Protein AF-0000000071593080 (afdb_homodimer)

Organism: Chlamydia trachomatis serovar D (strain ATCC VR-885 / DSM 19411 / UW-3/Cx) (NCBI:txid272561)

InterPro domains:
  IPR053154 Cyclic di-AMP regulator [PTHR37804] (8-182)

Structure (mmCIF, N/CA/C/O backbone):
data_AF-0000000071593080-model_v1
#
loop_
_entity.id
_entity.type
_entity.pdbx_description
1 polymer 'Uncharacterized protein'
#
loop_
_atom_site.group_PDB
_atom_site.id
_atom_site.type_symbol
_atom_site.label_atom_id
_atom_site.label_alt_id
_atom_site.label_comp_id
_atom_site.label_asym_id
_atom_site.label_entity_id
_atom_site.label_seq_id
_atom_site.pdbx_PDB_ins_code
_atom_site.Cartn_x
_atom_site.Cartn_y
_atom_site.Cartn_z
_atom_site.occupancy
_atom_site.B_iso_or_equiv
_atom_site.auth_seq_id
_atom_site.auth_comp_id
_atom_site.auth_asym_id
_atom_site.auth_atom_id
_atom_site.pdbx_PDB_model_num
ATOM 1 N N . MET A 1 1 ? -18.609 82.875 72.75 1 34.69 1 MET A N 1
ATOM 2 C CA . MET A 1 1 ? -19.312 82.188 71.625 1 34.69 1 MET A CA 1
ATOM 3 C C . MET A 1 1 ? -20.234 83.188 70.875 1 34.69 1 MET A C 1
ATOM 5 O O . MET A 1 1 ? -20.875 82.812 69.938 1 34.69 1 MET A O 1
ATOM 9 N N . ILE A 1 2 ? -20.672 84.25 71.562 1 49.31 2 ILE A N 1
ATOM 10 C CA . ILE A 1 2 ? -21.703 85.188 71.125 1 49.31 2 ILE A CA 1
ATOM 11 C C . ILE A 1 2 ? -21.188 86 69.938 1 49.31 2 ILE A C 1
ATOM 13 O O . ILE A 1 2 ? -21.969 86.438 69.062 1 49.31 2 ILE A O 1
ATOM 17 N N . ASN A 1 3 ? -19.922 86.312 70 1 52.84 3 ASN A N 1
ATOM 18 C CA . ASN A 1 3 ? -19.422 87.25 69 1 52.84 3 ASN A CA 1
ATOM 19 C C . ASN A 1 3 ? -19.391 86.625 67.562 1 52.84 3 ASN A C 1
ATOM 21 O O . ASN A 1 3 ? -19.078 87.312 66.625 1 52.84 3 ASN A O 1
ATOM 25 N N . PHE A 1 4 ? -19.375 85.375 67.625 1 57 4 PHE A N 1
ATOM 26 C CA . PHE A 1 4 ? -19.359 84.688 66.312 1 57 4 PHE A CA 1
ATOM 27 C C . PHE A 1 4 ? -20.672 84.938 65.562 1 57 4 PHE A C 1
ATOM 29 O O . PHE A 1 4 ? -20.672 85.125 64.375 1 57 4 PHE A O 1
ATOM 36 N N . VAL A 1 5 ? -21.781 85.062 66.188 1 58.69 5 VAL A N 1
ATOM 37 C CA . VAL A 1 5 ? -23.094 85.25 65.562 1 58.69 5 VAL A CA 1
ATOM 38 C C . VAL A 1 5 ? -23.219 86.688 65 1 58.69 5 VAL A C 1
ATOM 40 O O . VAL A 1 5 ? -23.859 86.875 63.969 1 58.69 5 VAL A O 1
ATOM 43 N N . SER A 1 6 ? -22.734 87.75 65.625 1 60.84 6 SER A N 1
ATOM 44 C CA . SER A 1 6 ? -22.844 89.125 65.062 1 60.84 6 SER A CA 1
ATOM 45 C C . SER A 1 6 ? -21.969 89.312 63.844 1 60.84 6 SER A C 1
ATOM 47 O O . SER A 1 6 ? -22.312 90.062 62.938 1 60.84 6 SER A O 1
ATOM 49 N N . TRP A 1 7 ? -20.922 88.625 63.844 1 58.84 7 TRP A N 1
ATOM 50 C CA . TRP A 1 7 ? -20.047 88.75 62.688 1 58.84 7 TRP A CA 1
ATOM 51 C C . TRP A 1 7 ? -20.672 88 61.5 1 58.84 7 TRP A C 1
ATOM 53 O O . TRP A 1 7 ? -20.531 88.5 60.344 1 58.84 7 TRP A O 1
ATOM 63 N N . ILE A 1 8 ? -21.531 87.062 61.625 1 63.03 8 ILE A N 1
ATOM 64 C CA . ILE A 1 8 ? -22.219 86.312 60.594 1 63.03 8 ILE A CA 1
ATOM 65 C C . ILE A 1 8 ? -23.406 87.125 60.062 1 63.03 8 ILE A C 1
ATOM 67 O O . ILE A 1 8 ? -23.781 87 58.906 1 63.03 8 ILE A O 1
ATOM 71 N N . SER A 1 9 ? -23.969 87.938 60.844 1 63.81 9 SER A N 1
ATOM 72 C CA . SER A 1 9 ? -25.156 88.688 60.469 1 63.81 9 SER A CA 1
ATOM 73 C C . SER A 1 9 ? -24.812 89.875 59.625 1 63.81 9 SER A C 1
ATOM 75 O O . SER A 1 9 ? -25.703 90.5 59.031 1 63.81 9 SER A O 1
ATOM 77 N N . ARG A 1 10 ? -23.609 90.438 59.656 1 65.62 10 ARG A N 1
ATOM 78 C CA . ARG A 1 10 ? -23.281 91.562 58.75 1 65.62 10 ARG A CA 1
ATOM 79 C C . ARG A 1 10 ? -22.891 91.062 57.375 1 65.62 10 ARG A C 1
ATOM 81 O O . ARG A 1 10 ? -22.047 90.125 57.25 1 65.62 10 ARG A O 1
ATOM 88 N N . ASN A 1 11 ? -23.359 91.562 56.188 1 69.94 11 ASN A N 1
ATOM 89 C CA . ASN A 1 11 ? -23.219 91.25 54.781 1 69.94 11 ASN A CA 1
ATOM 90 C C . ASN A 1 11 ? -23.609 89.812 54.469 1 69.94 11 ASN A C 1
ATOM 92 O O . ASN A 1 11 ? -22.906 89.125 53.719 1 69.94 11 ASN A O 1
ATOM 96 N N . TRP A 1 12 ? -24.703 89.375 55.219 1 70.69 12 TRP A N 1
ATOM 97 C CA . TRP A 1 12 ? -25.203 88 55.125 1 70.69 12 TRP A CA 1
ATOM 98 C C . TRP A 1 12 ? -25.562 87.625 53.688 1 70.69 12 TRP A C 1
ATOM 100 O O . TRP A 1 12 ? -25.359 86.5 53.25 1 70.69 12 TRP A O 1
ATOM 110 N N . LEU A 1 13 ? -25.922 88.625 53 1 68.62 13 LEU A N 1
ATOM 111 C CA . LEU A 1 13 ? -26.266 88.375 51.594 1 68.62 13 LEU A CA 1
ATOM 112 C C . LEU A 1 13 ? -25.031 88 50.781 1 68.62 13 LEU A C 1
ATOM 114 O O . LEU A 1 13 ? -25.062 87.062 49.969 1 68.62 13 LEU A O 1
ATOM 118 N N . GLN A 1 14 ? -23.938 88.625 51.031 1 75.56 14 GLN A N 1
ATOM 119 C CA . GLN A 1 14 ? -22.688 88.375 50.344 1 75.56 14 GLN A CA 1
ATOM 120 C C . GLN A 1 14 ? -22.094 87 50.75 1 75.56 14 GLN A C 1
ATOM 122 O O . GLN A 1 14 ? -21.562 86.312 49.938 1 75.56 14 GLN A O 1
ATOM 127 N N . LYS A 1 15 ? -22.328 86.688 51.969 1 75.38 15 LYS A N 1
ATOM 128 C CA . LYS A 1 15 ? -21.844 85.438 52.469 1 75.38 15 LYS A CA 1
ATOM 129 C C . LYS A 1 15 ? -22.719 84.312 52 1 75.38 15 LYS A C 1
ATOM 131 O O . LYS A 1 15 ? -22.219 83.188 51.625 1 75.38 15 LYS A O 1
ATOM 136 N N . LEU A 1 16 ? -24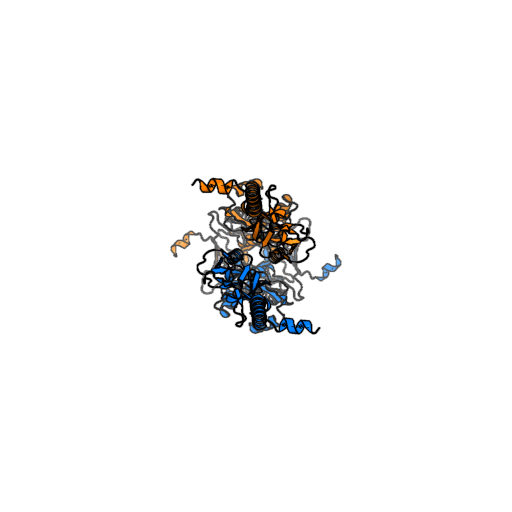.016 84.5 51.906 1 76.81 16 LEU A N 1
ATOM 137 C CA . LEU A 1 16 ? -24.922 83.5 51.312 1 76.81 16 LEU A CA 1
ATOM 138 C C . LEU A 1 16 ? -24.625 83.312 49.844 1 76.81 16 LEU A C 1
ATOM 140 O O . LEU A 1 16 ? -24.625 82.188 49.344 1 76.81 16 LEU A O 1
ATOM 144 N N . VAL A 1 17 ? -24.312 84.375 49.188 1 77.75 17 VAL A N 1
ATOM 145 C CA . VAL A 1 17 ? -23.984 84.312 47.781 1 77.75 17 VAL A CA 1
ATOM 146 C C . VAL A 1 17 ? -22.641 83.625 47.594 1 77.75 17 VAL A C 1
ATOM 148 O O . VAL A 1 17 ? -22.484 82.812 46.688 1 77.75 17 VAL A O 1
ATOM 151 N N . SER A 1 18 ? -21.719 83.938 48.469 1 77.62 18 SER A N 1
ATOM 152 C CA . SER A 1 18 ? -20.422 83.312 48.406 1 77.62 18 SER A CA 1
ATOM 153 C C . SER A 1 18 ? -20.547 81.812 48.719 1 77.62 18 SER A C 1
ATOM 155 O O . SER A 1 18 ? -19.891 80.938 48.094 1 77.62 18 SER A O 1
ATOM 157 N N . LEU A 1 19 ? -21.359 81.5 49.688 1 78.69 19 LEU A N 1
ATOM 158 C CA . LEU A 1 19 ? -21.625 80.125 50.031 1 78.69 19 LEU A CA 1
ATOM 159 C C . LEU A 1 19 ? -22.344 79.375 48.875 1 78.69 19 LEU A C 1
ATOM 161 O O . LEU A 1 19 ? -22.031 78.25 48.562 1 78.69 19 LEU A O 1
ATOM 165 N N . GLY A 1 20 ? -23.266 80 48.25 1 77.44 20 GLY A N 1
ATOM 166 C CA . GLY A 1 20 ? -23.922 79.5 47.062 1 77.44 20 GLY A CA 1
ATOM 167 C C . GLY A 1 20 ? -22.953 79.25 45.906 1 77.44 20 GLY A C 1
ATOM 168 O O . GLY A 1 20 ? -23 78.188 45.281 1 77.44 20 GLY A O 1
ATOM 169 N N . PHE A 1 21 ? -22.062 80.188 45.625 1 78.94 21 PHE A N 1
ATOM 170 C CA . PHE A 1 21 ? -21.047 80 44.562 1 78.94 21 PHE A CA 1
ATOM 171 C C . PHE A 1 21 ? -20.109 78.875 44.906 1 78.94 21 PHE A C 1
ATOM 173 O O . PHE A 1 21 ? -19.688 78.062 44.031 1 78.94 21 PHE A O 1
ATOM 180 N N . ALA A 1 22 ? -19.766 78.688 46.156 1 77.38 22 ALA A N 1
ATOM 181 C CA . ALA A 1 22 ? -18.906 77.562 46.625 1 77.38 22 ALA A CA 1
ATOM 182 C C . ALA A 1 22 ? -19.578 76.25 46.375 1 77.38 22 ALA A C 1
ATOM 184 O O . ALA A 1 22 ? -18.938 75.25 45.938 1 77.38 22 ALA A O 1
ATOM 185 N N . ILE A 1 23 ? -20.797 76.125 46.656 1 75.69 23 ILE A N 1
ATOM 186 C CA . ILE A 1 23 ? -21.562 74.875 46.438 1 75.69 23 ILE A CA 1
ATOM 187 C C . ILE A 1 23 ? -21.656 74.625 44.938 1 75.69 23 ILE A C 1
ATOM 189 O O . ILE A 1 23 ? -21.516 73.5 44.5 1 75.69 23 ILE A O 1
ATOM 193 N N . ILE A 1 24 ? -21.859 75.562 44.125 1 74 24 ILE A N 1
ATOM 194 C CA . ILE A 1 24 ? -21.953 75.438 42.688 1 74 24 ILE A CA 1
ATOM 195 C C . ILE A 1 24 ? -20.609 75 42.125 1 74 24 ILE A C 1
ATOM 197 O O . ILE A 1 24 ? -20.547 74.062 41.312 1 74 24 ILE A O 1
ATOM 201 N N . ILE A 1 25 ? -19.5 75.562 42.531 1 72 25 ILE A N 1
ATOM 202 C CA . ILE A 1 25 ? -18.172 75.188 42.062 1 72 25 ILE A CA 1
ATOM 203 C C . ILE A 1 25 ? -17.859 73.75 42.5 1 72 25 ILE A C 1
ATOM 205 O O . ILE A 1 25 ? -17.297 72.938 41.719 1 72 25 ILE A O 1
ATOM 209 N N . TRP A 1 26 ? -18.203 73.375 43.656 1 67.06 26 TRP A N 1
ATOM 210 C CA . TRP A 1 26 ? -18.031 72.062 44.188 1 67.06 26 TRP A CA 1
ATOM 211 C C . TRP A 1 26 ? -18.875 71.062 43.406 1 67.06 26 TRP A C 1
ATOM 213 O O . TRP A 1 26 ? -18.391 70 43.031 1 67.06 26 TRP A O 1
ATOM 223 N N . ALA A 1 27 ? -20.062 71.375 43.156 1 69 27 ALA A N 1
ATOM 224 C CA . ALA A 1 27 ? -20.922 70.5 42.375 1 69 27 ALA A CA 1
ATOM 225 C C . ALA A 1 27 ? -20.406 70.375 40.938 1 69 27 ALA A C 1
ATOM 227 O O . ALA A 1 27 ? -20.438 69.25 40.375 1 69 27 ALA A O 1
ATOM 228 N N . LEU A 1 28 ? -19.875 71.312 40.344 1 68.56 28 LEU A N 1
ATOM 229 C CA . LEU A 1 28 ? -19.312 71.25 39 1 68.56 28 LEU A CA 1
ATOM 230 C C . LEU A 1 28 ? -18 70.5 38.969 1 68.56 28 LEU A C 1
ATOM 232 O O . LEU A 1 28 ? -17.703 69.812 38 1 68.56 28 LEU A O 1
ATOM 236 N N . ALA A 1 29 ? -17.188 70.625 39.938 1 64.19 29 ALA A N 1
ATOM 237 C CA . ALA A 1 29 ? -15.914 69.938 40.031 1 64.19 29 ALA A CA 1
ATOM 238 C C . ALA A 1 29 ? -16.125 68.438 40.219 1 64.19 29 ALA A C 1
ATOM 240 O O . ALA A 1 29 ? -15.359 67.625 39.688 1 64.19 29 ALA A O 1
ATOM 241 N N . ASN A 1 30 ? -17.094 68.062 41.031 1 58.91 30 ASN A N 1
ATOM 242 C CA . ASN A 1 30 ? -17.344 66.688 41.281 1 58.91 30 ASN A CA 1
ATOM 243 C C . ASN A 1 30 ? -17.938 66 40.062 1 58.91 30 ASN A C 1
ATOM 245 O O . ASN A 1 30 ? -17.812 64.75 39.906 1 58.91 30 ASN A O 1
ATOM 249 N N . GLN A 1 31 ? -18.656 66.688 39.281 1 59.94 31 GLN A N 1
ATOM 250 C CA . GLN A 1 31 ? -19.234 66.062 38.094 1 59.94 31 GLN A CA 1
ATOM 251 C C . GLN A 1 31 ? -18.156 65.812 37.031 1 59.94 31 GLN A C 1
ATOM 253 O O . GLN A 1 31 ? -18.344 64.938 36.156 1 59.94 31 GLN A O 1
ATOM 258 N N . SER A 1 32 ? -17.062 66.312 37.219 1 65.81 32 SER A N 1
ATOM 259 C CA . SER A 1 32 ? -16.062 66.25 36.156 1 65.81 32 SER A CA 1
ATOM 260 C C . SER A 1 32 ? -14.914 65.312 36.531 1 65.81 32 SER A C 1
ATOM 262 O O . SER A 1 32 ? -13.852 65.375 35.906 1 65.81 32 SER A O 1
ATOM 264 N N . ILE A 1 33 ? -15.109 64.5 37.5 1 72.12 33 ILE A N 1
ATOM 265 C CA . ILE A 1 33 ? -13.984 63.656 37.875 1 72.12 33 ILE A CA 1
ATOM 266 C C . ILE A 1 33 ? -13.812 62.562 36.844 1 72.12 33 ILE A C 1
ATOM 268 O O . ILE A 1 33 ? -14.766 61.844 36.531 1 72.12 33 ILE A O 1
ATOM 272 N N . THR A 1 34 ? -12.688 62.562 36.125 1 77.12 34 THR A N 1
ATOM 273 C CA . THR A 1 34 ? -12.312 61.531 35.156 1 77.12 34 THR A CA 1
ATOM 274 C C . THR A 1 34 ? -11.469 60.438 35.781 1 77.12 34 THR A C 1
ATOM 276 O O . THR A 1 34 ? -10.641 60.719 36.656 1 77.12 34 THR A O 1
ATOM 279 N N . VAL A 1 35 ? -11.945 59.188 35.625 1 79.25 35 VAL A N 1
ATOM 280 C CA . VAL A 1 35 ? -11.188 58.031 36.125 1 79.25 35 VAL A CA 1
ATOM 281 C C . VAL A 1 35 ? -10.664 57.188 34.969 1 79.25 35 VAL A C 1
ATOM 283 O O . VAL A 1 35 ? -11.305 57.125 33.906 1 79.25 35 VAL A O 1
ATOM 286 N N . THR A 1 36 ? -9.477 56.656 35.062 1 81.44 36 THR A N 1
ATOM 287 C CA . THR A 1 36 ? -8.867 55.781 34.094 1 81.44 36 THR A CA 1
ATOM 288 C C . THR A 1 36 ? -8.844 54.344 34.625 1 81.44 36 THR A C 1
ATOM 290 O O . THR A 1 36 ? -8.359 54.094 35.75 1 81.44 36 THR A O 1
ATOM 293 N N . ARG A 1 37 ? -9.531 53.5 33.969 1 83 37 ARG A N 1
ATOM 294 C CA . ARG A 1 37 ? -9.531 52.094 34.312 1 83 37 ARG A CA 1
ATOM 295 C C . ARG A 1 37 ? -9.062 51.219 33.156 1 83 37 ARG A C 1
ATOM 297 O O . ARG A 1 37 ? -9.336 51.531 31.984 1 83 37 ARG A O 1
ATOM 304 N N . THR A 1 38 ? -8.367 50.156 33.5 1 82.25 38 THR A N 1
ATOM 305 C CA . THR A 1 38 ? -7.879 49.219 32.5 1 82.25 38 THR A CA 1
ATOM 306 C C . THR A 1 38 ? -8.789 48 32.406 1 82.25 38 THR A C 1
ATOM 308 O O . THR A 1 38 ? -9.133 47.406 33.438 1 82.25 38 THR A O 1
ATOM 311 N N . PHE A 1 39 ? -9.297 47.719 31.281 1 82.12 39 PHE A N 1
ATOM 312 C CA . PHE A 1 39 ? -10.109 46.531 31.016 1 82.12 39 PHE A CA 1
ATOM 313 C C . PHE A 1 39 ? -9.336 45.531 30.188 1 82.12 39 PHE A C 1
ATOM 315 O O . PHE A 1 39 ? -8.641 45.875 29.234 1 82.12 39 PHE A O 1
ATOM 322 N N . HIS A 1 40 ? -9.508 44.312 30.641 1 80.56 40 HIS A N 1
ATOM 323 C CA . HIS A 1 40 ? -8.836 43.25 29.938 1 80.56 40 HIS A CA 1
ATOM 324 C C . HIS A 1 40 ? -9.836 42.344 29.219 1 80.56 40 HIS A C 1
ATOM 326 O O . HIS A 1 40 ? -11.023 42.344 29.562 1 80.56 40 HIS A O 1
ATOM 332 N N . ASN A 1 41 ? -9.375 41.625 28.141 1 81.25 41 ASN A N 1
ATOM 333 C CA . ASN A 1 41 ? -10.133 40.594 27.453 1 81.25 41 ASN A CA 1
ATOM 334 C C . ASN A 1 41 ? -11.375 41.156 26.781 1 81.25 41 ASN A C 1
ATOM 336 O O . ASN A 1 41 ? -12.469 40.625 26.906 1 81.25 41 ASN A O 1
ATOM 340 N N . ILE A 1 42 ? -11.109 42.281 26.234 1 81.56 42 ILE A N 1
ATOM 341 C CA . ILE A 1 42 ? -12.219 42.844 25.484 1 81.56 42 ILE A CA 1
ATOM 342 C C . ILE A 1 42 ? -12.281 42.219 24.094 1 81.56 42 ILE A C 1
ATOM 344 O O . ILE A 1 42 ? -11.289 42.25 23.359 1 81.56 42 ILE A O 1
ATOM 348 N N . PRO A 1 43 ? -13.375 41.656 23.75 1 83.75 43 PRO A N 1
ATOM 349 C CA . PRO A 1 43 ? -13.516 41.031 22.438 1 83.75 43 PRO A CA 1
ATOM 350 C C . PRO A 1 43 ? -13.5 42.062 21.297 1 83.75 43 PRO A C 1
ATOM 352 O O . PRO A 1 43 ? -13.945 43.188 21.484 1 83.75 43 PRO A O 1
ATOM 355 N N . VAL A 1 44 ? -12.93 41.656 20.219 1 83.38 44 VAL A N 1
ATOM 356 C CA . VAL A 1 44 ? -12.852 42.5 19.031 1 83.38 44 VAL A CA 1
ATOM 357 C C . VAL A 1 44 ? -13.742 41.938 17.938 1 83.38 44 VAL A C 1
ATOM 359 O O . VAL A 1 44 ? -13.602 40.781 17.547 1 83.38 44 VAL A O 1
ATOM 362 N N . ARG A 1 45 ? -14.633 42.75 17.531 1 80.12 45 ARG A N 1
ATOM 363 C CA . ARG A 1 45 ? -15.523 42.375 16.438 1 80.12 45 ARG A CA 1
ATOM 364 C C . ARG A 1 45 ? -15.125 43.062 15.141 1 80.12 45 ARG A C 1
ATOM 366 O O . ARG A 1 45 ? -14.859 44.25 15.133 1 80.12 45 ARG A O 1
ATOM 373 N N . VAL A 1 46 ? -14.953 42.312 14.18 1 82.25 46 VAL A N 1
ATOM 374 C CA . VAL A 1 46 ? -14.656 42.875 12.867 1 82.25 46 VAL A CA 1
ATOM 375 C C . VAL A 1 46 ? -15.922 42.875 12.008 1 82.25 46 VAL A C 1
ATOM 377 O O . VAL A 1 46 ? -16.547 41.844 11.812 1 82.25 46 VAL A O 1
ATOM 380 N N . ILE A 1 47 ? -16.266 44.125 11.602 1 77.06 47 ILE A N 1
ATOM 381 C CA . ILE A 1 47 ? -17.469 44.219 10.797 1 77.06 47 ILE A CA 1
ATOM 382 C C . ILE A 1 47 ? -17.125 44.688 9.383 1 77.06 47 ILE A C 1
ATOM 384 O O . ILE A 1 47 ? -15.992 45.125 9.125 1 77.06 47 ILE A O 1
ATOM 388 N N . ASP A 1 48 ? -17.984 44.5 8.391 1 74.81 48 ASP A N 1
ATOM 389 C CA . ASP A 1 48 ? -17.922 44.969 7.012 1 74.81 48 ASP A CA 1
ATOM 390 C C . ASP A 1 48 ? -16.859 44.219 6.23 1 74.81 48 ASP A C 1
ATOM 392 O O . ASP A 1 48 ? -16.078 44.812 5.48 1 74.81 48 ASP A O 1
ATOM 396 N N . LEU A 1 49 ? -16.734 42.969 6.559 1 78.94 49 LEU A N 1
ATOM 397 C CA . LEU A 1 49 ? -15.852 42.125 5.762 1 78.94 49 LEU A CA 1
ATOM 398 C C . LEU A 1 49 ? -16.531 41.719 4.453 1 78.94 49 LEU A C 1
ATOM 400 O O . LEU A 1 49 ? -17.719 41.375 4.438 1 78.94 49 LEU A O 1
ATOM 404 N N . ALA A 1 50 ? -15.766 41.906 3.375 1 73.38 50 ALA A N 1
ATOM 405 C CA . ALA A 1 50 ? -16.281 41.375 2.113 1 73.38 50 ALA A CA 1
ATOM 406 C C . ALA A 1 50 ? -16.438 39.875 2.16 1 73.38 50 ALA A C 1
ATOM 408 O O . ALA A 1 50 ? -15.75 39.188 2.932 1 73.38 50 ALA A O 1
ATOM 409 N N . PRO A 1 51 ? -17.453 39.375 1.427 1 72.19 51 PRO A N 1
ATOM 410 C CA . PRO A 1 51 ? -17.734 37.938 1.447 1 72.19 51 PRO A CA 1
ATOM 411 C C . PRO A 1 51 ? -16.5 37.094 1.12 1 72.19 51 PRO A C 1
ATOM 413 O O . PRO A 1 51 ? -16.375 35.969 1.611 1 72.19 51 PRO A O 1
ATOM 416 N N . GLU A 1 52 ? -15.562 37.625 0.416 1 78.81 52 GLU A N 1
ATOM 417 C CA . GLU A 1 52 ? -14.406 36.844 -0.005 1 78.81 52 GLU A CA 1
ATOM 418 C C . GLU A 1 52 ? -13.211 37.125 0.911 1 78.81 52 GLU A C 1
ATOM 420 O O . GLU A 1 52 ? -12.109 36.625 0.659 1 78.81 52 GLU A O 1
ATOM 425 N N . GLN A 1 53 ? -13.477 37.875 1.942 1 77.81 53 GLN A N 1
ATOM 426 C CA . GLN A 1 53 ? -12.383 38.219 2.84 1 77.81 53 GLN A CA 1
ATOM 427 C C . GLN A 1 53 ? -12.617 37.656 4.238 1 77.81 53 GLN A C 1
ATOM 429 O O . GLN A 1 53 ? -13.758 37.438 4.645 1 77.81 53 GLN A O 1
ATOM 434 N N . THR A 1 54 ? -11.594 37.281 4.805 1 77.81 54 THR A N 1
ATOM 435 C CA . THR A 1 54 ? -11.648 36.906 6.207 1 77.81 54 THR A CA 1
ATOM 436 C C . THR A 1 54 ? -10.375 37.312 6.938 1 77.81 54 THR A C 1
ATOM 438 O O . THR A 1 54 ? -9.461 37.875 6.328 1 77.81 54 THR A O 1
ATOM 441 N N . VAL A 1 55 ? -10.547 37.344 8.258 1 77.06 55 VAL A N 1
ATOM 442 C CA . VAL A 1 55 ? -9.406 37.656 9.102 1 77.06 55 VAL A CA 1
ATOM 443 C C . VAL A 1 55 ? -8.914 36.406 9.82 1 77.06 55 VAL A C 1
ATOM 445 O O . VAL A 1 55 ? -9.719 35.594 10.258 1 77.06 55 VAL A O 1
ATOM 448 N N . ILE A 1 56 ? -7.68 36.281 9.742 1 74.81 56 ILE A N 1
ATOM 449 C CA . ILE A 1 56 ? -7.102 35.125 10.43 1 74.81 56 ILE A CA 1
ATOM 450 C C . ILE A 1 56 ? -7.469 35.188 11.906 1 74.81 56 ILE A C 1
ATOM 452 O O . ILE A 1 56 ? -7.25 36.219 12.57 1 74.81 56 ILE A O 1
ATOM 456 N N . GLY A 1 57 ? -8.055 34.156 12.406 1 72.12 57 GLY A N 1
ATOM 457 C CA . GLY A 1 57 ? -8.438 34.094 13.805 1 72.12 57 GLY A CA 1
ATOM 458 C C . GLY A 1 57 ? -9.883 34.469 14.055 1 72.12 57 GLY A C 1
ATOM 459 O O . GLY A 1 57 ? -10.32 34.562 15.203 1 72.12 57 GLY A O 1
ATOM 460 N N . LEU A 1 58 ? -10.547 34.844 13.031 1 75.88 58 LEU A N 1
ATOM 461 C CA . LEU A 1 58 ? -11.953 35.219 13.156 1 75.88 58 LEU A CA 1
ATOM 462 C C . LEU A 1 58 ? -12.805 34 13.453 1 75.88 58 LEU A C 1
ATOM 464 O O . LEU A 1 58 ? -12.695 32.969 12.773 1 75.88 58 LEU A O 1
ATOM 468 N N . GLN A 1 59 ? -13.5 34.125 14.477 1 70.56 59 GLN A N 1
ATOM 469 C CA . GLN A 1 59 ? -14.406 33.062 14.844 1 70.56 59 GLN A CA 1
ATOM 470 C C . GLN A 1 59 ? -15.742 33.188 14.109 1 70.56 59 GLN A C 1
ATOM 472 O O . GLN A 1 59 ? -15.992 34.188 13.445 1 70.56 59 GLN A O 1
ATOM 477 N N . ALA A 1 60 ? -16.516 32.156 14.227 1 67.19 60 ALA A N 1
ATOM 478 C CA . ALA A 1 60 ? -17.797 32.094 13.523 1 67.19 60 ALA A CA 1
ATOM 479 C C . ALA A 1 60 ? -18.734 33.219 14.008 1 67.19 60 ALA A C 1
ATOM 481 O O . ALA A 1 60 ? -19.594 33.656 13.258 1 67.19 60 ALA A O 1
ATOM 482 N N . ASN A 1 61 ? -18.516 33.688 15.227 1 66.94 61 ASN A N 1
ATOM 483 C CA . ASN A 1 61 ? -19.422 34.656 15.781 1 66.94 61 ASN A CA 1
ATOM 484 C C . ASN A 1 61 ? -19 36.094 15.406 1 66.94 61 ASN A C 1
ATOM 486 O O . ASN A 1 61 ? -19.625 37.062 15.836 1 66.94 61 ASN A O 1
ATOM 490 N N . GLY A 1 62 ? -17.953 36.188 14.641 1 71.25 62 GLY A N 1
ATOM 491 C CA . GLY A 1 62 ? -17.484 37.5 14.211 1 71.25 62 GLY A CA 1
ATOM 492 C C . GLY A 1 62 ? -16.438 38.094 15.133 1 71.25 62 GLY A C 1
ATOM 493 O O . GLY A 1 62 ? -15.977 39.219 14.914 1 71.25 62 GLY A O 1
ATOM 494 N N . LEU A 1 63 ? -16.172 37.344 16.156 1 78.94 63 LEU A N 1
ATOM 495 C CA . LEU A 1 63 ? -15.188 37.844 17.109 1 78.94 63 LEU A CA 1
ATOM 496 C C . LEU A 1 63 ? -13.812 37.219 16.828 1 78.94 63 LEU A C 1
ATOM 498 O O . LEU A 1 63 ? -13.719 36.094 16.375 1 78.94 63 LEU A O 1
ATOM 502 N N . LEU A 1 64 ? -12.938 38.094 16.984 1 80.81 64 LEU A N 1
ATOM 503 C CA . LEU A 1 64 ? -11.578 37.594 16.875 1 80.81 64 LEU A CA 1
ATOM 504 C C . LEU A 1 64 ? -11.219 36.719 18.078 1 80.81 64 LEU A C 1
ATOM 506 O O . LEU A 1 64 ? -11.688 36.969 19.188 1 80.81 64 LEU A O 1
ATOM 510 N N . LYS A 1 65 ? -10.562 35.781 17.766 1 76.06 65 LYS A N 1
ATOM 511 C CA . LYS A 1 65 ? -10.102 34.938 18.859 1 76.06 65 LYS A CA 1
ATOM 512 C C . LYS A 1 65 ? -9.211 35.719 19.828 1 76.06 65 LYS A C 1
ATOM 514 O O . LYS A 1 65 ? -9.273 35.5 21.031 1 76.06 65 LYS A O 1
ATOM 519 N N . LYS A 1 66 ? -8.602 36.656 19.25 1 72.38 66 LYS A N 1
ATOM 520 C CA . LYS A 1 66 ? -7.703 37.469 20.062 1 72.38 66 LYS A CA 1
ATOM 521 C C . LYS A 1 66 ? -8.461 38.594 20.75 1 72.38 66 LYS A C 1
ATOM 523 O O . LYS A 1 66 ? -9.172 39.375 20.094 1 72.38 66 LYS A O 1
ATOM 528 N N . LYS A 1 67 ? -8.391 38.719 22.062 1 78.44 67 LYS A N 1
ATOM 529 C CA . LYS A 1 67 ? -8.984 39.812 22.844 1 78.44 67 LYS A CA 1
ATOM 530 C C . LYS A 1 67 ? -7.953 40.906 23.141 1 78.44 67 LYS A C 1
ATOM 532 O O . LYS A 1 67 ? -6.75 40.656 23.016 1 78.44 67 LYS A O 1
ATOM 537 N N . VAL A 1 68 ? -8.414 42 23.375 1 77.62 68 VAL A N 1
ATOM 538 C CA . VAL A 1 68 ? -7.504 43.125 23.531 1 77.62 68 VAL A CA 1
ATOM 539 C C . VAL A 1 68 ? -7.719 43.781 24.891 1 77.62 68 VAL A C 1
ATOM 541 O O . VAL A 1 68 ? -8.82 43.75 25.438 1 77.62 68 VAL A O 1
ATOM 544 N N . ALA A 1 69 ? -6.617 44.281 25.469 1 79.88 69 ALA A N 1
ATOM 545 C CA . ALA A 1 69 ? -6.684 45.094 26.672 1 79.88 69 ALA A CA 1
ATOM 546 C C . ALA A 1 69 ? -6.699 46.594 26.328 1 79.88 69 ALA A C 1
ATOM 548 O O . ALA A 1 69 ? -6.039 47.031 25.391 1 79.88 69 ALA A O 1
ATOM 549 N N . MET A 1 70 ? -7.512 47.312 27.031 1 81.06 70 MET A N 1
ATOM 550 C CA . MET A 1 70 ? -7.613 48.75 26.766 1 81.06 70 MET A CA 1
ATOM 551 C C . MET A 1 70 ? -7.789 49.531 28.062 1 81.06 70 MET A C 1
ATOM 553 O O . MET A 1 70 ? -8.312 49 29.047 1 81.06 70 MET A O 1
ATOM 557 N N . MET A 1 71 ? -7.242 50.781 28 1 82.12 71 MET A N 1
ATOM 558 C CA . MET A 1 71 ? -7.449 51.75 29.078 1 82.12 71 MET A CA 1
ATOM 559 C C . MET A 1 71 ? -8.484 52.781 28.688 1 82.12 71 MET A C 1
ATOM 561 O O . MET A 1 71 ? -8.359 53.406 27.625 1 82.12 71 MET A O 1
ATOM 565 N N . ILE A 1 72 ? -9.453 52.875 29.484 1 83.94 72 ILE A N 1
ATOM 566 C CA . ILE A 1 72 ? -10.523 53.812 29.203 1 83.94 72 ILE A CA 1
ATOM 567 C C . ILE A 1 72 ? -10.523 54.938 30.25 1 83.94 72 ILE A C 1
ATOM 569 O O . ILE A 1 72 ? -10.484 54.656 31.453 1 83.94 72 ILE A O 1
ATOM 573 N N . THR A 1 73 ? -10.438 56.156 29.828 1 83.12 73 THR A N 1
ATOM 574 C CA . THR A 1 73 ? -10.555 57.344 30.688 1 83.12 73 THR A CA 1
ATOM 575 C C . THR A 1 73 ? -11.883 58.062 30.453 1 83.12 73 THR A C 1
ATOM 577 O O . THR A 1 73 ? -12.234 58.375 29.312 1 83.12 73 THR A O 1
ATOM 580 N N . GLY A 1 74 ? -12.656 58.125 31.391 1 81.38 74 GLY A N 1
ATOM 581 C CA . GLY A 1 74 ? -13.953 58.781 31.297 1 81.38 74 GLY A CA 1
ATOM 582 C C . GLY A 1 74 ? -14.547 59.125 32.656 1 81.38 74 GLY A C 1
ATOM 583 O O . GLY A 1 74 ? -13.844 59.156 33.656 1 81.38 74 GLY A O 1
ATOM 584 N N . ASN A 1 75 ? -15.844 59.469 32.625 1 81.19 75 ASN A N 1
ATOM 585 C CA . ASN A 1 75 ? -16.594 59.812 33.812 1 81.19 75 ASN A CA 1
ATOM 586 C C . ASN A 1 75 ? -16.672 58.656 34.781 1 81.19 75 ASN A C 1
ATOM 588 O O . ASN A 1 75 ? -16.953 57.531 34.375 1 81.19 75 ASN A O 1
ATOM 592 N N . LYS A 1 76 ? -16.438 58.906 35.969 1 81.12 76 LYS A N 1
ATOM 593 C CA . LYS A 1 76 ? -16.375 57.875 37 1 81.12 76 LYS A CA 1
ATOM 594 C C . LYS A 1 76 ? -17.656 57.031 37.031 1 81.12 76 LYS A C 1
ATOM 596 O O . LYS A 1 76 ? -17.594 55.812 37.125 1 81.12 76 LYS A O 1
ATOM 601 N N . SER A 1 77 ? -18.766 57.594 36.906 1 78.38 77 SER A N 1
ATOM 602 C CA . SER A 1 77 ? -20.047 56.906 37 1 78.38 77 SER A CA 1
ATOM 603 C C . SER A 1 77 ? -20.234 55.938 35.844 1 78.38 77 SER A C 1
ATOM 605 O O . SER A 1 77 ? -20.844 54.875 36 1 78.38 77 SER A O 1
ATOM 607 N N . VAL A 1 78 ? -19.594 56.281 34.75 1 78.69 78 VAL A N 1
ATOM 608 C CA . VAL A 1 78 ? -19.766 55.469 33.562 1 78.69 78 VAL A CA 1
ATOM 609 C C . VAL A 1 78 ? -18.672 54.406 33.5 1 78.69 78 VAL A C 1
ATOM 611 O O . VAL A 1 78 ? -18.953 53.219 33.25 1 78.69 78 VAL A O 1
ATOM 614 N N . VAL A 1 79 ? -17.453 54.688 33.844 1 82.69 79 VAL A N 1
ATOM 615 C CA . VAL A 1 79 ? -16.312 53.75 33.781 1 82.69 79 VAL A CA 1
ATOM 616 C C . VAL A 1 79 ? -16.484 52.656 34.812 1 82.69 79 VAL A C 1
ATOM 618 O O . VAL A 1 79 ? -16.078 51.5 34.594 1 82.69 79 VAL A O 1
ATOM 621 N N . GLU A 1 80 ? -17.156 52.969 35.875 1 80.62 80 GLU A N 1
ATOM 622 C CA . GLU A 1 80 ? -17.344 51.969 36.938 1 80.62 80 GLU A CA 1
ATOM 623 C C . GLU A 1 80 ? -18.391 50.938 36.531 1 80.62 80 GLU A C 1
ATOM 625 O O . GLU A 1 80 ? -18.391 49.812 37.031 1 80.62 80 GLU A O 1
ATOM 630 N N . LYS A 1 81 ? -19.172 51.312 35.625 1 78.75 81 LYS A N 1
ATOM 631 C CA . LYS A 1 81 ? -20.234 50.375 35.188 1 78.75 81 LYS A CA 1
ATOM 632 C C . LYS A 1 81 ? -19.75 49.5 34.031 1 78.75 81 LYS A C 1
ATOM 634 O O . LYS A 1 81 ? -20.375 48.5 33.719 1 78.75 81 LYS A O 1
ATOM 639 N N . LEU A 1 82 ? -18.594 49.812 33.531 1 81.44 82 LEU A N 1
ATOM 640 C CA . LEU A 1 82 ? -18.078 49.062 32.375 1 81.44 82 LEU A CA 1
ATOM 641 C C . LEU A 1 82 ? -17.438 47.75 32.844 1 81.44 82 LEU A C 1
ATOM 643 O O . LEU A 1 82 ? -16.781 47.719 33.906 1 81.44 82 LEU A O 1
ATOM 647 N N . ARG A 1 83 ? -17.797 46.688 32.219 1 80.31 83 ARG A N 1
ATOM 648 C CA . ARG A 1 83 ? -17.219 45.344 32.406 1 80.31 83 ARG A CA 1
ATOM 649 C C . ARG A 1 83 ? -16.719 44.781 31.078 1 80.31 83 ARG A C 1
ATOM 651 O O . ARG A 1 83 ? -17.25 45.125 30.016 1 80.31 83 ARG A O 1
ATOM 658 N N . PRO A 1 84 ? -15.68 44.031 31.203 1 79.56 84 PRO A N 1
ATOM 659 C CA . PRO A 1 84 ? -15.195 43.375 29.984 1 79.56 84 PRO A CA 1
ATOM 660 C C . PRO A 1 84 ? -16.266 42.594 29.266 1 79.56 84 PRO A C 1
ATOM 662 O O . PRO A 1 84 ? -16.234 42.438 28.031 1 79.56 84 PRO A O 1
ATOM 665 N N . SER A 1 85 ? -17.203 42.125 29.984 1 78.19 85 SER A N 1
ATOM 666 C CA . SER A 1 85 ? -18.25 41.281 29.391 1 78.19 85 SER A CA 1
ATOM 667 C C . SER A 1 85 ? -19.25 42.125 28.609 1 78.19 85 SER A C 1
ATOM 669 O O . SER A 1 85 ? -19.938 41.625 27.719 1 78.19 85 SER A O 1
ATOM 671 N N . ASN A 1 86 ? -19.266 43.375 28.906 1 78.06 86 ASN A N 1
ATOM 672 C CA . ASN A 1 86 ? -20.234 44.25 28.234 1 78.06 86 ASN A CA 1
ATOM 673 C C . ASN A 1 86 ? -19.531 45.25 27.297 1 78.06 86 ASN A C 1
ATOM 675 O O . ASN A 1 86 ? -20.141 46.219 26.859 1 78.06 86 ASN A O 1
ATOM 679 N N . LEU A 1 87 ? -18.281 45.094 27.078 1 82.12 87 LEU A N 1
ATOM 680 C CA . LEU A 1 87 ? -17.531 45.969 26.188 1 82.12 87 LEU A CA 1
ATOM 681 C C . LEU A 1 87 ? -17.047 45.188 24.953 1 82.12 87 LEU A C 1
ATOM 683 O O . LEU A 1 87 ? -16.641 44.031 25.062 1 82.12 87 LEU A O 1
ATOM 687 N N . GLU A 1 88 ? -17.266 45.812 23.812 1 84.19 88 GLU A N 1
ATOM 688 C CA . GLU A 1 88 ? -16.766 45.25 22.562 1 84.19 88 GLU A CA 1
ATOM 689 C C . GLU A 1 88 ? -16.109 46.312 21.688 1 84.19 88 GLU A C 1
ATOM 691 O O . GLU A 1 88 ? -16.531 47.469 21.688 1 84.19 88 GLU A O 1
ATOM 696 N N . ILE A 1 89 ? -15 45.906 21.109 1 84.25 89 ILE A N 1
ATOM 697 C CA . ILE A 1 89 ? -14.359 46.781 20.125 1 84.25 89 ILE A CA 1
ATOM 698 C C . ILE A 1 89 ? -14.812 46.406 18.719 1 84.25 89 ILE A C 1
ATOM 700 O O . ILE A 1 89 ? -14.711 45.25 18.328 1 84.25 89 ILE A O 1
ATOM 704 N N . VAL A 1 90 ? -15.367 47.312 18.047 1 80.56 90 VAL A N 1
ATOM 705 C CA . VAL A 1 90 ? -15.867 47.031 16.688 1 80.56 90 VAL A CA 1
ATOM 706 C C . VAL A 1 90 ? -14.953 47.719 15.664 1 80.56 90 VAL A C 1
ATOM 708 O O . VAL A 1 90 ? -14.758 48.938 15.695 1 80.56 90 VAL A O 1
ATOM 711 N N . ILE A 1 91 ? -14.25 46.906 14.844 1 83.44 91 ILE A N 1
ATOM 712 C CA . ILE A 1 91 ? -13.367 47.375 13.789 1 83.44 91 ILE A CA 1
ATOM 713 C C . ILE A 1 91 ? -14.008 47.125 12.422 1 83.44 91 ILE A C 1
ATOM 715 O O . ILE A 1 91 ? -14.508 46.031 12.164 1 83.44 91 ILE A O 1
ATOM 719 N N . SER A 1 92 ? -14.039 48.188 11.578 1 77.5 92 SER A N 1
ATOM 720 C CA . SER A 1 92 ? -14.602 48.031 10.234 1 77.5 92 SER A CA 1
ATOM 721 C C . SER A 1 92 ? -13.516 47.75 9.211 1 77.5 92 SER A C 1
ATOM 723 O O . SER A 1 92 ? -12.477 48.406 9.188 1 77.5 92 SER A O 1
ATOM 725 N N . ALA A 1 93 ? -13.734 46.719 8.516 1 80.06 93 ALA A N 1
ATOM 726 C CA . ALA A 1 93 ? -12.805 46.375 7.441 1 80.06 93 ALA A CA 1
ATOM 727 C C . ALA A 1 93 ? -13.312 46.875 6.094 1 80.06 93 ALA A C 1
ATOM 729 O O . ALA A 1 93 ? -12.883 46.406 5.043 1 80.06 93 ALA A O 1
ATOM 730 N N . LYS A 1 94 ? -14.203 47.844 6.16 1 75.06 94 LYS A N 1
ATOM 731 C CA . LYS A 1 94 ? -14.781 48.344 4.914 1 75.06 94 LYS A CA 1
ATOM 732 C C . LYS A 1 94 ? -13.711 48.938 4.012 1 75.06 94 LYS A C 1
ATOM 734 O O . LYS A 1 94 ? -12.914 49.781 4.453 1 75.06 94 LYS A O 1
ATOM 739 N N . GLY A 1 95 ? -13.602 48.469 2.814 1 72.5 95 GLY A N 1
ATOM 740 C CA . GLY A 1 95 ? -12.727 49.031 1.792 1 72.5 95 GLY A CA 1
ATOM 741 C C . GLY A 1 95 ? -11.289 48.531 1.915 1 72.5 95 GLY A C 1
ATOM 742 O O . GLY A 1 95 ? -10.422 48.969 1.158 1 72.5 95 GLY A O 1
ATOM 743 N N . ARG A 1 96 ? -11.07 47.719 2.951 1 76.88 96 ARG A N 1
ATOM 744 C CA . ARG A 1 96 ? -9.703 47.219 3.137 1 76.88 96 ARG A CA 1
ATOM 745 C C . ARG A 1 96 ? -9.453 45.969 2.305 1 76.88 96 ARG A C 1
ATOM 747 O O . ARG A 1 96 ? -10.305 45.062 2.25 1 76.88 96 ARG A O 1
ATOM 754 N N . THR A 1 97 ? -8.391 45.969 1.553 1 75.19 97 THR A N 1
ATOM 755 C CA . THR A 1 97 ? -8.07 44.812 0.724 1 75.19 97 THR A CA 1
ATOM 756 C C . THR A 1 97 ? -6.844 44.062 1.266 1 75.19 97 THR A C 1
ATOM 758 O O . THR A 1 97 ? -6.559 42.938 0.861 1 75.19 97 THR A O 1
ATOM 761 N N . GLU A 1 98 ? -6.199 44.812 2.139 1 77.69 98 GLU A N 1
ATOM 762 C CA . GLU A 1 98 ? -5 44.188 2.689 1 77.69 98 GLU A CA 1
ATOM 763 C C . GLU A 1 98 ? -4.98 44.281 4.215 1 77.69 98 GLU A C 1
ATOM 765 O O . GLU A 1 98 ? -5.828 44.938 4.809 1 77.69 98 GLU A O 1
ATOM 770 N N . SER A 1 99 ? -4.121 43.531 4.719 1 78.69 99 SER A N 1
ATOM 771 C CA . SER A 1 99 ? -3.936 43.562 6.164 1 78.69 99 SER A CA 1
ATOM 772 C C . SER A 1 99 ? -3.525 44.938 6.637 1 78.69 99 SER A C 1
ATOM 774 O O . SER A 1 99 ? -2.879 45.688 5.902 1 78.69 99 SER A O 1
ATOM 776 N N . TRP A 1 100 ? -4.148 45.375 7.793 1 73.69 100 TRP A N 1
ATOM 777 C CA . TRP A 1 100 ? -3.824 46.719 8.297 1 73.69 100 TRP A CA 1
ATOM 778 C C . TRP A 1 100 ? -3.715 46.719 9.812 1 73.69 100 TRP A C 1
ATOM 780 O O . TRP A 1 100 ? -4.094 45.719 10.469 1 73.69 100 TRP A O 1
ATOM 790 N N . ILE A 1 101 ? -3.01 47.656 10.266 1 73.62 101 ILE A N 1
ATOM 791 C CA . ILE A 1 101 ? -2.93 47.875 11.703 1 73.62 101 ILE A CA 1
ATOM 792 C C . ILE A 1 101 ? -3.992 48.906 12.125 1 73.62 101 ILE A C 1
ATOM 794 O O . ILE A 1 101 ? -4.047 50 11.586 1 73.62 101 ILE A O 1
ATOM 798 N N . GLU A 1 102 ? -4.941 48.469 12.922 1 74.31 102 GLU A N 1
ATOM 799 C CA . GLU A 1 102 ? -6.023 49.344 13.375 1 74.31 102 GLU A CA 1
ATOM 800 C C . GLU A 1 102 ? -5.707 49.938 14.742 1 74.31 102 GLU A C 1
ATOM 802 O O . GLU A 1 102 ? -5.312 49.25 15.664 1 74.31 102 GLU A O 1
ATOM 807 N N . THR A 1 103 ? -5.758 51.281 14.773 1 75.56 103 THR A N 1
ATOM 808 C CA . THR A 1 103 ? -5.676 51.969 16.047 1 75.56 103 THR A CA 1
ATOM 809 C C . THR A 1 103 ? -7.059 52.156 16.672 1 75.56 103 THR A C 1
ATOM 811 O O . THR A 1 103 ? -7.988 52.625 16 1 75.56 103 THR A O 1
ATOM 814 N N . ILE A 1 104 ? -7.23 51.688 17.844 1 78.69 104 ILE A N 1
ATOM 815 C CA . ILE A 1 104 ? -8.531 51.719 18.5 1 78.69 104 ILE A CA 1
ATOM 816 C C . ILE A 1 104 ? -8.82 53.125 19.016 1 78.69 104 ILE A C 1
ATOM 818 O O . ILE A 1 104 ? -8.016 53.688 19.75 1 78.69 104 ILE A O 1
ATOM 822 N N . ASP A 1 105 ? -9.914 53.688 18.484 1 77.12 105 ASP A N 1
ATOM 823 C CA . ASP A 1 105 ? -10.438 54.969 18.938 1 77.12 105 ASP A CA 1
ATOM 824 C C . ASP A 1 105 ? -11.688 54.781 19.797 1 77.12 105 ASP A C 1
ATOM 826 O O . ASP A 1 105 ? -12.305 53.719 19.781 1 77.12 105 ASP A O 1
ATOM 830 N N . PRO A 1 106 ? -11.938 55.812 20.562 1 76.69 106 PRO A N 1
ATOM 831 C CA . PRO A 1 106 ? -13.141 55.719 21.391 1 76.69 106 PRO A CA 1
ATOM 832 C C . PRO A 1 106 ? -14.398 55.406 20.594 1 76.69 106 PRO A C 1
ATOM 834 O O . PRO A 1 106 ? -15.352 54.844 21.125 1 76.69 106 PRO A O 1
ATOM 837 N N . TYR A 1 107 ? -14.336 55.688 19.297 1 73.12 107 TYR A N 1
ATOM 838 C CA . TYR A 1 107 ? -15.516 55.438 18.469 1 73.12 107 TYR A CA 1
ATOM 839 C C . TYR A 1 107 ? -15.656 53.969 18.141 1 73.12 107 TYR A C 1
ATOM 841 O O . TYR A 1 107 ? -16.734 53.5 17.734 1 73.12 107 TYR A O 1
ATOM 849 N N . ASN A 1 108 ? -14.68 53.219 18.406 1 78.75 108 ASN A N 1
ATOM 850 C CA . ASN A 1 108 ? -14.703 51.781 18.125 1 78.75 108 ASN A CA 1
ATOM 851 C C . ASN A 1 108 ? -15.297 51 19.281 1 78.75 108 ASN A C 1
ATOM 853 O O . ASN A 1 108 ? -15.609 49.812 19.141 1 78.75 108 ASN A O 1
ATOM 857 N N . LEU A 1 109 ? -15.516 51.625 20.344 1 80.06 109 LEU A N 1
ATOM 858 C CA . LEU A 1 109 ? -15.984 50.938 21.547 1 80.06 109 LEU A CA 1
ATOM 859 C C . LEU A 1 109 ? -17.516 50.938 21.625 1 80.06 109 LEU A C 1
ATOM 861 O O . LEU A 1 109 ? -18.141 51.969 21.391 1 80.06 109 LEU A O 1
ATOM 865 N N . VAL A 1 110 ? -17.984 49.812 21.75 1 75.19 110 VAL A N 1
ATOM 866 C CA . VAL A 1 110 ? -19.422 49.688 21.891 1 75.19 110 VAL A CA 1
ATOM 867 C C . VAL A 1 110 ? -19.75 48.969 23.188 1 75.19 110 VAL A C 1
ATOM 869 O O . VAL A 1 110 ? -19.094 47.969 23.531 1 75.19 110 VAL A O 1
ATOM 872 N N . CYS A 1 111 ? -20.578 49.562 23.922 1 74.75 111 CYS A N 1
ATOM 873 C CA . CYS A 1 111 ? -21.094 48.906 25.125 1 74.75 111 CYS A CA 1
ATOM 874 C C . CYS A 1 111 ? -22.391 48.156 24.844 1 74.75 111 CYS A C 1
ATOM 876 O O . CYS A 1 111 ? -23.281 48.688 24.188 1 74.75 111 CYS A O 1
ATOM 878 N N . LEU A 1 112 ? -22.469 46.906 25.234 1 71.81 112 LEU A N 1
ATOM 879 C CA . LEU A 1 112 ? -23.625 46.062 24.984 1 71.81 112 LEU A CA 1
ATOM 880 C C . LEU A 1 112 ? -24.797 46.469 25.875 1 71.81 112 LEU A C 1
ATOM 882 O O . LEU A 1 112 ? -25.953 46.125 25.578 1 71.81 112 LEU A O 1
ATOM 886 N N . ASP A 1 113 ? -24.453 47.156 26.938 1 63.44 113 ASP A N 1
ATOM 887 C CA . ASP A 1 113 ? -25.531 47.625 27.797 1 63.44 113 ASP A CA 1
ATOM 888 C C . ASP A 1 113 ? -26.109 48.938 27.281 1 63.44 113 ASP A C 1
ATOM 890 O O . ASP A 1 113 ? -25.391 49.906 27.062 1 63.44 113 ASP A O 1
ATOM 894 N N . THR A 1 114 ? -27.344 49.031 26.734 1 61.25 114 THR A N 1
ATOM 895 C CA . THR A 1 114 ? -28.047 50.125 26.094 1 61.25 114 THR A CA 1
ATOM 896 C C . THR A 1 114 ? -28.125 51.344 27.016 1 61.25 114 THR A C 1
ATOM 898 O O . THR A 1 114 ? -28.312 52.469 26.562 1 61.25 114 THR A O 1
ATOM 901 N N . ASP A 1 115 ? -27.906 51.188 28.266 1 62.66 115 ASP A N 1
ATOM 902 C CA . ASP A 1 115 ? -28.156 52.281 29.203 1 62.66 115 ASP A CA 1
ATOM 903 C C . ASP A 1 115 ? -26.922 53.188 29.328 1 62.66 115 ASP A C 1
ATOM 905 O O . ASP A 1 115 ? -27.016 54.25 29.922 1 62.66 115 ASP A O 1
ATOM 909 N N . ILE A 1 116 ? -25.859 52.688 28.734 1 63.66 116 ILE A N 1
ATOM 910 C CA . ILE A 1 116 ? -24.641 53.5 28.938 1 63.66 116 ILE A CA 1
ATOM 911 C C . ILE A 1 116 ? -24.219 54.125 27.609 1 63.66 116 ILE A C 1
ATOM 913 O O . ILE A 1 116 ? -23.984 53.406 26.625 1 63.66 116 ILE A O 1
ATOM 917 N N . HIS A 1 117 ? -24.328 55.406 27.469 1 64.12 117 HIS A N 1
ATOM 918 C CA . HIS A 1 117 ? -23.844 56.125 26.297 1 64.12 117 HIS A CA 1
ATOM 919 C C . HIS A 1 117 ? -22.359 56.406 26.406 1 64.12 117 HIS A C 1
ATOM 921 O O . HIS A 1 117 ? -21.938 57.375 27.078 1 64.12 117 HIS A O 1
ATOM 927 N N . LEU A 1 118 ? -21.531 55.625 25.891 1 72.44 118 LEU A N 1
ATOM 928 C CA . LEU A 1 118 ? -20.078 55.656 25.984 1 72.44 118 LEU A CA 1
ATOM 929 C C . LEU A 1 118 ? -19.516 56.875 25.266 1 72.44 118 LEU A C 1
ATOM 931 O O . LEU A 1 118 ? -18.578 57.5 25.734 1 72.44 118 LEU A O 1
ATOM 935 N N . ARG A 1 119 ? -20.141 57.312 24.172 1 69.19 119 ARG A N 1
ATOM 936 C CA . ARG A 1 119 ? -19.562 58.344 23.312 1 69.1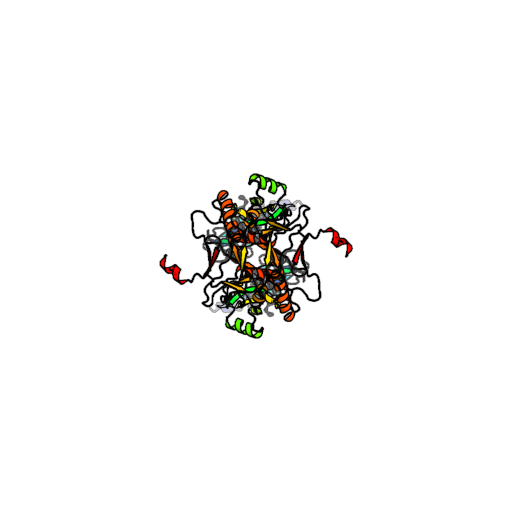9 119 ARG A CA 1
ATOM 937 C C . ARG A 1 119 ? -19.453 59.656 24.047 1 69.19 119 ARG A C 1
ATOM 939 O O . ARG A 1 119 ? -18.5 60.406 23.828 1 69.19 119 ARG A O 1
ATOM 946 N N . LYS A 1 120 ? -20.328 59.906 24.984 1 70.12 120 LYS A N 1
ATOM 947 C CA . LYS A 1 120 ? -20.344 61.219 25.656 1 70.12 120 LYS A CA 1
ATOM 948 C C . LYS A 1 120 ? -19.531 61.188 26.953 1 70.12 120 LYS A C 1
ATOM 950 O O . LYS A 1 120 ? -19.078 62.219 27.422 1 70.12 120 LYS A O 1
ATOM 955 N N . ASN A 1 121 ? -19.281 60.031 27.344 1 73.88 121 ASN A N 1
ATOM 956 C CA . ASN A 1 121 ? -18.719 59.969 28.703 1 73.88 121 ASN A CA 1
ATOM 957 C C . ASN A 1 121 ? -17.297 59.438 28.688 1 73.88 121 ASN A C 1
ATOM 959 O O . ASN A 1 121 ? -16.641 59.344 29.734 1 73.88 121 ASN A O 1
ATOM 963 N N . ILE A 1 122 ? -16.812 59.094 27.469 1 79.69 122 ILE A N 1
ATOM 964 C CA . ILE A 1 122 ? -15.453 58.594 27.375 1 79.69 122 ILE A CA 1
ATOM 965 C C . ILE A 1 122 ? -14.555 59.656 26.766 1 79.69 122 ILE A C 1
ATOM 967 O O . ILE A 1 122 ? -14.898 60.25 25.734 1 79.69 122 ILE A O 1
ATOM 971 N N . LYS A 1 123 ? -13.469 60 27.469 1 77.19 123 LYS A N 1
ATOM 972 C CA . LYS A 1 123 ? -12.562 61.062 27 1 77.19 123 LYS A CA 1
ATOM 973 C C . LYS A 1 123 ? -11.469 60.469 26.109 1 77.19 123 LYS A C 1
ATOM 975 O O . LYS A 1 123 ? -11.18 61.031 25.031 1 77.19 123 LYS A O 1
ATOM 980 N N . SER A 1 124 ? -10.883 59.406 26.562 1 80.69 124 SER A N 1
ATOM 981 C CA . SER A 1 124 ? -9.805 58.812 25.766 1 80.69 124 SER A CA 1
ATOM 982 C C . SER A 1 124 ? -9.695 57.312 26 1 80.69 124 SER A C 1
ATOM 984 O O . SER A 1 124 ? -10.109 56.812 27.047 1 80.69 124 SER A O 1
ATOM 986 N N . VAL A 1 125 ? -9.383 56.625 24.891 1 80.94 125 VAL A N 1
ATOM 987 C CA . VAL A 1 125 ? -9.125 55.188 24.938 1 80.94 125 VAL A CA 1
ATOM 988 C C . VAL A 1 125 ? -7.707 54.906 24.469 1 80.94 125 VAL A C 1
ATOM 990 O O . VAL A 1 125 ? -7.242 55.5 23.484 1 80.94 125 VAL A O 1
ATOM 993 N N . THR A 1 126 ? -7.023 54.25 25.203 1 75.06 126 THR A N 1
ATOM 994 C CA . THR A 1 126 ? -5.684 53.844 24.797 1 75.06 126 THR A CA 1
ATOM 995 C C . THR A 1 126 ? -5.566 52.312 24.75 1 75.06 126 THR A C 1
ATOM 997 O O . THR A 1 126 ? -5.895 51.625 25.719 1 75.06 126 THR A O 1
ATOM 1000 N N . SER A 1 127 ? -5.508 51.875 23.562 1 76.38 127 SER A N 1
ATOM 1001 C CA . SER A 1 127 ? -5.316 50.438 23.375 1 76.38 127 SER A CA 1
ATOM 1002 C C . SER A 1 127 ? -4.141 50.156 22.438 1 76.38 127 SER A C 1
ATOM 1004 O O . SER A 1 127 ? -3.68 51.062 21.734 1 76.38 127 SER A O 1
ATOM 1006 N N . GLU A 1 128 ? -3.592 48.906 22.547 1 68.06 128 GLU A N 1
ATOM 1007 C CA . GLU A 1 128 ? -2.602 48.469 21.562 1 68.06 128 GLU A CA 1
ATOM 1008 C C . GLU A 1 128 ? -3.232 48.312 20.188 1 68.06 128 GLU A C 1
ATOM 1010 O O . GLU A 1 128 ? -4.418 48 20.078 1 68.06 128 GLU A O 1
ATOM 1015 N N . ASP A 1 129 ? -2.463 48.812 19.219 1 71.88 129 ASP A N 1
ATOM 1016 C CA . ASP A 1 129 ? -2.938 48.594 17.859 1 71.88 129 ASP A CA 1
ATOM 1017 C C . ASP A 1 129 ? -3.121 47.094 17.578 1 71.88 129 ASP A C 1
ATOM 1019 O O . ASP A 1 129 ? -2.396 46.281 18.125 1 71.88 129 ASP A O 1
ATOM 1023 N N . ILE A 1 130 ? -4.125 46.844 16.953 1 72.81 130 ILE A N 1
ATOM 1024 C CA . ILE A 1 130 ? -4.434 45.469 16.594 1 72.81 130 ILE A CA 1
ATOM 1025 C C . ILE A 1 130 ? -4.109 45.219 15.117 1 72.81 130 ILE A C 1
ATOM 1027 O O . ILE A 1 130 ? -4.465 46.031 14.266 1 72.81 130 ILE A O 1
ATOM 1031 N N . PHE A 1 131 ? -3.219 44.219 14.867 1 69.56 131 PHE A N 1
ATOM 1032 C CA . PHE A 1 131 ? -2.967 43.812 13.492 1 69.56 131 PHE A CA 1
ATOM 1033 C C . PHE A 1 131 ? -4.074 42.875 12.992 1 69.56 131 PHE A C 1
ATOM 1035 O O . PHE A 1 131 ? -4.281 41.812 13.547 1 69.56 131 PHE A O 1
ATOM 1042 N N . ILE A 1 132 ? -4.738 43.438 12.102 1 75.62 132 ILE A N 1
ATOM 1043 C CA . ILE A 1 132 ? -5.793 42.656 11.477 1 75.62 132 ILE A CA 1
ATOM 1044 C C . ILE A 1 132 ? -5.266 42 10.203 1 75.62 132 ILE A C 1
ATOM 1046 O O . ILE A 1 132 ? -4.965 42.688 9.227 1 75.62 132 ILE A O 1
ATOM 1050 N N . ARG A 1 133 ? -5.027 40.75 10.258 1 77.12 133 ARG A N 1
ATOM 1051 C CA . ARG A 1 133 ? -4.547 40 9.102 1 77.12 133 ARG A CA 1
ATOM 1052 C C . ARG A 1 133 ? -5.699 39.625 8.172 1 77.12 133 ARG A C 1
ATOM 1054 O O . ARG A 1 133 ? -6.332 38.594 8.352 1 77.12 133 ARG A O 1
ATOM 1061 N N . LEU A 1 134 ? -5.715 40.469 7.234 1 79.5 134 LEU A N 1
ATOM 1062 C CA . LEU A 1 134 ? -6.766 40.25 6.246 1 79.5 134 LEU A CA 1
ATOM 1063 C C . LEU A 1 134 ? -6.316 39.219 5.199 1 79.5 134 LEU A C 1
ATOM 1065 O O . LEU A 1 134 ? -5.168 39.25 4.75 1 79.5 134 LEU A O 1
ATOM 1069 N N . THR A 1 135 ? -7.02 38.188 5.094 1 80.31 135 THR A N 1
ATOM 1070 C CA . THR A 1 135 ? -6.734 37.188 4.062 1 80.31 135 THR A CA 1
ATOM 1071 C C . THR A 1 135 ? -8.008 36.812 3.305 1 80.31 135 THR A C 1
ATOM 1073 O O . THR A 1 135 ? -9.094 37.312 3.619 1 80.31 135 THR A O 1
ATOM 1076 N N . GLN A 1 136 ? -7.758 36.125 2.197 1 81.12 136 GLN A N 1
ATOM 1077 C CA . GLN A 1 136 ? -8.906 35.719 1.4 1 81.12 136 GLN A CA 1
ATOM 1078 C C . GLN A 1 136 ? -9.578 34.469 2.006 1 81.12 136 GLN A C 1
ATOM 1080 O O . GLN A 1 136 ? -8.914 33.625 2.59 1 81.12 136 GLN A O 1
ATOM 1085 N N . PHE A 1 137 ? -10.875 34.594 2.074 1 81.81 137 PHE A N 1
ATOM 1086 C CA . PHE A 1 137 ? -11.688 33.438 2.455 1 81.81 137 PHE A CA 1
ATOM 1087 C C . PHE A 1 137 ? -11.961 32.562 1.252 1 81.81 137 PHE A C 1
ATOM 1089 O O . PHE A 1 137 ? -12.633 32.969 0.304 1 81.81 137 PHE A O 1
ATOM 1096 N N . VAL A 1 138 ? -11.305 31.422 1.257 1 85.44 138 VAL A N 1
ATOM 1097 C CA . VAL A 1 138 ? -11.398 30.578 0.069 1 85.44 138 VAL A CA 1
ATOM 1098 C C . VAL A 1 138 ? -12 29.219 0.439 1 85.44 138 VAL A C 1
ATOM 1100 O O . VAL A 1 138 ? -12.016 28.844 1.612 1 85.44 138 VAL A O 1
ATOM 1103 N N . THR A 1 139 ? -12.656 28.703 -0.532 1 87.25 139 THR A N 1
ATOM 1104 C CA . THR A 1 139 ? -13.164 27.344 -0.445 1 87.25 139 THR A CA 1
ATOM 1105 C C . THR A 1 139 ? -12.438 26.438 -1.434 1 87.25 139 THR A C 1
ATOM 1107 O O . THR A 1 139 ? -12.359 26.734 -2.625 1 87.25 139 THR A O 1
ATOM 1110 N N . GLU A 1 140 ? -11.727 25.438 -0.882 1 90.56 140 GLU A N 1
ATOM 1111 C CA . GLU A 1 140 ? -11 24.531 -1.749 1 90.56 140 GLU A CA 1
ATOM 1112 C C . GLU A 1 140 ? -11.375 23.078 -1.466 1 90.56 140 GLU A C 1
ATOM 1114 O O . GLU A 1 140 ? -11.914 22.766 -0.4 1 90.56 140 GLU A O 1
ATOM 1119 N N . ASP A 1 141 ? -11.141 22.234 -2.51 1 92.19 141 ASP A N 1
ATOM 1120 C CA . ASP A 1 141 ? -11.328 20.797 -2.363 1 92.19 141 ASP A CA 1
ATOM 1121 C C . ASP A 1 141 ? -10.07 20.141 -1.797 1 92.19 141 ASP A C 1
ATOM 1123 O O . ASP A 1 141 ? -9.016 20.156 -2.43 1 92.19 141 ASP A O 1
ATOM 1127 N N . VAL A 1 142 ? -10.203 19.625 -0.622 1 91.94 142 VAL A N 1
ATOM 1128 C CA . VAL A 1 142 ? -9.078 18.953 0.04 1 91.94 142 VAL A CA 1
ATOM 1129 C C . VAL A 1 142 ? -9.266 17.438 -0.018 1 91.94 142 VAL A C 1
ATOM 1131 O O . VAL A 1 142 ? -10.352 16.938 0.266 1 91.94 142 VAL A O 1
ATOM 1134 N N . SER A 1 143 ? -8.219 16.703 -0.35 1 91.12 143 SER A N 1
ATOM 1135 C CA . SER A 1 143 ? -8.281 15.258 -0.434 1 91.12 143 SER A CA 1
ATOM 1136 C C . SER A 1 143 ? -8.289 14.617 0.953 1 91.12 143 SER A C 1
ATOM 1138 O O . SER A 1 143 ? -7.582 15.078 1.854 1 91.12 143 SER A O 1
ATOM 1140 N N . VAL A 1 144 ? -9.148 13.695 1.121 1 92.25 144 VAL A N 1
ATOM 1141 C CA . VAL A 1 144 ? -9.227 12.922 2.357 1 92.25 144 VAL A CA 1
ATOM 1142 C C . VAL A 1 144 ? -8.797 11.484 2.098 1 92.25 144 VAL A C 1
ATOM 1144 O O . VAL A 1 144 ? -9.398 10.789 1.279 1 92.25 144 VAL A O 1
ATOM 1147 N N . THR A 1 145 ? -7.793 11.023 2.766 1 88.38 145 THR A N 1
ATOM 1148 C CA . THR A 1 145 ? -7.312 9.656 2.619 1 88.38 145 THR A CA 1
ATOM 1149 C C . THR A 1 145 ? -7.785 8.789 3.787 1 88.38 145 THR A C 1
ATOM 1151 O O . THR A 1 145 ? -7.59 9.148 4.949 1 88.38 145 THR A O 1
ATOM 1154 N N . ILE A 1 146 ? -8.43 7.723 3.469 1 91.19 146 ILE A N 1
ATOM 1155 C CA . ILE A 1 146 ? -8.82 6.766 4.496 1 91.19 146 ILE A CA 1
ATOM 1156 C C . ILE A 1 146 ? -7.645 5.836 4.805 1 91.19 146 ILE A C 1
ATOM 1158 O O . ILE A 1 146 ? -7.258 5.016 3.973 1 91.19 146 ILE A O 1
ATOM 1162 N N . THR A 1 147 ? -7.105 5.934 5.996 1 87 147 THR A N 1
ATOM 1163 C CA . THR A 1 147 ? -5.93 5.16 6.379 1 87 147 THR A CA 1
ATOM 1164 C C . THR A 1 147 ? -6.336 3.799 6.934 1 87 147 THR A C 1
ATOM 1166 O O . THR A 1 147 ? -7.516 3.549 7.18 1 87 147 THR A O 1
ATOM 1169 N N . LYS A 1 148 ? -5.297 2.975 7.066 1 85.81 148 LYS A N 1
ATOM 1170 C CA . LYS A 1 148 ? -5.555 1.67 7.668 1 85.81 148 LYS A CA 1
ATOM 1171 C C . LYS A 1 148 ? -6.148 1.816 9.062 1 85.81 148 LYS A C 1
ATOM 1173 O O . LYS A 1 148 ? -5.684 2.635 9.859 1 85.81 148 LYS A O 1
ATOM 1178 N N . PRO A 1 149 ? -7.168 1.072 9.258 1 91.75 149 PRO A N 1
ATOM 1179 C CA . PRO A 1 149 ? -7.82 1.189 10.562 1 91.75 149 PRO A CA 1
ATOM 1180 C C . PRO A 1 149 ? -6.922 0.737 11.711 1 91.75 149 PRO A C 1
ATOM 1182 O O . PRO A 1 149 ? -5.945 0.019 11.492 1 91.75 149 PRO A O 1
ATOM 1185 N N . ILE A 1 150 ? -7.215 1.276 12.812 1 90.12 150 ILE A N 1
ATOM 1186 C CA . ILE A 1 150 ? -6.52 0.864 14.023 1 90.12 150 ILE A CA 1
ATOM 1187 C C . ILE A 1 150 ? -7.383 -0.124 14.805 1 90.12 150 ILE A C 1
ATOM 1189 O O . ILE A 1 150 ? -8.57 -0.274 14.523 1 90.12 150 ILE A O 1
ATOM 1193 N N . GLY A 1 151 ? -6.738 -0.807 15.648 1 90.94 151 GLY A N 1
ATOM 1194 C CA . GLY A 1 151 ? -7.484 -1.794 16.406 1 90.94 151 GLY A CA 1
ATOM 1195 C C . GLY A 1 151 ? -7.574 -3.141 15.719 1 90.94 151 GLY A C 1
ATOM 1196 O O . GLY A 1 151 ? -6.832 -3.408 14.773 1 90.94 151 GLY A O 1
ATOM 1197 N N . ARG A 1 152 ? -8.453 -4.059 16.406 1 92.5 152 ARG A N 1
ATOM 1198 C CA . ARG A 1 152 ? -8.578 -5.41 15.867 1 92.5 152 ARG A CA 1
ATOM 1199 C C . ARG A 1 152 ? -10.039 -5.75 15.586 1 92.5 152 ARG A C 1
ATOM 1201 O O . ARG A 1 152 ? -10.938 -5.336 16.328 1 92.5 152 ARG A O 1
ATOM 1208 N N . ALA A 1 153 ? -10.172 -6.43 14.492 1 95.31 153 ALA A N 1
ATOM 1209 C CA . ALA A 1 153 ? -11.5 -6.949 14.188 1 95.31 153 ALA A CA 1
ATOM 1210 C C . ALA A 1 153 ? -11.961 -7.941 15.25 1 95.31 153 ALA A C 1
ATOM 1212 O O . ALA A 1 153 ? -11.133 -8.594 15.898 1 95.31 153 ALA A O 1
ATOM 1213 N N . PRO A 1 154 ? -13.203 -8.023 15.516 1 95.19 154 PRO A N 1
ATOM 1214 C CA . PRO A 1 154 ? -13.703 -9.008 16.484 1 95.19 154 PRO A CA 1
ATOM 1215 C C . PRO A 1 154 ? -13.32 -10.438 16.125 1 95.19 154 PRO A C 1
ATOM 1217 O O . PRO A 1 154 ? -13.141 -10.758 14.945 1 95.19 154 PRO A O 1
ATOM 1220 N N . LYS A 1 155 ? -13.227 -11.289 17.156 1 93.25 155 LYS A N 1
ATOM 1221 C CA . LYS A 1 155 ? -12.867 -12.688 16.953 1 93.25 155 LYS A CA 1
ATOM 1222 C C . LYS A 1 155 ? -13.859 -13.367 16 1 93.25 155 LYS A C 1
ATOM 1224 O O . LYS A 1 155 ? -15.07 -13.234 16.172 1 93.25 155 LYS A O 1
ATOM 1229 N N . GLY A 1 156 ? -13.367 -14.07 14.992 1 93.38 156 GLY A N 1
ATOM 1230 C CA . GLY A 1 156 ? -14.203 -14.742 14.008 1 93.38 156 GLY A CA 1
ATOM 1231 C C . GLY A 1 156 ? -14.297 -13.984 12.695 1 93.38 156 GLY A C 1
ATOM 1232 O O . GLY A 1 156 ? -14.812 -14.516 11.703 1 93.38 156 GLY A O 1
ATOM 1233 N N . TYR A 1 157 ? -13.867 -12.766 12.836 1 95.88 157 TYR A N 1
ATOM 1234 C CA . TYR A 1 157 ? -13.867 -11.953 11.625 1 95.88 157 TYR A CA 1
ATOM 1235 C C . TYR A 1 157 ? -12.484 -11.391 11.344 1 95.88 157 TYR A C 1
ATOM 1237 O O . TYR A 1 157 ? -11.688 -11.203 12.266 1 95.88 157 TYR A O 1
ATOM 1245 N N . GLU A 1 158 ? -12.18 -11.18 10.125 1 95.94 158 GLU A N 1
ATOM 1246 C CA . GLU A 1 158 ? -10.953 -10.523 9.695 1 95.94 158 GLU A CA 1
ATOM 1247 C C . GLU A 1 158 ? -11.258 -9.289 8.852 1 95.94 158 GLU A C 1
ATOM 1249 O O . GLU A 1 158 ? -12.133 -9.32 7.984 1 95.94 158 GLU A O 1
ATOM 1254 N N . TYR A 1 159 ? -10.57 -8.242 9.117 1 95.75 159 TYR A N 1
ATOM 1255 C CA . TYR A 1 159 ? -10.711 -7.039 8.305 1 95.75 159 TYR A CA 1
ATOM 1256 C C . TYR A 1 159 ? -10.125 -7.25 6.914 1 95.75 159 TYR A C 1
ATOM 1258 O O . TYR A 1 159 ? -9.016 -7.766 6.773 1 95.75 159 TYR A O 1
ATOM 1266 N N . LEU A 1 160 ? -10.891 -6.836 5.867 1 92.75 160 LEU A N 1
ATOM 1267 C CA . LEU A 1 160 ? -10.422 -7.016 4.5 1 92.75 160 LEU A CA 1
ATOM 1268 C C . LEU A 1 160 ? -9.977 -5.688 3.896 1 92.75 160 LEU A C 1
ATOM 1270 O O . LEU A 1 160 ? -8.844 -5.551 3.447 1 92.75 160 LEU A O 1
ATOM 1274 N N . ASP A 1 161 ? -10.977 -4.816 3.893 1 89.88 161 ASP A N 1
ATOM 1275 C CA . ASP A 1 161 ? -10.703 -3.578 3.174 1 89.88 161 ASP A CA 1
ATOM 1276 C C . ASP A 1 161 ? -11.742 -2.51 3.494 1 89.88 161 ASP A C 1
ATOM 1278 O O . ASP A 1 161 ? -12.68 -2.76 4.254 1 89.88 161 ASP A O 1
ATOM 1282 N N . THR A 1 162 ? -11.414 -1.32 2.984 1 92 162 THR A N 1
ATOM 1283 C CA . THR A 1 162 ? -12.336 -0.196 3.111 1 92 162 THR A CA 1
ATOM 1284 C C . THR A 1 162 ? -12.555 0.476 1.759 1 92 162 THR A C 1
ATOM 1286 O O . THR A 1 162 ? -11.672 0.452 0.896 1 92 162 THR A O 1
ATOM 1289 N N . TRP A 1 163 ? -13.812 1.013 1.653 1 87.69 163 TRP A N 1
ATOM 1290 C CA . TRP A 1 163 ? -14.148 1.726 0.426 1 87.69 163 TRP A CA 1
ATOM 1291 C C . TRP A 1 163 ? -15.125 2.861 0.706 1 87.69 163 TRP A C 1
ATOM 1293 O O . TRP A 1 163 ? -16.062 2.701 1.487 1 87.69 163 TRP A O 1
ATOM 1303 N N . PRO A 1 164 ? -14.867 3.957 -0.024 1 89.62 164 PRO A N 1
ATOM 1304 C CA . PRO A 1 164 ? -13.75 4.355 -0.882 1 89.62 164 PRO A CA 1
ATOM 1305 C C . PRO A 1 164 ? -12.477 4.66 -0.092 1 89.62 164 PRO A C 1
ATOM 1307 O O . PRO A 1 164 ? -12.531 4.828 1.129 1 89.62 164 PRO A O 1
ATOM 1310 N N . LYS A 1 165 ? -11.359 4.707 -0.852 1 88 165 LYS A N 1
ATOM 1311 C CA . LYS A 1 165 ? -10.07 4.941 -0.207 1 88 165 LYS A CA 1
ATOM 1312 C C . LYS A 1 165 ? -9.758 6.434 -0.126 1 88 165 LYS A C 1
ATOM 1314 O O . LYS A 1 165 ? -9 6.871 0.742 1 88 165 LYS A O 1
ATOM 1319 N N . TYR A 1 166 ? -10.312 7.125 -1.037 1 89 166 TYR A N 1
ATOM 1320 C CA . TYR A 1 166 ? -10.094 8.562 -1.104 1 89 166 TYR A CA 1
ATOM 1321 C C . TYR A 1 166 ? -11.414 9.312 -1.229 1 89 166 TYR A C 1
ATOM 1323 O O . TYR A 1 166 ? -12.344 8.844 -1.889 1 89 166 TYR A O 1
ATOM 1331 N N . LEU A 1 167 ? -11.469 10.414 -0.549 1 93.06 167 LEU A N 1
ATOM 1332 C CA . LEU A 1 167 ? -12.609 11.32 -0.635 1 93.06 167 LEU A CA 1
ATOM 1333 C C . LEU A 1 167 ? -12.141 12.758 -0.841 1 93.06 167 LEU A C 1
ATOM 1335 O O . LEU A 1 167 ? -10.938 13.031 -0.841 1 93.06 167 LEU A O 1
ATOM 1339 N N . VAL A 1 168 ? -13.047 13.594 -1.168 1 93.12 168 VAL A N 1
ATOM 1340 C CA . VAL A 1 168 ? -12.766 15.016 -1.333 1 93.12 168 VAL A CA 1
ATOM 1341 C C . VAL A 1 168 ? -13.641 15.828 -0.376 1 93.12 168 VAL A C 1
ATOM 1343 O O . VAL A 1 168 ? -14.852 15.617 -0.301 1 93.12 168 VAL A O 1
ATOM 1346 N N . GLN A 1 169 ? -12.969 16.672 0.398 1 93.25 169 GLN A N 1
ATOM 1347 C CA . GLN A 1 169 ? -13.664 17.516 1.366 1 93.25 169 GLN A CA 1
ATOM 1348 C C . GLN A 1 169 ? -13.555 18.984 0.995 1 93.25 169 GLN A C 1
ATOM 1350 O O . GLN A 1 169 ? -12.453 19.484 0.774 1 93.25 169 GLN A O 1
ATOM 1355 N N . LYS A 1 170 ? -14.68 19.594 0.92 1 92.19 170 LYS A N 1
ATOM 1356 C CA . LYS A 1 170 ? -14.68 21.047 0.731 1 92.19 170 LYS A CA 1
ATOM 1357 C C . LYS A 1 170 ? -14.461 21.766 2.055 1 92.19 170 LYS A C 1
ATOM 1359 O O . LYS A 1 170 ? -15.242 21.609 2.994 1 92.19 170 LYS A O 1
ATOM 1364 N N . VAL A 1 171 ? -13.414 22.469 2.102 1 89.88 171 VAL A N 1
ATOM 1365 C CA . VAL A 1 171 ? -13.07 23.188 3.32 1 89.88 171 VAL A CA 1
ATOM 1366 C C . VAL A 1 171 ? -12.961 24.688 3.023 1 89.88 171 VAL A C 1
ATOM 1368 O O . VAL A 1 171 ? -12.359 25.078 2.023 1 89.88 171 VAL A O 1
ATOM 1371 N N . SER A 1 172 ? -13.68 25.438 3.861 1 85.56 172 SER A N 1
ATOM 1372 C CA . SER A 1 172 ? -13.625 26.891 3.748 1 85.56 172 SER A CA 1
ATOM 1373 C C . SER A 1 172 ? -12.867 27.516 4.914 1 85.56 172 SER A C 1
ATOM 1375 O O . SER A 1 172 ? -13 27.062 6.055 1 85.56 172 SER A O 1
ATOM 1377 N N . GLY A 1 173 ? -11.977 28.438 4.586 1 81.06 173 GLY A N 1
ATOM 1378 C CA . GLY A 1 173 ? -11.188 29.125 5.598 1 81.06 173 GLY A CA 1
ATOM 1379 C C . GLY A 1 173 ? -10.156 30.062 5.012 1 81.06 173 GLY A C 1
ATOM 1380 O O . GLY A 1 173 ? -10.227 30.422 3.834 1 81.06 173 GLY A O 1
ATOM 1381 N N . PRO A 1 174 ? -9.367 30.531 5.898 1 77.81 174 PRO A N 1
ATOM 1382 C CA . PRO A 1 174 ? -8.297 31.406 5.41 1 77.81 174 PRO A CA 1
ATOM 1383 C C . PRO A 1 174 ? -7.41 30.734 4.371 1 77.81 174 PRO A C 1
ATOM 1385 O O . PRO A 1 174 ? -7.09 29.547 4.504 1 77.81 174 PRO A O 1
ATOM 1388 N N . LYS A 1 175 ? -7.02 31.453 3.426 1 80.25 175 LYS A N 1
ATOM 1389 C CA . LYS A 1 175 ? -6.293 30.953 2.266 1 80.25 175 LYS A CA 1
ATOM 1390 C C . LYS A 1 175 ? -5.02 30.219 2.689 1 80.25 175 LYS A C 1
ATOM 1392 O O . LYS A 1 175 ? -4.707 29.156 2.166 1 80.25 175 LYS A O 1
ATOM 1397 N N . GLU A 1 176 ? -4.352 30.797 3.648 1 73.06 176 GLU A N 1
ATOM 1398 C CA . GLU A 1 176 ? -3.086 30.203 4.074 1 73.06 176 GLU A CA 1
ATOM 1399 C C . GLU A 1 176 ? -3.299 28.828 4.684 1 73.06 176 GLU A C 1
ATOM 1401 O O . GLU A 1 176 ? -2.537 27.891 4.406 1 73.06 176 GLU A O 1
ATOM 1406 N N . TYR A 1 177 ? -4.336 28.75 5.43 1 75.31 177 TYR A N 1
ATOM 1407 C CA . TYR A 1 177 ? -4.605 27.484 6.105 1 75.31 177 TYR A CA 1
ATOM 1408 C C . TYR A 1 177 ? -5.199 26.469 5.137 1 75.31 177 TYR A C 1
ATOM 1410 O O . TYR A 1 177 ? -4.809 25.297 5.141 1 75.31 177 TYR A O 1
ATOM 1418 N N . VAL A 1 178 ? -6.035 26.906 4.27 1 81.5 178 VAL A N 1
ATOM 1419 C CA . VAL A 1 178 ? -6.711 26.016 3.334 1 81.5 178 VAL A CA 1
ATOM 1420 C C . VAL A 1 178 ? -5.723 25.516 2.283 1 81.5 178 VAL A C 1
ATOM 1422 O O . VAL A 1 178 ? -5.77 24.359 1.88 1 81.5 178 VAL A O 1
ATOM 1425 N N . SER A 1 179 ? -4.855 26.391 1.906 1 79.94 179 SER A N 1
ATOM 1426 C CA . SER A 1 179 ? -3.834 25.984 0.944 1 79.94 179 SER A CA 1
ATOM 1427 C C . SER A 1 179 ? -2.898 24.938 1.536 1 79.94 179 SER A C 1
ATOM 1429 O O . SER A 1 179 ? -2.51 24 0.853 1 79.94 179 SER A O 1
ATOM 1431 N N . SER A 1 180 ? -2.602 25.188 2.734 1 73.25 180 SER A N 1
ATOM 1432 C CA . SER A 1 180 ? -1.773 24.203 3.422 1 73.25 180 SER A CA 1
ATOM 1433 C C . SER A 1 180 ? -2.48 22.859 3.514 1 73.25 180 SER A C 1
ATOM 1435 O O . SER A 1 180 ? -1.863 21.812 3.305 1 73.25 180 SER A O 1
ATOM 1437 N N . LEU A 1 181 ? -3.682 22.891 3.787 1 79.69 181 LEU A N 1
ATOM 1438 C CA . LEU A 1 181 ? -4.477 21.672 3.885 1 79.69 181 LEU A CA 1
ATOM 1439 C C . LEU A 1 181 ? -4.578 20.984 2.529 1 79.69 181 LEU A C 1
ATOM 1441 O O . LEU A 1 181 ? -4.574 19.75 2.453 1 79.69 181 LEU A O 1
ATOM 1445 N N . LYS A 1 182 ? -4.715 21.75 1.552 1 82.69 182 LYS A N 1
ATOM 1446 C CA . LYS A 1 182 ? -4.812 21.203 0.2 1 82.69 182 LYS A CA 1
ATOM 1447 C C . LYS A 1 182 ? -3.533 20.469 -0.191 1 82.69 182 LYS A C 1
ATOM 1449 O O . LYS A 1 182 ? -3.588 19.406 -0.81 1 82.69 182 LYS A O 1
ATOM 1454 N N . ASP A 1 183 ? -2.469 20.969 0.218 1 71.88 183 ASP A N 1
ATOM 1455 C CA . ASP A 1 183 ? -1.175 20.391 -0.121 1 71.88 183 ASP A CA 1
ATOM 1456 C C . ASP A 1 183 ? -0.927 19.109 0.667 1 71.88 183 ASP A C 1
ATOM 1458 O O . ASP A 1 183 ? -0.35 18.156 0.143 1 71.88 183 ASP A O 1
ATOM 1462 N N . HIS A 1 184 ? -1.42 19.016 1.819 1 69.56 184 HIS A N 1
ATOM 1463 C CA . HIS A 1 184 ? -1.112 17.891 2.695 1 69.56 184 HIS A CA 1
ATOM 1464 C C . HIS A 1 184 ? -2.256 16.875 2.719 1 69.56 184 HIS A C 1
ATOM 1466 O O . HIS A 1 184 ? -2.039 15.695 2.969 1 69.56 184 HIS A O 1
ATOM 1472 N N . GLY A 1 185 ? -3.383 17.328 2.527 1 81.25 185 GLY A N 1
ATOM 1473 C CA . GLY A 1 185 ? -4.555 16.484 2.588 1 81.25 185 GLY A CA 1
ATOM 1474 C C . GLY A 1 185 ? -5.012 16.188 4.004 1 81.25 185 GLY A C 1
ATOM 1475 O O . GLY A 1 185 ? -4.414 16.672 4.965 1 81.25 185 GLY A O 1
ATOM 1476 N N . LEU A 1 186 ? -6.109 15.562 4.152 1 86 186 LEU A N 1
ATOM 1477 C CA . LEU A 1 186 ? -6.688 15.133 5.422 1 86 186 LEU A CA 1
ATOM 1478 C C . LEU A 1 186 ? -6.707 13.609 5.523 1 86 186 LEU A C 1
ATOM 1480 O O . LEU A 1 186 ? -6.652 12.914 4.508 1 86 186 LEU A O 1
ATOM 1484 N N . GLU A 1 187 ? -6.672 13.094 6.773 1 85.12 187 GLU A N 1
ATOM 1485 C CA . GLU A 1 187 ? -6.707 11.656 7 1 85.12 187 GLU A CA 1
ATOM 1486 C C . GLU A 1 187 ? -7.879 11.266 7.895 1 85.12 187 GLU A C 1
ATOM 1488 O O . GLU A 1 187 ? -8.234 11.992 8.82 1 85.12 187 GLU A O 1
ATOM 1493 N N . LEU A 1 188 ? -8.461 10.234 7.547 1 90.69 188 LEU A N 1
ATOM 1494 C CA . LEU A 1 188 ? -9.539 9.641 8.328 1 90.69 188 LEU A CA 1
ATOM 1495 C C . LEU A 1 188 ? -9.211 8.195 8.695 1 90.69 188 LEU A C 1
ATOM 1497 O O . LEU A 1 188 ? -8.93 7.375 7.812 1 90.69 188 LEU A O 1
ATOM 1501 N N . THR A 1 189 ? -9.133 7.82 10.008 1 89.69 189 THR A N 1
ATOM 1502 C CA . THR A 1 189 ? -8.805 6.48 10.484 1 89.69 189 THR A CA 1
ATOM 1503 C C . THR A 1 189 ? -9.945 5.91 11.32 1 89.69 189 THR A C 1
ATOM 1505 O O . THR A 1 189 ? -10.477 6.586 12.211 1 89.69 189 THR A O 1
ATOM 1508 N N . PHE A 1 190 ? -10.281 4.742 11.016 1 94.06 190 PHE A N 1
ATOM 1509 C CA . PHE A 1 190 ? -11.352 4.09 11.758 1 94.06 190 PHE A CA 1
ATOM 1510 C C . PHE A 1 190 ? -10.789 3.166 12.828 1 94.06 190 PHE A C 1
ATOM 1512 O O . PHE A 1 190 ? -9.656 2.689 12.711 1 94.06 190 PHE A O 1
ATOM 1519 N N . ASN A 1 191 ? -11.531 2.98 13.875 1 93.38 191 ASN A N 1
ATOM 1520 C CA . ASN A 1 191 ? -11.172 2.066 14.953 1 93.38 191 ASN A CA 1
ATOM 1521 C C . ASN A 1 191 ? -12.031 0.804 14.93 1 93.38 191 ASN A C 1
ATOM 1523 O O . ASN A 1 191 ? -13.219 0.848 15.25 1 93.38 191 ASN A O 1
ATOM 1527 N N . LEU A 1 192 ? -11.398 -0.278 14.648 1 95.38 192 LEU A N 1
ATOM 1528 C CA . LEU A 1 192 ? -12.117 -1.538 14.477 1 95.38 192 LEU A CA 1
ATOM 1529 C C . LEU A 1 192 ? -12.68 -2.029 15.805 1 95.38 192 LEU A C 1
ATOM 1531 O O . LEU A 1 192 ? -13.578 -2.871 15.828 1 95.38 192 LEU A O 1
ATOM 1535 N N . ASN A 1 193 ? -12.133 -1.505 16.922 1 93.94 193 ASN A N 1
ATOM 1536 C CA . ASN A 1 193 ? -12.609 -1.929 18.234 1 93.94 193 ASN A CA 1
ATOM 1537 C C . ASN A 1 193 ? -14.062 -1.512 18.469 1 93.94 193 ASN A C 1
ATOM 1539 O O . ASN A 1 193 ? -14.734 -2.043 19.344 1 93.94 193 ASN A O 1
ATOM 1543 N N . LYS A 1 194 ? -14.484 -0.585 17.734 1 93.75 194 LYS A N 1
ATOM 1544 C CA . LYS A 1 194 ? -15.836 -0.072 17.891 1 93.75 194 LYS A CA 1
ATOM 1545 C C . LYS A 1 194 ? -16.844 -0.938 17.141 1 93.75 194 LYS A C 1
ATOM 1547 O O . LYS A 1 194 ? -18.047 -0.739 17.25 1 93.75 194 LYS A O 1
ATOM 1552 N N . VAL A 1 195 ? -16.375 -1.87 16.375 1 95.69 195 VAL A N 1
ATOM 1553 C CA . VAL A 1 195 ? -17.234 -2.789 15.641 1 95.69 195 VAL A CA 1
ATOM 1554 C C . VAL A 1 195 ? -17.422 -4.078 16.438 1 95.69 195 VAL A C 1
ATOM 1556 O O . VAL A 1 195 ? -16.438 -4.715 16.828 1 95.69 195 VAL A O 1
ATOM 1559 N N . SER A 1 196 ? -18.625 -4.504 16.672 1 94.62 196 SER A N 1
ATOM 1560 C CA . SER A 1 196 ? -18.891 -5.691 17.469 1 94.62 196 SER A CA 1
ATOM 1561 C C . SER A 1 196 ? -19.188 -6.902 16.594 1 94.62 196 SER A C 1
ATOM 1563 O O . SER A 1 196 ? -19.594 -6.754 15.438 1 94.62 196 SER A O 1
ATOM 1565 N N . PHE A 1 197 ? -19 -8.117 17.234 1 95.5 197 PHE A N 1
ATOM 1566 C CA . PHE A 1 197 ? -19.297 -9.375 16.562 1 95.5 197 PHE A CA 1
ATOM 1567 C C . PHE A 1 197 ? -20.766 -9.477 16.219 1 95.5 197 PHE A C 1
ATOM 1569 O O . PHE A 1 197 ? -21.125 -9.891 15.109 1 95.5 197 PHE A O 1
ATOM 1576 N N . GLU A 1 198 ? -21.625 -8.992 17.078 1 94.56 198 GLU A N 1
ATOM 1577 C CA . GLU A 1 198 ? -23.078 -9.086 16.906 1 94.56 198 GLU A CA 1
ATOM 1578 C C . GLU A 1 198 ? -23.547 -8.227 15.734 1 94.56 198 GLU A C 1
ATOM 1580 O O . GLU A 1 198 ? -24.406 -8.641 14.969 1 94.56 198 GLU A O 1
ATOM 1585 N N . GLU A 1 199 ? -22.984 -7.109 15.633 1 95.06 199 GLU A N 1
ATOM 1586 C CA . GLU A 1 199 ? -23.359 -6.223 14.539 1 95.06 199 GLU A CA 1
ATOM 1587 C C . GLU A 1 199 ? -22.984 -6.832 13.188 1 95.06 199 GLU A C 1
ATOM 1589 O O . GLU A 1 199 ? -23.781 -6.777 12.242 1 95.06 199 GLU A O 1
ATOM 1594 N N . LEU A 1 200 ? -21.797 -7.391 13.141 1 95.5 200 LEU A N 1
ATOM 1595 C CA . LEU A 1 200 ? -21.344 -7.996 11.898 1 95.5 200 LEU A CA 1
ATOM 1596 C C . LEU A 1 200 ? -22.203 -9.203 11.539 1 95.5 200 LEU A C 1
ATOM 1598 O O . LEU A 1 200 ? -22.547 -9.406 10.367 1 95.5 200 LEU A O 1
ATOM 1602 N N . ASP A 1 201 ? -22.562 -10 12.492 1 94.5 201 ASP A N 1
ATOM 1603 C CA . ASP A 1 201 ? -23.391 -11.18 12.234 1 94.5 201 ASP A CA 1
ATOM 1604 C C . ASP A 1 201 ? -24.781 -10.773 11.766 1 94.5 201 ASP A C 1
ATOM 1606 O O . ASP A 1 201 ? -25.375 -11.438 10.898 1 94.5 201 ASP A O 1
ATOM 1610 N N . ARG A 1 202 ? -25.297 -9.727 12.375 1 94.69 202 ARG A N 1
ATOM 1611 C CA . ARG A 1 202 ? -26.578 -9.203 11.93 1 94.69 202 ARG A CA 1
ATOM 1612 C C . ARG A 1 202 ? -26.516 -8.758 10.477 1 94.69 202 ARG A C 1
ATOM 1614 O O . ARG A 1 202 ? -27.422 -9.039 9.688 1 94.69 202 ARG A O 1
ATOM 1621 N N . ASN A 1 203 ? -25.5 -8.047 10.148 1 93.62 203 ASN A N 1
ATOM 1622 C CA . ASN A 1 203 ? -25.328 -7.594 8.773 1 93.62 203 ASN A CA 1
ATOM 1623 C C . ASN A 1 203 ? -25.188 -8.766 7.809 1 93.62 203 ASN A C 1
ATOM 1625 O O . ASN A 1 203 ? -25.734 -8.727 6.699 1 93.62 203 ASN A O 1
ATOM 1629 N N . ARG A 1 204 ? -24.375 -9.742 8.242 1 93.06 204 ARG A N 1
ATOM 1630 C CA . ARG A 1 204 ? -24.188 -10.93 7.422 1 93.06 204 ARG A CA 1
ATOM 1631 C C . ARG A 1 204 ? -25.516 -11.586 7.078 1 93.06 204 ARG A C 1
ATOM 1633 O O . ARG A 1 204 ? -25.766 -11.922 5.918 1 93.06 204 ARG A O 1
ATOM 1640 N N . LEU A 1 205 ? -26.359 -11.727 8.047 1 91.94 205 LEU A N 1
ATOM 1641 C CA . LEU A 1 205 ? -27.672 -12.328 7.844 1 91.94 205 LEU A CA 1
ATOM 1642 C C . LEU A 1 205 ? -28.516 -11.492 6.898 1 91.94 205 LEU A C 1
ATOM 1644 O O . LEU A 1 205 ? -29.188 -12.031 6.02 1 91.94 205 LEU A O 1
ATOM 1648 N N . ALA A 1 206 ? -28.406 -10.25 7.051 1 90.38 206 ALA A N 1
ATOM 1649 C CA . ALA A 1 206 ? -29.203 -9.336 6.23 1 90.38 206 ALA A CA 1
ATOM 1650 C C . ALA A 1 206 ? -28.719 -9.336 4.781 1 90.38 206 ALA A C 1
ATOM 1652 O O . ALA A 1 206 ? -29.5 -9.094 3.859 1 90.38 206 ALA A O 1
ATOM 1653 N N . GLN A 1 207 ? -27.5 -9.656 4.625 1 87.06 207 GLN A N 1
ATOM 1654 C CA . GLN A 1 207 ? -26.906 -9.594 3.295 1 87.06 207 GLN A CA 1
ATOM 1655 C C . GLN A 1 207 ? -26.906 -10.969 2.629 1 87.06 207 GLN A C 1
ATOM 1657 O O . GLN A 1 207 ? -26.234 -11.18 1.621 1 87.06 207 GLN A O 1
ATOM 1662 N N . GLY A 1 208 ? -27.547 -11.969 3.131 1 84.56 208 GLY A N 1
ATOM 1663 C CA . GLY A 1 208 ? -27.688 -13.273 2.492 1 84.56 208 GLY A CA 1
ATOM 1664 C C . GLY A 1 208 ? -26.641 -14.273 2.93 1 84.56 208 GLY A C 1
ATOM 1665 O O . GLY A 1 208 ? -26.266 -15.164 2.16 1 84.56 208 GLY A O 1
ATOM 1666 N N . ASN A 1 209 ? -26.047 -14.047 4.059 1 81.94 209 ASN A N 1
ATOM 1667 C CA . ASN A 1 209 ? -25.094 -14.961 4.672 1 81.94 209 ASN A CA 1
ATOM 1668 C C . ASN A 1 209 ? -23.859 -15.133 3.809 1 81.94 209 ASN A C 1
ATOM 1670 O O . ASN A 1 209 ? -23.344 -16.25 3.674 1 81.94 209 ASN A O 1
ATOM 1674 N N . LEU A 1 210 ? -23.484 -14.07 3.215 1 82.81 210 LEU A N 1
ATOM 1675 C CA . LEU A 1 210 ? -22.25 -14.078 2.457 1 82.81 210 LEU A CA 1
ATOM 1676 C C . LEU A 1 210 ? -21.031 -14.008 3.391 1 82.81 210 LEU A C 1
ATOM 1678 O O . LEU A 1 210 ? -21.141 -13.5 4.512 1 82.81 210 LEU A O 1
ATOM 1682 N N . ASP A 1 211 ? -19.922 -14.594 3 1 88.81 211 ASP A N 1
ATOM 1683 C CA . ASP A 1 211 ? -18.719 -14.617 3.824 1 88.81 211 ASP A CA 1
ATOM 1684 C C . ASP A 1 211 ? -18.078 -13.227 3.926 1 88.81 211 ASP A C 1
ATOM 1686 O O . ASP A 1 211 ? -17.453 -12.898 4.93 1 88.81 211 ASP A O 1
ATOM 1690 N N . GLU A 1 212 ? -18.219 -12.477 2.879 1 90.5 212 GLU A N 1
ATOM 1691 C CA . GLU A 1 212 ? -17.766 -11.094 2.916 1 90.5 212 GLU A CA 1
ATOM 1692 C C . GLU A 1 212 ? -18.875 -10.141 3.352 1 90.5 212 GLU A C 1
ATOM 1694 O O . GLU A 1 212 ? -19.844 -9.93 2.613 1 90.5 212 GLU A O 1
ATOM 1699 N N . VAL A 1 213 ? -18.688 -9.57 4.52 1 93.44 213 VAL A N 1
ATOM 1700 C CA . VAL A 1 213 ? -19.734 -8.773 5.152 1 93.44 213 VAL A CA 1
ATOM 1701 C C . VAL A 1 213 ? -19.422 -7.289 5.008 1 93.44 213 VAL A C 1
ATOM 1703 O O . VAL A 1 213 ? -18.297 -6.855 5.309 1 93.44 213 VAL A O 1
ATOM 1706 N N . VAL A 1 214 ? -20.391 -6.598 4.582 1 91.88 214 VAL A N 1
ATOM 1707 C CA . VAL A 1 214 ? -20.25 -5.156 4.414 1 91.88 214 VAL A CA 1
ATOM 1708 C C . VAL A 1 214 ? -20.734 -4.434 5.672 1 91.88 214 VAL A C 1
ATOM 1710 O O . VAL A 1 214 ? -21.828 -4.691 6.16 1 91.88 214 VAL A O 1
ATOM 1713 N N . TYR A 1 215 ? -19.875 -3.611 6.254 1 94.88 215 TYR A N 1
ATOM 1714 C CA . TYR A 1 215 ? -20.203 -2.736 7.375 1 94.88 215 TYR A CA 1
ATOM 1715 C C . TYR A 1 215 ? -20.266 -1.28 6.93 1 94.88 215 TYR A C 1
ATOM 1717 O O . TYR A 1 215 ? -19.219 -0.652 6.711 1 94.88 215 TYR A O 1
ATOM 1725 N N . LEU A 1 216 ? -21.453 -0.801 6.891 1 93.19 216 LEU A N 1
ATOM 1726 C CA . LEU A 1 216 ? -21.594 0.605 6.531 1 93.19 216 LEU A CA 1
ATOM 1727 C C . LEU A 1 216 ? -21.156 1.51 7.672 1 93.19 216 LEU A C 1
ATOM 1729 O O . LEU A 1 216 ? -21.609 1.363 8.805 1 93.19 216 LEU A O 1
ATOM 1733 N N . VAL A 1 217 ? -20.25 2.371 7.355 1 95.12 217 VAL A N 1
ATOM 1734 C CA . VAL A 1 217 ? -19.719 3.268 8.375 1 95.12 217 VAL A CA 1
ATOM 1735 C C . VAL A 1 217 ? -20.828 4.172 8.906 1 95.12 217 VAL A C 1
ATOM 1737 O O . VAL A 1 217 ? -21.547 4.805 8.125 1 95.12 217 VAL A O 1
ATOM 1740 N N . PRO A 1 218 ? -20.953 4.215 10.172 1 94.81 218 PRO A N 1
ATOM 1741 C CA . PRO A 1 218 ? -22 5.051 10.758 1 94.81 218 PRO A CA 1
ATOM 1742 C C . PRO A 1 218 ? -21.781 6.543 10.516 1 94.81 218 PRO A C 1
ATOM 1744 O O . PRO A 1 218 ? -20.641 6.973 10.32 1 94.81 218 PRO A O 1
ATOM 1747 N N . GLU A 1 219 ? -22.812 7.281 10.617 1 93.31 219 GLU A N 1
ATOM 1748 C CA . GLU A 1 219 ? -22.766 8.719 10.344 1 93.31 219 GLU A CA 1
ATOM 1749 C C . GLU A 1 219 ? -21.875 9.438 11.359 1 93.31 219 GLU A C 1
ATOM 1751 O O . GLU A 1 219 ? -21.188 10.398 11.016 1 93.31 219 GLU A O 1
ATOM 1756 N N . ASP A 1 220 ? -21.859 8.953 12.508 1 92.38 220 ASP A N 1
ATOM 1757 C CA . ASP A 1 220 ? -21.109 9.594 13.578 1 92.38 220 ASP A CA 1
ATOM 1758 C C . ASP A 1 220 ? -19.609 9.492 13.328 1 92.38 220 ASP A C 1
ATOM 1760 O O . ASP A 1 220 ? -18.828 10.273 13.867 1 92.38 220 ASP A O 1
ATOM 1764 N N . TRP A 1 221 ? -19.203 8.453 12.516 1 94.31 221 TRP A N 1
ATOM 1765 C CA . TRP A 1 221 ? -17.797 8.242 12.219 1 94.31 221 TRP A CA 1
ATOM 1766 C C . TRP A 1 221 ? -17.359 9.086 11.023 1 94.31 221 TRP A C 1
ATOM 1768 O O . TRP A 1 221 ? -16.156 9.273 10.789 1 94.31 221 TRP A O 1
ATOM 1778 N N . LYS A 1 222 ? -18.281 9.633 10.312 1 93.94 222 LYS A N 1
ATOM 1779 C CA . LYS A 1 222 ? -17.984 10.32 9.062 1 93.94 222 LYS A CA 1
ATOM 1780 C C . LYS A 1 222 ? -17.703 11.805 9.305 1 93.94 222 LYS A C 1
ATOM 1782 O O . LYS A 1 222 ? -18.328 12.672 8.695 1 93.94 222 LYS A O 1
ATOM 1787 N N . LYS A 1 223 ? -16.75 12.055 10.125 1 93.31 223 LYS A N 1
ATOM 1788 C CA . LYS A 1 223 ? -16.281 13.398 10.445 1 93.31 223 LYS A CA 1
ATOM 1789 C C . LYS A 1 223 ? -14.773 13.5 10.328 1 93.31 223 LYS A C 1
ATOM 1791 O O . LYS A 1 223 ? -14.055 12.539 10.625 1 93.31 223 LYS A O 1
ATOM 1796 N N . VAL A 1 224 ? -14.336 14.57 9.852 1 90.5 224 VAL A N 1
ATOM 1797 C CA . VAL A 1 224 ? -12.898 14.781 9.703 1 90.5 224 VAL A CA 1
ATOM 1798 C C . VAL A 1 224 ? -12.461 15.977 10.539 1 90.5 224 VAL A C 1
ATOM 1800 O O . VAL A 1 224 ? -13.18 16.969 10.633 1 90.5 224 VAL A O 1
ATOM 1803 N N . TYR A 1 225 ? -11.336 15.883 11.141 1 84.56 225 TYR A N 1
ATOM 1804 C CA . TYR A 1 225 ? -10.789 16.938 11.984 1 84.56 225 TYR A CA 1
ATOM 1805 C C . TYR A 1 225 ? -10.078 18 11.141 1 84.56 225 TYR A C 1
ATOM 1807 O O . TYR A 1 225 ? -9.195 17.672 10.344 1 84.56 225 TYR A O 1
ATOM 1815 N N . ILE A 1 226 ? -10.5 19.203 11.336 1 81.12 226 ILE A N 1
ATOM 1816 C CA . ILE A 1 226 ? -9.859 20.328 10.672 1 81.12 226 ILE A CA 1
ATOM 1817 C C . ILE A 1 226 ? -8.93 21.047 11.648 1 81.12 226 ILE A C 1
ATOM 1819 O O . ILE A 1 226 ? -9.383 21.719 12.578 1 81.12 226 ILE A O 1
ATOM 1823 N N . PRO A 1 227 ? -7.707 21.031 11.383 1 73.38 227 PRO A N 1
ATOM 1824 C CA . PRO A 1 227 ? -6.73 21.484 12.367 1 73.38 227 PRO A CA 1
ATOM 1825 C C . PRO A 1 227 ? -6.859 22.984 12.672 1 73.38 227 PRO A C 1
ATOM 1827 O O . PRO A 1 227 ? -6.742 23.391 13.828 1 73.38 227 PRO A O 1
ATOM 1830 N N . PHE A 1 228 ? -7.043 23.938 11.711 1 69 228 PHE A N 1
ATOM 1831 C CA . PHE A 1 228 ? -7.023 25.375 11.969 1 69 228 PHE A CA 1
ATOM 1832 C C . PHE A 1 228 ? -8.328 25.828 12.617 1 69 228 PHE A C 1
ATOM 1834 O O . PHE A 1 228 ? -8.383 26.875 13.258 1 69 228 PHE A O 1
ATOM 1841 N N . ASP A 1 229 ? -9.344 25 12.438 1 67.88 229 ASP A N 1
ATOM 1842 C CA . ASP A 1 229 ? -10.641 25.297 13.062 1 67.88 229 ASP A CA 1
ATOM 1843 C C . ASP A 1 229 ? -10.805 24.531 14.367 1 67.88 229 ASP A C 1
ATOM 1845 O O . ASP A 1 229 ? -11.727 24.797 15.141 1 67.88 229 ASP A O 1
ATOM 1849 N N . ASN A 1 230 ? -9.922 23.625 14.633 1 70.25 230 ASN A N 1
ATOM 1850 C CA . ASN A 1 230 ? -9.969 22.766 15.812 1 70.25 230 ASN A CA 1
ATOM 1851 C C . ASN A 1 230 ? -11.359 22.172 16.016 1 70.25 230 ASN A C 1
ATOM 1853 O O . ASN A 1 230 ? -11.914 22.25 17.109 1 70.25 230 ASN A O 1
ATOM 1857 N N . SER A 1 231 ? -11.945 21.844 15 1 75.5 231 SER A N 1
ATOM 1858 C CA . SER A 1 231 ? -13.281 21.266 15.055 1 75.5 231 SER A CA 1
ATOM 1859 C C . SER A 1 231 ? -13.43 20.141 14.039 1 75.5 231 SER A C 1
ATOM 1861 O O . SER A 1 231 ? -12.609 20 13.133 1 75.5 231 SER A O 1
ATOM 1863 N N . TYR A 1 232 ? -14.484 19.328 14.344 1 85.25 232 TYR A N 1
ATOM 1864 C CA . TYR A 1 232 ? -14.812 18.25 13.414 1 85.25 232 TYR A CA 1
ATOM 1865 C C . TYR A 1 232 ? -15.875 18.703 12.414 1 85.25 232 TYR A C 1
ATOM 1867 O O . TYR A 1 232 ? -16.828 19.406 12.773 1 85.25 232 TYR A O 1
ATOM 1875 N N . MET A 1 233 ? -15.609 18.406 11.227 1 88.25 233 MET A N 1
ATOM 1876 C CA . MET A 1 233 ? -16.562 18.703 10.164 1 88.25 233 MET A CA 1
ATOM 1877 C C . MET A 1 233 ? -17.078 17.422 9.523 1 88.25 233 MET A C 1
ATOM 1879 O O . MET A 1 233 ? -16.312 16.469 9.344 1 88.25 233 MET A O 1
ATOM 1883 N N . GLU A 1 234 ? -18.359 17.438 9.188 1 92.94 234 GLU A N 1
ATOM 1884 C CA . GLU A 1 234 ? -18.953 16.297 8.508 1 92.94 234 GLU A CA 1
ATOM 1885 C C . GLU A 1 234 ? -18.422 16.172 7.074 1 92.94 234 GLU A C 1
ATOM 1887 O O . GLU A 1 234 ? -18.203 17.188 6.406 1 92.94 234 GLU A O 1
ATOM 1892 N N . LEU A 1 235 ? -18.297 14.93 6.672 1 94.88 235 LEU A N 1
ATOM 1893 C CA . LEU A 1 235 ? -17.859 14.711 5.297 1 94.88 235 LEU A CA 1
ATOM 1894 C C . LEU A 1 235 ? -18.906 15.203 4.309 1 94.88 235 LEU A C 1
ATOM 1896 O O . LEU A 1 235 ? -20.094 14.938 4.473 1 94.88 235 LEU A O 1
ATOM 1900 N N . ASN A 1 236 ? -18.469 16 3.311 1 92.19 236 ASN A N 1
ATOM 1901 C CA . ASN A 1 236 ? -19.438 16.547 2.357 1 92.19 236 ASN A CA 1
ATOM 1902 C C . ASN A 1 236 ? -19.25 15.938 0.969 1 92.19 236 ASN A C 1
ATOM 1904 O O . ASN A 1 236 ? -19.859 16.406 0.001 1 92.19 236 ASN A O 1
ATOM 1908 N N . ASP A 1 237 ? -18.422 14.961 0.81 1 91.88 237 ASP A N 1
ATOM 1909 C CA . ASP A 1 237 ? -18.281 14.227 -0.44 1 91.88 237 ASP A CA 1
ATOM 1910 C C . ASP A 1 237 ? -19.453 13.258 -0.642 1 91.88 237 ASP A C 1
ATOM 1912 O O . ASP A 1 237 ? -19.797 12.508 0.268 1 91.88 237 ASP A O 1
ATOM 1916 N N . PRO A 1 238 ? -20.094 13.297 -1.765 1 88.25 238 PRO A N 1
ATOM 1917 C CA . PRO A 1 238 ? -21.203 12.367 -2.031 1 88.25 238 PRO A CA 1
ATOM 1918 C C . PRO A 1 238 ? -20.781 10.906 -1.89 1 88.25 238 PRO A C 1
ATOM 1920 O O . PRO A 1 238 ? -21.609 10.055 -1.548 1 88.25 238 PRO A O 1
ATOM 1923 N N . GLN A 1 239 ? -19.609 10.57 -2.129 1 89 239 GLN A N 1
ATOM 1924 C CA . GLN A 1 239 ? -19.141 9.188 -2.047 1 89 239 GLN A CA 1
ATOM 1925 C C . GLN A 1 239 ? -19.016 8.734 -0.594 1 89 239 GLN A C 1
ATOM 1927 O O . GLN A 1 239 ? -18.859 7.547 -0.322 1 89 239 GLN A O 1
ATOM 1932 N N . ALA A 1 240 ? -19.094 9.68 0.309 1 92.19 240 ALA A N 1
ATOM 1933 C CA . ALA A 1 240 ? -19.016 9.344 1.728 1 92.19 240 ALA A CA 1
ATOM 1934 C C . ALA A 1 240 ? -20.188 8.461 2.154 1 92.19 240 ALA A C 1
ATOM 1936 O O . ALA A 1 240 ? -20.094 7.734 3.148 1 92.19 240 ALA A O 1
ATOM 1937 N N . ASP A 1 241 ? -21.234 8.555 1.405 1 89.31 241 ASP A N 1
ATOM 1938 C CA . ASP A 1 241 ? -22.406 7.73 1.707 1 89.31 241 ASP A CA 1
ATOM 1939 C C . ASP A 1 241 ? -22.109 6.25 1.495 1 89.31 241 ASP A C 1
ATOM 1941 O O . ASP A 1 241 ? -22.781 5.387 2.057 1 89.31 241 ASP A O 1
ATOM 1945 N N . PHE A 1 242 ? -21.156 5.98 0.774 1 88.81 242 PHE A N 1
ATOM 1946 C CA . PHE A 1 242 ? -20.844 4.598 0.443 1 88.81 242 PHE A CA 1
ATOM 1947 C C . PHE A 1 242 ? -19.656 4.105 1.26 1 88.81 242 PHE A C 1
ATOM 1949 O O . PHE A 1 242 ? -19.125 3.02 1.009 1 88.81 242 PHE A O 1
ATOM 1956 N N . LEU A 1 243 ? -19.219 4.883 2.193 1 92.62 243 LEU A N 1
ATOM 1957 C CA . LEU A 1 243 ? -18.109 4.473 3.045 1 92.62 243 LEU A CA 1
ATOM 1958 C C . LEU A 1 243 ? -18.453 3.188 3.797 1 92.62 243 LEU A C 1
ATOM 1960 O O . LEU A 1 243 ? -19.484 3.111 4.473 1 92.62 243 LEU A O 1
ATOM 1964 N N . ARG A 1 244 ? -17.609 2.227 3.613 1 92.62 244 ARG A N 1
ATOM 1965 C CA . ARG A 1 244 ? -17.891 0.933 4.227 1 92.62 244 ARG A CA 1
ATOM 1966 C C . ARG A 1 244 ? -16.609 0.19 4.555 1 92.62 244 ARG A C 1
ATOM 1968 O O . ARG A 1 244 ? -15.562 0.459 3.959 1 92.62 244 ARG A O 1
ATOM 1975 N N . LEU A 1 245 ? -16.734 -0.646 5.496 1 94.75 245 LEU A N 1
ATOM 1976 C CA . LEU A 1 245 ? -15.68 -1.594 5.859 1 94.75 245 LEU A CA 1
ATOM 1977 C C . LEU A 1 245 ? -16.078 -3.016 5.48 1 94.75 245 LEU A C 1
ATOM 1979 O O . LEU A 1 245 ? -17.25 -3.398 5.621 1 94.75 245 LEU A O 1
ATOM 1983 N N . LEU A 1 246 ? -15.148 -3.719 4.949 1 93.75 246 LEU A N 1
ATOM 1984 C CA . LEU A 1 246 ? -15.398 -5.098 4.551 1 93.75 246 LEU A CA 1
ATOM 1985 C C . LEU A 1 246 ? -14.727 -6.074 5.512 1 93.75 246 LEU A C 1
ATOM 1987 O O . LEU A 1 246 ? -13.562 -5.898 5.859 1 93.75 246 LEU A O 1
ATOM 1991 N N . PHE A 1 247 ? -15.5 -7.043 5.926 1 95.81 247 PHE A N 1
ATOM 1992 C CA . PHE A 1 247 ? -15 -8.062 6.836 1 95.81 247 PHE A CA 1
ATOM 1993 C C . PHE A 1 247 ? -15.219 -9.461 6.266 1 95.81 247 PHE A C 1
ATOM 1995 O O . PHE A 1 247 ? -16.188 -9.688 5.531 1 95.81 247 PHE A O 1
ATOM 2002 N N . LEU A 1 248 ? -14.32 -10.359 6.539 1 96.31 248 LEU A N 1
ATOM 2003 C CA . LEU A 1 248 ? -14.445 -11.758 6.145 1 96.31 248 LEU A CA 1
ATOM 2004 C C . LEU A 1 248 ? -14.758 -12.633 7.355 1 96.31 248 LEU A C 1
ATOM 2006 O O . LEU A 1 248 ? -14.055 -12.57 8.367 1 96.31 248 LEU A O 1
ATOM 2010 N N . LYS A 1 249 ? -15.828 -13.352 7.277 1 95.12 249 LYS A N 1
ATOM 2011 C CA . LYS A 1 249 ? -16.109 -14.352 8.305 1 95.12 249 LYS A CA 1
ATOM 2012 C C . LYS A 1 249 ? -15.117 -15.516 8.234 1 95.12 249 LYS A C 1
ATOM 2014 O O . LYS A 1 249 ? -14.945 -16.125 7.172 1 95.12 249 LYS A O 1
ATOM 2019 N N . GLN A 1 250 ? -14.445 -15.758 9.367 1 92.56 250 GLN A N 1
ATOM 2020 C CA . GLN A 1 250 ? -13.445 -16.828 9.398 1 92.56 250 GLN A CA 1
ATOM 2021 C C . GLN A 1 250 ? -14.094 -18.172 9.695 1 92.56 250 GLN A C 1
ATOM 2023 O O . GLN A 1 250 ? -14.594 -18.391 10.805 1 92.56 250 GLN A O 1
ATOM 2028 N N . GLU A 1 251 ? -14.164 -19.031 8.758 1 92.12 251 GLU A N 1
ATOM 2029 C CA . GLU A 1 251 ? -14.703 -20.375 8.906 1 92.12 251 GLU A CA 1
ATOM 2030 C C . GLU A 1 251 ? -14.023 -21.359 7.949 1 92.12 251 GLU A C 1
ATOM 2032 O O . GLU A 1 251 ? -13.406 -20.938 6.969 1 92.12 251 GLU A O 1
ATOM 2037 N N . PHE A 1 252 ? -14.062 -22.625 8.297 1 94.88 252 PHE A N 1
ATOM 2038 C CA . PHE A 1 252 ? -13.555 -23.672 7.41 1 94.88 252 PHE A CA 1
ATOM 2039 C C . PHE A 1 252 ? -14.547 -23.953 6.289 1 94.88 252 PHE A C 1
ATOM 2041 O O . PHE A 1 252 ? -15.734 -24.172 6.539 1 94.88 252 PHE A O 1
ATOM 2048 N N . ILE A 1 253 ? -14.125 -23.891 5.141 1 95.25 253 ILE A N 1
ATOM 2049 C CA . ILE A 1 253 ? -14.93 -24.203 3.967 1 95.25 253 ILE A CA 1
ATOM 2050 C C . ILE A 1 253 ? -14.414 -25.469 3.301 1 95.25 253 ILE A C 1
ATOM 2052 O O . ILE A 1 253 ? -13.227 -25.578 2.996 1 95.25 253 ILE A O 1
ATOM 2056 N N . PRO A 1 254 ? -15.234 -26.438 3.096 1 95.75 254 PRO A N 1
ATOM 2057 C CA . PRO A 1 254 ? -14.773 -27.641 2.414 1 95.75 254 PRO A CA 1
ATOM 2058 C C . PRO A 1 254 ? -14.438 -27.406 0.944 1 95.75 254 PRO A C 1
ATOM 2060 O O . PRO A 1 254 ? -15.133 -26.641 0.266 1 95.75 254 PRO A O 1
ATOM 2063 N N . LEU A 1 255 ? -13.383 -27.969 0.491 1 94.38 255 LEU A N 1
ATOM 2064 C CA . LEU A 1 255 ? -12.984 -27.844 -0.907 1 94.38 255 LEU A CA 1
ATOM 2065 C C . LEU A 1 255 ? -13.922 -28.641 -1.81 1 94.38 255 LEU A C 1
ATOM 2067 O O . LEU A 1 255 ? -14.273 -28.188 -2.9 1 94.38 255 LEU A O 1
ATOM 2071 N N . ASN A 1 256 ? -14.43 -29.766 -1.442 1 92.44 256 ASN A N 1
ATOM 2072 C CA . ASN A 1 256 ? -15.383 -30.656 -2.102 1 92.44 256 ASN A CA 1
ATOM 2073 C C . ASN A 1 256 ? -14.859 -31.141 -3.447 1 92.44 256 ASN A C 1
ATOM 2075 O O . ASN A 1 256 ? -15.602 -31.203 -4.426 1 92.44 256 ASN A O 1
ATOM 2079 N N . ILE A 1 257 ? -13.578 -31.25 -3.633 1 91.88 257 ILE A N 1
ATOM 2080 C CA . ILE A 1 257 ? -12.938 -31.828 -4.805 1 91.88 257 ILE A CA 1
ATOM 2081 C C . ILE A 1 257 ? -11.688 -32.594 -4.379 1 91.88 257 ILE A C 1
ATOM 2083 O O . ILE A 1 257 ? -11.047 -32.25 -3.377 1 91.88 257 ILE A O 1
ATOM 2087 N N . ASN A 1 258 ? -11.422 -33.688 -5.098 1 93.88 258 ASN A N 1
ATOM 2088 C CA . ASN A 1 258 ? -10.133 -34.344 -4.941 1 93.88 258 ASN A CA 1
ATOM 2089 C C . ASN A 1 258 ? -9.031 -33.594 -5.688 1 93.88 258 ASN A C 1
ATOM 2091 O O . ASN A 1 258 ? -9.086 -33.438 -6.91 1 93.88 258 ASN A O 1
ATOM 2095 N N . LEU A 1 259 ? -8.102 -33.156 -5.004 1 94.25 259 LEU A N 1
ATOM 2096 C CA . LEU A 1 259 ? -7.047 -32.312 -5.57 1 94.25 259 LEU A CA 1
ATOM 2097 C C . LEU A 1 259 ? -6.199 -33.125 -6.555 1 94.25 259 LEU A C 1
ATOM 2099 O O . LEU A 1 259 ? -5.652 -34.156 -6.207 1 94.25 259 LEU A O 1
ATOM 2103 N N . PRO A 1 260 ? -6.203 -32.688 -7.781 1 96.12 260 PRO A N 1
ATOM 2104 C CA . PRO A 1 260 ? -5.305 -33.375 -8.711 1 96.12 260 PRO A CA 1
ATOM 2105 C C . PRO A 1 260 ? -3.832 -33.156 -8.383 1 96.12 260 PRO A C 1
ATOM 2107 O O . PRO A 1 260 ? -3.459 -32.125 -7.863 1 96.12 260 PRO A O 1
ATOM 2110 N N . VAL A 1 261 ? -3.016 -34.125 -8.656 1 95.06 261 VAL A N 1
ATOM 2111 C CA . VAL A 1 261 ? -1.58 -34.062 -8.398 1 95.06 261 VAL A CA 1
ATOM 2112 C C . VAL A 1 261 ? -0.82 -33.969 -9.719 1 95.06 261 VAL A C 1
ATOM 2114 O O . VAL A 1 261 ? -1.068 -34.75 -10.641 1 95.06 261 VAL A O 1
ATOM 2117 N N . LEU A 1 262 ? 0.042 -33 -9.789 1 94.06 262 LEU A N 1
ATOM 2118 C CA . LEU A 1 262 ? 0.859 -32.75 -10.977 1 94.06 262 LEU A CA 1
ATOM 2119 C C . LEU A 1 262 ? 2.338 -32.969 -10.664 1 94.06 262 LEU A C 1
ATOM 2121 O O . LEU A 1 262 ? 2.818 -32.531 -9.617 1 94.06 262 LEU A O 1
ATOM 2125 N N . LEU A 1 263 ? 2.973 -33.75 -11.508 1 93.44 263 LEU A N 1
ATOM 2126 C CA . LEU A 1 263 ? 4.426 -33.844 -11.438 1 93.44 263 LEU A CA 1
ATOM 2127 C C . LEU A 1 263 ? 5.086 -32.844 -12.383 1 93.44 263 LEU A C 1
ATOM 2129 O O . LEU A 1 263 ? 4.773 -32.812 -13.57 1 93.44 263 LEU A O 1
ATOM 2133 N N . PHE A 1 264 ? 5.867 -32.062 -11.852 1 94.94 264 PHE A N 1
ATOM 2134 C CA . PHE A 1 264 ? 6.594 -31.078 -12.664 1 94.94 264 PHE A CA 1
ATOM 2135 C C . PHE A 1 264 ? 8.062 -31.469 -12.766 1 94.94 264 PHE A C 1
ATOM 2137 O O . PHE A 1 264 ? 8.734 -31.672 -11.75 1 94.94 264 PHE A O 1
ATOM 2144 N N . PHE A 1 265 ? 8.516 -31.516 -13.992 1 94 265 PHE A N 1
ATOM 2145 C CA . PHE A 1 265 ? 9.906 -31.859 -14.281 1 94 265 PHE A CA 1
ATOM 2146 C C . PHE A 1 265 ? 10.656 -30.656 -14.836 1 94 265 PHE A C 1
ATOM 2148 O O . PHE A 1 265 ? 10.477 -30.297 -16 1 94 265 PHE A O 1
ATOM 2155 N N . PRO A 1 266 ? 11.477 -30.031 -14.023 1 92.69 266 PRO A N 1
ATOM 2156 C CA . PRO A 1 266 ? 12.289 -28.938 -14.562 1 92.69 266 PRO A CA 1
ATOM 2157 C C . PRO A 1 266 ? 13.188 -29.375 -15.719 1 92.69 266 PRO A C 1
ATOM 2159 O O . PRO A 1 266 ? 13.812 -30.438 -15.648 1 92.69 266 PRO A O 1
ATOM 2162 N N . VAL A 1 267 ? 13.281 -28.547 -16.672 1 92.5 267 VAL A N 1
ATOM 2163 C CA . VAL A 1 267 ? 13.992 -28.891 -17.906 1 92.5 267 VAL A CA 1
ATOM 2164 C C . VAL A 1 267 ? 15.484 -29.062 -17.609 1 92.5 267 VAL A C 1
ATOM 2166 O O . VAL A 1 267 ? 16.156 -29.891 -18.203 1 92.5 267 VAL A O 1
ATOM 2169 N N . GLU A 1 268 ? 15.961 -28.328 -16.703 1 91 268 GLU A N 1
ATOM 2170 C CA . GLU A 1 268 ? 17.375 -28.344 -16.359 1 91 268 GLU A CA 1
ATOM 2171 C C . GLU A 1 268 ? 17.812 -29.734 -15.898 1 91 268 GLU A C 1
ATOM 2173 O O . GLU A 1 268 ? 18.969 -30.141 -16.125 1 91 268 GLU A O 1
ATOM 2178 N N . ASN A 1 269 ? 16.938 -30.469 -15.281 1 90.5 269 ASN A N 1
ATOM 2179 C CA . ASN A 1 269 ? 17.25 -31.766 -14.719 1 90.5 269 ASN A CA 1
ATOM 2180 C C . ASN A 1 269 ? 16.703 -32.906 -15.57 1 90.5 269 ASN A C 1
ATOM 2182 O O . ASN A 1 269 ? 16.656 -34.062 -15.133 1 90.5 269 ASN A O 1
ATOM 2186 N N . SER A 1 270 ? 16.297 -32.594 -16.766 1 91.12 270 SER A N 1
ATOM 2187 C CA . SER A 1 270 ? 15.539 -33.562 -17.578 1 91.12 270 SER A CA 1
ATOM 2188 C C . SER A 1 270 ? 16.391 -34.781 -17.938 1 91.12 270 SER A C 1
ATOM 2190 O O . SER A 1 270 ? 15.852 -35.844 -18.234 1 91.12 270 SER A O 1
ATOM 2192 N N . GLN A 1 271 ? 17.703 -34.656 -17.906 1 90.12 271 GLN A N 1
ATOM 2193 C CA . GLN A 1 271 ? 18.578 -35.812 -18.219 1 90.12 271 GLN A CA 1
ATOM 2194 C C . GLN A 1 271 ? 18.578 -36.812 -17.094 1 90.12 271 GLN A C 1
ATOM 2196 O O . GLN A 1 271 ? 18.688 -38.031 -17.328 1 90.12 271 GLN A O 1
ATOM 2201 N N . LEU A 1 272 ? 18.344 -36.406 -15.898 1 89 272 LEU A N 1
ATOM 2202 C CA . LEU A 1 272 ? 18.422 -37.25 -14.719 1 89 272 LEU A CA 1
ATOM 2203 C C . LEU A 1 272 ? 17.047 -37.688 -14.273 1 89 272 LEU A C 1
ATOM 2205 O O . LEU A 1 272 ? 16.859 -38.844 -13.844 1 89 272 LEU A O 1
ATOM 2209 N N . VAL A 1 273 ? 16.109 -36.75 -14.32 1 90.44 273 VAL A N 1
ATOM 2210 C CA . VAL A 1 273 ? 14.75 -37.031 -13.867 1 90.44 273 VAL A CA 1
ATOM 2211 C C . VAL A 1 273 ? 13.742 -36.5 -14.891 1 90.44 273 VAL A C 1
ATOM 2213 O O . VAL A 1 273 ? 13.695 -35.281 -15.164 1 90.44 273 VAL A O 1
ATOM 2216 N N . ASN A 1 274 ? 12.922 -37.375 -15.414 1 90.81 274 ASN A N 1
ATOM 2217 C CA . ASN A 1 274 ? 11.945 -37.031 -16.438 1 90.81 274 ASN A CA 1
ATOM 2218 C C . ASN A 1 274 ? 10.742 -37.969 -16.406 1 90.81 274 ASN A C 1
ATOM 2220 O O . ASN A 1 274 ? 10.727 -38.938 -15.633 1 90.81 274 ASN A O 1
ATOM 2224 N N . PRO A 1 275 ? 9.695 -37.688 -17.125 1 90.38 275 PRO A N 1
ATOM 2225 C CA . PRO A 1 275 ? 8.453 -38.469 -17.047 1 90.38 275 PRO A CA 1
ATOM 2226 C C . PRO A 1 275 ? 8.625 -39.875 -17.562 1 90.38 275 PRO A C 1
ATOM 2228 O O . PRO A 1 275 ? 7.809 -40.75 -17.266 1 90.38 275 PRO A O 1
ATOM 2231 N N . GLN A 1 276 ? 9.641 -40.125 -18.25 1 90.06 276 GLN A N 1
ATOM 2232 C CA . GLN A 1 276 ? 9.852 -41.469 -18.828 1 90.06 276 GLN A CA 1
ATOM 2233 C C . GLN A 1 276 ? 10.414 -42.438 -17.797 1 90.06 276 GLN A C 1
ATOM 2235 O O . GLN A 1 276 ? 10.266 -43.656 -17.922 1 90.06 276 GLN A O 1
ATOM 2240 N N . ASN A 1 277 ? 11.07 -41.844 -16.781 1 89.12 277 ASN A N 1
ATOM 2241 C CA . ASN A 1 277 ? 11.727 -42.75 -15.828 1 89.12 277 ASN A CA 1
ATOM 2242 C C . ASN A 1 277 ? 11.164 -42.562 -14.422 1 89.12 277 ASN A C 1
ATOM 2244 O O . ASN A 1 277 ? 11.664 -43.156 -13.469 1 89.12 277 ASN A O 1
ATOM 2248 N N . CYS A 1 278 ? 10.227 -41.719 -14.266 1 89 278 CYS A N 1
ATOM 2249 C CA . CYS A 1 278 ? 9.617 -41.5 -12.961 1 89 278 CYS A CA 1
ATOM 2250 C C . CYS A 1 278 ? 8.094 -41.625 -13.031 1 89 278 CYS A C 1
ATOM 2252 O O . CYS A 1 278 ? 7.48 -41.219 -14.016 1 89 278 CYS A O 1
ATOM 2254 N N . TYR A 1 279 ? 7.512 -42.281 -12.039 1 85.62 279 TYR A N 1
ATOM 2255 C CA . TYR A 1 279 ? 6.055 -42.375 -12.016 1 85.62 279 TYR A CA 1
ATOM 2256 C C . TYR A 1 279 ? 5.527 -42.312 -10.594 1 85.62 279 TYR A C 1
ATOM 2258 O O . TYR A 1 279 ? 6.27 -42.562 -9.641 1 85.62 279 TYR A O 1
ATOM 2266 N N . LEU A 1 280 ? 4.27 -41.938 -10.461 1 90.25 280 LEU A N 1
ATOM 2267 C CA . LEU A 1 280 ? 3.602 -41.844 -9.164 1 90.25 280 LEU A CA 1
ATOM 2268 C C . LEU A 1 280 ? 3.057 -43.188 -8.727 1 90.25 280 LEU A C 1
ATOM 2270 O O . LEU A 1 280 ? 2.398 -43.906 -9.508 1 90.25 280 LEU A O 1
ATOM 2274 N N . GLU A 1 281 ? 3.395 -43.5 -7.508 1 87.62 281 GLU A N 1
ATOM 2275 C CA . GLU A 1 281 ? 2.84 -44.75 -6.953 1 87.62 281 GLU A CA 1
ATOM 2276 C C . GLU A 1 281 ? 1.4 -44.531 -6.488 1 87.62 281 GLU A C 1
ATOM 2278 O O . GLU A 1 281 ? 1.099 -43.562 -5.801 1 87.62 281 GLU A O 1
ATOM 2283 N N . GLU A 1 282 ? 0.548 -45.406 -6.93 1 86.38 282 GLU A N 1
ATOM 2284 C CA . GLU A 1 282 ? -0.845 -45.312 -6.504 1 86.38 282 GLU A CA 1
ATOM 2285 C C . GLU A 1 282 ? -1.027 -45.906 -5.105 1 86.38 282 GLU A C 1
ATOM 2287 O O . GLU A 1 282 ? -1.23 -47.125 -4.953 1 86.38 282 GLU A O 1
ATOM 2292 N N . ASN A 1 283 ? -0.915 -45.156 -4.152 1 84.75 283 ASN A N 1
ATOM 2293 C CA . ASN A 1 283 ? -1.176 -45.531 -2.762 1 84.75 283 ASN A CA 1
ATOM 2294 C C . ASN A 1 283 ? -1.896 -44.406 -2.018 1 84.75 283 ASN A C 1
ATOM 2296 O O . ASN A 1 283 ? -1.795 -43.25 -2.396 1 84.75 283 ASN A O 1
ATOM 2300 N N . ALA A 1 284 ? -2.658 -44.938 -0.988 1 84.12 284 ALA A N 1
ATOM 2301 C CA . ALA A 1 284 ? -3.367 -43.906 -0.207 1 84.12 284 ALA A CA 1
ATOM 2302 C C . ALA A 1 284 ? -2.41 -42.812 0.274 1 84.12 284 ALA A C 1
ATOM 2304 O O . ALA A 1 284 ? -1.294 -43.125 0.707 1 84.12 284 ALA A O 1
ATOM 2305 N N . PRO A 1 285 ? -2.76 -41.688 -0.031 1 89.44 285 PRO A N 1
ATOM 2306 C CA . PRO A 1 285 ? -4.074 -41.125 -0.318 1 89.44 285 PRO A CA 1
ATOM 2307 C C . PRO A 1 285 ? -4.285 -40.844 -1.805 1 89.44 285 PRO A C 1
ATOM 2309 O O . PRO A 1 285 ? -5.254 -40.188 -2.182 1 89.44 285 PRO A O 1
ATOM 2312 N N . LEU A 1 286 ? -3.486 -41.344 -2.615 1 92.94 286 LEU A N 1
ATOM 2313 C CA . LEU A 1 286 ? -3.557 -41.062 -4.047 1 92.94 286 LEU A CA 1
ATOM 2314 C C . LEU A 1 286 ? -4.48 -42.062 -4.742 1 92.94 286 LEU A C 1
ATOM 2316 O O . LEU A 1 286 ? -4.387 -43.281 -4.508 1 92.94 286 LEU A O 1
ATOM 2320 N N . VAL A 1 287 ? -5.359 -41.562 -5.508 1 92.69 287 VAL A N 1
ATOM 2321 C CA . VAL A 1 287 ? -6.242 -42.406 -6.324 1 92.69 287 VAL A CA 1
ATOM 2322 C C . VAL A 1 287 ? -6.156 -41.969 -7.781 1 92.69 287 VAL A C 1
ATOM 2324 O O . VAL A 1 287 ? -5.898 -40.781 -8.07 1 92.69 287 VAL A O 1
ATOM 2327 N N . LEU A 1 288 ? -6.227 -42.844 -8.664 1 93.38 288 LEU A N 1
ATOM 2328 C CA . LEU A 1 288 ? -6.219 -42.562 -10.102 1 93.38 288 LEU A CA 1
ATOM 2329 C C . LEU A 1 288 ? -7.629 -42.625 -10.672 1 93.38 288 LEU A C 1
ATOM 2331 O O . LEU A 1 288 ? -8.266 -43.688 -10.664 1 93.38 288 LEU A O 1
ATOM 2335 N N . ASN A 1 289 ? -8.141 -41.469 -11.016 1 91.81 289 ASN A N 1
ATOM 2336 C CA . ASN A 1 289 ? -9.461 -41.375 -11.625 1 91.81 289 ASN A CA 1
ATOM 2337 C C . ASN A 1 289 ? -9.391 -40.75 -13.016 1 91.81 289 ASN A C 1
ATOM 2339 O O . ASN A 1 289 ? -8.953 -39.594 -13.164 1 91.81 289 ASN A O 1
ATOM 2343 N N . HIS A 1 290 ? -9.797 -41.438 -14.094 1 91.94 290 HIS A N 1
ATOM 2344 C CA . HIS A 1 290 ? -9.789 -41 -15.477 1 91.94 290 HIS A CA 1
ATOM 2345 C C . HIS A 1 290 ? -8.398 -40.531 -15.891 1 91.94 290 HIS A C 1
ATOM 2347 O O . HIS A 1 290 ? -8.25 -39.469 -16.516 1 91.94 290 HIS A O 1
ATOM 2353 N N . GLY A 1 291 ? -7.453 -41.188 -15.383 1 90.81 291 GLY A N 1
ATOM 2354 C CA . GLY A 1 291 ? -6.082 -40.906 -15.781 1 90.81 291 GLY A CA 1
ATOM 2355 C C . GLY A 1 291 ? -5.465 -39.75 -14.992 1 90.81 291 GLY A C 1
ATOM 2356 O O . GLY A 1 291 ? -4.32 -39.375 -15.242 1 90.81 291 GLY A O 1
ATOM 2357 N N . ILE A 1 292 ? -6.207 -39.219 -14.086 1 94 292 ILE A N 1
ATOM 2358 C CA . ILE A 1 292 ? -5.707 -38.094 -13.273 1 94 292 ILE A CA 1
ATOM 2359 C C . ILE A 1 292 ? -5.457 -38.594 -11.844 1 94 292 ILE A C 1
ATOM 2361 O O . ILE A 1 292 ? -6.355 -39.156 -11.203 1 94 292 ILE A O 1
ATOM 2365 N N . TYR A 1 293 ? -4.203 -38.469 -11.422 1 94.25 293 TYR A N 1
ATOM 2366 C CA . TYR A 1 293 ? -3.922 -38.75 -10.016 1 94.25 293 TYR A CA 1
ATOM 2367 C C . TYR A 1 293 ? -4.543 -37.688 -9.117 1 94.25 293 TYR A C 1
ATOM 2369 O O . TYR A 1 293 ? -4.344 -36.469 -9.336 1 94.25 293 TYR A O 1
ATOM 2377 N N . GLN A 1 294 ? -5.301 -38.094 -8.133 1 95.44 294 GLN A N 1
ATOM 2378 C CA . GLN A 1 294 ? -6.004 -37.188 -7.242 1 95.44 294 GLN A CA 1
ATOM 2379 C C . GLN A 1 294 ? -5.812 -37.594 -5.781 1 95.44 294 GLN A C 1
ATOM 2381 O O . GLN A 1 294 ? -5.684 -38.75 -5.461 1 95.44 294 GLN A O 1
ATOM 2386 N N . MET A 1 295 ? -5.805 -36.562 -4.98 1 93.31 295 MET A N 1
ATOM 2387 C CA . MET A 1 295 ? -5.77 -36.812 -3.543 1 93.31 295 MET A CA 1
ATOM 2388 C C . MET A 1 295 ? -7.176 -37.031 -2.994 1 93.31 295 MET A C 1
ATOM 2390 O O . MET A 1 295 ? -8 -36.125 -3.004 1 93.31 295 MET A O 1
ATOM 2394 N N . ASP A 1 296 ? -7.359 -38.156 -2.5 1 91.75 296 ASP A N 1
ATOM 2395 C CA . ASP A 1 296 ? -8.664 -38.5 -1.939 1 91.75 296 ASP A CA 1
ATOM 2396 C C . ASP A 1 296 ? -8.703 -38.219 -0.436 1 91.75 296 ASP A C 1
ATOM 2398 O O . ASP A 1 296 ? -8.781 -39.156 0.364 1 91.75 296 ASP A O 1
ATOM 2402 N N . LEU A 1 297 ? -8.641 -37.031 -0.012 1 92 297 LEU A N 1
ATOM 2403 C CA . LEU A 1 297 ? -8.688 -36.562 1.36 1 92 297 LEU A CA 1
ATOM 2404 C C . LEU A 1 297 ? -9.672 -35.406 1.492 1 92 297 LEU A C 1
ATOM 2406 O O . LEU A 1 297 ? -9.75 -34.531 0.614 1 92 297 LEU A O 1
ATOM 2410 N N . PRO A 1 298 ? -10.5 -35.469 2.512 1 93.5 298 PRO A N 1
ATOM 2411 C CA . PRO A 1 298 ? -11.328 -34.312 2.758 1 93.5 298 PRO A CA 1
ATOM 2412 C C . PRO A 1 298 ? -10.508 -33.062 3.146 1 93.5 298 PRO A C 1
ATOM 2414 O O . PRO A 1 298 ? -9.891 -33.062 4.215 1 93.5 298 PRO A O 1
ATOM 2417 N N . LEU A 1 299 ? -10.469 -32.125 2.287 1 95.31 299 LEU A N 1
ATOM 2418 C CA . LEU A 1 299 ? -9.656 -30.953 2.512 1 95.31 299 LEU A CA 1
ATOM 2419 C C . LEU A 1 299 ? -10.547 -29.734 2.748 1 95.31 299 LEU A C 1
ATOM 2421 O O . LEU A 1 299 ? -11.656 -29.656 2.227 1 95.31 299 LEU A O 1
ATOM 2425 N N . TYR A 1 300 ? -10.039 -28.844 3.549 1 96.56 300 TYR A N 1
ATOM 2426 C CA . TYR A 1 300 ? -10.719 -27.609 3.896 1 96.56 300 TYR A CA 1
ATOM 2427 C C . TYR A 1 300 ? -9.805 -26.406 3.701 1 96.56 300 TYR A C 1
ATOM 2429 O O . TYR A 1 300 ? -8.586 -26.547 3.631 1 96.56 300 TYR A O 1
ATOM 2437 N N . VAL A 1 301 ? -10.414 -25.281 3.461 1 95.38 301 VAL A N 1
ATOM 2438 C CA . VAL A 1 301 ? -9.688 -24.016 3.424 1 95.38 301 VAL A CA 1
ATOM 2439 C C . VAL A 1 301 ? -10.266 -23.047 4.457 1 95.38 301 VAL A C 1
ATOM 2441 O O . VAL A 1 301 ? -11.414 -23.203 4.883 1 95.38 301 VAL A O 1
ATOM 2444 N N . LYS A 1 302 ? -9.398 -22.141 4.867 1 93.44 302 LYS A N 1
ATOM 2445 C CA . LYS A 1 302 ? -9.82 -21.125 5.828 1 93.44 302 LYS A CA 1
ATOM 2446 C C . LYS A 1 302 ? -9.328 -19.75 5.414 1 93.44 302 LYS A C 1
ATOM 2448 O O . LYS A 1 302 ? -8.406 -19.625 4.602 1 93.44 302 LYS A O 1
ATOM 2453 N N . ASP A 1 303 ? -10.039 -18.672 5.777 1 91.69 303 ASP A N 1
ATOM 2454 C CA . ASP A 1 303 ? -9.648 -17.281 5.625 1 91.69 303 ASP A CA 1
ATOM 2455 C C . ASP A 1 303 ? -9.797 -16.828 4.172 1 91.69 303 ASP A C 1
ATOM 2457 O O . ASP A 1 303 ? -8.992 -16.031 3.684 1 91.69 303 ASP A O 1
ATOM 2461 N N . VAL A 1 304 ? -10.586 -17.5 3.43 1 94.94 304 VAL A N 1
ATOM 2462 C CA . VAL A 1 304 ? -10.969 -17.062 2.086 1 94.94 304 VAL A CA 1
ATOM 2463 C C . VAL A 1 304 ? -12.484 -17.094 1.946 1 94.94 304 VAL A C 1
ATOM 2465 O O . VAL A 1 304 ? -13.18 -17.672 2.791 1 94.94 304 VAL A O 1
ATOM 2468 N N . SER A 1 305 ? -13.055 -16.484 0.949 1 94.31 305 SER A N 1
ATOM 2469 C CA . SER A 1 305 ? -14.5 -16.438 0.755 1 94.31 305 SER A CA 1
ATOM 2470 C C . SER A 1 305 ? -14.984 -17.609 -0.094 1 94.31 305 SER A C 1
ATOM 2472 O O . SER A 1 305 ? -14.203 -18.203 -0.842 1 94.31 305 SER A O 1
ATOM 2474 N N . HIS A 1 306 ? -16.297 -17.922 -0.001 1 94.25 306 HIS A N 1
ATOM 2475 C CA . HIS A 1 306 ? -16.891 -18.969 -0.827 1 94.25 306 HIS A CA 1
ATOM 2476 C C . HIS A 1 306 ? -16.812 -18.609 -2.307 1 94.25 306 HIS A C 1
ATOM 2478 O O . HIS A 1 306 ? -16.562 -19.484 -3.146 1 94.25 306 HIS A O 1
ATOM 2484 N N . LEU A 1 307 ? -17.062 -17.359 -2.564 1 94 307 LEU A N 1
ATOM 2485 C CA . LEU A 1 307 ? -17 -16.906 -3.953 1 94 307 LEU A CA 1
ATOM 2486 C C . LEU A 1 307 ? -15.609 -17.141 -4.539 1 94 307 LEU A C 1
ATOM 2488 O O . LEU A 1 307 ? -15.477 -17.625 -5.664 1 94 307 LEU A O 1
ATOM 2492 N N . PHE A 1 308 ? -14.586 -16.766 -3.785 1 96.62 308 PHE A N 1
ATOM 2493 C CA . PHE A 1 308 ? -13.211 -16.984 -4.207 1 96.62 308 PHE A CA 1
ATOM 2494 C C . PHE A 1 308 ? -12.961 -18.469 -4.48 1 96.62 308 PHE A C 1
ATOM 2496 O O . PHE A 1 308 ? -12.398 -18.828 -5.516 1 96.62 308 PHE A O 1
ATOM 2503 N N . LEU A 1 309 ? -13.352 -19.328 -3.564 1 96.19 309 LEU A N 1
ATOM 2504 C CA . LEU A 1 309 ? -13.133 -20.766 -3.703 1 96.19 309 LEU A CA 1
ATOM 2505 C C . LEU A 1 309 ? -13.859 -21.297 -4.93 1 96.19 309 LEU A C 1
ATOM 2507 O O . LEU A 1 309 ? -13.312 -22.141 -5.66 1 96.19 309 LEU A O 1
ATOM 2511 N N . ASP A 1 310 ? -15.039 -20.844 -5.156 1 95.38 310 ASP A N 1
ATOM 2512 C CA . ASP A 1 310 ? -15.812 -21.297 -6.305 1 95.38 310 ASP A CA 1
ATOM 2513 C C . ASP A 1 310 ? -15.109 -20.953 -7.613 1 95.38 310 ASP A C 1
ATOM 2515 O O . ASP A 1 310 ? -15.227 -21.688 -8.594 1 95.38 310 ASP A O 1
ATOM 2519 N N . VAL A 1 311 ? -14.383 -19.891 -7.586 1 96.38 311 VAL A N 1
ATOM 2520 C CA . VAL A 1 311 ? -13.711 -19.422 -8.789 1 96.38 311 VAL A CA 1
ATOM 2521 C C . VAL A 1 311 ? -12.438 -20.234 -9.023 1 96.38 311 VAL A C 1
ATOM 2523 O O . VAL A 1 311 ? -12.117 -20.578 -10.164 1 96.38 311 VAL A O 1
ATOM 2526 N N . VAL A 1 312 ? -11.719 -20.641 -7.926 1 96.88 312 VAL A N 1
ATOM 2527 C CA . VAL A 1 312 ? -10.367 -21.156 -8.102 1 96.88 312 VAL A CA 1
ATOM 2528 C C . VAL A 1 312 ? -10.367 -22.672 -7.934 1 96.88 312 VAL A C 1
ATOM 2530 O O . VAL A 1 312 ? -9.406 -23.344 -8.312 1 96.88 312 VAL A O 1
ATOM 2533 N N . LYS A 1 313 ? -11.391 -23.297 -7.352 1 95.38 313 LYS A N 1
ATOM 2534 C CA . LYS A 1 313 ? -11.359 -24.688 -6.891 1 95.38 313 LYS A CA 1
ATOM 2535 C C . LYS A 1 313 ? -11.031 -25.641 -8.039 1 95.38 313 LYS A C 1
ATOM 2537 O O . LYS A 1 313 ? -10.352 -26.641 -7.84 1 95.38 313 LYS A O 1
ATOM 2542 N N . ASN A 1 314 ? -11.43 -25.328 -9.219 1 94.31 314 ASN A N 1
ATOM 2543 C CA . ASN A 1 314 ? -11.219 -26.234 -10.336 1 94.31 314 ASN A CA 1
ATOM 2544 C C . ASN A 1 314 ? -9.844 -26.047 -10.969 1 94.31 314 ASN A C 1
ATOM 2546 O O . ASN A 1 314 ? -9.445 -26.797 -11.852 1 94.31 314 ASN A O 1
ATOM 2550 N N . ASN A 1 315 ? -9.125 -25.047 -10.555 1 96.19 315 ASN A N 1
ATOM 2551 C CA . ASN A 1 315 ? -7.809 -24.734 -11.102 1 96.19 315 ASN A CA 1
ATOM 2552 C C . ASN A 1 315 ? -6.711 -24.875 -10.055 1 96.19 315 ASN A C 1
ATOM 2554 O O . ASN A 1 315 ? -5.637 -24.281 -10.188 1 96.19 315 ASN A O 1
ATOM 2558 N N . ILE A 1 316 ? -6.977 -25.578 -8.992 1 96.06 316 ILE A N 1
ATOM 2559 C CA . ILE A 1 316 ? -5.992 -25.844 -7.949 1 96.06 316 ILE A CA 1
ATOM 2560 C C . ILE A 1 316 ? -5.391 -27.234 -8.156 1 96.06 316 ILE A C 1
ATOM 2562 O O . ILE A 1 316 ? -6.09 -28.172 -8.547 1 96.06 316 ILE A O 1
ATOM 2566 N N . ALA A 1 317 ? -4.152 -27.375 -7.945 1 96.56 317 ALA A N 1
ATOM 2567 C CA . ALA A 1 317 ? -3.482 -28.672 -8.047 1 96.56 317 ALA A CA 1
ATOM 2568 C C . ALA A 1 317 ? -2.322 -28.766 -7.059 1 96.56 317 ALA A C 1
ATOM 2570 O O . ALA A 1 317 ? -1.773 -27.734 -6.637 1 96.56 317 ALA A O 1
ATOM 2571 N N . LEU A 1 318 ? -2.09 -29.922 -6.602 1 95.31 318 LEU A N 1
ATOM 2572 C CA . LEU A 1 318 ? -0.865 -30.203 -5.863 1 95.31 318 LEU A CA 1
ATOM 2573 C C . LEU A 1 318 ? 0.276 -30.547 -6.816 1 95.31 318 LEU A C 1
ATOM 2575 O O . LEU A 1 318 ? 0.165 -31.469 -7.621 1 95.31 318 LEU A O 1
ATOM 2579 N N . THR A 1 319 ? 1.301 -29.797 -6.766 1 95.94 319 THR A N 1
ATOM 2580 C CA . THR A 1 319 ? 2.414 -30 -7.688 1 95.94 319 THR A CA 1
ATOM 2581 C C . THR A 1 319 ? 3.646 -30.516 -6.945 1 95.94 319 THR A C 1
ATOM 2583 O O . THR A 1 319 ? 4.051 -29.938 -5.934 1 95.94 319 THR A O 1
ATOM 2586 N N . ILE A 1 320 ? 4.148 -31.562 -7.43 1 94.12 320 ILE A N 1
ATOM 2587 C CA . ILE A 1 320 ? 5.398 -32.125 -6.922 1 94.12 320 ILE A CA 1
ATOM 2588 C C . ILE A 1 320 ? 6.551 -31.719 -7.836 1 94.12 320 ILE A C 1
ATOM 2590 O O . ILE A 1 320 ? 6.535 -32 -9.031 1 94.12 320 ILE A O 1
ATOM 2594 N N . ILE A 1 321 ? 7.457 -31.031 -7.32 1 93.75 321 ILE A N 1
ATOM 2595 C CA . ILE A 1 321 ? 8.609 -30.594 -8.094 1 93.75 321 ILE A CA 1
ATOM 2596 C C . ILE A 1 321 ? 9.695 -31.656 -8.062 1 93.75 321 ILE A C 1
ATOM 2598 O O . ILE A 1 321 ? 10.367 -31.844 -7.047 1 93.75 321 ILE A O 1
ATOM 2602 N N . MET A 1 322 ? 9.953 -32.188 -9.172 1 92.81 322 MET A N 1
ATOM 2603 C CA . MET A 1 322 ? 10.875 -33.312 -9.242 1 92.81 322 MET A CA 1
ATOM 2604 C C . MET A 1 322 ? 12.32 -32.844 -9.211 1 92.81 322 MET A C 1
ATOM 2606 O O . MET A 1 322 ? 12.672 -31.859 -9.867 1 92.81 322 MET A O 1
ATOM 2610 N N . GLU A 1 323 ? 13.094 -33.5 -8.438 1 89 323 GLU A N 1
ATOM 2611 C CA . GLU A 1 323 ? 14.523 -33.25 -8.297 1 89 323 GLU A CA 1
ATOM 2612 C C . GLU A 1 323 ? 15.344 -34.531 -8.469 1 89 323 GLU A C 1
ATOM 2614 O O . GLU A 1 323 ? 14.867 -35.625 -8.164 1 89 323 GLU A O 1
ATOM 2619 N N . PRO A 1 324 ? 16.516 -34.281 -8.984 1 87.06 324 PRO A N 1
ATOM 2620 C CA . PRO A 1 324 ? 17.359 -35.438 -9.141 1 87.06 324 PRO A CA 1
ATOM 2621 C C . PRO A 1 324 ? 17.734 -36.094 -7.801 1 87.06 324 PRO A C 1
ATOM 2623 O O . PRO A 1 324 ? 17.859 -35.375 -6.797 1 87.06 324 PRO A O 1
ATOM 2626 N N . PRO A 1 325 ? 17.781 -37.406 -7.867 1 79.94 325 PRO A N 1
ATOM 2627 C CA . PRO A 1 325 ? 18.172 -38.094 -6.637 1 79.94 325 PRO A CA 1
ATOM 2628 C C . PRO A 1 325 ? 19.609 -37.75 -6.203 1 79.94 325 PRO A C 1
ATOM 2630 O O . PRO A 1 325 ? 20.469 -37.5 -7.051 1 79.94 325 PRO A O 1
ATOM 2633 N N . VAL A 1 326 ? 19.703 -37.594 -4.941 1 75.81 326 VAL A N 1
ATOM 2634 C CA . VAL A 1 326 ? 21.031 -37.375 -4.383 1 75.81 326 VAL A CA 1
ATOM 2635 C C . VAL A 1 326 ? 21.719 -38.719 -4.184 1 75.81 326 VAL A C 1
ATOM 2637 O O . VAL A 1 326 ? 21.125 -39.688 -3.66 1 75.81 326 VAL A O 1
ATOM 2640 N N . LYS A 1 327 ? 22.844 -39 -4.812 1 69.12 327 LYS A N 1
ATOM 2641 C CA . LYS A 1 327 ? 23.594 -40.25 -4.855 1 69.12 327 LYS A CA 1
ATOM 2642 C C . LYS A 1 327 ? 23.656 -40.906 -3.479 1 69.12 327 LYS A C 1
ATOM 2644 O O . LYS A 1 327 ? 23.578 -42.125 -3.361 1 69.12 327 LYS A O 1
ATOM 2649 N N . SER A 1 328 ? 23.812 -40.188 -2.541 1 68.12 328 SER A N 1
ATOM 2650 C CA . SER A 1 328 ? 24.141 -40.812 -1.252 1 68.12 328 SER A CA 1
ATOM 2651 C C . SER A 1 328 ? 22.875 -41.219 -0.511 1 68.12 328 SER A C 1
ATOM 2653 O O . SER A 1 328 ? 22.938 -41.969 0.476 1 68.12 328 SER A O 1
ATOM 2655 N N . GLN A 1 329 ? 21.641 -40.844 -0.995 1 66.19 329 GLN A N 1
ATOM 2656 C CA . GLN A 1 329 ? 20.469 -41.094 -0.157 1 66.19 329 GLN A CA 1
ATOM 2657 C C . GLN A 1 329 ? 19.469 -41.969 -0.877 1 66.19 329 GLN A C 1
ATOM 2659 O O . GLN A 1 329 ? 19.219 -41.812 -2.072 1 66.19 329 GLN A O 1
ATOM 2664 N N . ARG A 1 330 ? 19.109 -43.125 -0.298 1 67.19 330 ARG A N 1
ATOM 2665 C CA . ARG A 1 330 ? 18.125 -44.062 -0.82 1 67.19 330 ARG A CA 1
ATOM 2666 C C . ARG A 1 330 ? 16.766 -43.375 -0.976 1 67.19 330 ARG A C 1
ATOM 2668 O O . ARG A 1 330 ? 16.031 -43.656 -1.93 1 67.19 330 ARG A O 1
ATOM 2675 N N . GLU A 1 331 ? 16.422 -42.438 -0.068 1 75.88 331 GLU A N 1
ATOM 2676 C CA . GLU A 1 331 ? 15.18 -41.656 -0.096 1 75.88 331 GLU A CA 1
ATOM 2677 C C . GLU A 1 331 ? 15.461 -40.156 -0.05 1 75.88 331 GLU A C 1
ATOM 2679 O O . GLU A 1 331 ? 16.328 -39.719 0.702 1 75.88 331 GLU A O 1
ATOM 2684 N N . HIS A 1 332 ? 14.891 -39.625 -1.092 1 81.69 332 HIS A N 1
ATOM 2685 C CA . HIS A 1 332 ? 15.07 -38.188 -1.183 1 81.69 332 HIS A CA 1
ATOM 2686 C C . HIS A 1 332 ? 13.734 -37.469 -1.102 1 81.69 332 HIS A C 1
ATOM 2688 O O . HIS A 1 332 ? 12.812 -37.75 -1.862 1 81.69 332 HIS A O 1
ATOM 2694 N N . PHE A 1 333 ? 13.641 -36.656 -0.122 1 85 333 PHE A N 1
ATOM 2695 C CA . PHE A 1 333 ? 12.422 -35.875 0.045 1 85 333 PHE A CA 1
ATOM 2696 C C . PHE A 1 333 ? 12.352 -34.75 -0.984 1 85 333 PHE A C 1
ATOM 2698 O O . PHE A 1 333 ? 13.359 -34.094 -1.265 1 85 333 PHE A O 1
ATOM 2705 N N . ILE A 1 334 ? 11.156 -34.75 -1.608 1 87.38 334 ILE A N 1
ATOM 2706 C CA . ILE A 1 334 ? 10.953 -33.75 -2.676 1 87.38 334 ILE A CA 1
ATOM 2707 C C . ILE A 1 334 ? 9.93 -32.719 -2.232 1 87.38 334 ILE A C 1
ATOM 2709 O O . ILE A 1 334 ? 9.016 -33.031 -1.461 1 87.38 334 ILE A O 1
ATOM 2713 N N . HIS A 1 335 ? 10.078 -31.594 -2.787 1 90.38 335 HIS A N 1
ATOM 2714 C CA . HIS A 1 335 ? 9.227 -30.469 -2.443 1 90.38 335 HIS A CA 1
ATOM 2715 C C . HIS A 1 335 ? 7.895 -30.531 -3.188 1 90.38 335 HIS A C 1
ATOM 2717 O O . HIS A 1 335 ? 7.836 -31.016 -4.32 1 90.38 335 HIS A O 1
ATOM 2723 N N . TRP A 1 336 ? 6.859 -30.172 -2.482 1 91.88 336 TRP A N 1
ATOM 2724 C CA . TRP A 1 336 ? 5.547 -30.031 -3.107 1 91.88 336 TRP A CA 1
ATOM 2725 C C . TRP A 1 336 ? 4.93 -28.672 -2.793 1 91.88 336 TRP A C 1
ATOM 2727 O O . TRP A 1 336 ? 5.359 -28 -1.858 1 91.88 336 TRP A O 1
ATOM 2737 N N . ALA A 1 337 ? 3.982 -28.25 -3.654 1 93.5 337 ALA A N 1
ATOM 2738 C CA . ALA A 1 337 ? 3.314 -26.969 -3.467 1 93.5 337 ALA A CA 1
ATOM 2739 C C . ALA A 1 337 ? 1.9 -26.984 -4.039 1 93.5 337 ALA A C 1
ATOM 2741 O O . ALA A 1 337 ? 1.596 -27.797 -4.918 1 93.5 337 ALA A O 1
ATOM 2742 N N . VAL A 1 338 ? 1.085 -26.156 -3.402 1 93.62 338 VAL A N 1
ATOM 2743 C CA . VAL A 1 338 ? -0.251 -25.938 -3.951 1 93.62 338 VAL A CA 1
ATOM 2744 C C . VAL A 1 338 ? -0.203 -24.859 -5.027 1 93.62 338 VAL A C 1
ATOM 2746 O O . VAL A 1 338 ? 0.287 -23.75 -4.785 1 93.62 338 VAL A O 1
ATOM 2749 N N . GLU A 1 339 ? -0.703 -25.281 -6.242 1 94.94 339 GLU A N 1
ATOM 2750 C CA . GLU A 1 339 ? -0.616 -24.359 -7.379 1 94.94 339 GLU A CA 1
ATOM 2751 C C . GLU A 1 339 ? -2.002 -23.938 -7.848 1 94.94 339 GLU A C 1
ATOM 2753 O O . GLU A 1 339 ? -2.947 -24.719 -7.82 1 94.94 339 GLU A O 1
ATOM 2758 N N . PHE A 1 340 ? -2.049 -22.656 -8.211 1 95.31 340 PHE A N 1
ATOM 2759 C CA . PHE A 1 340 ? -3.217 -22.125 -8.898 1 95.31 340 PHE A CA 1
ATOM 2760 C C . PHE A 1 340 ? -2.914 -21.891 -10.375 1 95.31 340 PHE A C 1
ATOM 2762 O O . PHE A 1 340 ? -2.061 -21.062 -10.719 1 95.31 340 PHE A O 1
ATOM 2769 N N . LEU A 1 341 ? -3.566 -22.609 -11.156 1 95.56 341 LEU A N 1
ATOM 2770 C CA . LEU A 1 341 ? -3.285 -22.547 -12.586 1 95.56 341 LEU A CA 1
ATOM 2771 C C . LEU A 1 341 ? -4.172 -21.5 -13.258 1 95.56 341 LEU A C 1
ATOM 2773 O O . LEU A 1 341 ? -5.371 -21.422 -12.977 1 95.56 341 LEU A O 1
ATOM 2777 N N . ASP A 1 342 ? -3.568 -20.656 -14.102 1 94.38 342 ASP A N 1
ATOM 2778 C CA . ASP A 1 342 ? -4.25 -19.609 -14.859 1 94.38 342 ASP A CA 1
ATOM 2779 C C . ASP A 1 342 ? -4.766 -18.516 -13.93 1 94.38 342 ASP A C 1
ATOM 2781 O O . ASP A 1 342 ? -5.949 -18.172 -13.969 1 94.38 342 ASP A O 1
ATOM 2785 N N . GLU A 1 343 ? -3.855 -18.016 -13.172 1 93.94 343 GLU A N 1
ATOM 2786 C CA . GLU A 1 343 ? -4.195 -17.062 -12.133 1 93.94 343 GLU A CA 1
ATOM 2787 C C . GLU A 1 343 ? -4.848 -15.812 -12.719 1 93.94 343 GLU A C 1
ATOM 2789 O O . GLU A 1 343 ? -5.801 -15.273 -12.148 1 93.94 343 GLU A O 1
ATOM 2794 N N . LYS A 1 344 ? -4.391 -15.312 -13.844 1 92.81 344 LYS A N 1
ATOM 2795 C CA . LYS A 1 344 ? -4.887 -14.07 -14.438 1 92.81 344 LYS A CA 1
ATOM 2796 C C . LYS A 1 344 ? -6.363 -14.195 -14.812 1 92.81 344 LYS A C 1
ATOM 2798 O O . LYS A 1 344 ? -7.16 -13.305 -14.516 1 92.81 344 LYS A O 1
ATOM 2803 N N . THR A 1 345 ? -6.684 -15.289 -15.438 1 94.25 345 THR A N 1
ATOM 2804 C CA . THR A 1 345 ? -8.078 -15.516 -15.812 1 94.25 345 THR A CA 1
ATOM 2805 C C . THR A 1 345 ? -8.953 -15.656 -14.57 1 94.25 345 THR A C 1
ATOM 2807 O O . THR A 1 345 ? -10.078 -15.156 -14.539 1 94.25 345 THR A O 1
ATOM 2810 N N . LEU A 1 346 ? -8.414 -16.391 -13.609 1 96.56 346 LEU A N 1
ATOM 2811 C CA . LEU A 1 346 ? -9.148 -16.547 -12.359 1 96.56 346 LEU A CA 1
ATOM 2812 C C . LEU A 1 346 ? -9.375 -15.211 -11.672 1 96.56 346 LEU A C 1
ATOM 2814 O O . LEU A 1 346 ? -10.469 -14.945 -11.156 1 96.56 346 LEU A O 1
ATOM 2818 N N . GLU A 1 347 ? -8.375 -14.367 -11.68 1 96.88 347 GLU A N 1
ATOM 2819 C CA . GLU A 1 347 ? -8.5 -13.031 -11.109 1 96.88 347 GLU A CA 1
ATOM 2820 C C . GLU A 1 347 ? -9.586 -12.227 -11.812 1 96.88 347 GLU A C 1
ATOM 2822 O O . GLU A 1 347 ? -10.422 -11.594 -11.164 1 96.88 347 GLU A O 1
ATOM 2827 N N . ASN A 1 348 ? -9.594 -12.25 -13.109 1 96.31 348 ASN A N 1
ATOM 2828 C CA . ASN A 1 348 ? -10.609 -11.531 -13.875 1 96.31 348 ASN A CA 1
ATOM 2829 C C . ASN A 1 348 ? -12.016 -12.055 -13.578 1 96.31 348 ASN A C 1
ATOM 2831 O O . ASN A 1 348 ? -12.953 -11.266 -13.453 1 96.31 348 ASN A O 1
ATOM 2835 N N . THR A 1 349 ? -12.117 -13.367 -13.523 1 97.06 349 THR A N 1
ATOM 2836 C CA . THR A 1 349 ? -13.414 -13.977 -13.227 1 97.06 349 THR A CA 1
ATOM 2837 C C . THR A 1 349 ? -13.914 -13.539 -11.852 1 97.06 349 THR A C 1
ATOM 2839 O O . THR A 1 349 ? -15.094 -13.227 -11.688 1 97.06 349 THR A O 1
ATOM 2842 N N . PHE A 1 350 ? -13.031 -13.516 -10.891 1 97.19 350 PHE A N 1
ATOM 2843 C CA . PHE A 1 350 ? -13.383 -13.086 -9.547 1 97.19 350 PHE A CA 1
ATOM 2844 C C . PHE A 1 350 ? -13.852 -11.633 -9.547 1 97.19 350 PHE A C 1
ATOM 2846 O O . PHE A 1 350 ? -14.859 -11.305 -8.93 1 97.19 350 PHE A O 1
ATOM 2853 N N . VAL A 1 351 ? -13.078 -10.766 -10.203 1 96.12 351 VAL A N 1
ATOM 2854 C CA . VAL A 1 351 ? -13.414 -9.352 -10.281 1 96.12 351 VAL A CA 1
ATOM 2855 C C . VAL A 1 351 ? -14.789 -9.18 -10.906 1 96.12 351 VAL A C 1
ATOM 2857 O O . VAL A 1 351 ? -15.625 -8.422 -10.398 1 96.12 351 VAL A O 1
ATOM 2860 N N . GLN A 1 352 ? -15.031 -9.922 -11.961 1 95.06 352 GLN A N 1
ATOM 2861 C CA . GLN A 1 352 ? -16.328 -9.828 -12.633 1 95.06 352 GLN A CA 1
ATOM 2862 C C . GLN A 1 352 ? -17.453 -10.305 -11.727 1 95.06 352 GLN A C 1
ATOM 2864 O O . GLN A 1 352 ? -18.531 -9.695 -11.695 1 95.06 352 GLN A O 1
ATOM 2869 N N . ALA A 1 353 ? -17.234 -11.367 -11.039 1 94.19 353 ALA A N 1
ATOM 2870 C CA . ALA A 1 353 ? -18.25 -11.914 -10.148 1 94.19 353 ALA A CA 1
ATOM 2871 C C . ALA A 1 353 ? -18.562 -10.938 -9.016 1 94.19 353 ALA A C 1
ATOM 2873 O O . ALA A 1 353 ? -19.734 -10.727 -8.68 1 94.19 353 ALA A O 1
ATOM 2874 N N . VAL A 1 354 ? -17.531 -10.336 -8.414 1 90.81 354 VAL A N 1
ATOM 2875 C CA . VAL A 1 354 ? -17.719 -9.391 -7.316 1 90.81 354 VAL A CA 1
ATOM 2876 C C . VAL A 1 354 ? -18.438 -8.141 -7.828 1 90.81 354 VAL A C 1
ATOM 2878 O O . VAL A 1 354 ? -19.344 -7.625 -7.172 1 90.81 354 VAL A O 1
ATOM 2881 N N . MET A 1 355 ? -17.984 -7.664 -8.945 1 89.38 355 MET A N 1
ATOM 2882 C CA . MET A 1 355 ? -18.609 -6.477 -9.531 1 89.38 355 MET A CA 1
ATOM 2883 C C . MET A 1 355 ? -20.078 -6.719 -9.828 1 89.38 355 MET A C 1
ATOM 2885 O O . MET A 1 355 ? -20.922 -5.84 -9.609 1 89.38 355 MET A O 1
ATOM 2889 N N . ALA A 1 356 ? -20.344 -7.879 -10.359 1 88.12 356 ALA A N 1
ATOM 2890 C CA . ALA A 1 356 ? -21.734 -8.227 -10.648 1 88.12 356 ALA A CA 1
ATOM 2891 C C . ALA A 1 356 ? -22.578 -8.25 -9.367 1 88.12 356 ALA A C 1
ATOM 2893 O O . ALA A 1 356 ? -23.719 -7.797 -9.367 1 88.12 356 ALA A O 1
ATOM 2894 N N . GLN A 1 357 ? -22.016 -8.742 -8.352 1 83.88 357 GLN A N 1
ATOM 2895 C CA . GLN A 1 357 ? -22.703 -8.797 -7.07 1 83.88 357 GLN A CA 1
ATOM 2896 C C . GLN A 1 357 ? -22.922 -7.398 -6.508 1 83.88 357 GLN A C 1
ATOM 2898 O O . GLN A 1 357 ? -23.984 -7.102 -5.969 1 83.88 357 GLN A O 1
ATOM 2903 N N . GLU A 1 358 ? -21.922 -6.535 -6.574 1 79.75 358 GLU A N 1
ATOM 2904 C CA . GLU A 1 358 ? -21.984 -5.184 -6.027 1 79.75 358 GLU A CA 1
ATOM 2905 C C . GLU A 1 358 ? -22.938 -4.309 -6.832 1 79.75 358 GLU A C 1
ATOM 2907 O O . GLU A 1 358 ? -23.625 -3.443 -6.273 1 79.75 358 GLU A O 1
ATOM 2912 N N . GLN A 1 359 ? -22.891 -4.434 -8.086 1 80.94 359 GLN A N 1
ATOM 2913 C CA . GLN A 1 359 ? -23.766 -3.645 -8.945 1 80.94 359 GLN A CA 1
ATOM 2914 C C . GLN A 1 359 ? -25.234 -3.965 -8.68 1 80.94 359 GLN A C 1
ATOM 2916 O O . GLN A 1 359 ? -26.094 -3.102 -8.828 1 80.94 359 GLN A O 1
ATOM 2921 N N . LYS A 1 360 ? -25.438 -5.16 -8.352 1 77.44 360 LYS A N 1
ATOM 2922 C CA . LYS A 1 360 ? -26.797 -5.543 -8.008 1 77.44 360 LYS A CA 1
ATOM 2923 C C . LYS A 1 360 ? -27.266 -4.836 -6.742 1 77.44 360 LYS A C 1
ATOM 2925 O O . LYS A 1 360 ? -28.438 -4.484 -6.617 1 77.44 360 LYS A O 1
ATOM 2930 N N . THR A 1 361 ? -26.359 -4.547 -5.848 1 73.44 361 THR A N 1
ATOM 2931 C CA . THR A 1 361 ? -26.719 -3.965 -4.559 1 73.44 361 THR A CA 1
ATOM 2932 C C . THR A 1 361 ? -26.688 -2.441 -4.625 1 73.44 361 THR A C 1
ATOM 2934 O O . THR A 1 361 ? -27.531 -1.769 -4.012 1 73.44 361 THR A O 1
ATOM 2937 N N . ASN A 1 362 ? -25.578 -1.915 -5.27 1 72.38 362 ASN A N 1
ATOM 2938 C CA . ASN A 1 362 ? -25.438 -0.464 -5.309 1 72.38 362 ASN A CA 1
ATOM 2939 C C . ASN A 1 362 ? -25.031 0.023 -6.695 1 72.38 362 ASN A C 1
ATOM 2941 O O . ASN A 1 362 ? -23.844 -0.042 -7.062 1 72.38 362 ASN A O 1
ATOM 2945 N N . LYS A 1 363 ? -25.828 0.604 -7.457 1 68.75 363 LYS A N 1
ATOM 2946 C CA . LYS A 1 363 ? -25.609 1.015 -8.844 1 68.75 363 LYS A CA 1
ATOM 2947 C C . LYS A 1 363 ? -24.719 2.262 -8.914 1 68.75 363 LYS A C 1
ATOM 2949 O O . LYS A 1 363 ? -24.016 2.469 -9.898 1 68.75 363 LYS A O 1
ATOM 2954 N N . HIS A 1 364 ? -24.641 3.037 -7.941 1 68.5 364 HIS A N 1
ATOM 2955 C CA . HIS A 1 364 ? -23.984 4.332 -8.023 1 68.5 364 HIS A CA 1
ATOM 2956 C C . HIS A 1 364 ? -22.578 4.27 -7.418 1 68.5 364 HIS A C 1
ATOM 2958 O O . HIS A 1 364 ? -21.844 5.254 -7.449 1 68.5 364 HIS A O 1
ATOM 2964 N N . MET A 1 365 ? -22.234 3.09 -7.027 1 72.31 365 MET A N 1
ATOM 2965 C CA . MET A 1 365 ? -20.938 2.973 -6.371 1 72.31 365 MET A CA 1
ATOM 2966 C C . MET A 1 365 ? -19.828 2.818 -7.395 1 72.31 365 MET A C 1
ATOM 2968 O O . MET A 1 365 ? -19.953 2.057 -8.352 1 72.31 365 MET A O 1
ATOM 2972 N N . ILE A 1 366 ? -18.859 3.736 -7.301 1 73.94 366 ILE A N 1
ATOM 2973 C CA . ILE A 1 366 ? -17.672 3.551 -8.125 1 73.94 366 ILE A CA 1
ATOM 2974 C C . ILE A 1 366 ? -16.906 2.324 -7.648 1 73.94 366 ILE A C 1
ATOM 2976 O O . ILE A 1 366 ? -16.5 2.248 -6.484 1 73.94 366 ILE A O 1
ATOM 2980 N N . LEU A 1 367 ? -16.875 1.441 -8.508 1 75.38 367 LEU A N 1
ATOM 2981 C CA . LEU A 1 367 ? -16.297 0.159 -8.125 1 75.38 367 LEU A CA 1
ATOM 2982 C C . LEU A 1 367 ? -14.773 0.239 -8.094 1 75.38 367 LEU A C 1
ATOM 2984 O O . LEU A 1 367 ? -14.164 0.88 -8.953 1 75.38 367 LEU A O 1
ATOM 2988 N N . ASP A 1 368 ? -14.227 -0.299 -7.066 1 82.62 368 ASP A N 1
ATOM 2989 C CA . ASP A 1 368 ? -12.789 -0.366 -6.84 1 82.62 368 ASP A CA 1
ATOM 2990 C C . ASP A 1 368 ? -12.195 -1.649 -7.418 1 82.62 368 ASP A C 1
ATOM 2992 O O . ASP A 1 368 ? -11.867 -2.578 -6.68 1 82.62 368 ASP A O 1
ATOM 2996 N N . GLU A 1 369 ? -11.992 -1.649 -8.758 1 89.31 369 GLU A N 1
ATOM 2997 C CA . GLU A 1 369 ? -11.461 -2.855 -9.383 1 89.31 369 GLU A CA 1
ATOM 2998 C C . GLU A 1 369 ? -10.094 -3.215 -8.812 1 89.31 369 GLU A C 1
ATOM 3000 O O . GLU A 1 369 ? -9.797 -4.391 -8.594 1 89.31 369 GLU A O 1
ATOM 3005 N N . ALA A 1 370 ? -9.258 -2.213 -8.617 1 88.94 370 ALA A N 1
ATOM 3006 C CA . ALA A 1 370 ? -7.914 -2.449 -8.102 1 88.94 370 ALA A CA 1
ATOM 3007 C C . ALA A 1 370 ? -7.965 -3.102 -6.719 1 88.94 370 ALA A C 1
ATOM 3009 O O . ALA A 1 370 ? -7.176 -3.998 -6.418 1 88.94 370 ALA A O 1
ATOM 3010 N N . GLY A 1 371 ? -8.906 -2.656 -5.973 1 89.69 371 GLY A N 1
ATOM 3011 C CA . GLY A 1 371 ? -9.055 -3.232 -4.648 1 89.69 371 GLY A CA 1
ATOM 3012 C C . GLY A 1 371 ? -9.516 -4.676 -4.672 1 89.69 371 GLY A C 1
ATOM 3013 O O . GLY A 1 371 ? -9.047 -5.5 -3.883 1 89.69 371 GLY A O 1
ATOM 3014 N N . ILE A 1 372 ? -10.398 -4.922 -5.559 1 92.75 372 ILE A N 1
ATOM 3015 C CA . ILE A 1 372 ? -10.93 -6.277 -5.688 1 92.75 372 ILE A CA 1
ATOM 3016 C C . ILE A 1 372 ? -9.82 -7.215 -6.168 1 92.75 372 ILE A C 1
ATOM 3018 O O . ILE A 1 372 ? -9.688 -8.336 -5.672 1 92.75 372 ILE A O 1
ATOM 3022 N N . ARG A 1 373 ? -9.031 -6.777 -7.125 1 94.19 373 ARG A N 1
ATOM 3023 C CA . ARG A 1 373 ? -7.91 -7.57 -7.617 1 94.19 373 ARG A CA 1
ATOM 3024 C C . ARG A 1 373 ? -6.91 -7.852 -6.5 1 94.19 373 ARG A C 1
ATOM 3026 O O . ARG A 1 373 ? -6.398 -8.969 -6.383 1 94.19 373 ARG A O 1
ATOM 3033 N N . HIS A 1 374 ? -6.676 -6.848 -5.762 1 91.5 374 HIS A N 1
ATOM 3034 C CA . HIS A 1 374 ? -5.77 -7.02 -4.633 1 91.5 374 HIS A CA 1
ATOM 3035 C C . HIS A 1 374 ? -6.309 -8.047 -3.643 1 91.5 374 HIS A C 1
ATOM 3037 O O . HIS A 1 374 ? -5.547 -8.852 -3.105 1 91.5 374 HIS A O 1
ATOM 3043 N N . ARG A 1 375 ? -7.543 -7.957 -3.398 1 92.94 375 ARG A N 1
ATOM 3044 C CA . ARG A 1 375 ? -8.172 -8.914 -2.494 1 92.94 375 ARG A CA 1
ATOM 3045 C C . ARG A 1 375 ? -8 -10.344 -3 1 92.94 375 ARG A C 1
ATOM 3047 O O . ARG A 1 375 ? -7.703 -11.25 -2.221 1 92.94 375 ARG A O 1
ATOM 3054 N N . PHE A 1 376 ? -8.219 -10.555 -4.238 1 96.06 376 PHE A N 1
ATOM 3055 C CA . PHE A 1 376 ? -8.031 -11.867 -4.844 1 96.06 376 PHE A CA 1
ATOM 3056 C C . PHE A 1 376 ? -6.617 -12.383 -4.605 1 96.06 376 PHE A C 1
ATOM 3058 O O . PHE A 1 376 ? -6.426 -13.523 -4.195 1 96.06 376 PHE A O 1
ATOM 3065 N N . ARG A 1 377 ? -5.684 -11.547 -4.844 1 93.56 377 ARG A N 1
ATOM 3066 C CA . ARG A 1 377 ? -4.281 -11.922 -4.695 1 93.56 377 ARG A CA 1
ATOM 3067 C C . ARG A 1 377 ? -3.951 -12.242 -3.238 1 93.56 377 ARG A C 1
ATOM 3069 O O . ARG A 1 377 ? -3.152 -13.141 -2.957 1 93.56 377 ARG A O 1
ATOM 3076 N N . GLU A 1 378 ? -4.531 -11.555 -2.385 1 92.31 378 GLU A N 1
ATOM 3077 C CA . GLU A 1 378 ? -4.332 -11.828 -0.966 1 92.31 378 GLU A CA 1
ATOM 3078 C C . GLU A 1 378 ? -4.91 -13.188 -0.583 1 92.31 378 GLU A C 1
ATOM 3080 O O . GLU A 1 378 ? -4.316 -13.922 0.205 1 92.31 378 GLU A O 1
ATOM 3085 N N . TYR A 1 379 ? -6.074 -13.445 -1.12 1 95.38 379 TYR A N 1
ATOM 3086 C CA . TYR A 1 379 ? -6.676 -14.75 -0.879 1 95.38 379 TYR A CA 1
ATOM 3087 C C . TYR A 1 379 ? -5.77 -15.875 -1.378 1 95.38 379 TYR A C 1
ATOM 3089 O O . TYR A 1 379 ? -5.59 -16.891 -0.696 1 95.38 379 TYR A O 1
ATOM 3097 N N . LEU A 1 380 ? -5.195 -15.641 -2.574 1 94.5 380 LEU A N 1
ATOM 3098 C CA . LEU A 1 380 ? -4.289 -16.625 -3.143 1 94.5 380 LEU A CA 1
ATOM 3099 C C . LEU A 1 380 ? -3.092 -16.859 -2.225 1 94.5 380 LEU A C 1
ATOM 3101 O O . LEU A 1 380 ? -2.691 -18 -1.999 1 94.5 380 LEU A O 1
ATOM 3105 N N . ARG A 1 381 ? -2.596 -15.836 -1.711 1 89.56 381 ARG A N 1
ATOM 3106 C CA . ARG A 1 381 ? -1.39 -15.906 -0.891 1 89.56 381 ARG A CA 1
ATOM 3107 C C . ARG A 1 381 ? -1.671 -16.594 0.444 1 89.56 381 ARG A C 1
ATOM 3109 O O . ARG A 1 381 ? -0.836 -17.344 0.95 1 89.56 381 ARG A O 1
ATOM 3116 N N . LYS A 1 382 ? -2.805 -16.391 0.975 1 89.38 382 LYS A N 1
ATOM 3117 C CA . LYS A 1 382 ? -3.119 -16.859 2.324 1 89.38 382 LYS A CA 1
ATOM 3118 C C . LYS A 1 382 ? -3.693 -18.266 2.305 1 89.38 382 LYS A C 1
ATOM 3120 O O . LYS A 1 382 ? -3.762 -18.938 3.342 1 89.38 382 LYS A O 1
ATOM 3125 N N . LEU A 1 383 ? -4.098 -18.688 1.177 1 92.62 383 LEU A N 1
ATOM 3126 C CA . LEU A 1 383 ? -4.816 -19.969 1.12 1 92.62 383 LEU A CA 1
ATOM 3127 C C . LEU A 1 383 ? -3.949 -21.094 1.653 1 92.62 383 LEU A C 1
ATOM 3129 O O . LEU A 1 383 ? -2.803 -21.266 1.229 1 92.62 383 LEU A O 1
ATOM 3133 N N . THR A 1 384 ? -4.426 -21.797 2.631 1 92.38 384 THR A N 1
ATOM 3134 C CA . THR A 1 384 ? -3.832 -22.984 3.234 1 92.38 384 THR A CA 1
ATOM 3135 C C . THR A 1 384 ? -4.844 -24.125 3.301 1 92.38 384 THR A C 1
ATOM 3137 O O . THR A 1 384 ? -6.023 -23.891 3.584 1 92.38 384 THR A O 1
ATOM 3140 N N . LEU A 1 385 ? -4.355 -25.281 3.004 1 94.88 385 LEU A N 1
ATOM 3141 C CA . LEU A 1 385 ? -5.223 -26.453 3.051 1 94.88 385 LEU A CA 1
ATOM 3142 C C . LEU A 1 385 ? -5.184 -27.094 4.43 1 94.88 385 LEU A C 1
ATOM 3144 O O . LEU A 1 385 ? -4.117 -27.188 5.047 1 94.88 385 LEU A O 1
ATOM 3148 N N . PHE A 1 386 ? -6.359 -27.516 4.863 1 95 386 PHE A N 1
ATOM 3149 C CA . PHE A 1 386 ? -6.5 -28.141 6.172 1 95 386 PHE A CA 1
ATOM 3150 C C . PHE A 1 386 ? -7.152 -29.516 6.055 1 95 386 PHE A C 1
ATOM 3152 O O . PHE A 1 386 ? -7.914 -29.766 5.117 1 95 386 PHE A O 1
ATOM 3159 N N . ASP A 1 387 ? -6.836 -30.328 6.969 1 92.06 387 ASP A N 1
ATOM 3160 C CA . ASP A 1 387 ? -7.469 -31.641 7.008 1 92.06 387 ASP A CA 1
ATOM 3161 C C . ASP A 1 387 ? -8.766 -31.609 7.816 1 92.06 387 ASP A C 1
ATOM 3163 O O . ASP A 1 387 ? -9.25 -30.531 8.164 1 92.06 387 ASP A O 1
ATOM 3167 N N . GLN A 1 388 ? -9.391 -32.719 8 1 89.81 388 GLN A N 1
ATOM 3168 C CA . GLN A 1 388 ? -10.688 -32.844 8.664 1 89.81 388 GLN A CA 1
ATOM 3169 C C . GLN A 1 388 ? -10.609 -32.406 10.125 1 89.81 388 GLN A C 1
ATOM 3171 O O . GLN A 1 388 ? -11.602 -31.984 10.703 1 89.81 388 GLN A O 1
ATOM 3176 N N . ASN A 1 389 ? -9.383 -32.438 10.734 1 90.62 389 ASN A N 1
ATOM 3177 C CA . ASN A 1 389 ? -9.195 -32.062 12.133 1 90.62 389 ASN A CA 1
ATOM 3178 C C . ASN A 1 389 ? -8.875 -30.594 12.297 1 90.62 389 ASN A C 1
ATOM 3180 O O . ASN A 1 389 ? -8.688 -30.109 13.414 1 90.62 389 ASN A O 1
ATOM 3184 N N . GLY A 1 390 ? -8.758 -29.938 11.227 1 90.75 390 GLY A N 1
ATOM 3185 C CA . GLY A 1 390 ? -8.461 -28.516 11.305 1 90.75 390 GLY A CA 1
ATOM 3186 C C . GLY A 1 390 ? -6.973 -28.219 11.359 1 90.75 390 GLY A C 1
ATOM 3187 O O . GLY A 1 390 ? -6.566 -27.109 11.703 1 90.75 390 GLY A O 1
ATOM 3188 N N . GLU A 1 391 ? -6.199 -29.188 11.109 1 92.25 391 GLU A N 1
ATOM 3189 C CA . GLU A 1 391 ? -4.75 -29 11.055 1 92.25 391 GLU A CA 1
ATOM 3190 C C . GLU A 1 391 ? -4.277 -28.766 9.617 1 92.25 391 GLU A C 1
ATOM 3192 O O . GLU A 1 391 ? -4.863 -29.297 8.672 1 92.25 391 GLU A O 1
ATOM 3197 N N . PRO A 1 392 ? -3.266 -27.984 9.523 1 92.81 392 PRO A N 1
ATOM 3198 C CA . PRO A 1 392 ? -2.738 -27.766 8.18 1 92.81 392 PRO A CA 1
ATOM 3199 C C . PRO A 1 392 ? -2.281 -29.062 7.512 1 92.81 392 PRO A C 1
ATOM 3201 O O . PRO A 1 392 ? -1.729 -29.938 8.18 1 92.81 392 PRO A O 1
ATOM 3204 N N . LEU A 1 393 ? -2.525 -29.156 6.258 1 91 393 LEU A N 1
ATOM 3205 C CA . LEU A 1 393 ? -2.156 -30.344 5.488 1 91 393 LEU A CA 1
ATOM 3206 C C . LEU A 1 393 ? -0.652 -30.578 5.547 1 91 393 LEU A C 1
ATOM 3208 O O . LEU A 1 393 ? 0.135 -29.688 5.215 1 91 393 LEU A O 1
ATOM 3212 N N . ALA A 1 394 ? -0.259 -31.734 6.07 1 89.31 394 ALA A N 1
ATOM 3213 C CA . ALA A 1 394 ? 1.143 -32.125 6.133 1 89.31 394 ALA A CA 1
ATOM 3214 C C . ALA A 1 394 ? 1.4 -33.344 5.25 1 89.31 394 ALA A C 1
ATOM 3216 O O . ALA A 1 394 ? 0.949 -34.469 5.555 1 89.31 394 ALA A O 1
ATOM 3217 N N . LEU A 1 395 ? 2.035 -33.062 4.094 1 90.81 395 LEU A N 1
ATOM 3218 C CA . LEU A 1 395 ? 2.363 -34.125 3.148 1 90.81 395 LEU A CA 1
ATOM 3219 C C . LEU A 1 395 ? 3.873 -34.25 2.963 1 90.81 395 LEU A C 1
ATOM 3221 O O . LEU A 1 395 ? 4.602 -33.25 3.131 1 90.81 395 LEU A O 1
ATOM 3225 N N . THR A 1 396 ? 4.285 -35.469 2.789 1 90.44 396 THR A N 1
ATOM 3226 C CA . THR A 1 396 ? 5.664 -35.688 2.387 1 90.44 396 THR A CA 1
ATOM 3227 C C . THR A 1 396 ? 5.719 -36.438 1.056 1 90.44 396 THR A C 1
ATOM 3229 O O . THR A 1 396 ? 4.906 -37.344 0.803 1 90.44 396 THR A O 1
ATOM 3232 N N . ALA A 1 397 ? 6.496 -35.969 0.217 1 91 397 ALA A N 1
ATOM 3233 C CA . ALA A 1 397 ? 6.781 -36.625 -1.049 1 91 397 ALA A CA 1
ATOM 3234 C C . ALA A 1 397 ? 8.227 -37.125 -1.099 1 91 397 ALA A C 1
ATOM 3236 O O . ALA A 1 397 ? 9.148 -36.375 -0.732 1 91 397 ALA A O 1
ATOM 3237 N N . ARG A 1 398 ? 8.375 -38.344 -1.403 1 90 398 ARG A N 1
ATOM 3238 C CA . ARG A 1 398 ? 9.711 -38.906 -1.496 1 90 398 ARG A CA 1
ATOM 3239 C C . ARG A 1 398 ? 9.867 -39.781 -2.752 1 90 398 ARG A C 1
ATOM 3241 O O . ARG A 1 398 ? 8.875 -40.281 -3.291 1 90 398 ARG A O 1
ATOM 3248 N N . THR A 1 399 ? 11.062 -39.812 -3.195 1 88.56 399 THR A N 1
ATOM 3249 C CA . THR A 1 399 ? 11.375 -40.656 -4.34 1 88.56 399 THR A CA 1
ATOM 3250 C C . THR A 1 399 ? 12.148 -41.875 -3.898 1 88.56 399 THR A C 1
ATOM 3252 O O . THR A 1 399 ? 13.062 -41.781 -3.068 1 88.56 399 THR A O 1
ATOM 3255 N N . SER A 1 400 ? 11.68 -42.969 -4.254 1 85.88 400 SER A N 1
ATOM 3256 C CA . SER A 1 400 ? 12.359 -44.25 -4.086 1 85.88 400 SER A CA 1
ATOM 3257 C C . SER A 1 400 ? 12.648 -44.906 -5.434 1 85.88 400 SER A C 1
ATOM 3259 O O . SER A 1 400 ? 11.789 -45.594 -6 1 85.88 400 SER A O 1
ATOM 3261 N N . GLY A 1 401 ? 13.914 -44.75 -5.945 1 81.12 401 GLY A N 1
ATOM 3262 C CA . GLY A 1 401 ? 14.203 -45.156 -7.309 1 81.12 401 GLY A CA 1
ATOM 3263 C C . GLY A 1 401 ? 13.469 -44.344 -8.352 1 81.12 401 GLY A C 1
ATOM 3264 O O . GLY A 1 401 ? 13.633 -43.125 -8.414 1 81.12 401 GLY A O 1
ATOM 3265 N N . ASN A 1 402 ? 12.594 -45.062 -9.062 1 84.88 402 ASN A N 1
ATOM 3266 C CA . ASN A 1 402 ? 11.828 -44.375 -10.102 1 84.88 402 ASN A CA 1
ATOM 3267 C C . ASN A 1 402 ? 10.414 -44.062 -9.641 1 84.88 402 ASN A C 1
ATOM 3269 O O . ASN A 1 402 ? 9.625 -43.469 -10.391 1 84.88 402 ASN A O 1
ATOM 3273 N N . LYS A 1 403 ? 10.211 -44.344 -8.328 1 88.94 403 LYS A N 1
ATOM 3274 C CA . LYS A 1 403 ? 8.852 -44.188 -7.809 1 88.94 403 LYS A CA 1
ATOM 3275 C C . LYS A 1 403 ? 8.758 -42.938 -6.934 1 88.94 403 LYS A C 1
ATOM 3277 O O . LYS A 1 403 ? 9.68 -42.625 -6.172 1 88.94 403 LYS A O 1
ATOM 3282 N N . VAL A 1 404 ? 7.684 -42.25 -7.164 1 91.81 404 VAL A N 1
ATOM 3283 C CA . VAL A 1 404 ? 7.359 -41.125 -6.301 1 91.81 404 VAL A CA 1
ATOM 3284 C C . VAL A 1 404 ? 6.246 -41.531 -5.332 1 91.81 404 VAL A C 1
ATOM 3286 O O . VAL A 1 404 ? 5.18 -41.969 -5.754 1 91.81 404 VAL A O 1
ATOM 3289 N N . ILE A 1 405 ? 6.516 -41.375 -4.078 1 91.62 405 ILE A N 1
ATOM 3290 C CA . ILE A 1 405 ? 5.57 -41.781 -3.049 1 91.62 405 ILE A CA 1
ATOM 3291 C C . ILE A 1 405 ? 5.117 -40.594 -2.24 1 91.62 405 ILE A C 1
ATOM 3293 O O . ILE A 1 405 ? 5.941 -39.781 -1.777 1 91.62 405 ILE A O 1
ATOM 3297 N N . ILE A 1 406 ? 3.811 -40.406 -2.148 1 92.38 406 ILE A N 1
ATOM 3298 C CA . ILE A 1 406 ? 3.229 -39.344 -1.354 1 92.38 406 ILE A CA 1
ATOM 3299 C C . ILE A 1 406 ? 2.562 -39.906 -0.107 1 92.38 406 ILE A C 1
ATOM 3301 O O . ILE A 1 406 ? 1.803 -40.875 -0.194 1 92.38 406 ILE A O 1
ATOM 3305 N N . GLN A 1 407 ? 2.91 -39.344 1.038 1 89.81 407 GLN A N 1
ATOM 3306 C CA . GLN A 1 407 ? 2.359 -39.812 2.303 1 89.81 407 GLN A CA 1
ATOM 3307 C C . GLN A 1 407 ? 1.854 -38.656 3.156 1 89.81 407 GLN A C 1
ATOM 3309 O O . GLN A 1 407 ? 2.396 -37.531 3.098 1 89.81 407 GLN A O 1
ATOM 3314 N N . VAL A 1 408 ? 0.76 -38.875 3.848 1 89.44 408 VAL A N 1
ATOM 3315 C CA . VAL A 1 408 ? 0.24 -37.906 4.789 1 89.44 408 VAL A CA 1
ATOM 3316 C C . VAL A 1 408 ? 0.956 -38.031 6.133 1 89.44 408 VAL A C 1
ATOM 3318 O O . VAL A 1 408 ? 1.118 -39.156 6.645 1 89.44 408 VAL A O 1
ATOM 3321 N N . THR A 1 409 ? 1.682 -36.906 6.535 1 79.44 409 THR A N 1
ATOM 3322 C CA . THR A 1 409 ? 2.393 -36.938 7.809 1 79.44 409 THR A CA 1
ATOM 3323 C C . THR A 1 409 ? 1.456 -36.594 8.969 1 79.44 409 THR A C 1
ATOM 3325 O O . THR A 1 409 ? 0.698 -35.625 8.891 1 79.44 409 THR A O 1
ATOM 3328 N N . SER A 1 410 ? 0.932 -37.438 9.75 1 61.53 410 SER A N 1
ATOM 3329 C CA . SER A 1 410 ? 0.116 -37.156 10.93 1 61.53 410 SER A CA 1
ATOM 3330 C C . SER A 1 410 ? 0.899 -36.344 11.961 1 61.53 410 SER A C 1
ATOM 3332 O O . SER A 1 410 ? 2.123 -36.469 12.055 1 61.53 410 SER A O 1
ATOM 3334 N N . SER A 1 411 ? 0.572 -35.125 12.422 1 52.25 411 SER A N 1
ATOM 3335 C CA . SER A 1 411 ? 1.115 -34.281 13.492 1 52.25 411 SER A CA 1
ATOM 3336 C C . SER A 1 411 ? 1.652 -35.125 14.641 1 52.25 411 SER A C 1
ATOM 3338 O O . SER A 1 411 ? 2.287 -34.625 15.562 1 52.25 411 SER A O 1
ATOM 3340 N N . SER A 1 412 ? 1.386 -36.312 14.867 1 46.88 412 SER A N 1
ATOM 3341 C CA . SER A 1 412 ? 1.789 -36.938 16.125 1 46.88 412 SER A CA 1
ATOM 3342 C C . SER A 1 412 ? 3.303 -37.094 16.188 1 46.88 412 SER A C 1
ATOM 3344 O O . SER A 1 412 ? 3.85 -37.375 17.266 1 46.88 412 SER A O 1
ATOM 3346 N N . LEU A 1 413 ? 4.055 -37.156 15.289 1 40.19 413 LEU A N 1
ATOM 3347 C CA . LEU A 1 413 ? 5.449 -37.5 15.531 1 40.19 413 LEU A CA 1
ATOM 3348 C C . LEU A 1 413 ? 6.281 -36.25 15.812 1 40.19 413 LEU A C 1
ATOM 3350 O O . LEU A 1 413 ? 7.496 -36.344 16.016 1 40.19 413 LEU A O 1
ATOM 3354 N N . LYS A 1 414 ? 6.027 -35.125 15.688 1 40.25 414 LYS A N 1
ATOM 3355 C CA . LYS A 1 414 ? 6.988 -34.094 16.078 1 40.25 414 LYS A CA 1
ATOM 3356 C C . LYS A 1 414 ? 7.242 -34.125 17.578 1 40.25 414 LYS A C 1
ATOM 3358 O O . LYS A 1 414 ? 8.133 -33.438 18.078 1 40.25 414 LYS A O 1
ATOM 3363 N N . LYS A 1 415 ? 6.426 -34.5 18.516 1 41.81 415 LYS A N 1
ATOM 3364 C CA . LYS A 1 415 ? 6.898 -34.25 19.875 1 41.81 415 LYS A CA 1
ATOM 3365 C C . LYS A 1 415 ? 8.211 -34.969 20.156 1 41.81 415 LYS A C 1
ATOM 3367 O O . LYS A 1 415 ? 8.883 -34.688 21.141 1 41.81 415 LYS A O 1
ATOM 3372 N N . LYS A 1 416 ? 8.461 -36.031 19.719 1 38.66 416 LYS A N 1
ATOM 3373 C CA . LYS A 1 416 ? 9.57 -36.625 20.469 1 38.66 416 LYS A CA 1
ATOM 3374 C C . LYS A 1 416 ? 10.906 -36.062 19.984 1 38.66 416 LYS A C 1
ATOM 3376 O O . LYS A 1 416 ? 11.961 -36.438 20.516 1 38.66 416 LYS A O 1
ATOM 3381 N N . SER A 1 417 ? 11.07 -35.562 18.719 1 26.39 417 SER A N 1
ATOM 3382 C CA . SER A 1 417 ? 12.484 -35.25 18.547 1 26.39 417 SER A CA 1
ATOM 3383 C C . SER A 1 417 ? 12.836 -33.906 19.172 1 26.39 417 SER A C 1
ATOM 3385 O O . SER A 1 417 ? 13.93 -33.375 18.969 1 26.39 417 SER A O 1
ATOM 3387 N N . SER A 1 418 ? 11.805 -33.062 19.688 1 22.91 418 SER A N 1
ATOM 3388 C CA . SER A 1 418 ? 12.469 -32.281 20.734 1 22.91 418 SER A CA 1
ATOM 3389 C C . SER A 1 418 ? 12.594 -33.094 22.031 1 22.91 418 SER A C 1
ATOM 3391 O O . SER A 1 418 ? 11.68 -33.812 22.391 1 22.91 418 SER A O 1
ATOM 3393 N N . MET B 1 1 ? 11.055 109.5 20.688 1 36.09 1 MET B N 1
ATOM 3394 C CA . MET B 1 1 ? 11.859 108.25 20.844 1 36.09 1 MET B CA 1
ATOM 3395 C C . MET B 1 1 ? 12.773 108.375 22.062 1 36.09 1 MET B C 1
ATOM 3397 O O . MET B 1 1 ? 13.492 107.438 22.375 1 36.09 1 MET B O 1
ATOM 3401 N N . ILE B 1 2 ? 13.109 109.625 22.516 1 50.31 2 ILE B N 1
ATOM 3402 C CA . ILE B 1 2 ? 14.102 109.938 23.547 1 50.31 2 ILE B CA 1
ATOM 3403 C C . ILE B 1 2 ? 13.578 109.438 24.906 1 50.31 2 ILE B C 1
ATOM 3405 O O . ILE B 1 2 ? 14.359 109.125 25.812 1 50.31 2 ILE B O 1
ATOM 3409 N N . ASN B 1 3 ? 12.289 109.562 25.062 1 53.16 3 ASN B N 1
ATOM 3410 C CA . ASN B 1 3 ? 11.773 109.312 26.406 1 53.16 3 ASN B CA 1
ATOM 3411 C C . ASN B 1 3 ? 11.852 107.875 26.781 1 53.16 3 ASN B C 1
ATOM 3413 O O . ASN B 1 3 ? 11.578 107.5 27.938 1 53.16 3 ASN B O 1
ATOM 3417 N N . PHE B 1 4 ? 11.906 107.125 25.781 1 57.56 4 PHE B N 1
ATOM 3418 C CA . PHE B 1 4 ? 11.992 105.688 26.062 1 57.56 4 PHE B CA 1
ATOM 3419 C C . PHE B 1 4 ? 13.336 105.312 26.703 1 57.56 4 PHE B C 1
ATOM 3421 O O . PHE B 1 4 ? 13.398 104.5 27.609 1 57.56 4 PHE B O 1
ATOM 3428 N N . VAL B 1 5 ? 14.414 105.938 26.453 1 59.16 5 VAL B N 1
ATOM 3429 C CA . VAL B 1 5 ? 15.758 105.688 26.969 1 59.16 5 VAL B CA 1
ATOM 3430 C C . VAL B 1 5 ? 15.844 106.125 28.422 1 59.16 5 VAL B C 1
ATOM 3432 O O . VAL B 1 5 ? 16.531 105.5 29.234 1 59.16 5 VAL B O 1
ATOM 3435 N N . SER B 1 6 ? 15.297 107.25 28.906 1 61.06 6 SER B N 1
ATOM 3436 C CA . SER B 1 6 ? 15.375 107.688 30.297 1 61.06 6 SER B CA 1
ATOM 3437 C C . SER B 1 6 ? 14.555 106.75 31.203 1 61.06 6 SER B C 1
ATOM 3439 O O . SER B 1 6 ? 14.914 106.562 32.375 1 61.06 6 SER B O 1
ATOM 3441 N N . TRP B 1 7 ? 13.531 106.25 30.719 1 59.22 7 TRP B N 1
ATOM 3442 C CA . TRP B 1 7 ? 12.719 105.375 31.516 1 59.22 7 TRP B CA 1
ATOM 3443 C C . TRP B 1 7 ? 13.43 104 31.703 1 59.22 7 TRP B C 1
ATOM 3445 O O . TRP B 1 7 ? 13.352 103.438 32.781 1 59.22 7 TRP B O 1
ATOM 3455 N N . ILE B 1 8 ? 14.328 103.562 30.828 1 63.38 8 ILE B N 1
ATOM 3456 C CA . ILE B 1 8 ? 15.109 102.312 30.891 1 63.38 8 ILE B CA 1
ATOM 3457 C C . ILE B 1 8 ? 16.297 102.5 31.844 1 63.38 8 ILE B C 1
ATOM 3459 O O . ILE B 1 8 ? 16.719 101.562 32.5 1 63.38 8 ILE B O 1
ATOM 3463 N N . SER B 1 9 ? 16.781 103.625 32.031 1 63.47 9 SER B N 1
ATOM 3464 C CA . SER B 1 9 ? 17.969 103.938 32.844 1 63.47 9 SER B CA 1
ATOM 3465 C C . SER B 1 9 ? 17.609 104 34.312 1 63.47 9 SER B C 1
ATOM 3467 O O . SER B 1 9 ? 18.5 103.938 35.188 1 63.47 9 SER B O 1
ATOM 3469 N N . ARG B 1 10 ? 16.375 104.25 34.719 1 65.69 10 ARG B N 1
ATOM 3470 C CA . ARG B 1 10 ? 16.047 104.188 36.156 1 65.69 10 ARG B CA 1
ATOM 3471 C C . ARG B 1 10 ? 15.742 102.812 36.594 1 65.69 10 ARG B C 1
ATOM 3473 O O . ARG B 1 10 ? 14.961 102.062 35.969 1 65.69 10 ARG B O 1
ATOM 3480 N N . ASN B 1 11 ? 16.25 102.188 37.719 1 70 11 ASN B N 1
ATOM 3481 C CA . ASN B 1 11 ? 16.188 100.875 38.375 1 70 11 ASN B CA 1
ATOM 3482 C C . ASN B 1 11 ? 16.656 99.812 37.438 1 70 11 ASN B C 1
ATOM 3484 O O . ASN B 1 11 ? 16.031 98.75 37.375 1 70 11 ASN B O 1
ATOM 3488 N N . TRP B 1 12 ? 17.75 100.125 36.625 1 70.88 12 TRP B N 1
ATOM 3489 C CA . TRP B 1 12 ? 18.328 99.25 35.594 1 70.88 12 TRP B CA 1
ATOM 3490 C C . TRP B 1 12 ? 18.75 97.938 36.219 1 70.88 12 TRP B C 1
ATOM 3492 O O . TRP B 1 12 ? 18.625 96.875 35.594 1 70.88 12 TRP B O 1
ATOM 3502 N N . LEU B 1 13 ? 19.094 98 37.438 1 69 13 LEU B N 1
ATOM 3503 C CA . LEU B 1 13 ? 19.516 96.75 38.125 1 69 13 LEU B CA 1
ATOM 3504 C C . LEU B 1 13 ? 18.328 95.812 38.281 1 69 13 LEU B C 1
ATOM 3506 O O . LEU B 1 13 ? 18.453 94.625 38.062 1 69 13 LEU B O 1
ATOM 3510 N N . GLN B 1 14 ? 17.203 96.375 38.625 1 75.31 14 GLN B N 1
ATOM 3511 C CA . GLN B 1 14 ? 16 95.562 38.844 1 75.31 14 GLN B CA 1
ATOM 3512 C C . GLN B 1 14 ? 15.461 95.062 37.531 1 75.31 14 GLN B C 1
ATOM 3514 O O . GLN B 1 14 ? 14.992 93.875 37.469 1 75.31 14 GLN B O 1
ATOM 3519 N N . LYS B 1 15 ? 15.664 95.812 36.531 1 75.19 15 LYS B N 1
ATOM 3520 C CA . LYS B 1 15 ? 15.227 95.375 35.188 1 75.19 15 LYS B CA 1
ATOM 3521 C C . LYS B 1 15 ? 16.172 94.312 34.625 1 75.19 15 LYS B C 1
ATOM 3523 O O . LYS B 1 15 ? 15.742 93.375 34 1 75.19 15 LYS B O 1
ATOM 3528 N N . LEU B 1 16 ? 17.453 94.5 34.844 1 77.06 16 LEU B N 1
ATOM 3529 C CA . LEU B 1 16 ? 18.422 93.5 34.438 1 77.06 16 LEU B CA 1
ATOM 3530 C C . LEU B 1 16 ? 18.203 92.188 35.219 1 77.06 16 LEU B C 1
ATOM 3532 O O . LEU B 1 16 ? 18.281 91.062 34.625 1 77.06 16 LEU B O 1
ATOM 3536 N N . VAL B 1 17 ? 17.875 92.312 36.438 1 77.94 17 VAL B N 1
ATOM 3537 C CA . VAL B 1 17 ? 17.594 91.125 37.25 1 77.94 17 VAL B CA 1
ATOM 3538 C C . VAL B 1 17 ? 16.297 90.5 36.812 1 77.94 17 VAL B C 1
ATOM 3540 O O . VAL B 1 17 ? 16.234 89.25 36.688 1 77.94 17 VAL B O 1
ATOM 3543 N N . SER B 1 18 ? 15.352 91.312 36.469 1 77.19 18 SER B N 1
ATOM 3544 C CA . SER B 1 18 ? 14.094 90.75 35.969 1 77.19 18 SER B CA 1
ATOM 3545 C C . SER B 1 18 ? 14.273 90.125 34.625 1 77.19 18 SER B C 1
ATOM 3547 O O . SER B 1 18 ? 13.68 89.062 34.344 1 77.19 18 SER B O 1
ATOM 3549 N N . LEU B 1 19 ? 15.055 90.75 33.812 1 78.62 19 LEU B N 1
ATOM 3550 C CA . LEU B 1 19 ? 15.375 90.125 32.5 1 78.62 19 LEU B CA 1
ATOM 3551 C C . LEU B 1 19 ? 16.172 88.875 32.656 1 78.62 19 LEU B C 1
ATOM 3553 O O . LEU B 1 19 ? 15.914 87.875 31.953 1 78.62 19 LEU B O 1
ATOM 3557 N N . GLY B 1 20 ? 17.094 88.812 33.562 1 77.5 20 GLY B N 1
ATOM 3558 C CA . GLY B 1 20 ? 17.812 87.562 33.875 1 77.5 20 GLY B CA 1
ATOM 3559 C C . GLY B 1 20 ? 16.922 86.438 34.344 1 77.5 20 GLY B C 1
ATOM 3560 O O . GLY B 1 20 ? 17.031 85.312 33.906 1 77.5 20 GLY B O 1
ATOM 3561 N N . PHE B 1 21 ? 16 86.75 35.281 1 78.75 21 PHE B N 1
ATOM 3562 C CA . PHE B 1 21 ? 15.055 85.75 35.781 1 78.75 21 PHE B CA 1
ATOM 3563 C C . PHE B 1 21 ? 14.141 85.25 34.656 1 78.75 21 PHE B C 1
ATOM 3565 O O . PHE B 1 21 ? 13.812 84.062 34.594 1 78.75 21 PHE B O 1
ATOM 3572 N N . ALA B 1 22 ? 13.773 86.125 33.75 1 77.44 22 ALA B N 1
ATOM 3573 C CA . ALA B 1 22 ? 12.945 85.75 32.594 1 77.44 22 ALA B CA 1
ATOM 3574 C C . ALA B 1 22 ? 13.688 84.75 31.672 1 77.44 22 ALA B C 1
ATOM 3576 O O . ALA B 1 22 ? 13.109 83.812 31.203 1 77.44 22 ALA B O 1
ATOM 3577 N N . ILE B 1 23 ? 14.906 85 31.438 1 75.81 23 ILE B N 1
ATOM 3578 C CA . ILE B 1 23 ? 15.734 84.125 30.625 1 75.81 23 ILE B CA 1
ATOM 3579 C C . ILE B 1 23 ? 15.914 82.75 31.328 1 75.81 23 ILE B C 1
ATOM 3581 O O . ILE B 1 23 ? 15.828 81.688 30.688 1 75.81 23 ILE B O 1
ATOM 3585 N N . ILE B 1 24 ? 16.109 82.75 32.562 1 74.44 24 ILE B N 1
ATOM 3586 C CA . ILE B 1 24 ? 16.266 81.5 33.344 1 74.44 24 ILE B CA 1
ATOM 3587 C C . ILE B 1 24 ? 14.969 80.688 33.312 1 74.44 24 ILE B C 1
ATOM 3589 O O . ILE B 1 24 ? 14.984 79.5 33.094 1 74.44 24 ILE B O 1
ATOM 3593 N N . ILE B 1 25 ? 13.812 81.312 33.5 1 71.94 25 ILE B N 1
ATOM 3594 C CA . ILE B 1 25 ? 12.523 80.625 33.469 1 71.94 25 ILE B CA 1
ATOM 3595 C C . ILE B 1 25 ? 12.266 80.062 32.062 1 71.94 25 ILE B C 1
ATOM 3597 O O . ILE B 1 25 ? 11.781 78.938 31.906 1 71.94 25 ILE B O 1
ATOM 3601 N N . TRP B 1 26 ? 12.578 80.812 31.078 1 67.25 26 TRP B N 1
ATOM 3602 C CA . TRP B 1 26 ? 12.453 80.375 29.688 1 67.25 26 TRP B CA 1
ATOM 3603 C C . TRP B 1 26 ? 13.375 79.188 29.391 1 67.25 26 TRP B C 1
ATOM 3605 O O . TRP B 1 26 ? 12.969 78.188 28.766 1 67.25 26 TRP B O 1
ATOM 3615 N N . ALA B 1 27 ? 14.555 79.25 29.812 1 69.12 27 ALA B N 1
ATOM 3616 C CA . ALA B 1 27 ? 15.5 78.125 29.641 1 69.12 27 ALA B CA 1
ATOM 3617 C C . ALA B 1 27 ? 15.047 76.938 30.391 1 69.12 27 ALA B C 1
ATOM 3619 O O . ALA B 1 27 ? 15.172 75.812 29.875 1 69.12 27 ALA B O 1
ATOM 3620 N N . LEU B 1 28 ? 14.508 77 31.469 1 68.94 28 LEU B N 1
ATOM 3621 C CA . LEU B 1 28 ? 14.016 75.875 32.281 1 68.94 28 LEU B CA 1
ATOM 3622 C C . LEU B 1 28 ? 12.742 75.25 31.672 1 68.94 28 LEU B C 1
ATOM 3624 O O . LEU B 1 28 ? 12.531 74.062 31.703 1 68.94 28 LEU B O 1
ATOM 3628 N N . ALA B 1 29 ? 11.891 76.062 31.172 1 64.19 29 ALA B N 1
ATOM 3629 C CA . ALA B 1 29 ? 10.648 75.625 30.547 1 64.19 29 ALA B CA 1
ATOM 3630 C C . ALA B 1 29 ? 10.93 74.875 29.266 1 64.19 29 ALA B C 1
ATOM 3632 O O . ALA B 1 29 ? 10.219 73.875 28.953 1 64.19 29 ALA B O 1
ATOM 3633 N N . ASN B 1 30 ? 11.867 75.312 28.469 1 58.91 30 ASN B N 1
ATOM 3634 C CA . ASN B 1 30 ? 12.188 74.688 27.219 1 58.91 30 ASN B CA 1
ATOM 3635 C C . ASN B 1 30 ? 12.852 73.312 27.438 1 58.91 30 ASN B C 1
ATOM 3637 O O . ASN B 1 30 ? 12.781 72.438 26.578 1 58.91 30 ASN B O 1
ATOM 3641 N N . GLN B 1 31 ? 13.547 73.188 28.469 1 60.06 31 GLN B N 1
ATOM 3642 C CA . GLN B 1 31 ? 14.188 71.875 28.75 1 60.06 31 GLN B CA 1
ATOM 3643 C C . GLN B 1 31 ? 13.164 70.875 29.156 1 60.06 31 GLN B C 1
ATOM 3645 O O . GLN B 1 31 ? 13.43 69.625 29.062 1 60.06 31 GLN B O 1
ATOM 3650 N N . SER B 1 32 ? 12.047 71.25 29.469 1 66.38 32 SER B N 1
ATOM 3651 C CA . SER B 1 32 ? 11.086 70.312 30.047 1 66.38 32 SER B CA 1
ATOM 3652 C C . SER B 1 32 ? 9.984 70 29.062 1 66.38 32 SER B C 1
ATOM 3654 O O . SER B 1 32 ? 8.945 69.438 29.438 1 66.38 32 SER B O 1
ATOM 3656 N N . ILE B 1 33 ? 10.195 70.25 27.797 1 72.56 33 ILE B N 1
ATOM 3657 C CA . ILE B 1 33 ? 9.094 69.938 26.875 1 72.56 33 ILE B CA 1
ATOM 3658 C C . ILE B 1 33 ? 9.023 68.438 26.641 1 72.56 33 ILE B C 1
ATOM 3660 O O . ILE B 1 33 ? 10.023 67.812 26.297 1 72.56 33 ILE B O 1
ATOM 3664 N N . THR B 1 34 ? 7.93 67.812 27.031 1 77.31 34 THR B N 1
ATOM 3665 C CA . THR B 1 34 ? 7.648 66.375 26.828 1 77.31 34 THR B CA 1
ATOM 3666 C C . THR B 1 34 ? 6.848 66.188 25.547 1 77.31 34 THR B C 1
ATOM 3668 O O . THR B 1 34 ? 5.969 66.938 25.219 1 77.31 34 THR B O 1
ATOM 3671 N N . VAL B 1 35 ? 7.398 65.25 24.656 1 79.25 35 VAL B N 1
ATOM 3672 C CA . VAL B 1 35 ? 6.691 64.938 23.438 1 79.25 35 VAL B CA 1
ATOM 3673 C C . VAL B 1 35 ? 6.254 63.469 23.484 1 79.25 35 VAL B C 1
ATOM 3675 O O . VAL B 1 35 ? 6.926 62.625 24.109 1 79.25 35 VAL B O 1
ATOM 3678 N N . THR B 1 36 ? 5.109 63.125 22.969 1 81.5 36 THR B N 1
ATOM 3679 C CA . THR B 1 36 ? 4.59 61.781 22.859 1 81.5 36 THR B CA 1
ATOM 3680 C C . THR B 1 36 ? 4.625 61.312 21.406 1 81.5 36 THR B C 1
ATOM 3682 O O . THR B 1 36 ? 4.125 62 20.516 1 81.5 36 THR B O 1
ATOM 3685 N N . ARG B 1 37 ? 5.391 60.312 21.172 1 82.88 37 ARG B N 1
ATOM 3686 C CA . ARG B 1 37 ? 5.461 59.719 19.844 1 82.88 37 ARG B CA 1
ATOM 3687 C C . ARG B 1 37 ? 5.09 58.25 19.875 1 82.88 37 ARG B C 1
ATOM 3689 O O . ARG B 1 37 ? 5.379 57.531 20.844 1 82.88 37 ARG B O 1
ATOM 3696 N N . THR B 1 38 ? 4.441 57.812 18.797 1 82.19 38 THR B N 1
ATOM 3697 C CA . THR B 1 38 ? 4.051 56.406 18.672 1 82.19 38 THR B CA 1
ATOM 3698 C C . THR B 1 38 ? 5.031 55.656 17.797 1 82.19 38 THR B C 1
ATOM 3700 O O . THR B 1 38 ? 5.379 56.125 16.703 1 82.19 38 THR B O 1
ATOM 3703 N N . PHE B 1 39 ? 5.598 54.625 18.281 1 82.12 39 PHE B N 1
ATOM 3704 C CA . PHE B 1 39 ? 6.492 53.75 17.531 1 82.12 39 PHE B CA 1
ATOM 3705 C C . PHE B 1 39 ? 5.812 52.406 17.219 1 82.12 39 PHE B C 1
ATOM 3707 O O . PHE B 1 39 ? 5.125 51.844 18.078 1 82.12 39 PHE B O 1
ATOM 3714 N N . HIS B 1 40 ? 6.043 52.031 16.016 1 80.88 40 HIS B N 1
ATOM 3715 C CA . HIS B 1 40 ? 5.465 50.781 15.578 1 80.88 40 HIS B CA 1
ATOM 3716 C C . HIS B 1 40 ? 6.551 49.719 15.336 1 80.88 40 HIS B C 1
ATOM 3718 O O . HIS B 1 40 ? 7.723 50.062 15.164 1 80.88 40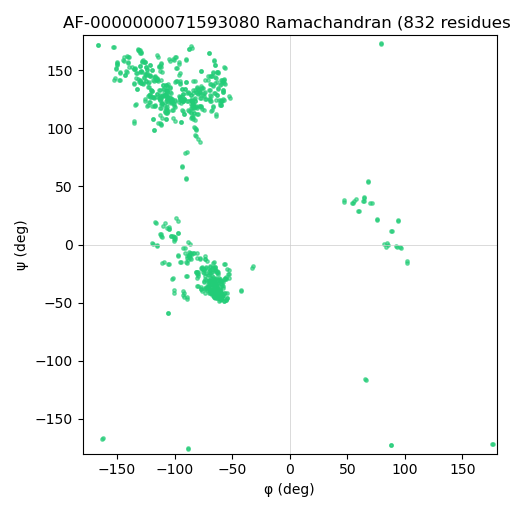 HIS B O 1
ATOM 3724 N N . ASN B 1 41 ? 6.164 48.406 15.43 1 81.31 41 ASN B N 1
ATOM 3725 C CA . ASN B 1 41 ? 7.008 47.281 15.062 1 81.31 41 ASN B CA 1
ATOM 3726 C C . ASN B 1 41 ? 8.234 47.188 15.969 1 81.31 41 ASN B C 1
ATOM 3728 O O . ASN B 1 41 ? 9.352 47 15.484 1 81.31 41 ASN B O 1
ATOM 3732 N N . ILE B 1 42 ? 7.91 47.438 17.156 1 81.75 42 ILE B N 1
ATOM 3733 C CA . ILE B 1 42 ? 9.016 47.25 18.109 1 81.75 42 ILE B CA 1
ATOM 3734 C C . ILE B 1 42 ? 9.156 45.781 18.484 1 81.75 42 ILE B C 1
ATOM 3736 O O . ILE B 1 42 ? 8.195 45.156 18.922 1 81.75 42 ILE B O 1
ATOM 3740 N N . PRO B 1 43 ? 10.297 45.25 18.281 1 83.88 43 PRO B N 1
ATOM 3741 C CA . PRO B 1 43 ? 10.516 43.812 18.609 1 83.88 43 PRO B CA 1
ATOM 3742 C C . PRO B 1 43 ? 10.484 43.562 20.125 1 83.88 43 PRO B C 1
ATOM 3744 O O . PRO B 1 43 ? 10.867 44.438 20.906 1 83.88 43 PRO B O 1
ATOM 3747 N N . VAL B 1 44 ? 9.969 42.438 20.453 1 83.25 44 VAL B N 1
ATOM 3748 C CA . VAL B 1 44 ? 9.883 42.031 21.844 1 83.25 44 VAL B CA 1
ATOM 3749 C C . VAL B 1 44 ? 10.836 40.875 22.109 1 83.25 44 VAL B C 1
ATOM 3751 O O . VAL B 1 44 ? 10.781 39.844 21.422 1 83.25 44 VAL B O 1
ATOM 3754 N N . ARG B 1 45 ? 11.695 41.125 23.016 1 80.31 45 ARG B N 1
ATOM 3755 C CA . ARG B 1 45 ? 12.641 40.062 23.406 1 80.31 45 ARG B CA 1
ATOM 3756 C C . ARG B 1 45 ? 12.25 39.438 24.75 1 80.31 45 ARG B C 1
ATOM 3758 O O . ARG B 1 45 ? 11.922 40.156 25.688 1 80.31 45 ARG B O 1
ATOM 3765 N N . VAL B 1 46 ? 12.148 38.219 24.75 1 82.12 46 VAL B N 1
ATOM 3766 C CA . VAL B 1 46 ? 11.867 37.531 26 1 82.12 46 VAL B CA 1
ATOM 3767 C C . VAL B 1 46 ? 13.148 36.906 26.562 1 82.12 46 VAL B C 1
ATOM 3769 O O . VAL B 1 46 ? 13.844 36.156 25.875 1 82.12 46 VAL B O 1
ATOM 3772 N N . ILE B 1 47 ? 13.43 37.375 27.828 1 77 47 ILE B N 1
ATOM 3773 C CA . ILE B 1 47 ? 14.664 36.875 28.422 1 77 47 ILE B CA 1
ATOM 3774 C C . ILE B 1 47 ? 14.328 36.031 29.641 1 77 47 ILE B C 1
ATOM 3776 O O . ILE B 1 47 ? 13.188 36.031 30.125 1 77 47 ILE B O 1
ATOM 3780 N N . ASP B 1 48 ? 15.227 35.219 30.141 1 75.06 48 ASP B N 1
ATOM 3781 C CA . ASP B 1 48 ? 15.172 34.406 31.359 1 75.06 48 ASP B CA 1
ATOM 3782 C C . ASP B 1 48 ? 14.18 33.281 31.219 1 75.06 48 ASP B C 1
ATOM 3784 O O . ASP B 1 48 ? 13.391 33 32.125 1 75.06 48 ASP B O 1
ATOM 3788 N N . LEU B 1 49 ? 14.117 32.75 30.016 1 78.75 49 LEU B N 1
ATOM 3789 C CA . LEU B 1 49 ? 13.312 31.547 29.828 1 78.75 49 LEU B CA 1
ATOM 3790 C C . LEU B 1 49 ? 14.055 30.312 30.344 1 78.75 49 LEU B C 1
ATOM 3792 O O . LEU B 1 49 ? 15.258 30.172 30.125 1 78.75 49 LEU B O 1
ATOM 3796 N N . ALA B 1 50 ? 13.328 29.531 31.141 1 73.12 50 ALA B N 1
ATOM 3797 C CA . ALA B 1 50 ? 13.922 28.266 31.531 1 73.12 50 ALA B CA 1
ATOM 3798 C C . ALA B 1 50 ? 14.156 27.375 30.312 1 73.12 50 ALA B C 1
ATOM 3800 O O . ALA B 1 50 ? 13.492 27.531 29.281 1 73.12 50 ALA B O 1
ATOM 3801 N N . PRO B 1 51 ? 15.219 26.547 30.375 1 72.5 51 PRO B N 1
ATOM 3802 C CA . PRO B 1 51 ? 15.586 25.688 29.25 1 72.5 51 PRO B CA 1
ATOM 3803 C C . PRO B 1 51 ? 14.414 24.844 28.75 1 72.5 51 PRO B C 1
ATOM 3805 O O . PRO B 1 51 ? 14.336 24.531 27.547 1 72.5 51 PRO B O 1
ATOM 3808 N N . GLU B 1 52 ? 13.461 24.578 29.594 1 78.88 52 GLU B N 1
ATOM 3809 C CA . GLU B 1 52 ? 12.367 23.703 29.203 1 78.88 52 GLU B CA 1
ATOM 3810 C C . GLU B 1 52 ? 11.133 24.5 28.797 1 78.88 52 GLU B C 1
ATOM 3812 O O . GLU B 1 52 ? 10.07 23.938 28.531 1 78.88 52 GLU B O 1
ATOM 3817 N N . GLN B 1 53 ? 11.328 25.812 28.781 1 78.06 53 GLN B N 1
ATOM 3818 C CA . GLN B 1 53 ? 10.188 26.672 28.484 1 78.06 53 GLN B CA 1
ATOM 3819 C C . GLN B 1 53 ? 10.406 27.438 27.188 1 78.06 53 GLN B C 1
ATOM 3821 O O . GLN B 1 53 ? 11.547 27.688 26.781 1 78.06 53 GLN B O 1
ATOM 3826 N N . THR B 1 54 ? 9.391 27.562 26.484 1 77.75 54 THR B N 1
ATOM 3827 C CA . THR B 1 54 ? 9.422 28.438 25.312 1 77.75 54 THR B CA 1
ATOM 3828 C C . THR B 1 54 ? 8.102 29.188 25.156 1 77.75 54 THR B C 1
ATOM 3830 O O . THR B 1 54 ? 7.176 28.984 25.953 1 77.75 54 THR B O 1
ATOM 3833 N N . VAL B 1 55 ? 8.219 30.25 24.359 1 77.25 55 VAL B N 1
ATOM 3834 C CA . VAL B 1 55 ? 7.027 31.047 24.062 1 77.25 55 VAL B CA 1
ATOM 3835 C C . VAL B 1 55 ? 6.594 30.797 22.625 1 77.25 55 VAL B C 1
ATOM 3837 O O . VAL B 1 55 ? 7.43 30.688 21.719 1 77.25 55 VAL B O 1
ATOM 3840 N N . ILE B 1 56 ? 5.367 30.578 22.547 1 75.12 56 ILE B N 1
ATOM 3841 C CA . ILE B 1 56 ? 4.844 30.375 21.203 1 75.12 56 ILE B CA 1
ATOM 3842 C C . ILE B 1 56 ? 5.16 31.594 20.328 1 75.12 56 ILE B C 1
ATOM 3844 O O . ILE B 1 56 ? 4.867 32.719 20.703 1 75.12 56 ILE B O 1
ATOM 3848 N N . GLY B 1 57 ? 5.801 31.391 19.219 1 72.25 57 GLY B N 1
ATOM 3849 C CA . GLY B 1 57 ? 6.148 32.469 18.312 1 72.25 57 GLY B CA 1
ATOM 3850 C C . GLY B 1 57 ? 7.559 33 18.516 1 72.25 57 GLY B C 1
ATOM 3851 O O . GLY B 1 57 ? 7.965 33.969 17.875 1 72.25 57 GLY B O 1
ATOM 3852 N N . LEU B 1 58 ? 8.227 32.469 19.469 1 75.94 58 LEU B N 1
ATOM 3853 C CA . LEU B 1 58 ? 9.602 32.875 19.719 1 75.94 58 LEU B CA 1
ATOM 3854 C C . LEU B 1 58 ? 10.523 32.406 18.594 1 75.94 58 LEU B C 1
ATOM 3856 O O . LEU B 1 58 ? 10.492 31.219 18.219 1 75.94 58 LEU B O 1
ATOM 3860 N N . GLN B 1 59 ? 11.18 33.344 18.094 1 70.75 59 GLN B N 1
ATOM 3861 C CA . GLN B 1 59 ? 12.141 33 17.047 1 70.75 59 GLN B CA 1
ATOM 3862 C C . GLN B 1 59 ? 13.484 32.594 17.641 1 70.75 59 GLN B C 1
ATOM 3864 O O . GLN B 1 59 ? 13.703 32.719 18.859 1 70.75 59 GLN B O 1
ATOM 3869 N N . ALA B 1 60 ? 14.32 32.094 16.781 1 67.06 60 ALA B N 1
ATOM 3870 C CA . ALA B 1 60 ? 15.625 31.594 17.219 1 67.06 60 ALA B CA 1
ATOM 3871 C C . ALA B 1 60 ? 16.484 32.719 17.812 1 67.06 60 ALA B C 1
ATOM 3873 O O . ALA B 1 60 ? 17.328 32.469 18.656 1 67.06 60 ALA B O 1
ATOM 3874 N N . ASN B 1 61 ? 16.188 33.938 17.406 1 67.06 61 ASN B N 1
ATOM 3875 C CA . ASN B 1 61 ? 17.016 35.062 17.875 1 67.06 61 ASN B CA 1
ATOM 3876 C C . ASN B 1 61 ? 16.531 35.594 19.203 1 67.06 61 ASN B C 1
ATOM 3878 O O . ASN B 1 61 ? 17.078 36.594 19.719 1 67.06 61 ASN B O 1
ATOM 3882 N N . GLY B 1 62 ? 15.492 35 19.734 1 71.31 62 GLY B N 1
ATOM 3883 C CA . GLY B 1 62 ? 14.969 35.438 21.016 1 71.31 62 GLY B CA 1
ATOM 3884 C C . GLY B 1 62 ? 13.859 36.469 20.891 1 71.31 62 GLY B C 1
ATOM 3885 O O . GLY B 1 62 ? 13.328 36.938 21.891 1 71.31 62 GLY B O 1
ATOM 3886 N N . LEU B 1 63 ? 13.609 36.812 19.672 1 79 63 LEU B N 1
ATOM 3887 C CA . LEU B 1 63 ? 12.562 37.781 19.422 1 79 63 LEU B CA 1
ATOM 3888 C C . LEU B 1 63 ? 11.242 37.094 19.094 1 79 63 LEU B C 1
ATOM 3890 O O . LEU B 1 63 ? 11.227 36.031 18.469 1 79 63 LEU B O 1
ATOM 3894 N N . LEU B 1 64 ? 10.305 37.719 19.641 1 80.81 64 LEU B N 1
ATOM 3895 C CA . LEU B 1 64 ? 8.977 37.219 19.281 1 80.81 64 LEU B CA 1
ATOM 3896 C C . LEU B 1 64 ? 8.633 37.625 17.844 1 80.81 64 LEU B C 1
ATOM 3898 O O . LEU B 1 64 ? 9.047 38.656 17.375 1 80.81 64 LEU B O 1
ATOM 3902 N N . LYS B 1 65 ? 8.047 36.75 17.281 1 76 65 LYS B N 1
ATOM 3903 C CA . LYS B 1 65 ? 7.598 37.062 15.93 1 76 65 LYS B CA 1
ATOM 3904 C C . LYS B 1 65 ? 6.637 38.25 15.922 1 76 65 LYS B C 1
ATOM 3906 O O . LYS B 1 65 ? 6.672 39.062 15.016 1 76 65 LYS B O 1
ATOM 3911 N N . LYS B 1 66 ? 5.996 38.312 17 1 72.75 66 LYS B N 1
ATOM 3912 C CA . LYS B 1 66 ? 5.023 39.406 17.109 1 72.75 66 LYS B CA 1
ATOM 3913 C C . LYS B 1 66 ? 5.691 40.688 17.594 1 72.75 66 LYS B C 1
ATOM 3915 O O . LYS B 1 66 ? 6.371 40.688 18.625 1 72.75 66 LYS B O 1
ATOM 3920 N N . LYS B 1 67 ? 5.582 41.812 16.875 1 78.56 67 LYS B N 1
ATOM 3921 C CA . LYS B 1 67 ? 6.082 43.125 17.266 1 78.56 67 LYS B CA 1
ATOM 3922 C C . LYS B 1 67 ? 4.977 43.969 17.906 1 78.56 67 LYS B C 1
ATOM 3924 O O . LYS B 1 67 ? 3.791 43.656 17.766 1 78.56 67 LYS B O 1
ATOM 3929 N N . VAL B 1 68 ? 5.348 44.844 18.656 1 77.69 68 VAL B N 1
ATOM 3930 C CA . VAL B 1 68 ? 4.359 45.625 19.422 1 77.69 68 VAL B CA 1
ATOM 3931 C C . VAL B 1 68 ? 4.492 47.094 19.094 1 77.69 68 VAL B C 1
ATOM 3933 O O . VAL B 1 68 ? 5.578 47.562 18.734 1 77.69 68 VAL B O 1
ATOM 3936 N N . ALA B 1 69 ? 3.346 47.781 19.094 1 79.88 69 ALA B N 1
ATOM 3937 C CA . ALA B 1 69 ? 3.33 49.25 18.984 1 79.88 69 ALA B CA 1
ATOM 3938 C C . ALA B 1 69 ? 3.262 49.906 20.375 1 79.88 69 ALA B C 1
ATOM 3940 O O . ALA B 1 69 ? 2.605 49.375 21.281 1 79.88 69 ALA B O 1
ATOM 3941 N N . MET B 1 70 ? 4.023 50.938 20.531 1 80.94 70 MET B N 1
ATOM 3942 C CA . MET B 1 70 ? 4.043 51.594 21.828 1 80.94 70 MET B CA 1
ATOM 3943 C C . MET B 1 70 ? 4.125 53.125 21.656 1 80.94 70 MET B C 1
ATOM 3945 O O . MET B 1 70 ? 4.652 53.594 20.656 1 80.94 70 MET B O 1
ATOM 3949 N N . MET B 1 71 ? 3.492 53.781 22.641 1 82.12 71 MET B N 1
ATOM 3950 C CA . MET B 1 71 ? 3.596 55.25 22.734 1 82.12 71 MET B CA 1
ATOM 3951 C C . MET B 1 71 ? 4.57 55.656 23.828 1 82.12 71 MET B C 1
ATOM 3953 O O . MET B 1 71 ? 4.441 55.188 24.984 1 82.12 71 MET B O 1
ATOM 3957 N N . ILE B 1 72 ? 5.52 56.406 23.453 1 83.94 72 ILE B N 1
ATOM 3958 C CA . ILE B 1 72 ? 6.539 56.844 24.406 1 83.94 72 ILE B CA 1
ATOM 3959 C C . ILE B 1 72 ? 6.43 58.344 24.625 1 83.94 72 ILE B C 1
ATOM 3961 O O . ILE B 1 72 ? 6.367 59.094 23.672 1 83.94 72 ILE B O 1
ATOM 3965 N N . THR B 1 73 ? 6.27 58.75 25.859 1 83.12 73 THR B N 1
ATOM 3966 C CA . THR B 1 73 ? 6.285 60.156 26.25 1 83.12 73 THR B CA 1
ATOM 3967 C C . THR B 1 73 ? 7.578 60.5 26.984 1 83.12 73 THR B C 1
ATOM 3969 O O . THR B 1 73 ? 7.949 59.812 27.953 1 83.12 73 THR B O 1
ATOM 3972 N N . GLY B 1 74 ? 8.328 61.344 26.5 1 81.31 74 GLY B N 1
ATOM 3973 C CA . GLY B 1 74 ? 9.586 61.75 27.109 1 81.31 74 GLY B CA 1
ATOM 3974 C C . GLY B 1 74 ? 10.117 63.062 26.562 1 81.31 74 GLY B C 1
ATOM 3975 O O . GLY B 1 74 ? 9.375 63.812 25.922 1 81.31 74 GLY B O 1
ATOM 3976 N N . ASN B 1 75 ? 11.367 63.344 26.875 1 81.12 75 ASN B N 1
ATOM 3977 C CA . ASN B 1 75 ? 12.055 64.562 26.422 1 81.12 75 ASN B CA 1
ATOM 3978 C C . ASN B 1 75 ? 12.18 64.625 24.906 1 81.12 75 ASN B C 1
ATOM 3980 O O . ASN B 1 75 ? 12.531 63.594 24.281 1 81.12 75 ASN B O 1
ATOM 3984 N N . LYS B 1 76 ? 11.906 65.688 24.375 1 81 76 LYS B N 1
ATOM 3985 C CA . LYS B 1 76 ? 11.859 65.812 22.922 1 81 76 LYS B CA 1
ATOM 3986 C C . LYS B 1 76 ? 13.18 65.438 22.281 1 81 76 LYS B C 1
ATOM 3988 O O . LYS B 1 76 ? 13.195 64.75 21.25 1 81 76 LYS B O 1
ATOM 3993 N N . SER B 1 77 ? 14.258 65.75 22.844 1 78.25 77 SER B N 1
ATOM 3994 C CA . SER B 1 77 ? 15.57 65.438 22.266 1 78.25 77 SER B CA 1
ATOM 3995 C C . SER B 1 77 ? 15.852 63.969 22.234 1 78.25 77 SER B C 1
ATOM 3997 O O . SER B 1 77 ? 16.516 63.469 21.312 1 78.25 77 SER B O 1
ATOM 3999 N N . VAL B 1 78 ? 15.234 63.281 23.156 1 78.69 78 VAL B N 1
ATOM 4000 C CA . VAL B 1 78 ? 15.492 61.844 23.25 1 78.69 78 VAL B CA 1
ATOM 4001 C C . VAL B 1 78 ? 14.469 61.094 22.391 1 78.69 78 VAL B C 1
ATOM 4003 O O . VAL B 1 78 ? 14.836 60.188 21.656 1 78.69 78 VAL B O 1
ATOM 4006 N N . VAL B 1 79 ? 13.227 61.469 22.391 1 82.31 79 VAL B N 1
ATOM 4007 C CA . VAL B 1 79 ? 12.156 60.781 21.688 1 82.31 79 VAL B CA 1
ATOM 4008 C C . VAL B 1 79 ? 12.359 60.906 20.172 1 82.31 79 VAL B C 1
ATOM 4010 O O . VAL B 1 79 ? 12.031 60 19.406 1 82.31 79 VAL B O 1
ATOM 4013 N N . GLU B 1 80 ? 12.969 61.969 19.781 1 80.56 80 GLU B N 1
ATOM 4014 C CA . GLU B 1 80 ? 13.188 62.188 18.344 1 80.56 80 GLU B CA 1
ATOM 4015 C C . GLU B 1 80 ? 14.312 61.312 17.812 1 80.56 80 GLU B C 1
ATOM 4017 O O . GLU B 1 80 ? 14.359 61 16.625 1 80.56 80 GLU B O 1
ATOM 4022 N N . LYS B 1 81 ? 15.109 60.875 18.688 1 78.62 81 LYS B N 1
ATOM 4023 C CA . LYS B 1 81 ? 16.234 60.031 18.281 1 78.62 81 LYS B CA 1
ATOM 4024 C C . LYS B 1 81 ? 15.852 58.562 18.266 1 78.62 81 LYS B C 1
ATOM 4026 O O . LYS B 1 81 ? 16.562 57.75 17.688 1 78.62 81 LYS B O 1
ATOM 4031 N N . LEU B 1 82 ? 14.695 58.281 18.797 1 81.25 82 LEU B N 1
ATOM 4032 C CA . LEU B 1 82 ? 14.266 56.906 18.891 1 81.25 82 LEU B CA 1
ATOM 4033 C C . LEU B 1 82 ? 13.703 56.406 17.562 1 81.25 82 LEU B C 1
ATOM 4035 O O . LEU B 1 82 ? 13.023 57.156 16.859 1 81.25 82 LEU B O 1
ATOM 4039 N N . ARG B 1 83 ? 14.156 55.281 17.125 1 80.31 83 ARG B N 1
ATOM 4040 C CA . ARG B 1 83 ? 13.656 54.562 15.945 1 80.31 83 ARG B CA 1
ATOM 4041 C C . ARG B 1 83 ? 13.227 53.156 16.297 1 80.31 83 ARG B C 1
ATOM 4043 O O . ARG B 1 83 ? 13.773 52.531 17.219 1 80.31 83 ARG B O 1
ATOM 4050 N N . PRO B 1 84 ? 12.234 52.719 15.594 1 79.62 84 PRO B N 1
ATOM 4051 C CA . PRO B 1 84 ? 11.812 51.344 15.836 1 79.62 84 PRO B CA 1
ATOM 4052 C C . PRO B 1 84 ? 12.953 50.344 15.68 1 79.62 84 PRO B C 1
ATOM 4054 O O . PRO B 1 84 ? 12.953 49.281 16.328 1 79.62 84 PRO B O 1
ATOM 4057 N N . SER B 1 85 ? 13.891 50.656 14.891 1 78.06 85 SER B N 1
ATOM 4058 C CA . SER B 1 85 ? 15 49.75 14.633 1 78.06 85 SER B CA 1
ATOM 4059 C C . SER B 1 85 ? 15.961 49.719 15.82 1 78.06 85 SER B C 1
ATOM 4061 O O . SER B 1 85 ? 16.703 48.75 15.984 1 78.06 85 SER B O 1
ATOM 4063 N N . ASN B 1 86 ? 15.906 50.719 16.609 1 78.06 86 ASN B N 1
ATOM 4064 C CA . ASN B 1 86 ? 16.844 50.781 17.734 1 78.06 86 ASN B CA 1
ATOM 4065 C C . ASN B 1 86 ? 16.125 50.625 19.078 1 78.06 86 ASN B C 1
ATOM 4067 O O . ASN B 1 86 ? 16.688 50.906 20.125 1 78.06 86 ASN B O 1
ATOM 4071 N N . LEU B 1 87 ? 14.883 50.281 19.047 1 81.81 87 LEU B N 1
ATOM 4072 C CA . LEU B 1 87 ? 14.109 50.062 20.266 1 81.81 87 LEU B CA 1
ATOM 4073 C C . LEU B 1 87 ? 13.711 48.594 20.422 1 81.81 87 LEU B C 1
ATOM 4075 O O . LEU B 1 87 ? 13.352 47.938 19.438 1 81.81 87 LEU B O 1
ATOM 4079 N N . GLU B 1 88 ? 13.922 48.094 21.625 1 84.06 88 GLU B N 1
ATOM 4080 C CA . GLU B 1 88 ? 13.5 46.719 21.938 1 84.06 88 GLU B CA 1
ATOM 4081 C C . GLU B 1 88 ? 12.812 46.656 23.297 1 84.06 88 GLU B C 1
ATOM 4083 O O . GLU B 1 88 ? 13.164 47.406 24.219 1 84.06 88 GLU B O 1
ATOM 4088 N N . ILE B 1 89 ? 11.758 45.875 23.312 1 84.12 89 ILE B N 1
ATOM 4089 C CA . ILE B 1 89 ? 11.102 45.625 24.578 1 84.12 89 ILE B CA 1
ATOM 4090 C C . ILE B 1 89 ? 11.625 44.312 25.156 1 84.12 89 ILE B C 1
ATOM 4092 O O . ILE B 1 89 ? 11.602 43.281 24.484 1 84.12 89 ILE B O 1
ATOM 4096 N N . VAL B 1 90 ? 12.156 44.344 26.312 1 80.5 90 VAL B N 1
ATOM 4097 C CA . VAL B 1 90 ? 12.711 43.156 26.938 1 80.5 90 VAL B CA 1
ATOM 4098 C C . VAL B 1 90 ? 11.797 42.719 28.078 1 80.5 90 VAL B C 1
ATOM 4100 O O . VAL B 1 90 ? 11.531 43.469 29.016 1 80.5 90 VAL B O 1
ATOM 4103 N N . ILE B 1 91 ? 11.156 41.531 27.922 1 83.06 91 ILE B N 1
ATOM 4104 C CA . ILE B 1 91 ? 10.281 40.938 28.938 1 83.06 91 ILE B CA 1
ATOM 4105 C C . ILE B 1 91 ? 10.969 39.75 29.594 1 83.06 91 ILE B C 1
ATOM 4107 O O . ILE B 1 91 ? 11.539 38.906 28.906 1 83.06 91 ILE B O 1
ATOM 4111 N N . SER B 1 92 ? 10.984 39.719 30.953 1 77.56 92 SER B N 1
ATOM 4112 C CA . SER B 1 92 ? 11.594 38.625 31.672 1 77.56 92 SER B CA 1
ATOM 4113 C C . SER B 1 92 ? 10.555 37.562 32.062 1 77.56 92 SER B C 1
ATOM 4115 O O . SER B 1 92 ? 9.484 37.906 32.562 1 77.56 92 SER B O 1
ATOM 4117 N N . ALA B 1 93 ? 10.852 36.406 31.688 1 80.06 93 ALA B N 1
ATOM 4118 C CA . ALA B 1 93 ? 9.977 35.312 32.062 1 80.06 93 ALA B CA 1
ATOM 4119 C C . ALA B 1 93 ? 10.5 34.562 33.281 1 80.06 93 ALA B C 1
ATOM 4121 O O . ALA B 1 93 ? 10.125 33.438 33.562 1 80.06 93 ALA B O 1
ATOM 4122 N N . LYS B 1 94 ? 11.328 35.281 34.031 1 75.19 94 LYS B N 1
ATOM 4123 C CA . LYS B 1 94 ? 11.922 34.625 35.188 1 75.19 94 LYS B CA 1
ATOM 4124 C C . LYS B 1 94 ? 10.844 34.219 36.219 1 75.19 94 LYS B C 1
ATOM 4126 O O . LYS B 1 94 ? 9.992 35.031 36.562 1 75.19 94 LYS B O 1
ATOM 4131 N N . GLY B 1 95 ? 10.797 33 36.562 1 72.5 95 GLY B N 1
ATOM 4132 C CA . GLY B 1 95 ? 9.93 32.469 37.594 1 72.5 95 GLY B CA 1
ATOM 4133 C C . GLY B 1 95 ? 8.516 32.188 37.125 1 72.5 95 GLY B C 1
ATOM 4134 O O . GLY B 1 95 ? 7.648 31.812 37.906 1 72.5 95 GLY B O 1
ATOM 4135 N N . ARG B 1 96 ? 8.312 32.469 35.844 1 77.12 96 ARG B N 1
ATOM 4136 C CA . ARG B 1 96 ? 6.977 32.25 35.312 1 77.12 96 ARG B CA 1
ATOM 4137 C C . ARG B 1 96 ? 6.816 30.797 34.812 1 77.12 96 ARG B C 1
ATOM 4139 O O . ARG B 1 96 ? 7.715 30.25 34.188 1 77.12 96 ARG B O 1
ATOM 4146 N N . THR B 1 97 ? 5.75 30.141 35.219 1 75.38 97 THR B N 1
ATOM 4147 C CA . THR B 1 97 ? 5.52 28.75 34.844 1 75.38 97 THR B CA 1
ATOM 4148 C C . THR B 1 97 ? 4.32 28.656 33.875 1 75.38 97 THR B C 1
ATOM 4150 O O . THR B 1 97 ? 4.105 27.625 33.25 1 75.38 97 THR B O 1
ATOM 4153 N N . GLU B 1 98 ? 3.621 29.766 33.906 1 77.94 98 GLU B N 1
ATOM 4154 C CA . GLU B 1 98 ? 2.438 29.75 33.062 1 77.94 98 GLU B CA 1
ATOM 4155 C C . GLU B 1 98 ? 2.373 30.984 32.188 1 77.94 98 GLU B C 1
ATOM 4157 O O . GLU B 1 98 ? 3.156 31.922 32.344 1 77.94 98 GLU B O 1
ATOM 4162 N N . SER B 1 99 ? 1.559 30.875 31.25 1 78.88 99 SER B N 1
ATOM 4163 C CA . SER B 1 99 ? 1.33 32.031 30.375 1 78.88 99 SER B CA 1
ATOM 4164 C C . SER B 1 99 ? 0.82 33.219 31.156 1 78.88 99 SER B C 1
ATOM 4166 O O . SER B 1 99 ? 0.145 33.062 32.188 1 78.88 99 SER B O 1
ATOM 4168 N N . TRP B 1 100 ? 1.383 34.438 30.797 1 74.12 100 TRP B N 1
ATOM 4169 C CA . TRP B 1 100 ? 0.964 35.625 31.531 1 74.12 100 TRP B CA 1
ATOM 4170 C C . TRP B 1 100 ? 0.809 36.812 30.578 1 74.12 100 TRP B C 1
ATOM 4172 O O . TRP B 1 100 ? 1.219 36.75 29.422 1 74.12 100 TRP B O 1
ATOM 4182 N N . ILE B 1 101 ? 0.044 37.688 31.047 1 73.62 101 ILE B N 1
ATOM 4183 C CA . ILE B 1 101 ? -0.095 38.969 30.328 1 73.62 101 ILE B CA 1
ATOM 4184 C C . ILE B 1 101 ? 0.892 39.969 30.906 1 73.62 101 ILE B C 1
ATOM 4186 O O . ILE B 1 101 ? 0.896 40.25 32.094 1 73.62 101 ILE B O 1
ATOM 4190 N N . GLU B 1 102 ? 1.832 40.406 30.109 1 74.56 102 GLU B N 1
ATOM 4191 C CA . GLU B 1 102 ? 2.844 41.375 30.531 1 74.56 102 GLU B CA 1
ATOM 4192 C C . GLU B 1 102 ? 2.449 42.781 30.156 1 74.56 102 GLU B C 1
ATOM 4194 O O . GLU B 1 102 ? 2.068 43.062 29.016 1 74.56 102 GLU B O 1
ATOM 4199 N N . THR B 1 103 ? 2.422 43.625 31.172 1 75.88 103 THR B N 1
ATOM 4200 C CA . THR B 1 103 ? 2.252 45.062 30.953 1 75.88 103 THR B CA 1
ATOM 4201 C C . THR B 1 103 ? 3.602 45.75 30.734 1 75.88 103 THR B C 1
ATOM 4203 O O . THR B 1 103 ? 4.523 45.562 31.531 1 75.88 103 THR B O 1
ATOM 4206 N N . ILE B 1 104 ? 3.748 46.406 29.656 1 78.62 104 ILE B N 1
ATOM 4207 C CA . ILE B 1 104 ? 5.023 47 29.297 1 78.62 104 ILE B CA 1
ATOM 4208 C C . ILE B 1 104 ? 5.211 48.312 30.094 1 78.62 104 ILE B C 1
ATOM 4210 O O . ILE B 1 104 ? 4.352 49.188 30.078 1 78.62 104 ILE B O 1
ATOM 4214 N N . ASP B 1 105 ? 6.281 48.312 30.906 1 77.06 105 ASP B N 1
ATOM 4215 C CA . ASP B 1 105 ? 6.707 49.469 31.656 1 77.06 105 ASP B CA 1
ATOM 4216 C C . ASP B 1 105 ? 7.941 50.125 31.016 1 77.06 105 ASP B C 1
ATOM 4218 O O . ASP B 1 105 ? 8.617 49.5 30.203 1 77.06 105 ASP B O 1
ATOM 4222 N N . PRO B 1 106 ? 8.109 51.344 31.328 1 76.62 106 PRO B N 1
ATOM 4223 C CA . PRO B 1 106 ? 9.289 52.031 30.781 1 76.62 106 PRO B CA 1
ATOM 4224 C C . PRO B 1 106 ? 10.586 51.281 31.062 1 76.62 106 PRO B C 1
ATOM 4226 O O . PRO B 1 106 ? 11.562 51.406 30.312 1 76.62 106 PRO B O 1
ATOM 4229 N N . TYR B 1 107 ? 10.562 50.438 32.062 1 73.19 107 TYR B N 1
ATOM 4230 C CA . TYR B 1 107 ? 11.773 49.719 32.438 1 73.19 107 TYR B CA 1
ATOM 4231 C C . TYR B 1 107 ? 12.023 48.562 31.484 1 73.19 107 TYR B C 1
ATOM 4233 O O . TYR B 1 107 ? 13.133 48.031 31.422 1 73.19 107 TYR B O 1
ATOM 4241 N N . ASN B 1 108 ? 11.094 48.25 30.719 1 78.56 108 ASN B N 1
ATOM 4242 C CA . ASN B 1 108 ? 11.219 47.156 29.766 1 78.56 108 ASN B CA 1
ATOM 4243 C C . ASN B 1 108 ? 11.82 47.594 28.453 1 78.56 108 ASN B C 1
ATOM 4245 O O . ASN B 1 108 ? 12.211 46.781 27.609 1 78.56 108 ASN B O 1
ATOM 4249 N N . LEU B 1 109 ? 11.961 48.812 28.266 1 79.75 109 LEU B N 1
ATOM 4250 C CA . LEU B 1 109 ? 12.43 49.375 27 1 79.75 109 LEU B CA 1
ATOM 4251 C C . LEU B 1 109 ? 13.945 49.531 27.016 1 79.75 109 LEU B C 1
ATOM 4253 O O . LEU B 1 109 ? 14.516 50.031 27.984 1 79.75 109 LEU B O 1
ATOM 4257 N N . VAL B 1 110 ? 14.484 48.969 26.062 1 74.94 110 VAL B N 1
ATOM 4258 C CA . VAL B 1 110 ? 15.93 49.094 25.922 1 74.94 110 VAL B CA 1
ATOM 4259 C C . VAL B 1 110 ? 16.266 49.688 24.547 1 74.94 110 VAL B C 1
ATOM 4261 O O . VAL B 1 110 ? 15.664 49.312 23.547 1 74.94 110 VAL B O 1
ATOM 4264 N N . CYS B 1 111 ? 17.016 50.688 24.562 1 74.38 111 CYS B N 1
ATOM 4265 C CA . CYS B 1 111 ? 17.516 51.25 23.328 1 74.38 111 CYS B CA 1
ATOM 4266 C C . CYS B 1 111 ? 18.875 50.656 22.953 1 74.38 111 CYS B C 1
ATOM 4268 O O . CYS B 1 111 ? 19.766 50.562 23.797 1 74.38 111 CYS B O 1
ATOM 4270 N N . LEU B 1 112 ? 19.016 50.188 21.719 1 71.19 112 LEU B N 1
ATOM 4271 C CA . LEU B 1 112 ? 20.234 49.562 21.25 1 71.19 112 LEU B CA 1
ATOM 4272 C C . LEU B 1 112 ? 21.344 50.594 21.047 1 71.19 112 LEU B C 1
ATOM 4274 O O . LEU B 1 112 ? 22.531 50.219 21 1 71.19 112 LEU B O 1
ATOM 4278 N N . ASP B 1 113 ? 20.922 51.844 20.938 1 63.12 113 ASP B N 1
ATOM 4279 C CA . ASP B 1 113 ? 21.938 52.875 20.797 1 63.12 113 ASP B CA 1
ATOM 4280 C C . ASP B 1 113 ? 22.469 53.312 22.156 1 63.12 113 ASP B C 1
ATOM 4282 O O . ASP B 1 113 ? 21.688 53.688 23.047 1 63.12 113 ASP B O 1
ATOM 4286 N N . THR B 1 114 ? 23.703 53.031 22.594 1 61.12 114 THR B N 1
ATOM 4287 C CA . THR B 1 114 ? 24.359 53.25 23.875 1 61.12 114 THR B CA 1
ATOM 4288 C C . THR B 1 114 ? 24.328 54.719 24.25 1 61.12 114 THR B C 1
ATOM 4290 O O . THR B 1 114 ? 24.484 55.062 25.422 1 61.12 114 THR B O 1
ATOM 4293 N N . ASP B 1 115 ? 24.078 55.594 23.359 1 62.56 115 ASP B N 1
ATOM 4294 C CA . ASP B 1 115 ? 24.219 57.031 23.641 1 62.56 115 ASP B CA 1
ATOM 4295 C C . ASP B 1 115 ? 22.938 57.594 24.234 1 62.56 115 ASP B C 1
ATOM 4297 O O . ASP B 1 115 ? 22.938 58.719 24.734 1 62.56 115 ASP B O 1
ATOM 4301 N N . ILE B 1 116 ? 21.922 56.781 24.188 1 63.62 116 ILE B N 1
ATOM 4302 C CA . ILE B 1 116 ? 20.656 57.312 24.656 1 63.62 116 ILE B CA 1
ATOM 4303 C C . ILE B 1 116 ? 20.234 56.656 25.969 1 63.62 116 ILE B C 1
ATOM 4305 O O . ILE B 1 116 ? 20.078 55.438 26.016 1 63.62 116 ILE B O 1
ATOM 4309 N N . HIS B 1 117 ? 20.281 57.344 27.062 1 63.97 117 HIS B N 1
ATOM 4310 C CA . HIS B 1 117 ? 19.797 56.844 28.344 1 63.97 117 HIS B CA 1
ATOM 4311 C C . HIS B 1 117 ? 18.297 57 28.469 1 63.97 117 HIS B C 1
ATOM 4313 O O . HIS B 1 117 ? 17.797 58.094 28.797 1 63.97 117 HIS B O 1
ATOM 4319 N N . LEU B 1 118 ? 17.531 56.062 28.141 1 71.75 118 LEU B N 1
ATOM 4320 C CA . LEU B 1 118 ? 16.078 56.062 28.062 1 71.75 118 LEU B CA 1
ATOM 4321 C C . LEU B 1 118 ? 15.461 56.219 29.453 1 71.75 118 LEU B C 1
ATOM 4323 O O . LEU B 1 118 ? 14.461 56.906 29.641 1 71.75 118 LEU B O 1
ATOM 4327 N N . ARG B 1 119 ? 16.062 55.656 30.484 1 69.12 119 ARG B N 1
ATOM 4328 C CA . ARG B 1 119 ? 15.461 55.562 31.812 1 69.12 119 ARG B CA 1
ATOM 4329 C C . ARG B 1 119 ? 15.242 56.938 32.406 1 69.12 119 ARG B C 1
ATOM 4331 O O . ARG B 1 119 ? 14.25 57.188 33.094 1 69.12 119 ARG B O 1
ATOM 4338 N N . LYS B 1 120 ? 16.078 57.906 32.031 1 70.31 120 LYS B N 1
ATOM 4339 C CA . LYS B 1 120 ? 15.992 59.219 32.656 1 70.31 120 LYS B CA 1
ATOM 4340 C C . LYS B 1 120 ? 15.133 60.188 31.812 1 70.31 120 LYS B C 1
ATOM 4342 O O . LYS B 1 120 ? 14.594 61.156 32.344 1 70.31 120 LYS B O 1
ATOM 4347 N N . ASN B 1 121 ? 14.938 59.781 30.656 1 73.88 121 ASN B N 1
ATOM 4348 C CA . ASN B 1 121 ? 14.336 60.75 29.766 1 73.88 121 ASN B CA 1
ATOM 4349 C C . ASN B 1 121 ? 12.945 60.312 29.312 1 73.88 121 ASN B C 1
ATOM 4351 O O . ASN B 1 121 ? 12.273 61.031 28.578 1 73.88 121 ASN B O 1
ATOM 4355 N N . ILE B 1 122 ? 12.547 59.125 29.797 1 78.88 122 ILE B N 1
ATOM 4356 C CA . ILE B 1 122 ? 11.211 58.656 29.422 1 78.88 122 ILE B CA 1
ATOM 4357 C C . ILE B 1 122 ? 10.273 58.781 30.609 1 78.88 122 ILE B C 1
ATOM 4359 O O . ILE B 1 122 ? 10.609 58.344 31.719 1 78.88 122 ILE B O 1
ATOM 4363 N N . LYS B 1 123 ? 9.156 59.469 30.422 1 76.94 123 LYS B N 1
ATOM 4364 C CA . LYS B 1 123 ? 8.203 59.688 31.516 1 76.94 123 LYS B CA 1
ATOM 4365 C C . LYS B 1 123 ? 7.176 58.562 31.578 1 76.94 123 LYS B C 1
ATOM 4367 O O . LYS B 1 123 ? 6.895 58.031 32.656 1 76.94 123 LYS B O 1
ATOM 4372 N N . SER B 1 124 ? 6.637 58.188 30.422 1 80.62 124 SER B N 1
ATOM 4373 C CA . SER B 1 124 ? 5.629 57.156 30.422 1 80.62 124 SER B CA 1
ATOM 4374 C C . SER B 1 124 ? 5.605 56.406 29.094 1 80.62 124 SER B C 1
ATOM 4376 O O . SER B 1 124 ? 6.012 56.938 28.062 1 80.62 124 SER B O 1
ATOM 4378 N N . VAL B 1 125 ? 5.383 55.094 29.25 1 80.88 125 VAL B N 1
ATOM 4379 C CA . VAL B 1 125 ? 5.215 54.219 28.078 1 80.88 125 VAL B CA 1
ATOM 4380 C C . VAL B 1 125 ? 3.832 53.594 28.109 1 80.88 125 VAL B C 1
ATOM 4382 O O . VAL B 1 125 ? 3.369 53.125 29.156 1 80.88 125 VAL B O 1
ATOM 4385 N N . THR B 1 126 ? 3.158 53.719 27.125 1 75.25 126 THR B N 1
ATOM 4386 C CA . THR B 1 126 ? 1.859 53.062 27.016 1 75.25 126 THR B CA 1
ATOM 4387 C C . THR B 1 126 ? 1.835 52.094 25.844 1 75.25 126 THR B C 1
ATOM 4389 O O . THR B 1 126 ? 2.17 52.438 24.719 1 75.25 126 THR B O 1
ATOM 4392 N N . SER B 1 127 ? 1.847 50.875 26.203 1 76.44 127 SER B N 1
ATOM 4393 C CA . SER B 1 127 ? 1.747 49.812 25.188 1 76.44 127 SER B CA 1
ATOM 4394 C C . SER B 1 127 ? 0.62 48.844 25.5 1 76.44 127 SER B C 1
ATOM 4396 O O . SER B 1 127 ? 0.126 48.812 26.641 1 76.44 127 SER B O 1
ATOM 4398 N N . GLU B 1 128 ? 0.14 48.156 24.438 1 68.69 128 GLU B N 1
ATOM 4399 C CA . GLU B 1 128 ? -0.793 47.062 24.688 1 68.69 128 GLU B CA 1
ATOM 4400 C C . GLU B 1 128 ? -0.115 45.906 25.422 1 68.69 128 GLU B C 1
ATOM 4402 O O . GLU B 1 128 ? 1.09 45.688 25.281 1 68.69 128 GLU B O 1
ATOM 4407 N N . ASP B 1 129 ? -0.866 45.406 26.406 1 72 129 ASP B N 1
ATOM 4408 C CA . ASP B 1 129 ? -0.336 44.219 27.078 1 72 129 ASP B CA 1
ATOM 4409 C C . ASP B 1 129 ? -0.053 43.094 26.078 1 72 129 ASP B C 1
ATOM 4411 O O . ASP B 1 129 ? -0.742 42.969 25.078 1 72 129 ASP B O 1
ATOM 4415 N N . ILE B 1 130 ? 0.98 42.5 26.281 1 72.81 130 ILE B N 1
ATOM 4416 C CA . ILE B 1 130 ? 1.382 41.406 25.422 1 72.81 130 ILE B CA 1
ATOM 4417 C C . ILE B 1 130 ? 1.115 40.062 26.141 1 72.81 130 ILE B C 1
ATOM 4419 O O . ILE B 1 130 ? 1.452 39.906 27.312 1 72.81 130 ILE B O 1
ATOM 4423 N N . PHE B 1 131 ? 0.303 39.219 25.484 1 70.12 131 PHE B N 1
ATOM 4424 C CA . PHE B 1 131 ? 0.117 37.844 26 1 70.12 131 PHE B CA 1
ATOM 4425 C C . PHE B 1 131 ? 1.295 36.969 25.609 1 70.12 131 PHE B C 1
ATOM 4427 O O . PHE B 1 131 ? 1.555 36.75 24.438 1 70.12 131 PHE B O 1
ATOM 4434 N N . ILE B 1 132 ? 1.956 36.656 26.625 1 75.56 132 ILE B N 1
ATOM 4435 C CA . ILE B 1 132 ? 3.078 35.75 26.438 1 75.56 132 ILE B CA 1
ATOM 4436 C C . ILE B 1 132 ? 2.629 34.312 26.703 1 75.56 132 ILE B C 1
ATOM 4438 O O . ILE B 1 132 ? 2.322 33.969 27.844 1 75.56 132 ILE B O 1
ATOM 4442 N N . ARG B 1 133 ? 2.467 33.562 25.656 1 77.12 133 ARG B N 1
ATOM 4443 C CA . ARG B 1 133 ? 2.064 32.156 25.781 1 77.12 133 ARG B CA 1
ATOM 4444 C C . ARG B 1 133 ? 3.264 31.281 26.094 1 77.12 133 ARG B C 1
ATOM 4446 O O . ARG B 1 133 ? 3.953 30.812 25.172 1 77.12 133 ARG B O 1
ATOM 4453 N N . LEU B 1 134 ? 3.26 31.062 27.344 1 79.75 134 LEU B N 1
ATOM 4454 C CA . LEU B 1 134 ? 4.352 30.219 27.797 1 79.75 134 LEU B CA 1
ATOM 4455 C C . LEU B 1 134 ? 3.998 28.75 27.641 1 79.75 134 LEU B C 1
ATOM 4457 O O . LEU B 1 134 ? 2.863 28.344 27.891 1 79.75 134 LEU B O 1
ATOM 4461 N N . THR B 1 135 ? 4.762 28.062 26.891 1 80.38 135 THR B N 1
ATOM 4462 C CA . THR B 1 135 ? 4.574 26.625 26.734 1 80.38 135 THR B CA 1
ATOM 4463 C C . THR B 1 135 ? 5.891 25.875 26.953 1 80.38 135 THR B C 1
ATOM 4465 O O . THR B 1 135 ? 6.93 26.5 27.188 1 80.38 135 THR B O 1
ATOM 4468 N N . GLN B 1 136 ? 5.707 24.562 27.078 1 81.12 136 GLN B N 1
ATOM 4469 C CA . GLN B 1 136 ? 6.902 23.75 27.281 1 81.12 136 GLN B CA 1
ATOM 4470 C C . GLN B 1 136 ? 7.633 23.516 25.953 1 81.12 136 GLN B C 1
ATOM 4472 O O . GLN B 1 136 ? 7 23.406 24.906 1 81.12 136 GLN B O 1
ATOM 4477 N N . PHE B 1 137 ? 8.914 23.734 26.047 1 81.94 137 PHE B N 1
ATOM 4478 C CA . PHE B 1 137 ? 9.781 23.375 24.938 1 81.94 137 PHE B CA 1
ATOM 4479 C C . PHE B 1 137 ? 10.141 21.891 24.984 1 81.94 137 PHE B C 1
ATOM 4481 O O . PHE B 1 137 ? 10.812 21.438 25.922 1 81.94 137 PHE B O 1
ATOM 4488 N N . VAL B 1 138 ? 9.562 21.156 24.078 1 85.31 138 VAL B N 1
ATOM 4489 C CA . VAL B 1 138 ? 9.742 19.719 24.156 1 85.31 138 VAL B CA 1
ATOM 4490 C C . VAL B 1 138 ? 10.414 19.203 22.875 1 85.31 138 VAL B C 1
ATOM 4492 O O . VAL B 1 138 ? 10.422 19.891 21.859 1 85.31 138 VAL B O 1
ATOM 4495 N N . THR B 1 139 ? 11.141 18.156 23.094 1 87 139 THR B N 1
ATOM 4496 C CA . THR B 1 139 ? 11.727 17.422 21.984 1 87 139 THR B CA 1
ATOM 4497 C C . THR B 1 139 ? 11.086 16.047 21.859 1 87 139 THR B C 1
ATOM 4499 O O . THR B 1 139 ? 11.023 15.289 22.828 1 87 139 THR B O 1
ATOM 4502 N N . GLU B 1 140 ? 10.422 15.836 20.703 1 90.38 140 GLU B N 1
ATOM 4503 C CA . GLU B 1 140 ? 9.773 14.547 20.5 1 90.38 140 GLU B CA 1
ATOM 4504 C C . GLU B 1 140 ? 10.234 13.898 19.203 1 90.38 140 GLU B C 1
ATOM 4506 O O . GLU B 1 140 ? 10.766 14.578 18.312 1 90.38 140 GLU B O 1
ATOM 4511 N N . ASP B 1 141 ? 10.086 12.539 19.172 1 92.25 141 ASP B N 1
ATOM 4512 C CA . ASP B 1 141 ? 10.352 11.773 17.953 1 92.25 141 ASP B CA 1
ATOM 4513 C C . ASP B 1 141 ? 9.125 11.734 17.047 1 92.25 141 ASP B C 1
ATOM 4515 O O . ASP B 1 141 ? 8.086 11.188 17.422 1 92.25 141 ASP B O 1
ATOM 4519 N N . VAL B 1 142 ? 9.25 12.359 15.93 1 92 142 VAL B N 1
ATOM 4520 C CA . VAL B 1 142 ? 8.156 12.398 14.969 1 92 142 VAL B CA 1
ATOM 4521 C C . VAL B 1 142 ? 8.438 11.438 13.82 1 92 142 VAL B C 1
ATOM 4523 O O . VAL B 1 142 ? 9.547 11.414 13.273 1 92 142 VAL B O 1
ATOM 4526 N N . SER B 1 143 ? 7.449 10.656 13.406 1 91.25 143 SER B N 1
ATOM 4527 C CA . SER B 1 143 ? 7.609 9.703 12.32 1 91.25 143 SER B CA 1
ATOM 4528 C C . SER B 1 143 ? 7.613 10.406 10.961 1 91.25 143 SER B C 1
ATOM 4530 O O . SER B 1 143 ? 6.852 11.352 10.75 1 91.25 143 SER B O 1
ATOM 4532 N N . VAL B 1 144 ? 8.508 10.031 10.156 1 92.31 144 VAL B N 1
ATOM 4533 C CA . VAL B 1 144 ? 8.594 10.531 8.789 1 92.31 144 VAL B CA 1
ATOM 4534 C C . VAL B 1 144 ? 8.273 9.414 7.801 1 92.31 144 VAL B C 1
ATOM 4536 O O . VAL B 1 144 ? 8.945 8.383 7.777 1 92.31 144 VAL B O 1
ATOM 4539 N N . THR B 1 145 ? 7.293 9.586 6.996 1 88.5 145 THR B N 1
ATOM 4540 C CA . THR B 1 145 ? 6.91 8.602 5.992 1 88.5 145 THR B CA 1
ATOM 4541 C C . THR B 1 145 ? 7.402 9.023 4.609 1 88.5 145 THR B C 1
ATOM 4543 O O . THR B 1 145 ? 7.152 10.141 4.168 1 88.5 145 THR B O 1
ATOM 4546 N N . ILE B 1 146 ? 8.117 8.172 3.975 1 91.25 146 ILE B N 1
ATOM 4547 C CA . ILE B 1 146 ? 8.539 8.414 2.6 1 91.25 146 ILE B CA 1
ATOM 4548 C C . ILE B 1 146 ? 7.422 8.016 1.639 1 91.25 146 ILE B C 1
ATOM 4550 O O . ILE B 1 146 ? 7.113 6.832 1.49 1 91.25 146 ILE B O 1
ATOM 4554 N N . THR B 1 147 ? 6.852 8.977 0.974 1 87.12 147 THR B N 1
ATOM 4555 C CA . THR B 1 147 ? 5.715 8.727 0.092 1 87.12 147 THR B CA 1
ATOM 4556 C C . THR B 1 147 ? 6.188 8.352 -1.309 1 87.12 147 THR B C 1
ATOM 4558 O O . THR B 1 147 ? 7.375 8.461 -1.618 1 87.12 147 THR B O 1
ATOM 4561 N N . LYS B 1 148 ? 5.199 7.871 -2.072 1 85.94 148 LYS B N 1
ATOM 4562 C CA . LYS B 1 148 ? 5.523 7.559 -3.461 1 85.94 148 LYS B CA 1
ATOM 4563 C C . LYS B 1 148 ? 6.062 8.781 -4.191 1 85.94 148 LYS B C 1
ATOM 4565 O O . LYS B 1 148 ? 5.516 9.883 -4.059 1 85.94 148 LYS B O 1
ATOM 4570 N N . PRO B 1 149 ? 7.117 8.555 -4.867 1 91.81 149 PRO B N 1
ATOM 4571 C CA . PRO B 1 149 ? 7.715 9.695 -5.559 1 91.81 149 PRO B CA 1
ATOM 4572 C C . PRO B 1 149 ? 6.812 10.258 -6.656 1 91.81 149 PRO B C 1
ATOM 4574 O O . PRO B 1 149 ? 5.898 9.578 -7.121 1 91.81 149 PRO B O 1
ATOM 4577 N N . ILE B 1 150 ? 7.027 11.469 -6.898 1 90.19 150 ILE B N 1
ATOM 4578 C CA . ILE B 1 150 ? 6.324 12.125 -7.996 1 90.19 150 ILE B CA 1
ATOM 4579 C C . ILE B 1 150 ? 7.227 12.18 -9.227 1 90.19 150 ILE B C 1
ATOM 4581 O O . ILE B 1 150 ? 8.43 11.938 -9.133 1 90.19 150 ILE B O 1
ATOM 4585 N N . GLY B 1 151 ? 6.605 12.383 -10.312 1 91 151 GLY B N 1
ATOM 4586 C CA . GLY B 1 151 ? 7.391 12.422 -11.539 1 91 151 GLY B CA 1
ATOM 4587 C C . GLY B 1 151 ? 7.586 11.055 -12.164 1 91 151 GLY B C 1
ATOM 4588 O O . GLY B 1 151 ? 6.887 10.102 -11.812 1 91 151 GLY B O 1
ATOM 4589 N N . ARG B 1 152 ? 8.5 11.078 -13.273 1 92.56 152 ARG B N 1
ATOM 4590 C CA . ARG B 1 152 ? 8.734 9.836 -13.992 1 92.56 152 ARG B CA 1
ATOM 4591 C C . ARG B 1 152 ? 10.219 9.5 -14.047 1 92.56 152 ARG B C 1
ATOM 4593 O O . ARG B 1 152 ? 11.062 10.398 -14.156 1 92.56 152 ARG B O 1
ATOM 4600 N N . ALA B 1 153 ? 10.43 8.227 -13.898 1 95.31 153 ALA B N 1
ATOM 4601 C CA . ALA B 1 153 ? 11.805 7.758 -14.07 1 95.31 153 ALA B CA 1
ATOM 4602 C C . ALA B 1 153 ? 12.289 8.008 -15.5 1 95.31 153 ALA B C 1
ATOM 4604 O O . ALA B 1 153 ? 11.484 8.062 -16.438 1 95.31 153 ALA B O 1
ATOM 4605 N N . PRO B 1 154 ? 13.523 8.242 -15.703 1 95.25 154 PRO B N 1
ATOM 4606 C CA . PRO B 1 154 ? 14.062 8.422 -17.047 1 95.25 154 PRO B CA 1
ATOM 4607 C C . PRO B 1 154 ? 13.781 7.234 -17.969 1 95.25 154 PRO B C 1
ATOM 4609 O O . PRO B 1 154 ? 13.664 6.102 -17.5 1 95.25 154 PRO B O 1
ATOM 4612 N N . LYS B 1 155 ? 13.703 7.516 -19.281 1 93.38 155 LYS B N 1
ATOM 4613 C CA . LYS B 1 155 ? 13.438 6.457 -20.25 1 93.38 155 LYS B CA 1
ATOM 4614 C C . LYS B 1 155 ? 14.5 5.363 -20.172 1 93.38 155 LYS B C 1
ATOM 4616 O O . LYS B 1 155 ? 15.695 5.652 -20.141 1 93.38 155 LYS B O 1
ATOM 4621 N N . GLY B 1 156 ? 14.102 4.109 -20.109 1 93.5 156 GLY B N 1
ATOM 4622 C CA . GLY B 1 156 ? 15.016 2.98 -20 1 93.5 156 GLY B CA 1
ATOM 4623 C C . GLY B 1 156 ? 15.102 2.422 -18.594 1 93.5 156 GLY B C 1
ATOM 4624 O O . GLY B 1 156 ? 15.68 1.354 -18.375 1 93.5 156 GLY B O 1
ATOM 4625 N N . TYR B 1 157 ? 14.594 3.275 -17.734 1 95.94 157 TYR B N 1
ATOM 4626 C CA . TYR B 1 157 ? 14.578 2.824 -16.359 1 95.94 157 TYR B CA 1
ATOM 4627 C C . TYR B 1 157 ? 13.164 2.863 -15.781 1 95.94 157 TYR B C 1
ATOM 4629 O O . TYR B 1 157 ? 12.328 3.65 -16.234 1 95.94 157 TYR B O 1
ATOM 4637 N N . GLU B 1 158 ? 12.898 2.012 -14.867 1 96 158 GLU B N 1
ATOM 4638 C CA . GLU B 1 158 ? 11.648 1.994 -14.125 1 96 158 GLU B CA 1
ATOM 4639 C C . GLU B 1 158 ? 11.891 2.109 -12.625 1 96 158 GLU B C 1
ATOM 4641 O O . GLU B 1 158 ? 12.797 1.469 -12.086 1 96 158 GLU B O 1
ATOM 4646 N N . TYR B 1 159 ? 11.125 2.918 -11.992 1 95.81 159 TYR B N 1
ATOM 4647 C CA . TYR B 1 159 ? 11.203 3.031 -10.539 1 95.81 159 TYR B CA 1
ATOM 4648 C C . TYR B 1 159 ? 10.68 1.772 -9.859 1 95.81 159 TYR B C 1
ATOM 4650 O O . TYR B 1 159 ? 9.609 1.275 -10.211 1 95.81 159 TYR B O 1
ATOM 4658 N N . LEU B 1 160 ? 11.445 1.25 -8.867 1 92.81 160 LEU B N 1
ATOM 4659 C CA . LEU B 1 160 ? 11.031 0.035 -8.18 1 92.81 160 LEU B CA 1
ATOM 4660 C C . LEU B 1 160 ? 10.523 0.354 -6.777 1 92.81 160 LEU B C 1
ATOM 4662 O O . LEU B 1 160 ? 9.391 0.012 -6.434 1 92.81 160 LEU B O 1
ATOM 4666 N N . ASP B 1 161 ? 11.461 0.961 -6.062 1 90 161 ASP B N 1
ATOM 4667 C CA . ASP B 1 161 ? 11.125 1.14 -4.656 1 90 161 ASP B CA 1
ATOM 4668 C C . ASP B 1 161 ? 12.086 2.117 -3.98 1 90 161 ASP B C 1
ATOM 4670 O O . ASP B 1 161 ? 13.016 2.621 -4.617 1 90 161 ASP B O 1
ATOM 4674 N N . THR B 1 162 ? 11.688 2.432 -2.744 1 92.06 162 THR B N 1
ATOM 4675 C CA . THR B 1 162 ? 12.531 3.279 -1.906 1 92.06 162 THR B CA 1
ATOM 4676 C C . THR B 1 162 ? 12.75 2.637 -0.54 1 92.06 162 THR B C 1
ATOM 4678 O O . THR B 1 162 ? 11.906 1.886 -0.055 1 92.06 162 THR B O 1
ATOM 4681 N N . TRP B 1 163 ? 13.977 2.975 0.004 1 87.75 163 TRP B N 1
ATOM 4682 C CA . TRP B 1 163 ? 14.305 2.467 1.331 1 87.75 163 TRP B CA 1
ATOM 4683 C C . TRP B 1 163 ? 15.195 3.449 2.084 1 87.75 163 TRP B C 1
ATOM 4685 O O . TRP B 1 163 ? 16.125 4.031 1.506 1 87.75 163 TRP B O 1
ATOM 4695 N N . PRO B 1 164 ? 14.883 3.521 3.395 1 89.69 164 PRO B N 1
ATOM 4696 C CA . PRO B 1 164 ? 13.758 3.018 4.191 1 89.69 164 PRO B CA 1
ATOM 4697 C C . PRO B 1 164 ? 12.453 3.748 3.9 1 89.69 164 PRO B C 1
ATOM 4699 O O . PRO B 1 164 ? 12.461 4.816 3.283 1 89.69 164 PRO B O 1
ATOM 4702 N N . LYS B 1 165 ? 11.352 3.1 4.367 1 88.12 165 LYS B N 1
ATOM 4703 C CA . LYS B 1 165 ? 10.039 3.672 4.117 1 88.12 165 LYS B CA 1
ATOM 4704 C C . LYS B 1 165 ? 9.625 4.629 5.234 1 88.12 165 LYS B C 1
ATOM 4706 O O . LYS B 1 165 ? 8.82 5.535 5.02 1 88.12 165 LYS B O 1
ATOM 4711 N N . TYR B 1 166 ? 10.164 4.367 6.355 1 88.94 166 TYR B N 1
ATOM 4712 C CA . TYR B 1 166 ? 9.852 5.18 7.527 1 88.94 166 TYR B CA 1
ATOM 4713 C C . TYR B 1 166 ? 11.125 5.617 8.242 1 88.94 166 TYR B C 1
ATOM 4715 O O . TYR B 1 166 ? 12.094 4.859 8.312 1 88.94 166 TYR B O 1
ATOM 4723 N N . LEU B 1 167 ? 11.094 6.828 8.68 1 93.12 167 LEU B N 1
ATOM 4724 C CA . LEU B 1 167 ? 12.172 7.391 9.484 1 93.12 167 LEU B CA 1
ATOM 4725 C C . LEU B 1 167 ? 11.617 8.086 10.727 1 93.12 167 LEU B C 1
ATOM 4727 O O . LEU B 1 167 ? 10.398 8.164 10.906 1 93.12 167 LEU B O 1
ATOM 4731 N N . VAL B 1 168 ? 12.477 8.398 11.617 1 93.19 168 VAL B N 1
ATOM 4732 C CA . VAL B 1 168 ? 12.117 9.125 12.828 1 93.19 168 VAL B CA 1
ATOM 4733 C C . VAL B 1 168 ? 12.906 10.43 12.898 1 93.19 168 VAL B C 1
ATOM 4735 O O . VAL B 1 168 ? 14.125 10.438 12.727 1 93.19 168 VAL B O 1
ATOM 4738 N N . GLN B 1 169 ? 12.18 11.523 13.062 1 93.31 169 GLN B N 1
ATOM 4739 C CA . GLN B 1 169 ? 12.789 12.844 13.148 1 93.31 169 GLN B CA 1
ATOM 4740 C C . GLN B 1 169 ? 12.594 13.453 14.531 1 93.31 169 GLN B C 1
ATOM 4742 O O . GLN B 1 169 ? 11.469 13.523 15.031 1 93.31 169 GLN B O 1
ATOM 4747 N N . LYS B 1 170 ? 13.68 13.828 15.102 1 92.19 170 LYS B N 1
ATOM 4748 C CA . LYS B 1 170 ? 13.594 14.57 16.359 1 92.19 170 LYS B CA 1
ATOM 4749 C C . LYS B 1 170 ? 13.297 16.047 16.109 1 92.19 170 LYS B C 1
ATOM 4751 O O . LYS B 1 170 ? 14.055 16.734 15.422 1 92.19 170 LYS B O 1
ATOM 4756 N N . VAL B 1 171 ? 12.203 16.453 16.594 1 89.88 171 VAL B N 1
ATOM 4757 C CA . VAL B 1 171 ? 11.781 17.828 16.391 1 89.88 171 VAL B CA 1
ATOM 4758 C C . VAL B 1 171 ? 11.586 18.516 17.75 1 89.88 171 VAL B C 1
ATOM 4760 O O . VAL B 1 171 ? 10.992 17.938 18.656 1 89.88 171 VAL B O 1
ATOM 4763 N N . SER B 1 172 ? 12.219 19.688 17.844 1 85.5 172 SER B N 1
ATOM 4764 C CA . SER B 1 172 ? 12.078 20.484 19.062 1 85.5 172 SER B CA 1
ATOM 4765 C C . SER B 1 172 ? 11.25 21.734 18.797 1 85.5 172 SER B C 1
ATOM 4767 O O . SER B 1 172 ? 11.375 22.359 17.75 1 85.5 172 SER B O 1
ATOM 4769 N N . GLY B 1 173 ? 10.312 21.984 19.688 1 81.12 173 GLY B N 1
ATOM 4770 C CA . GLY B 1 173 ? 9.453 23.156 19.578 1 81.12 173 GLY B CA 1
ATOM 4771 C C . GLY B 1 173 ? 8.383 23.219 20.641 1 81.12 173 GLY B C 1
ATOM 4772 O O . GLY B 1 173 ? 8.469 22.516 21.656 1 81.12 173 GLY B O 1
ATOM 4773 N N . PRO B 1 174 ? 7.531 24.141 20.438 1 77.75 174 PRO B N 1
ATOM 4774 C CA . PRO B 1 174 ? 6.422 24.234 21.391 1 77.75 174 PRO B CA 1
ATOM 4775 C C . PRO B 1 174 ? 5.613 22.938 21.484 1 77.75 174 PRO B C 1
ATOM 4777 O O . PRO B 1 174 ? 5.371 22.297 20.453 1 77.75 174 PRO B O 1
ATOM 4780 N N . LYS B 1 175 ? 5.207 22.625 22.625 1 80.25 175 LYS B N 1
ATOM 4781 C CA . LYS B 1 175 ? 4.551 21.344 22.922 1 80.25 175 LYS B CA 1
ATOM 4782 C C . LYS B 1 175 ? 3.312 21.156 22.047 1 80.25 175 LYS B C 1
ATOM 4784 O O . LYS B 1 175 ? 3.086 20.062 21.516 1 80.25 175 LYS B O 1
ATOM 4789 N N . GLU B 1 176 ? 2.57 22.219 21.891 1 73.19 176 GLU B N 1
ATOM 4790 C CA . GLU B 1 176 ? 1.334 22.109 21.125 1 73.19 176 GLU B CA 1
ATOM 4791 C C . GLU B 1 176 ? 1.616 21.75 19.656 1 73.19 176 GLU B C 1
ATOM 4793 O O . GLU B 1 176 ? 0.925 20.906 19.078 1 73.19 176 GLU B O 1
ATOM 4798 N N . TYR B 1 177 ? 2.641 22.359 19.172 1 75.56 177 TYR B N 1
ATOM 4799 C CA . TYR B 1 177 ? 2.973 22.125 17.766 1 75.56 177 TYR B CA 1
ATOM 4800 C C . TYR B 1 177 ? 3.654 20.781 17.594 1 75.56 177 TYR B C 1
ATOM 4802 O O . TYR B 1 177 ? 3.336 20.031 16.656 1 75.56 177 TYR B O 1
ATOM 4810 N N . VAL B 1 178 ? 4.488 20.406 18.5 1 81.62 178 VAL B N 1
ATOM 4811 C CA . VAL B 1 178 ? 5.25 19.172 18.391 1 81.62 178 VAL B CA 1
ATOM 4812 C C . VAL B 1 178 ? 4.324 17.984 18.625 1 81.62 178 VAL B C 1
ATOM 4814 O O . VAL B 1 178 ? 4.457 16.953 17.953 1 81.62 178 VAL B O 1
ATOM 4817 N N . SER B 1 179 ? 3.406 18.156 19.516 1 79.94 179 SER B N 1
ATOM 4818 C CA . SER B 1 179 ? 2.445 17.094 19.766 1 79.94 179 SER B CA 1
ATOM 4819 C C . SER B 1 179 ? 1.56 16.859 18.547 1 79.94 179 SER B C 1
ATOM 4821 O O . SER B 1 179 ? 1.25 15.711 18.203 1 79.94 179 SER B O 1
ATOM 4823 N N . SER B 1 180 ? 1.217 17.938 18 1 73.12 180 SER B N 1
ATOM 4824 C CA . SER B 1 180 ? 0.429 17.828 16.766 1 73.12 180 SER B CA 1
ATOM 4825 C C . SER B 1 180 ? 1.217 17.109 15.672 1 73.12 180 SER B C 1
ATOM 4827 O O . SER B 1 180 ? 0.673 16.266 14.961 1 73.12 180 SER B O 1
ATOM 4829 N N . LEU B 1 181 ? 2.408 17.422 15.562 1 79.81 181 LEU B N 1
ATOM 4830 C CA . LEU B 1 181 ? 3.275 16.797 14.57 1 79.81 181 LEU B CA 1
ATOM 4831 C C . LEU B 1 181 ? 3.459 15.312 14.867 1 79.81 181 LEU B C 1
ATOM 4833 O O . LEU B 1 181 ? 3.533 14.5 13.945 1 79.81 181 LEU B O 1
ATOM 4837 N N . LYS B 1 182 ? 3.57 15.031 16.094 1 82.75 182 LYS B N 1
ATOM 4838 C CA . LYS B 1 182 ? 3.746 13.641 16.5 1 82.75 182 LYS B CA 1
ATOM 4839 C C . LYS B 1 182 ? 2.529 12.805 16.109 1 82.75 182 LYS B C 1
ATOM 4841 O O . LYS B 1 182 ? 2.67 11.664 15.664 1 82.75 182 LYS B O 1
ATOM 4846 N N . ASP B 1 183 ? 1.422 13.359 16.219 1 71.88 183 ASP B N 1
ATOM 4847 C CA . ASP B 1 183 ? 0.18 12.656 15.938 1 71.88 183 ASP B CA 1
ATOM 4848 C C . ASP B 1 183 ? -0.011 12.477 14.43 1 71.88 183 ASP B C 1
ATOM 4850 O O . ASP B 1 183 ? -0.515 11.445 13.984 1 71.88 183 ASP B O 1
ATOM 4854 N N . HIS B 1 184 ? 0.447 13.367 13.664 1 69.56 184 HIS B N 1
ATOM 4855 C CA . HIS B 1 184 ? 0.183 13.344 12.234 1 69.56 184 HIS B CA 1
ATOM 4856 C C . HIS B 1 184 ? 1.386 12.812 11.453 1 69.56 184 HIS B C 1
ATOM 4858 O O . HIS B 1 184 ? 1.233 12.273 10.359 1 69.56 184 HIS B O 1
ATOM 4864 N N . GLY B 1 185 ? 2.498 13.008 11.977 1 81.25 185 GLY B N 1
ATOM 4865 C CA . GLY B 1 185 ? 3.719 12.594 11.297 1 81.25 185 GLY B CA 1
ATOM 4866 C C . GLY B 1 185 ? 4.152 13.562 10.211 1 81.25 185 GLY B C 1
ATOM 4867 O O . GLY B 1 185 ? 3.502 14.586 9.992 1 81.25 185 GLY B O 1
ATOM 4868 N N . LEU B 1 186 ? 5.277 13.367 9.656 1 86.06 186 LEU B N 1
ATOM 4869 C CA . LEU B 1 186 ? 5.848 14.141 8.555 1 86.06 186 LEU B CA 1
ATOM 4870 C C . LEU B 1 186 ? 5.965 13.297 7.293 1 86.06 186 LEU B C 1
ATOM 4872 O O . LEU B 1 186 ? 5.98 12.062 7.371 1 86.06 186 LEU B O 1
ATOM 4876 N N . GLU B 1 187 ? 5.918 13.953 6.125 1 85.19 187 GLU B N 1
ATOM 4877 C CA . GLU B 1 187 ? 6.039 13.25 4.852 1 85.19 187 GLU B CA 1
ATOM 4878 C C . GLU B 1 187 ? 7.211 13.789 4.031 1 85.19 187 GLU B C 1
ATOM 4880 O O . GLU B 1 187 ? 7.484 14.992 4.047 1 85.19 187 GLU B O 1
ATOM 4885 N N . LEU B 1 188 ? 7.867 12.93 3.441 1 90.75 188 LEU B N 1
ATOM 4886 C CA . LEU B 1 188 ? 8.961 13.242 2.527 1 90.75 188 LEU B CA 1
ATOM 4887 C C . LEU B 1 188 ? 8.719 12.625 1.156 1 90.75 188 LEU B C 1
ATOM 4889 O O . LEU B 1 188 ? 8.523 11.414 1.046 1 90.75 188 LEU B O 1
ATOM 4893 N N . THR B 1 189 ? 8.617 13.406 0.049 1 89.75 189 THR B N 1
ATOM 4894 C CA . THR B 1 189 ? 8.352 12.938 -1.308 1 89.75 189 THR B CA 1
ATOM 4895 C C . THR B 1 189 ? 9.5 13.32 -2.24 1 89.75 189 THR B C 1
ATOM 4897 O O . THR B 1 189 ? 9.953 14.469 -2.246 1 89.75 189 THR B O 1
ATOM 4900 N N . PHE B 1 190 ? 9.922 12.383 -2.963 1 94.06 190 PHE B N 1
ATOM 4901 C CA . PHE B 1 190 ? 11.008 12.633 -3.902 1 94.06 190 PHE B CA 1
ATOM 4902 C C . PHE B 1 190 ? 10.469 12.875 -5.305 1 94.06 190 PHE B C 1
ATOM 4904 O O . PHE B 1 190 ? 9.367 12.422 -5.637 1 94.06 190 PHE B O 1
ATOM 4911 N N . ASN B 1 191 ? 11.195 13.625 -6.07 1 93.38 191 ASN B N 1
ATOM 4912 C CA . ASN B 1 191 ? 10.867 13.898 -7.465 1 93.38 191 ASN B CA 1
ATOM 4913 C C . ASN B 1 191 ? 11.805 13.156 -8.414 1 93.38 191 ASN B C 1
ATOM 4915 O O . ASN B 1 191 ? 12.977 13.516 -8.539 1 93.38 191 ASN B O 1
ATOM 4919 N N . LEU B 1 192 ? 11.258 12.227 -9.117 1 95.38 192 LEU B N 1
ATOM 4920 C CA . LEU B 1 192 ? 12.055 11.367 -9.977 1 95.38 192 LEU B CA 1
ATOM 4921 C C . LEU B 1 192 ? 12.609 12.148 -11.164 1 95.38 192 LEU B C 1
ATOM 4923 O O . LEU B 1 192 ? 13.57 11.711 -11.805 1 95.38 192 LEU B O 1
ATOM 4927 N N . ASN B 1 193 ? 11.992 13.312 -11.461 1 93.88 193 ASN B N 1
ATOM 4928 C CA . ASN B 1 193 ? 12.461 14.109 -12.586 1 93.88 193 ASN B CA 1
ATOM 4929 C C . ASN B 1 193 ? 13.875 14.641 -12.352 1 93.88 193 ASN B C 1
ATOM 4931 O O . ASN B 1 193 ? 14.547 15.055 -13.297 1 93.88 193 ASN B O 1
ATOM 4935 N N . LYS B 1 194 ? 14.266 14.656 -11.164 1 93.75 194 LYS B N 1
ATOM 4936 C CA . LYS B 1 194 ? 15.578 15.18 -10.812 1 93.75 194 LYS B CA 1
ATOM 4937 C C . LYS B 1 194 ? 16.656 14.117 -11 1 93.75 194 LYS B C 1
ATOM 4939 O O . LYS B 1 194 ? 17.859 14.414 -10.875 1 93.75 194 LYS B O 1
ATOM 4944 N N . VAL B 1 195 ? 16.281 12.914 -11.281 1 95.81 195 VAL B N 1
ATOM 4945 C CA . VAL B 1 195 ? 17.219 11.82 -11.523 1 95.81 195 VAL B CA 1
ATOM 4946 C C . VAL B 1 195 ? 17.453 11.664 -13.023 1 95.81 195 VAL B C 1
ATOM 4948 O O . VAL B 1 195 ? 16.5 11.523 -13.797 1 95.81 195 VAL B O 1
ATOM 4951 N N . SER B 1 196 ? 18.688 11.656 -13.469 1 94.75 196 SER B N 1
ATOM 4952 C CA . SER B 1 196 ? 18.984 11.578 -14.891 1 94.75 196 SER B CA 1
ATOM 4953 C C . SER B 1 196 ? 19.391 10.164 -15.297 1 94.75 196 SER B C 1
ATOM 4955 O O . SER B 1 196 ? 19.812 9.367 -14.445 1 94.75 196 SER B O 1
ATOM 4957 N N . PHE B 1 197 ? 19.266 9.898 -16.656 1 95.69 197 PHE B N 1
ATOM 4958 C CA . PHE B 1 197 ? 19.656 8.609 -17.219 1 95.69 197 PHE B CA 1
ATOM 4959 C C . PHE B 1 197 ? 21.141 8.367 -17.031 1 95.69 197 PHE B C 1
ATOM 4961 O O . PHE B 1 197 ? 21.562 7.27 -16.656 1 95.69 197 PHE B O 1
ATOM 4968 N N . GLU B 1 198 ? 21.938 9.398 -17.172 1 94.69 198 GLU B N 1
ATOM 4969 C CA . GLU B 1 198 ? 23.391 9.297 -17.078 1 94.69 198 GLU B CA 1
ATOM 4970 C C . GLU B 1 198 ? 23.844 8.938 -15.672 1 94.69 198 GLU B C 1
ATOM 4972 O O . GLU B 1 198 ? 24.75 8.125 -15.492 1 94.69 198 GLU B O 1
ATOM 4977 N N . GLU B 1 199 ? 23.219 9.516 -14.75 1 95.12 199 GLU B N 1
ATOM 4978 C CA . GLU B 1 199 ? 23.562 9.227 -13.367 1 95.12 199 GLU B CA 1
ATOM 4979 C C . GLU B 1 199 ? 23.281 7.773 -13.016 1 95.12 199 GLU B C 1
ATOM 4981 O O . GLU B 1 199 ? 24.094 7.113 -12.359 1 95.12 199 GLU B O 1
ATOM 4986 N N . LEU B 1 200 ? 22.125 7.316 -13.469 1 95.62 200 LEU B N 1
ATOM 4987 C CA . LEU B 1 200 ? 21.75 5.934 -13.188 1 95.62 200 LEU B CA 1
ATOM 4988 C C . LEU B 1 200 ? 22.703 4.961 -13.883 1 95.62 200 LEU B C 1
ATOM 4990 O O . LEU B 1 200 ? 23.078 3.939 -13.305 1 95.62 200 LEU B O 1
ATOM 4994 N N . ASP B 1 201 ? 23.078 5.254 -15.086 1 94.62 201 ASP B N 1
ATOM 4995 C CA . ASP B 1 201 ? 23.984 4.383 -15.82 1 94.62 201 ASP B CA 1
ATOM 4996 C C . ASP B 1 201 ? 25.359 4.348 -15.164 1 94.62 201 ASP B C 1
ATOM 4998 O O . ASP B 1 201 ? 26.016 3.303 -15.133 1 94.62 201 ASP B O 1
ATOM 5002 N N . ARG B 1 202 ? 25.781 5.5 -14.703 1 94.81 202 ARG B N 1
ATOM 5003 C CA . ARG B 1 202 ? 27.047 5.551 -13.977 1 94.81 202 ARG B CA 1
ATOM 5004 C C . ARG B 1 202 ? 27 4.684 -12.727 1 94.81 202 ARG B C 1
ATOM 5006 O O . ARG B 1 202 ? 27.938 3.953 -12.43 1 94.81 202 ARG B O 1
ATOM 5013 N N . ASN B 1 203 ? 25.953 4.797 -12 1 93.62 203 ASN B N 1
ATOM 5014 C CA . ASN B 1 203 ? 25.797 3.986 -10.797 1 93.62 203 ASN B CA 1
ATOM 5015 C C . ASN B 1 203 ? 25.766 2.496 -11.125 1 93.62 203 ASN B C 1
ATOM 5017 O O . ASN B 1 203 ? 26.328 1.683 -10.391 1 93.62 203 ASN B O 1
ATOM 5021 N N . ARG B 1 204 ? 25 2.184 -12.188 1 93.25 204 ARG B N 1
ATOM 5022 C CA . ARG B 1 204 ? 24.906 0.792 -12.617 1 93.25 204 ARG B CA 1
ATOM 5023 C C . ARG B 1 204 ? 26.281 0.204 -12.875 1 93.25 204 ARG B C 1
ATOM 5025 O O . ARG B 1 204 ? 26.594 -0.895 -12.406 1 93.25 204 ARG B O 1
ATOM 5032 N N . LEU B 1 205 ? 27.109 0.931 -13.562 1 92 205 LEU B N 1
ATOM 5033 C CA . LEU B 1 205 ? 28.453 0.49 -13.867 1 92 205 LEU B CA 1
ATOM 5034 C C . LEU B 1 205 ? 29.281 0.32 -12.594 1 92 205 LEU B C 1
ATOM 5036 O O . LEU B 1 205 ? 30.016 -0.655 -12.453 1 92 205 LEU B O 1
ATOM 5040 N N . ALA B 1 206 ? 29.094 1.195 -11.727 1 90.5 206 ALA B N 1
ATOM 5041 C CA . ALA B 1 206 ? 29.844 1.169 -10.477 1 90.5 206 ALA B CA 1
ATOM 5042 C C . ALA B 1 206 ? 29.406 -0.001 -9.594 1 90.5 206 ALA B C 1
ATOM 5044 O O . ALA B 1 206 ? 30.203 -0.524 -8.805 1 90.5 206 ALA B O 1
ATOM 5045 N N . GLN B 1 207 ? 28.219 -0.4 -9.781 1 87.25 207 GLN B N 1
ATOM 5046 C CA . GLN B 1 207 ? 27.656 -1.447 -8.93 1 87.25 207 GLN B CA 1
ATOM 5047 C C . GLN B 1 207 ? 27.766 -2.814 -9.602 1 87.25 207 GLN B C 1
ATOM 5049 O O . GLN B 1 207 ? 27.141 -3.777 -9.164 1 87.25 207 GLN B O 1
ATOM 5054 N N . GLY B 1 208 ? 28.469 -2.992 -10.68 1 84.69 208 GLY B N 1
ATOM 5055 C CA . GLY B 1 208 ? 28.719 -4.281 -11.297 1 84.69 208 GLY B CA 1
ATOM 5056 C C . GLY B 1 208 ? 27.734 -4.625 -12.398 1 84.69 208 GLY B C 1
ATOM 5057 O O . GLY B 1 208 ? 27.438 -5.797 -12.633 1 84.69 208 GLY B O 1
ATOM 5058 N N . ASN B 1 209 ? 27.078 -3.629 -12.93 1 82.5 209 ASN B N 1
ATOM 5059 C CA . ASN B 1 209 ? 26.172 -3.771 -14.062 1 82.5 209 ASN B CA 1
ATOM 5060 C C . ASN B 1 209 ? 24.969 -4.637 -13.711 1 82.5 209 ASN B C 1
ATOM 5062 O O . ASN B 1 209 ? 24.531 -5.461 -14.516 1 82.5 209 ASN B O 1
ATOM 5066 N N . LEU B 1 210 ? 24.547 -4.457 -12.516 1 82.94 210 LEU B N 1
ATOM 5067 C CA . LEU B 1 210 ? 23.328 -5.141 -12.094 1 82.94 210 LEU B CA 1
ATOM 5068 C C . LEU B 1 210 ? 22.094 -4.441 -12.656 1 82.94 210 LEU B C 1
ATOM 5070 O O . LEU B 1 210 ? 22.125 -3.24 -12.938 1 82.94 210 LEU B O 1
ATOM 5074 N N . ASP B 1 211 ? 21.031 -5.18 -12.914 1 89.12 211 ASP B N 1
ATOM 5075 C CA . ASP B 1 211 ? 19.812 -4.629 -13.477 1 89.12 211 ASP B CA 1
ATOM 5076 C C . ASP B 1 211 ? 19.094 -3.742 -12.469 1 89.12 211 ASP B C 1
ATOM 5078 O O . ASP B 1 211 ? 18.391 -2.799 -12.844 1 89.12 211 ASP B O 1
ATOM 5082 N N . GLU B 1 212 ? 19.219 -4.098 -11.234 1 90.75 212 GLU B N 1
ATOM 5083 C CA . GLU B 1 212 ? 18.656 -3.25 -10.18 1 90.75 212 GLU B CA 1
ATOM 5084 C C . GLU B 1 212 ? 19.688 -2.256 -9.672 1 90.75 212 GLU B C 1
ATOM 5086 O O . GLU B 1 212 ? 20.672 -2.645 -9.016 1 90.75 212 GLU B O 1
ATOM 5091 N N . VAL B 1 213 ? 19.438 -0.994 -9.945 1 93.62 213 VAL B N 1
ATOM 5092 C CA . VAL B 1 213 ? 20.406 0.061 -9.672 1 93.62 213 VAL B CA 1
ATOM 5093 C C . VAL B 1 213 ? 20 0.838 -8.422 1 93.62 213 VAL B C 1
ATOM 5095 O O . VAL B 1 213 ? 18.844 1.266 -8.305 1 93.62 213 VAL B O 1
ATOM 5098 N N . VAL B 1 214 ? 20.938 0.991 -7.574 1 92.12 214 VAL B N 1
ATOM 5099 C CA . VAL B 1 214 ? 20.719 1.735 -6.344 1 92.12 214 VAL B CA 1
ATOM 5100 C C . VAL B 1 214 ? 21.109 3.197 -6.539 1 92.12 214 VAL B C 1
ATOM 5102 O O . VAL B 1 214 ? 22.203 3.494 -7.004 1 92.12 214 VAL B O 1
ATOM 5105 N N . TYR B 1 215 ? 20.188 4.113 -6.285 1 94.94 215 TYR B N 1
ATOM 5106 C CA . TYR B 1 215 ? 20.422 5.555 -6.277 1 94.94 215 TYR B CA 1
ATOM 5107 C C . TYR B 1 215 ? 20.406 6.102 -4.855 1 94.94 215 TYR B C 1
ATOM 5109 O O . TYR B 1 215 ? 19.328 6.254 -4.262 1 94.94 215 TYR B O 1
ATOM 5117 N N . LEU B 1 216 ? 21.562 6.438 -4.418 1 93.25 216 LEU B N 1
ATOM 5118 C CA . LEU B 1 216 ? 21.625 7.027 -3.084 1 93.25 216 LEU B CA 1
ATOM 5119 C C . LEU B 1 216 ? 21.078 8.453 -3.092 1 93.25 216 LEU B C 1
ATOM 5121 O O . LEU B 1 216 ? 21.531 9.281 -3.889 1 93.25 216 LEU B O 1
ATOM 5125 N N . VAL B 1 217 ? 20.141 8.672 -2.246 1 95.19 217 VAL B N 1
ATOM 5126 C CA . VAL B 1 217 ? 19.531 9.992 -2.189 1 95.19 217 VAL B CA 1
ATOM 5127 C C . VAL B 1 217 ? 20.562 11.031 -1.772 1 95.19 217 VAL B C 1
ATOM 5129 O O . VAL B 1 217 ? 21.266 10.859 -0.771 1 95.19 217 VAL B O 1
ATOM 5132 N N . PRO B 1 218 ? 20.641 12.062 -2.525 1 94.88 218 PRO B N 1
ATOM 5133 C CA . PRO B 1 218 ? 21.609 13.102 -2.195 1 94.88 218 PRO B CA 1
ATOM 5134 C C . PRO B 1 218 ? 21.297 13.812 -0.879 1 94.88 218 PRO B C 1
ATOM 5136 O O . PRO B 1 218 ? 20.141 13.836 -0.451 1 94.88 218 PRO B O 1
ATOM 5139 N N . GLU B 1 219 ? 22.281 14.406 -0.312 1 93.38 219 GLU B N 1
ATOM 5140 C CA . GLU B 1 219 ? 22.156 15.07 0.981 1 93.38 219 GLU B CA 1
ATOM 5141 C C . GLU B 1 219 ? 21.188 16.25 0.898 1 93.38 219 GLU B C 1
ATOM 5143 O O . GLU B 1 219 ? 20.453 16.531 1.845 1 93.38 219 GLU B O 1
ATOM 5148 N N . ASP B 1 220 ? 21.188 16.859 -0.191 1 92.38 220 ASP B N 1
ATOM 5149 C CA . ASP B 1 220 ? 20.359 18.047 -0.362 1 92.38 220 ASP B CA 1
ATOM 5150 C C . ASP B 1 220 ? 18.875 17.703 -0.341 1 92.38 220 ASP B C 1
ATOM 5152 O O . ASP B 1 220 ? 18.016 18.562 -0.086 1 92.38 220 ASP B O 1
ATOM 5156 N N . TRP B 1 221 ? 18.562 16.391 -0.672 1 94.31 221 TRP B N 1
ATOM 5157 C CA . TRP B 1 221 ? 17.172 15.953 -0.703 1 94.31 221 TRP B CA 1
ATOM 5158 C C . TRP B 1 221 ? 16.719 15.5 0.679 1 94.31 221 TRP B C 1
ATOM 5160 O O . TRP B 1 221 ? 15.516 15.352 0.927 1 94.31 221 TRP B O 1
ATOM 5170 N N . LYS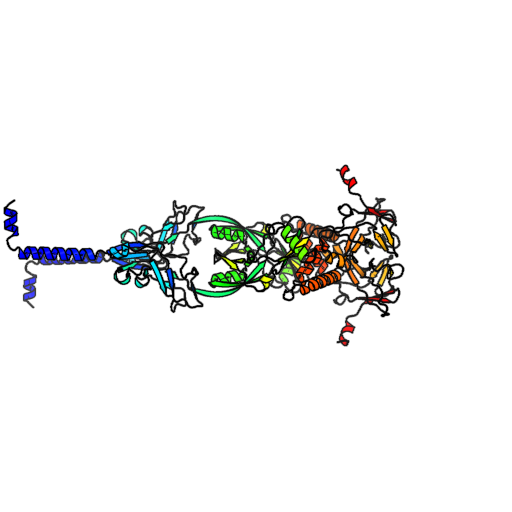 B 1 222 ? 17.625 15.336 1.585 1 94.06 222 LYS B N 1
ATOM 5171 C CA . LYS B 1 222 ? 17.312 14.75 2.889 1 94.06 222 LYS B CA 1
ATOM 5172 C C . LYS B 1 222 ? 16.922 15.836 3.893 1 94.06 222 LYS B C 1
ATOM 5174 O O . LYS B 1 222 ? 17.5 15.922 4.98 1 94.06 222 LYS B O 1
ATOM 5179 N N . LYS B 1 223 ? 15.945 16.578 3.541 1 93.25 223 LYS B N 1
ATOM 5180 C CA . LYS B 1 223 ? 15.391 17.641 4.387 1 93.25 223 LYS B CA 1
ATOM 5181 C C . LYS B 1 223 ? 13.867 17.516 4.48 1 93.25 223 LYS B C 1
ATOM 5183 O O . LYS B 1 223 ? 13.211 17.125 3.518 1 93.25 223 LYS B O 1
ATOM 5188 N N . VAL B 1 224 ? 13.375 17.75 5.613 1 90.5 224 VAL B N 1
ATOM 5189 C CA . VAL B 1 224 ? 11.938 17.672 5.82 1 90.5 224 VAL B CA 1
ATOM 5190 C C . VAL B 1 224 ? 11.391 19.047 6.238 1 90.5 224 VAL B C 1
ATOM 5192 O O . VAL B 1 224 ? 12.039 19.766 6.992 1 90.5 224 VAL B O 1
ATOM 5195 N N . TYR B 1 225 ? 10.266 19.391 5.754 1 84.75 225 TYR B N 1
ATOM 5196 C CA . TYR B 1 225 ? 9.625 20.656 6.051 1 84.75 225 TYR B CA 1
ATOM 5197 C C . TYR B 1 225 ? 8.875 20.594 7.379 1 84.75 225 TYR B C 1
ATOM 5199 O O . TYR B 1 225 ? 8.047 19.703 7.59 1 84.75 225 TYR B O 1
ATOM 5207 N N . ILE B 1 226 ? 9.211 21.531 8.227 1 81.19 226 ILE B N 1
ATOM 5208 C CA . ILE B 1 226 ? 8.516 21.641 9.508 1 81.19 226 ILE B CA 1
ATOM 5209 C C . ILE B 1 226 ? 7.512 22.797 9.438 1 81.19 226 ILE B C 1
ATOM 5211 O O . ILE B 1 226 ? 7.895 23.969 9.414 1 81.19 226 ILE B O 1
ATOM 5215 N N . PRO B 1 227 ? 6.309 22.5 9.547 1 73.56 227 PRO B N 1
ATOM 5216 C CA . PRO B 1 227 ? 5.27 23.5 9.281 1 73.56 227 PRO B CA 1
ATOM 5217 C C . PRO B 1 227 ? 5.297 24.656 10.273 1 73.56 227 PRO B C 1
ATOM 5219 O O . PRO B 1 227 ? 5.109 25.812 9.883 1 73.56 227 PRO B O 1
ATOM 5222 N N . PHE B 1 228 ? 5.453 24.5 11.617 1 69 228 PHE B N 1
ATOM 5223 C CA . PHE B 1 228 ? 5.34 25.578 12.578 1 69 228 PHE B CA 1
ATOM 5224 C C . PHE B 1 228 ? 6.586 26.453 12.562 1 69 228 PHE B C 1
ATOM 5226 O O . PHE B 1 228 ? 6.551 27.609 13 1 69 228 PHE B O 1
ATOM 5233 N N . ASP B 1 229 ? 7.66 25.891 12.062 1 67.62 229 ASP B N 1
ATOM 5234 C CA . ASP B 1 229 ? 8.906 26.641 11.945 1 67.62 229 ASP B CA 1
ATOM 5235 C C . ASP B 1 229 ? 9.078 27.203 10.539 1 67.62 229 ASP B C 1
ATOM 5237 O O . ASP B 1 229 ? 9.961 28.031 10.305 1 67.62 229 ASP B O 1
ATOM 5241 N N . ASN B 1 230 ? 8.234 26.797 9.648 1 69.94 230 ASN B N 1
ATOM 5242 C CA . ASN B 1 230 ? 8.297 27.203 8.25 1 69.94 230 ASN B CA 1
ATOM 5243 C C . ASN B 1 230 ? 9.711 27.078 7.691 1 69.94 230 ASN B C 1
ATOM 5245 O O . ASN B 1 230 ? 10.227 28.031 7.09 1 69.94 230 ASN B O 1
ATOM 5249 N N . SER B 1 231 ? 10.359 26.125 8.086 1 75.56 231 SER B N 1
ATOM 5250 C CA . SER B 1 231 ? 11.727 25.891 7.637 1 75.56 231 SER B CA 1
ATOM 5251 C C . SER B 1 231 ? 11.984 24.406 7.383 1 75.56 231 SER B C 1
ATOM 5253 O O . SER B 1 231 ? 11.195 23.547 7.801 1 75.56 231 SER B O 1
ATOM 5255 N N . TYR B 1 232 ? 13.086 24.219 6.602 1 85.25 232 TYR B N 1
ATOM 5256 C CA . TYR B 1 232 ? 13.508 22.844 6.344 1 85.25 232 TYR B CA 1
ATOM 5257 C C . TYR B 1 232 ? 14.57 22.391 7.348 1 85.25 232 TYR B C 1
ATOM 5259 O O . TYR B 1 232 ? 15.453 23.172 7.711 1 85.25 232 TYR B O 1
ATOM 5267 N N . MET B 1 233 ? 14.359 21.266 7.824 1 88.25 233 MET B N 1
ATOM 5268 C CA . MET B 1 233 ? 15.32 20.656 8.742 1 88.25 233 MET B CA 1
ATOM 5269 C C . MET B 1 233 ? 15.938 19.406 8.141 1 88.25 233 MET B C 1
ATOM 5271 O O . MET B 1 233 ? 15.25 18.625 7.484 1 88.25 233 MET B O 1
ATOM 5275 N N . GLU B 1 234 ? 17.234 19.234 8.43 1 92.94 234 GLU B N 1
ATOM 5276 C CA . GLU B 1 234 ? 17.906 18.031 7.965 1 92.94 234 GLU B CA 1
ATOM 5277 C C . GLU B 1 234 ? 17.438 16.797 8.734 1 92.94 234 GLU B C 1
ATOM 5279 O O . GLU B 1 234 ? 17.172 16.875 9.938 1 92.94 234 GLU B O 1
ATOM 5284 N N . LEU B 1 235 ? 17.391 15.711 8 1 94.88 235 LEU B N 1
ATOM 5285 C CA . LEU B 1 235 ? 17.016 14.461 8.664 1 94.88 235 LEU B CA 1
ATOM 5286 C C . LEU B 1 235 ? 18.062 14.055 9.695 1 94.88 235 LEU B C 1
ATOM 5288 O O . LEU B 1 235 ? 19.266 14.094 9.414 1 94.88 235 LEU B O 1
ATOM 5292 N N . ASN B 1 236 ? 17.594 13.734 10.922 1 92.19 236 ASN B N 1
ATOM 5293 C CA . ASN B 1 236 ? 18.547 13.375 11.961 1 92.19 236 ASN B CA 1
ATOM 5294 C C . ASN B 1 236 ? 18.453 11.898 12.336 1 92.19 236 ASN B C 1
ATOM 5296 O O . ASN B 1 236 ? 19.062 11.461 13.312 1 92.19 236 ASN B O 1
ATOM 5300 N N . ASP B 1 237 ? 17.688 11.125 11.648 1 91.88 237 ASP B N 1
ATOM 5301 C CA . ASP B 1 237 ? 17.641 9.68 11.828 1 91.88 237 ASP B CA 1
ATOM 5302 C C . ASP B 1 237 ? 18.875 9 11.234 1 91.88 237 ASP B C 1
ATOM 5304 O O . ASP B 1 237 ? 19.25 9.273 10.094 1 91.88 237 ASP B O 1
ATOM 5308 N N . PRO B 1 238 ? 19.547 8.188 11.977 1 88.19 238 PRO B N 1
ATOM 5309 C CA . PRO B 1 238 ? 20.719 7.473 11.453 1 88.19 238 PRO B CA 1
ATOM 5310 C C . PRO B 1 238 ? 20.391 6.664 10.195 1 88.19 238 PRO B C 1
ATOM 5312 O O . PRO B 1 238 ? 21.266 6.465 9.344 1 88.19 238 PRO B O 1
ATOM 5315 N N . GLN B 1 239 ? 19.25 6.203 10.039 1 89 239 GLN B N 1
ATOM 5316 C CA . GLN B 1 239 ? 18.875 5.395 8.891 1 89 239 GLN B CA 1
ATOM 5317 C C . GLN B 1 239 ? 18.734 6.25 7.633 1 89 239 GLN B C 1
ATOM 5319 O O . GLN B 1 239 ? 18.641 5.727 6.523 1 89 239 GLN B O 1
ATOM 5324 N N . ALA B 1 240 ? 18.719 7.543 7.824 1 92.06 240 ALA B N 1
ATOM 5325 C CA . ALA B 1 240 ? 18.625 8.453 6.684 1 92.06 240 ALA B CA 1
ATOM 5326 C C . ALA B 1 240 ? 19.828 8.312 5.766 1 92.06 240 ALA B C 1
ATOM 5328 O O . ALA B 1 240 ? 19.75 8.648 4.578 1 92.06 240 ALA B O 1
ATOM 5329 N N . ASP B 1 241 ? 20.906 7.84 6.332 1 89.38 241 ASP B N 1
ATOM 5330 C CA . ASP B 1 241 ? 22.109 7.648 5.539 1 89.38 241 ASP B CA 1
ATOM 5331 C C . ASP B 1 241 ? 21.922 6.555 4.492 1 89.38 241 ASP B C 1
ATOM 5333 O O . ASP B 1 241 ? 22.641 6.512 3.49 1 89.38 241 ASP B O 1
ATOM 5337 N N . PHE B 1 242 ? 21 5.77 4.695 1 88.81 242 PHE B N 1
ATOM 5338 C CA . PHE B 1 242 ? 20.781 4.641 3.799 1 88.81 242 PHE B CA 1
ATOM 5339 C C . PHE B 1 242 ? 19.609 4.91 2.865 1 88.81 242 PHE B C 1
ATOM 5341 O O . PHE B 1 242 ? 19.172 4.02 2.133 1 88.81 242 PHE B O 1
ATOM 5348 N N . LEU B 1 243 ? 19.094 6.09 2.883 1 92.75 243 LEU B N 1
ATOM 5349 C CA . LEU B 1 243 ? 18 6.441 1.996 1 92.75 243 LEU B CA 1
ATOM 5350 C C . LEU B 1 243 ? 18.391 6.266 0.535 1 92.75 243 LEU B C 1
ATOM 5352 O O . LEU B 1 243 ? 19.406 6.809 0.096 1 92.75 243 LEU B O 1
ATOM 5356 N N . ARG B 1 244 ? 17.625 5.484 -0.135 1 92.62 244 ARG B N 1
ATOM 5357 C CA . ARG B 1 244 ? 17.969 5.191 -1.522 1 92.62 244 ARG B CA 1
ATOM 5358 C C . ARG B 1 244 ? 16.719 4.91 -2.352 1 92.62 244 ARG B C 1
ATOM 5360 O O . ARG B 1 244 ? 15.68 4.547 -1.806 1 92.62 244 ARG B O 1
ATOM 5367 N N . LEU B 1 245 ? 16.875 5.137 -3.588 1 94.81 245 LEU B N 1
ATOM 5368 C CA . LEU B 1 245 ? 15.875 4.777 -4.594 1 94.81 245 LEU B CA 1
ATOM 5369 C C . LEU B 1 245 ? 16.375 3.629 -5.465 1 94.81 245 LEU B C 1
ATOM 5371 O O . LEU B 1 245 ? 17.562 3.578 -5.812 1 94.81 245 LEU B O 1
ATOM 5375 N N . LEU B 1 246 ? 15.523 2.725 -5.715 1 93.88 246 LEU B N 1
ATOM 5376 C CA . LEU B 1 246 ? 15.875 1.576 -6.547 1 93.88 246 LEU B CA 1
ATOM 5377 C C . LEU B 1 246 ? 15.234 1.688 -7.926 1 93.88 246 LEU B C 1
ATOM 5379 O O . LEU B 1 246 ? 14.047 2.002 -8.047 1 93.88 246 LEU B O 1
ATOM 5383 N N . PHE B 1 247 ? 16.047 1.458 -8.93 1 95.94 247 PHE B N 1
ATOM 5384 C CA . PHE B 1 247 ? 15.586 1.514 -10.305 1 95.94 247 PHE B CA 1
ATOM 5385 C C . PHE B 1 247 ? 15.914 0.219 -11.039 1 95.94 247 PHE B C 1
ATOM 5387 O O . PHE B 1 247 ? 16.906 -0.44 -10.734 1 95.94 247 PHE B O 1
ATOM 5394 N N . LEU B 1 248 ? 15.07 -0.181 -11.953 1 96.31 248 LEU B N 1
ATOM 5395 C CA . LEU B 1 248 ? 15.297 -1.342 -12.805 1 96.31 248 LEU B CA 1
ATOM 5396 C C . LEU B 1 248 ? 15.625 -0.911 -14.227 1 96.31 248 LEU B C 1
ATOM 5398 O O . LEU B 1 248 ? 14.891 -0.121 -14.828 1 96.31 248 LEU B O 1
ATOM 5402 N N . LYS B 1 249 ? 16.75 -1.339 -14.719 1 95.25 249 LYS B N 1
ATOM 5403 C CA . LYS B 1 249 ? 17.062 -1.13 -16.125 1 95.25 249 LYS B CA 1
ATOM 5404 C C . LYS B 1 249 ? 16.156 -1.966 -17.016 1 95.25 249 LYS B C 1
ATOM 5406 O O . LYS B 1 249 ? 16.062 -3.184 -16.859 1 95.25 249 LYS B O 1
ATOM 5411 N N . GLN B 1 250 ? 15.461 -1.258 -17.922 1 92.38 250 GLN B N 1
ATOM 5412 C CA . GLN B 1 250 ? 14.531 -1.954 -18.812 1 92.38 250 GLN B CA 1
ATOM 5413 C C . GLN B 1 250 ? 15.258 -2.506 -20.047 1 92.38 250 GLN B C 1
ATOM 5415 O O . GLN B 1 250 ? 15.734 -1.743 -20.891 1 92.38 250 GLN B O 1
ATOM 5420 N N . GLU B 1 251 ? 15.406 -3.773 -20.141 1 92.12 251 GLU B N 1
ATOM 5421 C CA . GLU B 1 251 ? 16.031 -4.453 -21.266 1 92.12 251 GLU B CA 1
ATOM 5422 C C . GLU B 1 251 ? 15.445 -5.844 -21.469 1 92.12 251 GLU B C 1
ATOM 5424 O O . GLU B 1 251 ? 14.82 -6.398 -20.562 1 92.12 251 GLU B O 1
ATOM 5429 N N . PHE B 1 252 ? 15.562 -6.352 -22.672 1 94.88 252 PHE B N 1
ATOM 5430 C CA . PHE B 1 252 ? 15.148 -7.719 -22.969 1 94.88 252 PHE B CA 1
ATOM 5431 C C . PHE B 1 252 ? 16.188 -8.719 -22.469 1 94.88 252 PHE B C 1
ATOM 5433 O O . PHE B 1 252 ? 17.375 -8.586 -22.766 1 94.88 252 PHE B O 1
ATOM 5440 N N . ILE B 1 253 ? 15.797 -9.609 -21.734 1 95.19 253 ILE B N 1
ATOM 5441 C CA . ILE B 1 253 ? 16.672 -10.672 -21.219 1 95.19 253 ILE B CA 1
ATOM 5442 C C . ILE B 1 253 ? 16.25 -12.008 -21.828 1 95.19 253 ILE B C 1
ATOM 5444 O O . ILE B 1 253 ? 15.078 -12.391 -21.75 1 95.19 253 ILE B O 1
ATOM 5448 N N . PRO B 1 254 ? 17.141 -12.703 -22.422 1 95.75 254 PRO B N 1
ATOM 5449 C CA . PRO B 1 254 ? 16.781 -14.016 -22.969 1 95.75 254 PRO B CA 1
ATOM 5450 C C . PRO B 1 254 ? 16.484 -15.047 -21.891 1 95.75 254 PRO B C 1
ATOM 5452 O O . PRO B 1 254 ? 17.141 -15.062 -20.844 1 95.75 254 PRO B O 1
ATOM 5455 N N . LEU B 1 255 ? 15.469 -15.812 -22.094 1 94.31 255 LEU B N 1
ATOM 5456 C CA . LEU B 1 255 ? 15.109 -16.875 -21.141 1 94.31 255 LEU B CA 1
ATOM 5457 C C . LEU B 1 255 ? 16.125 -18 -21.188 1 94.31 255 LEU B C 1
ATOM 5459 O O . LEU B 1 255 ? 16.484 -18.562 -20.141 1 94.31 255 LEU B O 1
ATOM 5463 N N . ASN B 1 256 ? 16.688 -18.375 -22.281 1 92.44 256 ASN B N 1
ATOM 5464 C CA . ASN B 1 256 ? 17.719 -19.375 -22.547 1 92.44 256 ASN B CA 1
ATOM 5465 C C . ASN B 1 256 ? 17.266 -20.766 -22.109 1 92.44 256 ASN B C 1
ATOM 5467 O O . ASN B 1 256 ? 18.047 -21.531 -21.547 1 92.44 256 ASN B O 1
ATOM 5471 N N . ILE B 1 257 ? 16.016 -21.062 -22.109 1 91.94 257 ILE B N 1
ATOM 5472 C CA . ILE B 1 257 ? 15.453 -22.375 -21.875 1 91.94 257 ILE B CA 1
ATOM 5473 C C . ILE B 1 257 ? 14.242 -22.594 -22.766 1 91.94 257 ILE B C 1
ATOM 5475 O O . ILE B 1 257 ? 13.555 -21.641 -23.141 1 91.94 257 ILE B O 1
ATOM 5479 N N . ASN B 1 258 ? 14.078 -23.844 -23.188 1 93.81 258 ASN B N 1
ATOM 5480 C CA . ASN B 1 258 ? 12.828 -24.219 -23.844 1 93.81 258 ASN B CA 1
ATOM 5481 C C . ASN B 1 258 ? 11.703 -24.406 -22.828 1 93.81 258 ASN B C 1
ATOM 5483 O O . ASN B 1 258 ? 11.781 -25.297 -21.984 1 93.81 258 ASN B O 1
ATOM 5487 N N . LEU B 1 259 ? 10.734 -23.656 -22.938 1 94.25 259 LEU B N 1
ATOM 5488 C CA . LEU B 1 259 ? 9.641 -23.656 -21.969 1 94.25 259 LEU B CA 1
ATOM 5489 C C . LEU B 1 259 ? 8.883 -24.969 -22.016 1 94.25 259 LEU B C 1
ATOM 5491 O O . LEU B 1 259 ? 8.398 -25.375 -23.062 1 94.25 259 LEU B O 1
ATOM 5495 N N . PRO B 1 260 ? 8.875 -25.688 -20.922 1 96.12 260 PRO B N 1
ATOM 5496 C CA . PRO B 1 260 ? 8.055 -26.891 -20.922 1 96.12 260 PRO B CA 1
ATOM 5497 C C . PRO B 1 260 ? 6.562 -26.594 -21 1 96.12 260 PRO B C 1
ATOM 5499 O O . PRO B 1 260 ? 6.105 -25.562 -20.516 1 96.12 260 PRO B O 1
ATOM 5502 N N . VAL B 1 261 ? 5.812 -27.453 -21.609 1 95.06 261 VAL B N 1
ATOM 5503 C CA . VAL B 1 261 ? 4.371 -27.312 -21.766 1 95.06 261 VAL B CA 1
ATOM 5504 C C . VAL B 1 261 ? 3.65 -28.344 -20.891 1 95.06 261 VAL B C 1
ATOM 5506 O O . VAL B 1 261 ? 3.973 -29.531 -20.938 1 95.06 261 VAL B O 1
ATOM 5509 N N . LEU B 1 262 ? 2.736 -27.844 -20.109 1 94.06 262 LEU B N 1
ATOM 5510 C CA . LEU B 1 262 ? 1.946 -28.688 -19.219 1 94.06 262 LEU B CA 1
ATOM 5511 C C . LEU B 1 262 ? 0.473 -28.672 -19.609 1 94.06 262 LEU B C 1
ATOM 5513 O O . LEU B 1 262 ? -0.07 -27.609 -19.922 1 94.06 262 LEU B O 1
ATOM 5517 N N . LEU B 1 263 ? -0.083 -29.859 -19.734 1 93.44 263 LEU B N 1
ATOM 5518 C CA . LEU B 1 263 ? -1.528 -29.953 -19.891 1 93.44 263 LEU B CA 1
ATOM 5519 C C . LEU B 1 263 ? -2.223 -30.125 -18.547 1 93.44 263 LEU B C 1
ATOM 5521 O O . LEU B 1 263 ? -1.872 -31.016 -17.781 1 93.44 263 LEU B O 1
ATOM 5525 N N . PHE B 1 264 ? -3.076 -29.281 -18.281 1 94.88 264 PHE B N 1
ATOM 5526 C CA . PHE B 1 264 ? -3.84 -29.375 -17.047 1 94.88 264 PHE B CA 1
ATOM 5527 C C . PHE B 1 264 ? -5.281 -29.781 -17.328 1 94.88 264 PHE B C 1
ATOM 5529 O O . PHE B 1 264 ? -5.961 -29.156 -18.141 1 94.88 264 PHE B O 1
ATOM 5536 N N . PHE B 1 265 ? -5.691 -30.797 -16.625 1 93.94 265 PHE B N 1
ATOM 5537 C CA . PHE B 1 265 ? -7.043 -31.328 -16.766 1 93.94 265 PHE B CA 1
ATOM 5538 C C . PHE B 1 265 ? -7.855 -31.078 -15.508 1 93.94 265 PHE B C 1
ATOM 5540 O O . PHE B 1 265 ? -7.664 -31.766 -14.492 1 93.94 265 PHE B O 1
ATOM 5547 N N . PRO B 1 266 ? -8.742 -30.094 -15.531 1 92.56 266 PRO B N 1
ATOM 5548 C CA . PRO B 1 266 ? -9.602 -29.906 -14.367 1 92.56 266 PRO B CA 1
ATOM 5549 C C . PRO B 1 266 ? -10.438 -31.141 -14.031 1 92.56 266 PRO B C 1
ATOM 5551 O O . PRO B 1 266 ? -11 -31.766 -14.922 1 92.56 266 PRO B O 1
ATOM 5554 N N . VAL B 1 267 ? -10.562 -31.391 -12.797 1 92.44 267 VAL B N 1
ATOM 5555 C CA . VAL B 1 267 ? -11.211 -32.594 -12.336 1 92.44 267 VAL B CA 1
ATOM 5556 C C . VAL B 1 267 ? -12.695 -32.562 -12.695 1 92.44 267 VAL B C 1
ATOM 5558 O O . VAL B 1 267 ? -13.289 -33.594 -13.016 1 92.44 267 VAL B O 1
ATOM 5561 N N . GLU B 1 268 ? -13.25 -31.453 -12.695 1 90.88 268 GLU B N 1
ATOM 5562 C CA . GLU B 1 268 ? -14.672 -31.281 -12.969 1 90.88 268 GLU B CA 1
ATOM 5563 C C . GLU B 1 268 ? -15.031 -31.797 -14.367 1 90.88 268 GLU B C 1
ATOM 5565 O O . GLU B 1 268 ? -16.141 -32.312 -14.586 1 90.88 268 GLU B O 1
ATOM 5570 N N . ASN B 1 269 ? -14.117 -31.703 -15.266 1 90.5 269 ASN B N 1
ATOM 5571 C CA . ASN B 1 269 ? -14.359 -32.094 -16.656 1 90.5 269 ASN B CA 1
ATOM 5572 C C . ASN B 1 269 ? -13.703 -33.406 -17 1 90.5 269 ASN B C 1
ATOM 5574 O O . ASN B 1 269 ? -13.602 -33.781 -18.172 1 90.5 269 ASN B O 1
ATOM 5578 N N . SER B 1 270 ? -13.281 -34.156 -16.016 1 91 270 SER B N 1
ATOM 5579 C CA . SER B 1 270 ? -12.438 -35.344 -16.234 1 91 270 SER B CA 1
ATOM 5580 C C . SER B 1 270 ? -13.188 -36.406 -17 1 91 270 SER B C 1
ATOM 5582 O O . SER B 1 270 ? -12.57 -37.25 -17.656 1 91 270 SER B O 1
ATOM 5584 N N . GLN B 1 271 ? -14.516 -36.406 -16.984 1 90 271 GLN B N 1
ATOM 5585 C CA . GLN B 1 271 ? -15.297 -37.406 -17.703 1 90 271 GLN B CA 1
ATOM 5586 C C . GLN B 1 271 ? -15.258 -37.156 -19.203 1 90 271 GLN B C 1
ATOM 5588 O O . GLN B 1 271 ? -15.289 -38.094 -20 1 90 271 GLN B O 1
ATOM 5593 N N . LEU B 1 272 ? -15.117 -35.938 -19.594 1 88.94 272 LEU B N 1
ATOM 5594 C CA . LEU B 1 272 ? -15.188 -35.562 -21 1 88.94 272 LEU B CA 1
ATOM 5595 C C . LEU B 1 272 ? -13.789 -35.375 -21.578 1 88.94 272 LEU B C 1
ATOM 5597 O O . LEU B 1 272 ? -13.539 -35.719 -22.734 1 88.94 272 LEU B O 1
ATOM 5601 N N . VAL B 1 273 ? -12.906 -34.781 -20.781 1 90.38 273 VAL B N 1
ATOM 5602 C CA . VAL B 1 273 ? -11.547 -34.5 -21.234 1 90.38 273 VAL B CA 1
ATOM 5603 C C . VAL B 1 273 ? -10.547 -34.906 -20.156 1 90.38 273 VAL B C 1
ATOM 5605 O O . VAL B 1 273 ? -10.578 -34.375 -19.047 1 90.38 273 VAL B O 1
ATOM 5608 N N . ASN B 1 274 ? -9.664 -35.812 -20.5 1 90.62 274 ASN B N 1
ATOM 5609 C CA . ASN B 1 274 ? -8.68 -36.344 -19.578 1 90.62 274 ASN B CA 1
ATOM 5610 C C . ASN B 1 274 ? -7.422 -36.812 -20.297 1 90.62 274 ASN B C 1
ATOM 5612 O O . ASN B 1 274 ? -7.367 -36.812 -21.531 1 90.62 274 ASN B O 1
ATOM 5616 N N . PRO B 1 275 ? -6.371 -37.125 -19.578 1 90.31 275 PRO B N 1
ATOM 5617 C CA . PRO B 1 275 ? -5.09 -37.469 -20.203 1 90.31 275 PRO B CA 1
ATOM 5618 C C . PRO B 1 275 ? -5.148 -38.781 -21.016 1 90.31 275 PRO B C 1
ATOM 5620 O O . PRO B 1 275 ? -4.281 -39.031 -21.859 1 90.31 275 PRO B O 1
ATOM 5623 N N . GLN B 1 276 ? -6.117 -39.531 -20.828 1 89.94 276 GLN B N 1
ATOM 5624 C CA . GLN B 1 276 ? -6.219 -40.812 -21.516 1 89.94 276 GLN B CA 1
ATOM 5625 C C . GLN B 1 276 ? -6.758 -40.625 -22.938 1 89.94 276 GLN B C 1
ATOM 5627 O O . GLN B 1 276 ? -6.52 -41.469 -23.812 1 89.94 276 GLN B O 1
ATOM 5632 N N . ASN B 1 277 ? -7.484 -39.5 -23.109 1 88.94 277 ASN B N 1
ATOM 5633 C CA . ASN B 1 277 ? -8.117 -39.344 -24.422 1 88.94 277 ASN B CA 1
ATOM 5634 C C . ASN B 1 277 ? -7.602 -38.094 -25.141 1 88.94 277 ASN B C 1
ATOM 5636 O O . ASN B 1 277 ? -8.086 -37.75 -26.219 1 88.94 277 ASN B O 1
ATOM 5640 N N . CYS B 1 278 ? -6.738 -37.406 -24.531 1 88.94 278 CYS B N 1
ATOM 5641 C CA . CYS B 1 278 ? -6.191 -36.188 -25.141 1 88.94 278 CYS B CA 1
ATOM 5642 C C . CYS B 1 278 ? -4.668 -36.25 -25.141 1 88.94 278 CYS B C 1
ATOM 5644 O O . CYS B 1 278 ? -4.047 -36.688 -24.188 1 88.94 278 CYS B O 1
ATOM 5646 N N . TYR B 1 279 ? -4.074 -35.812 -26.25 1 85.5 279 TYR B N 1
ATOM 5647 C CA . TYR B 1 279 ? -2.619 -35.75 -26.297 1 85.5 279 TYR B CA 1
ATOM 5648 C C . TYR B 1 279 ? -2.145 -34.562 -27.109 1 85.5 279 TYR B C 1
ATOM 5650 O O . TYR B 1 279 ? -2.896 -34 -27.922 1 85.5 279 TYR B O 1
ATOM 5658 N N . LEU B 1 280 ? -0.913 -34.156 -26.875 1 90.12 280 LEU B N 1
ATOM 5659 C CA . LEU B 1 280 ? -0.296 -33.031 -27.578 1 90.12 280 LEU B CA 1
ATOM 5660 C C . LEU B 1 280 ? 0.324 -33.469 -28.891 1 90.12 280 LEU B C 1
ATOM 5662 O O . LEU B 1 280 ? 1.062 -34.469 -28.922 1 90.12 280 LEU B O 1
ATOM 5666 N N . GLU B 1 281 ? -0.043 -32.75 -29.906 1 87.62 281 GLU B N 1
ATOM 5667 C CA . GLU B 1 281 ? 0.57 -33.031 -31.188 1 87.62 281 GLU B CA 1
ATOM 5668 C C . GLU B 1 281 ? 1.979 -32.438 -31.281 1 87.62 281 GLU B C 1
ATOM 5670 O O . GLU B 1 281 ? 2.203 -31.281 -30.922 1 87.62 281 GLU B O 1
ATOM 5675 N N . GLU B 1 282 ? 2.891 -33.281 -31.672 1 86.31 282 GLU B N 1
ATOM 5676 C CA . GLU B 1 282 ? 4.266 -32.812 -31.828 1 86.31 282 GLU B CA 1
ATOM 5677 C C . GLU B 1 282 ? 4.445 -32.031 -33.125 1 86.31 282 GLU B C 1
ATOM 5679 O O . GLU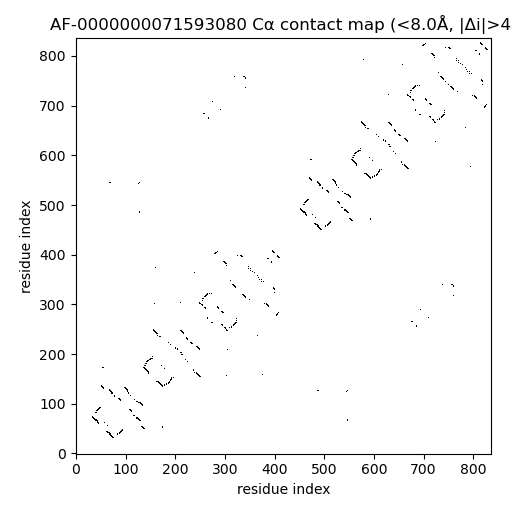 B 1 282 ? 4.73 -32.656 -34.156 1 86.31 282 GLU B O 1
ATOM 5684 N N . ASN B 1 283 ? 4.238 -30.859 -33.156 1 84.94 283 ASN B N 1
ATOM 5685 C CA . ASN B 1 283 ? 4.48 -29.969 -34.281 1 84.94 283 ASN B CA 1
ATOM 5686 C C . ASN B 1 283 ? 5.117 -28.656 -33.844 1 84.94 283 ASN B C 1
ATOM 5688 O O . ASN B 1 283 ? 4.98 -28.25 -32.688 1 84.94 283 ASN B O 1
ATOM 5692 N N . ALA B 1 284 ? 5.859 -28.109 -34.844 1 84.44 284 ALA B N 1
ATOM 5693 C CA . ALA B 1 284 ? 6.488 -26.828 -34.5 1 84.44 284 ALA B CA 1
ATOM 5694 C C . ALA B 1 284 ? 5.461 -25.844 -33.969 1 84.44 284 ALA B C 1
ATOM 5696 O O . ALA B 1 284 ? 4.348 -25.734 -34.5 1 84.44 284 ALA B O 1
ATOM 5697 N N . PRO B 1 285 ? 5.77 -25.344 -32.875 1 89.5 285 PRO B N 1
ATOM 5698 C CA . PRO B 1 285 ? 7.059 -25.125 -32.219 1 89.5 285 PRO B CA 1
ATOM 5699 C C . PRO B 1 285 ? 7.301 -26.125 -31.078 1 89.5 285 PRO B C 1
ATOM 5701 O O . PRO B 1 285 ? 8.242 -25.953 -30.297 1 89.5 285 PRO B O 1
ATOM 5704 N N . LEU B 1 286 ? 6.562 -27.125 -31 1 92.81 286 LEU B N 1
ATOM 5705 C CA . LEU B 1 286 ? 6.664 -28.078 -29.906 1 92.81 286 LEU B CA 1
ATOM 5706 C C . LEU B 1 286 ? 7.68 -29.172 -30.234 1 92.81 286 LEU B C 1
ATOM 5708 O O . LEU B 1 286 ? 7.668 -29.719 -31.328 1 92.81 286 LEU B O 1
ATOM 5712 N N . VAL B 1 287 ? 8.539 -29.406 -29.328 1 92.62 287 VAL B N 1
ATOM 5713 C CA . VAL B 1 287 ? 9.492 -30.516 -29.453 1 92.62 287 VAL B CA 1
ATOM 5714 C C . VAL B 1 287 ? 9.422 -31.391 -28.203 1 92.62 287 VAL B C 1
ATOM 5716 O O . VAL B 1 287 ? 9.102 -30.906 -27.109 1 92.62 287 VAL B O 1
ATOM 5719 N N . LEU B 1 288 ? 9.555 -32.625 -28.359 1 93.38 288 LEU B N 1
ATOM 5720 C CA . LEU B 1 288 ? 9.57 -33.594 -27.25 1 93.38 288 LEU B CA 1
ATOM 5721 C C . LEU B 1 288 ? 10.992 -34 -26.891 1 93.38 288 LEU B C 1
ATOM 5723 O O . LEU B 1 288 ? 11.695 -34.594 -27.703 1 93.38 288 LEU B O 1
ATOM 5727 N N . ASN B 1 289 ? 11.469 -33.5 -25.766 1 91.81 289 ASN B N 1
ATOM 5728 C CA . ASN B 1 289 ? 12.797 -33.844 -25.266 1 91.81 289 ASN B CA 1
ATOM 5729 C C . ASN B 1 289 ? 12.719 -34.562 -23.922 1 91.81 289 ASN B C 1
ATOM 5731 O O . ASN B 1 289 ? 12.219 -34 -22.938 1 91.81 289 ASN B O 1
ATOM 5735 N N . HIS B 1 290 ? 13.203 -35.812 -23.797 1 91.88 290 HIS B N 1
ATOM 5736 C CA . HIS B 1 290 ? 13.211 -36.625 -22.578 1 91.88 290 HIS B CA 1
ATOM 5737 C C . HIS B 1 290 ? 11.805 -36.75 -22 1 91.88 290 HIS B C 1
ATOM 5739 O O . HIS B 1 290 ? 11.617 -36.594 -20.797 1 91.88 290 HIS B O 1
ATOM 5745 N N . GLY B 1 291 ? 10.883 -36.812 -22.875 1 90.75 291 GLY B N 1
ATOM 5746 C CA . GLY B 1 291 ? 9.508 -37.031 -22.438 1 90.75 291 GLY B CA 1
ATOM 5747 C C . GLY B 1 291 ? 8.797 -35.75 -22.047 1 90.75 291 GLY B C 1
ATOM 5748 O O . GLY B 1 291 ? 7.645 -35.781 -21.609 1 90.75 291 GLY B O 1
ATOM 5749 N N . ILE B 1 292 ? 9.477 -34.656 -22.141 1 94.06 292 ILE B N 1
ATOM 5750 C CA . ILE B 1 292 ? 8.883 -33.344 -21.797 1 94.06 292 ILE B CA 1
ATOM 5751 C C . ILE B 1 292 ? 8.625 -32.562 -23.078 1 94.06 292 ILE B C 1
ATOM 5753 O O . ILE B 1 292 ? 9.539 -32.312 -23.875 1 94.06 292 ILE B O 1
ATOM 5757 N N . TYR B 1 293 ? 7.363 -32.219 -23.266 1 94.31 293 TYR B N 1
ATOM 5758 C CA . TYR B 1 293 ? 7.059 -31.297 -24.359 1 94.31 293 TYR B CA 1
ATOM 5759 C C . TYR B 1 293 ? 7.59 -29.906 -24.062 1 94.31 293 TYR B C 1
ATOM 5761 O O . TYR B 1 293 ? 7.328 -29.344 -23 1 94.31 293 TYR B O 1
ATOM 5769 N N . GLN B 1 294 ? 8.336 -29.344 -25 1 95.38 294 GLN B N 1
ATOM 5770 C CA . GLN B 1 294 ? 8.953 -28.031 -24.797 1 95.38 294 GLN B CA 1
ATOM 5771 C C . GLN B 1 294 ? 8.742 -27.141 -26.016 1 95.38 294 GLN B C 1
ATOM 5773 O O . GLN B 1 294 ? 8.68 -27.625 -27.156 1 95.38 294 GLN B O 1
ATOM 5778 N N . MET B 1 295 ? 8.633 -25.891 -25.703 1 93.31 295 MET B N 1
ATOM 5779 C CA . MET B 1 295 ? 8.57 -24.906 -26.797 1 93.31 295 MET B CA 1
ATOM 5780 C C . MET B 1 295 ? 9.969 -24.531 -27.266 1 93.31 295 MET B C 1
ATOM 5782 O O . MET B 1 295 ? 10.742 -23.938 -26.516 1 93.31 295 MET B O 1
ATOM 5786 N N . ASP B 1 296 ? 10.219 -24.828 -28.453 1 91.81 296 ASP B N 1
ATOM 5787 C CA . ASP B 1 296 ? 11.523 -24.516 -29.031 1 91.81 296 ASP B CA 1
ATOM 5788 C C . ASP B 1 296 ? 11.5 -23.172 -29.75 1 91.81 296 ASP B C 1
ATOM 5790 O O . ASP B 1 296 ? 11.625 -23.109 -30.969 1 91.81 296 ASP B O 1
ATOM 5794 N N . LEU B 1 297 ? 11.352 -22.109 -29.078 1 92 297 LEU B N 1
ATOM 5795 C CA . LEU B 1 297 ? 11.32 -20.719 -29.547 1 92 297 LEU B CA 1
ATOM 5796 C C . LEU B 1 297 ? 12.227 -19.844 -28.688 1 92 297 LEU B C 1
ATOM 5798 O O . LEU B 1 297 ? 12.266 -20 -27.453 1 92 297 LEU B O 1
ATOM 5802 N N . PRO B 1 298 ? 13.023 -19.031 -29.344 1 93.44 298 PRO B N 1
ATOM 5803 C CA . PRO B 1 298 ? 13.758 -18.062 -28.547 1 93.44 298 PRO B CA 1
ATOM 5804 C C . PRO B 1 298 ? 12.836 -17.062 -27.844 1 93.44 298 PRO B C 1
ATOM 5806 O O . PRO B 1 298 ? 12.172 -16.266 -28.516 1 93.44 298 PRO B O 1
ATOM 5809 N N . LEU B 1 299 ? 12.781 -17.141 -26.578 1 95.25 299 LEU B N 1
ATOM 5810 C CA . LEU B 1 299 ? 11.891 -16.281 -25.812 1 95.25 299 LEU B CA 1
ATOM 5811 C C . LEU B 1 299 ? 12.68 -15.297 -24.969 1 95.25 299 LEU B C 1
ATOM 5813 O O . LEU B 1 299 ? 13.805 -15.594 -24.547 1 95.25 299 LEU B O 1
ATOM 5817 N N . TYR B 1 300 ? 12.094 -14.156 -24.766 1 96.56 300 TYR B N 1
ATOM 5818 C CA . TYR B 1 300 ? 12.68 -13.078 -23.984 1 96.56 300 TYR B CA 1
ATOM 5819 C C . TYR B 1 300 ? 11.695 -12.555 -22.953 1 96.56 300 TYR B C 1
ATOM 5821 O O . TYR B 1 300 ? 10.492 -12.773 -23.062 1 96.56 300 TYR B O 1
ATOM 5829 N N . VAL B 1 301 ? 12.242 -12.016 -21.891 1 95.31 301 VAL B N 1
ATOM 5830 C CA . VAL B 1 301 ? 11.43 -11.312 -20.906 1 95.31 301 VAL B CA 1
ATOM 5831 C C . VAL B 1 301 ? 11.922 -9.867 -20.766 1 95.31 301 VAL B C 1
ATOM 5833 O O . VAL B 1 301 ? 13.062 -9.562 -21.109 1 95.31 301 VAL B O 1
ATOM 5836 N N . LYS B 1 302 ? 10.969 -9.047 -20.344 1 93.38 302 LYS B N 1
ATOM 5837 C CA . LYS B 1 302 ? 11.297 -7.641 -20.125 1 93.38 302 LYS B CA 1
ATOM 5838 C C . LYS B 1 302 ? 10.734 -7.145 -18.797 1 93.38 302 LYS B C 1
ATOM 5840 O O . LYS B 1 302 ? 9.836 -7.766 -18.234 1 93.38 302 LYS B O 1
ATOM 5845 N N . ASP B 1 303 ? 11.375 -6.16 -18.172 1 91.5 303 ASP B N 1
ATOM 5846 C CA . ASP B 1 303 ? 10.898 -5.441 -16.984 1 91.5 303 ASP B CA 1
ATOM 5847 C C . ASP B 1 303 ? 11.055 -6.285 -15.727 1 91.5 303 ASP B C 1
ATOM 5849 O O . ASP B 1 303 ? 10.227 -6.223 -14.82 1 91.5 303 ASP B O 1
ATOM 5853 N N . VAL B 1 304 ? 11.906 -7.234 -15.758 1 94.94 304 VAL B N 1
ATOM 5854 C CA . VAL B 1 304 ? 12.297 -8 -14.578 1 94.94 304 VAL B CA 1
ATOM 5855 C C . VAL B 1 304 ? 13.82 -8.031 -14.469 1 94.94 304 VAL B C 1
ATOM 5857 O O . VAL B 1 304 ? 14.523 -7.676 -15.414 1 94.94 304 VAL B O 1
ATOM 5860 N N . SER B 1 305 ? 14.383 -8.398 -13.352 1 94.31 305 SER B N 1
ATOM 5861 C CA . SER B 1 305 ? 15.828 -8.43 -13.141 1 94.31 305 SER B CA 1
ATOM 5862 C C . SER B 1 305 ? 16.422 -9.781 -13.523 1 94.31 305 SER B C 1
ATOM 5864 O O . SER B 1 305 ? 15.695 -10.789 -13.562 1 94.31 305 SER B O 1
ATOM 5866 N N . HIS B 1 306 ? 17.75 -9.828 -13.797 1 94.31 306 HIS B N 1
ATOM 5867 C CA . HIS B 1 306 ? 18.438 -11.078 -14.086 1 94.31 306 HIS B CA 1
ATOM 5868 C C . HIS B 1 306 ? 18.375 -12.023 -12.891 1 94.31 306 HIS B C 1
ATOM 5870 O O . HIS B 1 306 ? 18.219 -13.234 -13.062 1 94.31 306 HIS B O 1
ATOM 5876 N N . LEU B 1 307 ? 18.547 -11.438 -11.734 1 94 307 LEU B N 1
ATOM 5877 C CA . LEU B 1 307 ? 18.5 -12.258 -10.531 1 94 307 LEU B CA 1
ATOM 5878 C C . LEU B 1 307 ? 17.156 -12.953 -10.398 1 94 307 LEU B C 1
ATOM 5880 O O . LEU B 1 307 ? 17.094 -14.148 -10.078 1 94 307 LEU B O 1
ATOM 5884 N N . PHE B 1 308 ? 16.078 -12.203 -10.594 1 96.62 308 PHE B N 1
ATOM 5885 C CA . PHE B 1 308 ? 14.734 -12.766 -10.555 1 96.62 308 PHE B CA 1
ATOM 5886 C C . PHE B 1 308 ? 14.594 -13.898 -11.562 1 96.62 308 PHE B C 1
ATOM 5888 O O . PHE B 1 308 ? 14.094 -14.977 -11.219 1 96.62 308 PHE B O 1
ATOM 5895 N N . LEU B 1 309 ? 15.008 -13.672 -12.781 1 96.19 309 LEU B N 1
ATOM 5896 C CA . LEU B 1 309 ? 14.891 -14.688 -13.828 1 96.19 309 LEU B CA 1
ATOM 5897 C C . LEU B 1 309 ? 15.688 -15.938 -13.469 1 96.19 309 LEU B C 1
ATOM 5899 O O . LEU B 1 309 ? 15.227 -17.062 -13.695 1 96.19 309 LEU B O 1
ATOM 5903 N N . ASP B 1 310 ? 16.844 -15.75 -12.93 1 95.44 310 ASP B N 1
ATOM 5904 C CA . ASP B 1 310 ? 17.688 -16.875 -12.547 1 95.44 310 ASP B CA 1
ATOM 5905 C C . ASP B 1 310 ? 17 -17.75 -11.492 1 95.44 310 ASP B C 1
ATOM 5907 O O . ASP B 1 310 ? 17.188 -18.969 -11.461 1 95.44 310 ASP B O 1
ATOM 5911 N N . VAL B 1 311 ? 16.203 -17.125 -10.711 1 96.44 311 VAL B N 1
ATOM 5912 C CA . VAL B 1 311 ? 15.539 -17.828 -9.617 1 96.44 311 VAL B CA 1
ATOM 5913 C C . VAL B 1 311 ? 14.328 -18.594 -10.156 1 96.44 311 VAL B C 1
ATOM 5915 O O . VAL B 1 311 ? 14.062 -19.719 -9.727 1 96.44 311 VAL B O 1
ATOM 5918 N N . VAL B 1 312 ? 13.602 -18.031 -11.18 1 96.88 312 VAL B N 1
ATOM 5919 C CA . VAL B 1 312 ? 12.297 -18.578 -11.523 1 96.88 312 VAL B CA 1
ATOM 5920 C C . VAL B 1 312 ? 12.391 -19.375 -12.82 1 96.88 312 VAL B C 1
ATOM 5922 O O . VAL B 1 312 ? 11.492 -20.141 -13.148 1 96.88 312 VAL B O 1
ATOM 5925 N N . LYS B 1 313 ? 13.438 -19.234 -13.633 1 95.38 313 LYS B N 1
ATOM 5926 C CA . LYS B 1 313 ? 13.484 -19.719 -15.008 1 95.38 313 LYS B CA 1
ATOM 5927 C C . LYS B 1 313 ? 13.258 -21.234 -15.055 1 95.38 313 LYS B C 1
ATOM 5929 O O . LYS B 1 313 ? 12.648 -21.75 -15.992 1 95.38 313 LYS B O 1
ATOM 5934 N N . ASN B 1 314 ? 13.664 -21.938 -14.062 1 94.31 314 ASN B N 1
ATOM 5935 C CA . ASN B 1 314 ? 13.547 -23.406 -14.102 1 94.31 314 ASN B CA 1
ATOM 5936 C C . ASN B 1 314 ? 12.188 -23.875 -13.594 1 94.31 314 ASN B C 1
ATOM 5938 O O . ASN B 1 314 ? 11.875 -25.062 -13.656 1 94.31 314 ASN B O 1
ATOM 5942 N N . ASN B 1 315 ? 11.391 -22.984 -13.094 1 96.19 315 ASN B N 1
ATOM 5943 C CA . ASN B 1 315 ? 10.078 -23.312 -12.547 1 96.19 315 ASN B CA 1
ATOM 5944 C C . ASN B 1 315 ? 8.961 -22.641 -13.336 1 96.19 315 ASN B C 1
ATOM 5946 O O . ASN B 1 315 ? 7.855 -22.453 -12.82 1 96.19 315 ASN B O 1
ATOM 5950 N N . ILE B 1 316 ? 9.242 -22.234 -14.547 1 96 316 ILE B N 1
ATOM 5951 C CA . ILE B 1 316 ? 8.242 -21.641 -15.43 1 96 316 ILE B CA 1
ATOM 5952 C C . ILE B 1 316 ? 7.738 -22.688 -16.422 1 96 316 ILE B C 1
ATOM 5954 O O . ILE B 1 316 ? 8.508 -23.531 -16.891 1 96 316 ILE B O 1
ATOM 5958 N N . ALA B 1 317 ? 6.5 -22.688 -16.688 1 96.56 317 ALA B N 1
ATOM 5959 C CA . ALA B 1 317 ? 5.918 -23.594 -17.672 1 96.56 317 ALA B CA 1
ATOM 5960 C C . ALA B 1 317 ? 4.738 -22.953 -18.391 1 96.56 317 ALA B C 1
ATOM 5962 O O . ALA B 1 317 ? 4.10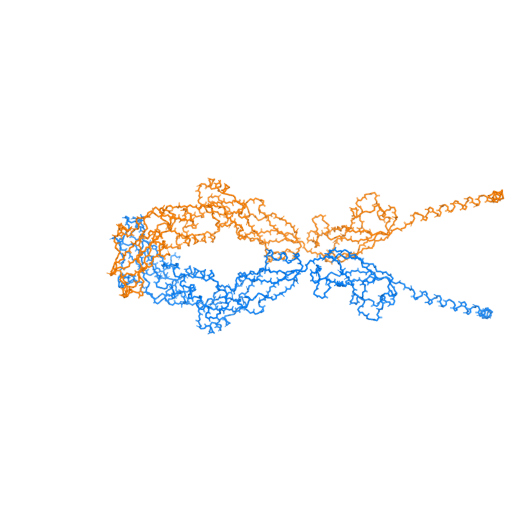9 -22.031 -17.859 1 96.56 317 ALA B O 1
ATOM 5963 N N . LEU B 1 318 ? 4.57 -23.312 -19.594 1 95.25 318 LEU B N 1
ATOM 5964 C CA . LEU B 1 318 ? 3.346 -23 -20.312 1 95.25 318 LEU B CA 1
ATOM 5965 C C . LEU B 1 318 ? 2.26 -24.031 -20.016 1 95.25 318 LEU B C 1
ATOM 5967 O O . LEU B 1 318 ? 2.457 -25.219 -20.25 1 95.25 318 LEU B O 1
ATOM 5971 N N . THR B 1 319 ? 1.178 -23.594 -19.5 1 95.88 319 THR B N 1
ATOM 5972 C CA . THR B 1 319 ? 0.111 -24.516 -19.125 1 95.88 319 THR B CA 1
ATOM 5973 C C . THR B 1 319 ? -1.108 -24.328 -20.016 1 95.88 319 THR B C 1
ATOM 5975 O O . THR B 1 319 ? -1.581 -23.203 -20.203 1 95.88 319 THR B O 1
ATOM 5978 N N . ILE B 1 320 ? -1.527 -25.391 -20.562 1 94 320 ILE B N 1
ATOM 5979 C CA . ILE B 1 320 ? -2.754 -25.406 -21.359 1 94 320 ILE B CA 1
ATOM 5980 C C . ILE B 1 320 ? -3.9 -25.969 -20.516 1 94 320 ILE B C 1
ATOM 5982 O O . ILE B 1 320 ? -3.822 -27.078 -20 1 94 320 ILE B O 1
ATOM 5986 N N . ILE B 1 321 ? -4.875 -25.203 -20.328 1 93.69 321 ILE B N 1
ATOM 5987 C CA . ILE B 1 321 ? -6.027 -25.625 -19.531 1 93.69 321 ILE B CA 1
ATOM 5988 C C . ILE B 1 321 ? -7.043 -26.328 -20.422 1 93.69 321 ILE B C 1
ATOM 5990 O O . ILE B 1 321 ? -7.723 -25.688 -21.234 1 93.69 321 ILE B O 1
ATOM 5994 N N . MET B 1 322 ? -7.234 -27.531 -20.172 1 92.81 322 MET B N 1
ATOM 5995 C CA . MET B 1 322 ? -8.078 -28.344 -21.047 1 92.81 322 MET B CA 1
ATOM 5996 C C . MET B 1 322 ? -9.555 -28.125 -20.734 1 92.81 322 MET B C 1
ATOM 5998 O O . MET B 1 322 ? -9.945 -28.062 -19.562 1 92.81 322 MET B O 1
ATOM 6002 N N . GLU B 1 323 ? -10.305 -27.969 -21.75 1 88.94 323 GLU B N 1
ATOM 6003 C CA . GLU B 1 323 ? -11.758 -27.781 -21.672 1 88.94 323 GLU B CA 1
ATOM 6004 C C . GLU B 1 323 ? -12.484 -28.75 -22.609 1 88.94 323 GLU B C 1
ATOM 6006 O O . GLU B 1 323 ? -11.945 -29.156 -23.641 1 88.94 323 GLU B O 1
ATOM 6011 N N . PRO B 1 324 ? -13.648 -29.062 -22.125 1 87 324 PRO B N 1
ATOM 6012 C CA . PRO B 1 324 ? -14.406 -29.969 -23 1 87 324 PRO B CA 1
ATOM 6013 C C . PRO B 1 324 ? -14.773 -29.328 -24.328 1 87 324 PRO B C 1
ATOM 6015 O O . PRO B 1 324 ? -14.992 -28.109 -24.406 1 87 324 PRO B O 1
ATOM 6018 N N . PRO B 1 325 ? -14.734 -30.188 -25.344 1 79.62 325 PRO B N 1
ATOM 6019 C CA . PRO B 1 325 ? -15.117 -29.656 -26.656 1 79.62 325 PRO B CA 1
ATOM 6020 C C . PRO B 1 325 ? -16.578 -29.219 -26.719 1 79.62 325 PRO B C 1
ATOM 6022 O O . PRO B 1 325 ? -17.422 -29.797 -26.031 1 79.62 325 PRO B O 1
ATOM 6025 N N . VAL B 1 326 ? -16.719 -28.125 -27.359 1 75.69 326 VAL B N 1
ATOM 6026 C CA . VAL B 1 326 ? -18.078 -27.656 -27.594 1 75.69 326 VAL B CA 1
ATOM 6027 C C . VAL B 1 326 ? -18.688 -28.375 -28.797 1 75.69 326 VAL B C 1
ATOM 6029 O O . VAL B 1 326 ? -18.031 -28.5 -29.844 1 75.69 326 VAL B O 1
ATOM 6032 N N . LYS B 1 327 ? -19.781 -29.125 -28.672 1 69.25 327 LYS B N 1
ATOM 6033 C CA . LYS B 1 327 ? -20.438 -29.984 -29.641 1 69.25 327 LYS B CA 1
ATOM 6034 C C . LYS B 1 327 ? -20.5 -29.312 -31.016 1 69.25 327 LYS B C 1
ATOM 6036 O O . LYS B 1 327 ? -20.328 -29.969 -32.031 1 69.25 327 LYS B O 1
ATOM 6041 N N . SER B 1 328 ? -20.734 -28.141 -31.031 1 67.88 328 SER B N 1
ATOM 6042 C CA . SER B 1 328 ? -21.062 -27.531 -32.312 1 67.88 328 SER B CA 1
ATOM 6043 C C . SER B 1 328 ? -19.797 -27.125 -33.062 1 67.88 328 SER B C 1
ATOM 6045 O O . SER B 1 328 ? -19.844 -26.812 -34.25 1 67.88 328 SER B O 1
ATOM 6047 N N . GLN B 1 329 ? -18.578 -27.188 -32.406 1 66.12 329 GLN B N 1
ATOM 6048 C CA . GLN B 1 329 ? -17.422 -26.609 -33.094 1 66.12 329 GLN B CA 1
ATOM 6049 C C . GLN B 1 329 ? -16.328 -27.641 -33.312 1 66.12 329 GLN B C 1
ATOM 6051 O O . GLN B 1 329 ? -16.047 -28.453 -32.406 1 66.12 329 GLN B O 1
ATOM 6056 N N . ARG B 1 330 ? -15.914 -27.875 -34.531 1 67.12 330 ARG B N 1
ATOM 6057 C CA . ARG B 1 330 ? -14.836 -28.781 -34.906 1 67.12 330 ARG B CA 1
ATOM 6058 C C . ARG B 1 330 ? -13.531 -28.375 -34.219 1 67.12 330 ARG B C 1
ATOM 6060 O O . ARG B 1 330 ? -12.742 -29.25 -33.844 1 67.12 330 ARG B O 1
ATOM 6067 N N . GLU B 1 331 ? -13.312 -27.047 -34.062 1 75.88 331 GLU B N 1
ATOM 6068 C CA . GLU B 1 331 ? -12.133 -26.516 -33.375 1 75.88 331 GLU B CA 1
ATOM 6069 C C . GLU B 1 331 ? -12.516 -25.578 -32.25 1 75.88 331 GLU B C 1
ATOM 6071 O O . GLU B 1 331 ? -13.43 -24.766 -32.375 1 75.88 331 GLU B O 1
ATOM 6076 N N . HIS B 1 332 ? -11.938 -26.047 -31.188 1 81.62 332 HIS B N 1
ATOM 6077 C CA . HIS B 1 332 ? -12.211 -25.25 -30 1 81.62 332 HIS B CA 1
ATOM 6078 C C . HIS B 1 332 ? -10.93 -24.656 -29.422 1 81.62 332 HIS B C 1
ATOM 6080 O O . HIS B 1 332 ? -9.961 -25.375 -29.156 1 81.62 332 HIS B O 1
ATOM 6086 N N . PHE B 1 333 ? -10.906 -23.391 -29.391 1 84.75 333 PHE B N 1
ATOM 6087 C CA . PHE B 1 333 ? -9.75 -22.703 -28.828 1 84.75 333 PHE B CA 1
ATOM 6088 C C . PHE B 1 333 ? -9.727 -22.812 -27.312 1 84.75 333 PHE B C 1
ATOM 6090 O O . PHE B 1 333 ? -10.766 -22.703 -26.656 1 84.75 333 PHE B O 1
ATOM 6097 N N . ILE B 1 334 ? -8.508 -23.203 -26.875 1 86.88 334 ILE B N 1
ATOM 6098 C CA . ILE B 1 334 ? -8.336 -23.438 -25.438 1 86.88 334 ILE B CA 1
ATOM 6099 C C . ILE B 1 334 ? -7.398 -22.375 -24.859 1 86.88 334 ILE B C 1
ATOM 6101 O O . ILE B 1 334 ? -6.504 -21.891 -25.562 1 86.88 334 ILE B O 1
ATOM 6105 N N . HIS B 1 335 ? -7.578 -22.156 -23.641 1 90.19 335 HIS B N 1
ATOM 6106 C CA . HIS B 1 335 ? -6.812 -21.125 -22.938 1 90.19 335 HIS B CA 1
ATOM 6107 C C . HIS B 1 335 ? -5.457 -21.672 -22.484 1 90.19 335 HIS B C 1
ATOM 6109 O O . HIS B 1 335 ? -5.328 -22.859 -22.172 1 90.19 335 HIS B O 1
ATOM 6115 N N . TRP B 1 336 ? -4.473 -20.812 -22.609 1 91.75 336 TRP B N 1
ATOM 6116 C CA . TRP B 1 336 ? -3.154 -21.141 -22.078 1 91.75 336 TRP B CA 1
ATOM 6117 C C . TRP B 1 336 ? -2.637 -20.016 -21.188 1 91.75 336 TRP B C 1
ATOM 6119 O O . TRP B 1 336 ? -3.137 -18.891 -21.234 1 91.75 336 TRP B O 1
ATOM 6129 N N . ALA B 1 337 ? -1.691 -20.375 -20.281 1 93.44 337 ALA B N 1
ATOM 6130 C CA . ALA B 1 337 ? -1.115 -19.391 -19.375 1 93.44 337 ALA B CA 1
ATOM 6131 C C . ALA B 1 337 ? 0.315 -19.766 -19 1 93.44 337 ALA B C 1
ATOM 6133 O O . ALA B 1 337 ? 0.7 -20.938 -19.078 1 93.44 337 ALA B O 1
ATOM 6134 N N . VAL B 1 338 ? 1.054 -18.703 -18.703 1 93.56 338 VAL B N 1
ATOM 6135 C CA . VAL B 1 338 ? 2.389 -18.906 -18.156 1 93.56 338 VAL B CA 1
ATOM 6136 C C . VAL B 1 338 ? 2.305 -19.094 -16.641 1 93.56 338 VAL B C 1
ATOM 6138 O O . VAL B 1 338 ? 1.738 -18.266 -15.938 1 93.56 338 VAL B O 1
ATOM 6141 N N . GLU B 1 339 ? 2.867 -20.281 -16.203 1 94.88 339 GLU B N 1
ATOM 6142 C CA . GLU B 1 339 ? 2.754 -20.625 -14.797 1 94.88 339 GLU B CA 1
ATOM 6143 C C . GLU B 1 339 ? 4.121 -20.641 -14.117 1 94.88 339 GLU B C 1
ATOM 6145 O O . GLU B 1 339 ? 5.117 -21.047 -14.719 1 94.88 339 GLU B O 1
ATOM 6150 N N . PHE B 1 340 ? 4.098 -20.141 -12.898 1 95.38 340 PHE B N 1
ATOM 6151 C CA . PHE B 1 340 ? 5.25 -20.266 -12.008 1 95.38 340 PHE B CA 1
ATOM 6152 C C . PHE B 1 340 ? 4.977 -21.297 -10.922 1 95.38 340 PHE B C 1
ATOM 6154 O O . PHE B 1 340 ? 4.078 -21.125 -10.102 1 95.38 340 PHE B O 1
ATOM 6161 N N . LEU B 1 341 ? 5.703 -22.312 -10.984 1 95.56 341 LEU B N 1
ATOM 6162 C CA . LEU B 1 341 ? 5.461 -23.406 -10.047 1 95.56 341 LEU B CA 1
ATOM 6163 C C . LEU B 1 341 ? 6.297 -23.234 -8.789 1 95.56 341 LEU B C 1
ATOM 6165 O O . LEU B 1 341 ? 7.477 -22.891 -8.859 1 95.56 341 LEU B O 1
ATOM 6169 N N . ASP B 1 342 ? 5.656 -23.422 -7.637 1 94.38 342 ASP B N 1
ATOM 6170 C CA . ASP B 1 342 ? 6.293 -23.328 -6.328 1 94.38 342 ASP B CA 1
ATOM 6171 C C . ASP B 1 342 ? 6.699 -21.891 -6.02 1 94.38 342 ASP B C 1
ATOM 6173 O O . ASP B 1 342 ? 7.855 -21.625 -5.684 1 94.38 342 ASP B O 1
ATOM 6177 N N . GLU B 1 343 ? 5.742 -21.047 -6.125 1 94.06 343 GLU B N 1
ATOM 6178 C CA . GLU B 1 343 ? 5.98 -19.625 -6.004 1 94.06 343 GLU B CA 1
ATOM 6179 C C . GLU B 1 343 ? 6.562 -19.266 -4.637 1 94.06 343 GLU B C 1
ATOM 6181 O O . GLU B 1 343 ? 7.453 -18.422 -4.535 1 94.06 343 GLU B O 1
ATOM 6186 N N . LYS B 1 344 ? 6.105 -19.891 -3.57 1 92.94 344 LYS B N 1
ATOM 6187 C CA . LYS B 1 344 ? 6.539 -19.562 -2.217 1 92.94 344 LYS B CA 1
ATOM 6188 C C . LYS B 1 344 ? 8.031 -19.828 -2.035 1 92.94 344 LYS B C 1
ATOM 6190 O O . LYS B 1 344 ? 8.758 -19 -1.489 1 92.94 344 LYS B O 1
ATOM 6195 N N . THR B 1 345 ? 8.453 -20.984 -2.494 1 94.38 345 THR B N 1
ATOM 6196 C CA . THR B 1 345 ? 9.867 -21.312 -2.395 1 94.38 345 THR B CA 1
ATOM 6197 C C . THR B 1 345 ? 10.703 -20.359 -3.248 1 94.38 345 THR B C 1
ATOM 6199 O O . THR B 1 345 ? 11.797 -19.953 -2.838 1 94.38 345 THR B O 1
ATOM 6202 N N . LEU B 1 346 ? 10.18 -20.094 -4.418 1 96.69 346 LEU B N 1
ATOM 6203 C CA . LEU B 1 346 ? 10.883 -19.172 -5.305 1 96.69 346 LEU B CA 1
ATOM 6204 C C . LEU B 1 346 ? 11.008 -17.781 -4.664 1 96.69 346 LEU B C 1
ATOM 6206 O O . LEU B 1 346 ? 12.062 -17.156 -4.738 1 96.69 346 LEU B O 1
ATOM 6210 N N . GLU B 1 347 ? 9.953 -17.344 -4.031 1 96.88 347 GLU B N 1
ATOM 6211 C CA . GLU B 1 347 ? 9.969 -16.062 -3.332 1 96.88 347 GLU B CA 1
ATOM 6212 C C . GLU B 1 347 ? 11.023 -16.047 -2.23 1 96.88 347 GLU B C 1
ATOM 6214 O O . GLU B 1 347 ? 11.797 -15.102 -2.113 1 96.88 347 GLU B O 1
ATOM 6219 N N . ASN B 1 348 ? 11.078 -17.078 -1.447 1 96.38 348 ASN B N 1
ATOM 6220 C CA . ASN B 1 348 ? 12.062 -17.172 -0.375 1 96.38 348 ASN B CA 1
ATOM 6221 C C . ASN B 1 348 ? 13.484 -17.172 -0.919 1 96.38 348 ASN B C 1
ATOM 6223 O O . ASN B 1 348 ? 14.367 -16.516 -0.35 1 96.38 348 ASN B O 1
ATOM 6227 N N . THR B 1 349 ? 13.68 -17.906 -1.979 1 97.12 349 THR B N 1
ATOM 6228 C CA . THR B 1 349 ? 15.008 -17.969 -2.596 1 97.12 349 THR B CA 1
ATOM 6229 C C . THR B 1 349 ? 15.43 -16.594 -3.088 1 97.12 349 THR B C 1
ATOM 6231 O O . THR B 1 349 ? 16.578 -16.188 -2.908 1 97.12 349 THR B O 1
ATOM 6234 N N . PHE B 1 350 ? 14.523 -15.891 -3.713 1 97.19 350 PHE B N 1
ATOM 6235 C CA . PHE B 1 350 ? 14.805 -14.539 -4.195 1 97.19 350 PHE B CA 1
ATOM 6236 C C . PHE B 1 350 ? 15.172 -13.617 -3.041 1 97.19 350 PHE B C 1
ATOM 6238 O O . PHE B 1 350 ? 16.156 -12.867 -3.125 1 97.19 350 PHE B O 1
ATOM 6245 N N . VAL B 1 351 ? 14.359 -13.656 -1.979 1 96.19 351 VAL B N 1
ATOM 6246 C CA . VAL B 1 351 ? 14.609 -12.82 -0.806 1 96.19 351 VAL B CA 1
ATOM 6247 C C . VAL B 1 351 ? 15.992 -13.125 -0.24 1 96.19 351 VAL B C 1
ATOM 6249 O O . VAL B 1 351 ? 16.766 -12.203 0.059 1 96.19 351 VAL B O 1
ATOM 6252 N N . GLN B 1 352 ? 16.328 -14.383 -0.15 1 95.06 352 GLN B N 1
ATOM 6253 C CA . GLN B 1 352 ? 17.625 -14.773 0.378 1 95.06 352 GLN B CA 1
ATOM 6254 C C . GLN B 1 352 ? 18.75 -14.281 -0.52 1 95.06 352 GLN B C 1
ATOM 6256 O O . GLN B 1 352 ? 19.781 -13.812 -0.029 1 95.06 352 GLN B O 1
ATOM 6261 N N . ALA B 1 353 ? 18.578 -14.406 -1.79 1 94.25 353 ALA B N 1
ATOM 6262 C CA . ALA B 1 353 ? 19.594 -13.977 -2.74 1 94.25 353 ALA B CA 1
ATOM 6263 C C . ALA B 1 353 ? 19.812 -12.469 -2.664 1 94.25 353 ALA B C 1
ATOM 6265 O O . ALA B 1 353 ? 20.953 -12 -2.67 1 94.25 353 ALA B O 1
ATOM 6266 N N . VAL B 1 354 ? 18.719 -11.695 -2.607 1 90.94 354 VAL B N 1
ATOM 6267 C CA . VAL B 1 354 ? 18.812 -10.242 -2.537 1 90.94 354 VAL B CA 1
ATOM 6268 C C . VAL B 1 354 ? 19.453 -9.828 -1.218 1 90.94 354 VAL B C 1
ATOM 6270 O O . VAL B 1 354 ? 20.312 -8.938 -1.188 1 90.94 354 VAL B O 1
ATOM 6273 N N . MET B 1 355 ? 19.031 -10.445 -0.163 1 89.62 355 MET B N 1
ATOM 6274 C CA . MET B 1 355 ? 19.594 -10.133 1.15 1 89.62 355 MET B CA 1
ATOM 6275 C C . MET B 1 355 ? 21.078 -10.422 1.188 1 89.62 355 MET B C 1
ATOM 6277 O O . MET B 1 355 ? 21.859 -9.656 1.769 1 89.62 355 MET B O 1
ATOM 6281 N N . ALA B 1 356 ? 21.438 -11.531 0.608 1 88.25 356 ALA B N 1
ATOM 6282 C CA . ALA B 1 356 ? 22.844 -11.883 0.554 1 88.25 356 ALA B CA 1
ATOM 6283 C C . ALA B 1 356 ? 23.641 -10.844 -0.225 1 88.25 356 ALA B C 1
ATOM 6285 O O . ALA B 1 356 ? 24.766 -10.484 0.162 1 88.25 356 ALA B O 1
ATOM 6286 N N . GLN B 1 357 ? 23.094 -10.383 -1.259 1 84 357 GLN B N 1
ATOM 6287 C CA . GLN B 1 357 ? 23.734 -9.359 -2.072 1 84 357 GLN B CA 1
ATOM 6288 C C . GLN B 1 357 ? 23.859 -8.039 -1.314 1 84 357 GLN B C 1
ATOM 6290 O O . GLN B 1 357 ? 24.875 -7.363 -1.387 1 84 357 GLN B O 1
ATOM 6295 N N . GLU B 1 358 ? 22.812 -7.637 -0.626 1 80.12 358 GLU B N 1
ATOM 6296 C CA . GLU B 1 358 ? 22.766 -6.367 0.099 1 80.12 358 GLU B CA 1
ATOM 6297 C C . GLU B 1 358 ? 23.688 -6.402 1.314 1 80.12 358 GLU B C 1
ATOM 6299 O O . GLU B 1 358 ? 24.297 -5.387 1.669 1 80.12 358 GLU B O 1
ATOM 6304 N N . GLN B 1 359 ? 23.688 -7.465 1.995 1 81.12 359 GLN B N 1
ATOM 6305 C CA . GLN B 1 359 ? 24.531 -7.594 3.172 1 81.12 359 GLN B CA 1
ATOM 6306 C C . GLN B 1 359 ? 26.016 -7.488 2.797 1 81.12 359 GLN B C 1
ATOM 6308 O O . GLN B 1 359 ? 26.828 -7.027 3.596 1 81.12 359 GLN B O 1
ATOM 6313 N N . LYS B 1 360 ? 26.281 -7.957 1.668 1 77.12 360 LYS B N 1
ATOM 6314 C CA . LYS B 1 360 ? 27.656 -7.84 1.196 1 77.12 360 LYS B CA 1
ATOM 6315 C C . LYS B 1 360 ? 28.031 -6.375 0.982 1 77.12 360 LYS B C 1
ATOM 6317 O O . LYS B 1 360 ? 29.188 -5.988 1.221 1 77.12 360 LYS B O 1
ATOM 6322 N N . THR B 1 361 ? 27.078 -5.555 0.642 1 73.38 361 THR B N 1
ATOM 6323 C CA . THR B 1 361 ? 27.375 -4.164 0.315 1 73.38 361 THR B CA 1
ATOM 6324 C C . THR B 1 361 ? 27.234 -3.277 1.551 1 73.38 361 THR B C 1
ATOM 6326 O O . THR B 1 361 ? 28 -2.334 1.734 1 73.38 361 THR B O 1
ATOM 6329 N N . ASN B 1 362 ? 26.109 -3.547 2.324 1 72.19 362 ASN B N 1
ATOM 6330 C CA . ASN B 1 362 ? 25.859 -2.693 3.48 1 72.19 362 ASN B CA 1
ATOM 6331 C C . ASN B 1 362 ? 25.469 -3.512 4.711 1 72.19 362 ASN B C 1
ATOM 6333 O O . ASN B 1 362 ? 24.312 -3.92 4.852 1 72.19 362 ASN B O 1
ATOM 6337 N N . LYS B 1 363 ? 26.266 -3.715 5.656 1 68.38 363 LYS B N 1
ATOM 6338 C CA . LYS B 1 363 ? 26.078 -4.57 6.824 1 68.38 363 LYS B CA 1
ATOM 6339 C C . LYS B 1 363 ? 25.109 -3.93 7.824 1 68.38 363 LYS B C 1
ATOM 6341 O O . LYS B 1 363 ? 24.422 -4.629 8.562 1 68.38 363 LYS B O 1
ATOM 6346 N N . HIS B 1 364 ? 24.953 -2.693 7.836 1 68.44 364 HIS B N 1
ATOM 6347 C CA . HIS B 1 364 ? 24.188 -2.018 8.883 1 68.44 364 HIS B CA 1
ATOM 6348 C C . HIS B 1 364 ? 22.781 -1.67 8.414 1 68.44 364 HIS B C 1
ATOM 6350 O O . HIS B 1 364 ? 21.984 -1.136 9.188 1 68.44 364 HIS B O 1
ATOM 6356 N N . MET B 1 365 ? 22.516 -2.121 7.238 1 72.06 365 MET B N 1
ATOM 6357 C CA . MET B 1 365 ? 21.203 -1.759 6.699 1 72.06 365 MET B CA 1
ATOM 6358 C C . MET B 1 365 ? 20.125 -2.734 7.168 1 72.06 365 MET B C 1
ATOM 6360 O O . MET B 1 365 ? 20.344 -3.949 7.156 1 72.06 365 MET B O 1
ATOM 6364 N N . ILE B 1 366 ? 19.109 -2.16 7.801 1 73.81 366 ILE B N 1
ATOM 6365 C CA . ILE B 1 366 ? 17.969 -3 8.117 1 73.81 366 ILE B CA 1
ATOM 6366 C C . ILE B 1 366 ? 17.25 -3.393 6.832 1 73.81 366 ILE B C 1
ATOM 6368 O O . ILE B 1 366 ? 16.797 -2.525 6.07 1 73.81 366 ILE B O 1
ATOM 6372 N N . LEU B 1 367 ? 17.312 -4.609 6.629 1 75.19 367 LEU B N 1
ATOM 6373 C CA . LEU B 1 367 ? 16.781 -5.086 5.355 1 75.19 367 LEU B CA 1
ATOM 6374 C C . LEU B 1 367 ? 15.266 -5.137 5.379 1 75.19 367 LEU B C 1
ATOM 6376 O O . LEU B 1 367 ? 14.664 -5.5 6.391 1 75.19 367 LEU B O 1
ATOM 6380 N N . ASP B 1 368 ? 14.703 -4.68 4.332 1 82.31 368 ASP B N 1
ATOM 6381 C CA . ASP B 1 368 ? 13.258 -4.648 4.121 1 82.31 368 ASP B CA 1
ATOM 6382 C C . ASP B 1 368 ? 12.773 -5.934 3.453 1 82.31 368 ASP B C 1
ATOM 6384 O O . ASP B 1 368 ? 12.484 -5.945 2.256 1 82.31 368 ASP B O 1
ATOM 6388 N N . GLU B 1 369 ? 12.625 -6.984 4.273 1 89.31 369 GLU B N 1
ATOM 6389 C CA . GLU B 1 369 ? 12.195 -8.258 3.693 1 89.31 369 GLU B CA 1
ATOM 6390 C C . GLU B 1 369 ? 10.836 -8.117 3.014 1 89.31 369 GLU B C 1
ATOM 6392 O O . GLU B 1 369 ? 10.609 -8.68 1.94 1 89.31 369 GLU B O 1
ATOM 6397 N N . ALA B 1 370 ? 9.945 -7.395 3.641 1 89 370 ALA B N 1
ATOM 6398 C CA . ALA B 1 370 ? 8.602 -7.219 3.088 1 89 370 ALA B CA 1
ATOM 6399 C C . ALA B 1 370 ? 8.656 -6.535 1.726 1 89 370 ALA B C 1
ATOM 6401 O O . ALA B 1 370 ? 7.914 -6.902 0.811 1 89 370 ALA B O 1
ATOM 6402 N N . GLY B 1 371 ? 9.531 -5.609 1.654 1 89.75 371 GLY B N 1
ATOM 6403 C CA . GLY B 1 371 ? 9.68 -4.914 0.386 1 89.75 371 GLY B CA 1
ATOM 6404 C C . GLY B 1 371 ? 10.234 -5.793 -0.718 1 89.75 371 GLY B C 1
ATOM 6405 O O . GLY B 1 371 ? 9.789 -5.711 -1.865 1 89.75 371 GLY B O 1
ATOM 6406 N N . ILE B 1 372 ? 11.172 -6.578 -0.342 1 92.88 372 ILE B N 1
ATOM 6407 C CA . ILE B 1 372 ? 11.789 -7.48 -1.308 1 92.88 372 ILE B CA 1
ATOM 6408 C C . ILE B 1 372 ? 10.766 -8.508 -1.783 1 92.88 372 ILE B C 1
ATOM 6410 O O . ILE B 1 372 ? 10.695 -8.812 -2.975 1 92.88 372 ILE B O 1
ATOM 6414 N N . ARG B 1 373 ? 9.977 -9.047 -0.872 1 94.19 373 ARG B N 1
ATOM 6415 C CA . ARG B 1 373 ? 8.922 -9.992 -1.227 1 94.19 373 ARG B CA 1
ATOM 6416 C C . ARG B 1 373 ? 7.906 -9.352 -2.17 1 94.19 373 ARG B C 1
ATOM 6418 O O . ARG B 1 373 ? 7.465 -9.977 -3.133 1 94.19 373 ARG B O 1
ATOM 6425 N N . HIS B 1 374 ? 7.586 -8.164 -1.852 1 91.69 374 HIS B N 1
ATOM 6426 C CA . HIS B 1 374 ? 6.656 -7.441 -2.713 1 91.69 374 HIS B CA 1
ATOM 6427 C C . HIS B 1 374 ? 7.23 -7.266 -4.117 1 91.69 374 HIS B C 1
ATOM 6429 O O . HIS B 1 374 ? 6.508 -7.395 -5.105 1 91.69 374 HIS B O 1
ATOM 6435 N N . ARG B 1 375 ? 8.445 -6.934 -4.16 1 93 375 ARG B N 1
ATOM 6436 C CA . ARG B 1 375 ? 9.109 -6.77 -5.449 1 93 375 ARG B CA 1
ATOM 6437 C C . ARG B 1 375 ? 9.047 -8.062 -6.266 1 93 375 ARG B C 1
ATOM 6439 O O . ARG B 1 375 ? 8.789 -8.023 -7.469 1 93 375 ARG B O 1
ATOM 6446 N N . PHE B 1 376 ? 9.32 -9.156 -5.652 1 96.12 376 PHE B N 1
ATOM 6447 C CA . PHE B 1 376 ? 9.242 -10.453 -6.312 1 96.12 376 PHE B CA 1
ATOM 6448 C C . PHE B 1 376 ? 7.855 -10.672 -6.91 1 96.12 376 PHE B C 1
ATOM 6450 O O . PHE B 1 376 ? 7.73 -11.078 -8.062 1 96.12 376 PHE B O 1
ATOM 6457 N N . ARG B 1 377 ? 6.875 -10.406 -6.141 1 93.5 377 ARG B N 1
ATOM 6458 C CA . ARG B 1 377 ? 5.5 -10.617 -6.574 1 93.5 377 ARG B CA 1
ATOM 6459 C C . ARG B 1 377 ? 5.145 -9.688 -7.734 1 93.5 377 ARG B C 1
ATOM 6461 O O . ARG B 1 377 ? 4.395 -10.078 -8.633 1 93.5 377 ARG B O 1
ATOM 6468 N N . GLU B 1 378 ? 5.645 -8.555 -7.703 1 92.31 378 GLU B N 1
ATOM 6469 C CA . GLU B 1 378 ? 5.418 -7.625 -8.805 1 92.31 378 GLU B CA 1
ATOM 6470 C C . GLU B 1 378 ? 6.074 -8.125 -10.086 1 92.31 378 GLU B C 1
ATOM 6472 O O . GLU B 1 378 ? 5.5 -7.996 -11.172 1 92.31 378 GLU B O 1
ATOM 6477 N N . TYR B 1 379 ? 7.27 -8.633 -9.93 1 95.38 379 TYR B N 1
ATOM 6478 C CA . TYR B 1 379 ? 7.949 -9.203 -11.086 1 95.38 379 TYR B CA 1
ATOM 6479 C C . TYR B 1 379 ? 7.137 -10.344 -11.688 1 95.38 379 TYR B C 1
ATOM 6481 O O . TYR B 1 379 ? 7 -10.438 -12.906 1 95.38 379 TYR B O 1
ATOM 6489 N N . LEU B 1 380 ? 6.586 -11.18 -10.781 1 94.5 380 LEU B N 1
ATOM 6490 C CA . LEU B 1 380 ? 5.766 -12.297 -11.234 1 94.5 380 LEU B CA 1
ATOM 6491 C C . LEU B 1 380 ? 4.559 -11.805 -12.023 1 94.5 380 LEU B C 1
ATOM 6493 O O . LEU B 1 380 ? 4.227 -12.352 -13.078 1 94.5 380 LEU B O 1
ATOM 6497 N N . ARG B 1 381 ? 3.982 -10.797 -11.555 1 89.44 381 ARG B N 1
ATOM 6498 C CA . ARG B 1 381 ? 2.756 -10.273 -12.148 1 89.44 381 ARG B CA 1
ATOM 6499 C C . ARG B 1 381 ? 3.035 -9.633 -13.5 1 89.44 381 ARG B C 1
ATOM 6501 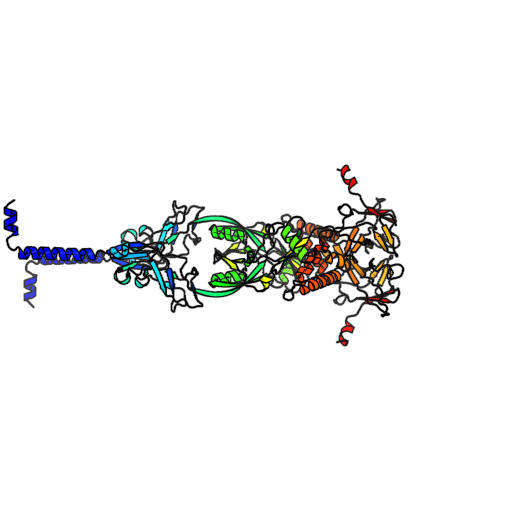O O . ARG B 1 381 ? 2.232 -9.75 -14.43 1 89.44 381 ARG B O 1
ATOM 6508 N N . LYS B 1 382 ? 4.133 -9.016 -13.641 1 89.12 382 LYS B N 1
ATOM 6509 C CA . LYS B 1 382 ? 4.43 -8.211 -14.828 1 89.12 382 LYS B CA 1
ATOM 6510 C C . LYS B 1 382 ? 5.102 -9.055 -15.906 1 89.12 382 LYS B C 1
ATOM 6512 O O . LYS B 1 382 ? 5.188 -8.641 -17.062 1 89.12 382 LYS B O 1
ATOM 6517 N N . LEU B 1 383 ? 5.559 -10.188 -15.523 1 92.5 383 LEU B N 1
ATOM 6518 C CA . LEU B 1 383 ? 6.363 -10.961 -16.453 1 92.5 383 LEU B CA 1
ATOM 6519 C C . LEU B 1 383 ? 5.562 -11.297 -17.719 1 92.5 383 LEU B C 1
ATOM 6521 O O . LEU B 1 383 ? 4.445 -11.812 -17.625 1 92.5 383 LEU B O 1
ATOM 6525 N N . THR B 1 384 ? 6.059 -10.922 -18.844 1 92.12 384 THR B N 1
ATOM 6526 C CA . THR B 1 384 ? 5.527 -11.219 -20.172 1 92.12 384 THR B CA 1
ATOM 6527 C C . THR B 1 384 ? 6.613 -11.797 -21.078 1 92.12 384 THR B C 1
ATOM 6529 O O . THR B 1 384 ? 7.762 -11.352 -21.031 1 92.12 384 THR B O 1
ATOM 6532 N N . LEU B 1 385 ? 6.215 -12.773 -21.812 1 94.75 385 LEU B N 1
ATOM 6533 C CA . LEU B 1 385 ? 7.156 -13.398 -22.734 1 94.75 385 LEU B CA 1
ATOM 6534 C C . LEU B 1 385 ? 7.117 -12.719 -24.094 1 94.75 385 LEU B C 1
ATOM 6536 O O . LEU B 1 385 ? 6.043 -12.352 -24.594 1 94.75 385 LEU B O 1
ATOM 6540 N N . PHE B 1 386 ? 8.305 -12.555 -24.656 1 95 386 PHE B N 1
ATOM 6541 C CA . PHE B 1 386 ? 8.438 -11.898 -25.953 1 95 386 PHE B CA 1
ATOM 6542 C C . PHE B 1 386 ? 9.188 -12.797 -26.938 1 95 386 PHE B C 1
ATOM 6544 O O . PHE B 1 386 ? 10 -13.633 -26.531 1 95 386 PHE B O 1
ATOM 6551 N N . ASP B 1 387 ? 8.891 -12.602 -28.156 1 92.06 387 ASP B N 1
ATOM 6552 C CA . ASP B 1 387 ? 9.609 -13.336 -29.188 1 92.06 387 ASP B CA 1
ATOM 6553 C C . ASP B 1 387 ? 10.867 -12.586 -29.609 1 92.06 387 ASP B C 1
ATOM 6555 O O . ASP B 1 387 ? 11.273 -11.617 -28.969 1 92.06 387 ASP B O 1
ATOM 6559 N N . GLN B 1 388 ? 11.57 -13.078 -30.594 1 89.81 388 GLN B N 1
ATOM 6560 C CA . GLN B 1 388 ? 12.852 -12.547 -31.047 1 89.81 388 GLN B CA 1
ATOM 6561 C C . GLN B 1 388 ? 12.688 -11.141 -31.609 1 89.81 388 GLN B C 1
ATOM 6563 O O . GLN B 1 388 ? 13.633 -10.352 -31.609 1 89.81 388 GLN B O 1
ATOM 6568 N N . ASN B 1 389 ? 11.453 -10.75 -32.031 1 90.56 389 ASN B N 1
ATOM 6569 C CA . ASN B 1 389 ? 11.203 -9.438 -32.625 1 90.56 389 ASN B CA 1
ATOM 6570 C C . ASN B 1 389 ? 10.773 -8.43 -31.578 1 90.56 389 ASN B C 1
ATOM 6572 O O . ASN B 1 389 ? 10.516 -7.266 -31.891 1 90.56 389 ASN B O 1
ATOM 6576 N N . GLY B 1 390 ? 10.633 -8.867 -30.406 1 90.69 390 GLY B N 1
ATOM 6577 C CA . GLY B 1 390 ? 10.242 -7.957 -29.344 1 90.69 390 GLY B CA 1
ATOM 6578 C C . GLY B 1 390 ? 8.734 -7.836 -29.188 1 90.69 390 GLY B C 1
ATOM 6579 O O . GLY B 1 390 ? 8.25 -6.91 -28.531 1 90.69 390 GLY B O 1
ATOM 6580 N N . GLU B 1 391 ? 8.047 -8.68 -29.812 1 92.25 391 GLU B N 1
ATOM 6581 C CA . GLU B 1 391 ? 6.59 -8.703 -29.688 1 92.25 391 GLU B CA 1
ATOM 6582 C C . GLU B 1 391 ? 6.152 -9.727 -28.641 1 92.25 391 GLU B C 1
ATOM 6584 O O . GLU B 1 391 ? 6.801 -10.758 -28.453 1 92.25 391 GLU B O 1
ATOM 6589 N N . PRO B 1 392 ? 5.098 -9.367 -27.984 1 92.69 392 PRO B N 1
ATOM 6590 C CA . PRO B 1 392 ? 4.602 -10.336 -27 1 92.69 392 PRO B CA 1
ATOM 6591 C C . PRO B 1 392 ? 4.25 -11.68 -27.625 1 92.69 392 PRO B C 1
ATOM 6593 O O . PRO B 1 392 ? 3.734 -11.734 -28.75 1 92.69 392 PRO B O 1
ATOM 6596 N N . LEU B 1 393 ? 4.543 -12.711 -26.922 1 90.94 393 LEU B N 1
ATOM 6597 C CA . LEU B 1 393 ? 4.277 -14.07 -27.406 1 90.94 393 LEU B CA 1
ATOM 6598 C C . LEU B 1 393 ? 2.791 -14.266 -27.672 1 90.94 393 LEU B C 1
ATOM 6600 O O . LEU B 1 393 ? 1.959 -14.039 -26.797 1 90.94 393 LEU B O 1
ATOM 6604 N N . ALA B 1 394 ? 2.455 -14.578 -28.906 1 89.06 394 ALA B N 1
ATOM 6605 C CA . ALA B 1 394 ? 1.083 -14.875 -29.312 1 89.06 394 ALA B CA 1
ATOM 6606 C C . ALA B 1 394 ? 0.931 -16.328 -29.719 1 89.06 394 ALA B C 1
ATOM 6608 O O . ALA B 1 394 ? 1.439 -16.75 -30.766 1 89.06 394 ALA B O 1
ATOM 6609 N N . LEU B 1 395 ? 0.314 -17.109 -28.812 1 90.62 395 LEU B N 1
ATOM 6610 C CA . LEU B 1 395 ? 0.086 -18.531 -29.062 1 90.62 395 LEU B CA 1
ATOM 6611 C C . LEU B 1 395 ? -1.406 -18.844 -29.078 1 90.62 395 LEU B C 1
ATOM 6613 O O . LEU B 1 395 ? -2.197 -18.156 -28.438 1 90.62 395 LEU B O 1
ATOM 6617 N N . THR B 1 396 ? -1.734 -19.75 -29.938 1 90.25 396 THR B N 1
ATOM 6618 C CA . THR B 1 396 ? -3.086 -20.297 -29.906 1 90.25 396 THR B CA 1
ATOM 6619 C C . THR B 1 396 ? -3.053 -21.812 -29.672 1 90.25 396 THR B C 1
ATOM 6621 O O . THR B 1 396 ? -2.174 -22.5 -30.188 1 90.25 396 THR B O 1
ATOM 6624 N N . ALA B 1 397 ? -3.842 -22.234 -28.797 1 90.81 397 ALA B N 1
ATOM 6625 C CA . ALA B 1 397 ? -4.043 -23.656 -28.562 1 90.81 397 ALA B CA 1
ATOM 6626 C C . ALA B 1 397 ? -5.453 -24.078 -28.953 1 90.81 397 ALA B C 1
ATOM 6628 O O . ALA B 1 397 ? -6.43 -23.406 -28.641 1 90.81 397 ALA B O 1
ATOM 6629 N N . ARG B 1 398 ? -5.496 -25.109 -29.75 1 89.88 398 ARG B N 1
ATOM 6630 C CA . ARG B 1 398 ? -6.801 -25.609 -30.188 1 89.88 398 ARG B CA 1
ATOM 6631 C C . ARG B 1 398 ? -6.859 -27.125 -30.078 1 89.88 398 ARG B C 1
ATOM 6633 O O . ARG B 1 398 ? -5.824 -27.797 -30.109 1 89.88 398 ARG B O 1
ATOM 6640 N N . THR B 1 399 ? -8.062 -27.562 -29.875 1 88.5 399 THR B N 1
ATOM 6641 C CA . THR B 1 399 ? -8.273 -29.016 -29.844 1 88.5 399 THR B CA 1
ATOM 6642 C C . THR B 1 399 ? -8.984 -29.469 -31.125 1 88.5 399 THR B C 1
ATOM 6644 O O . THR B 1 399 ? -9.922 -28.812 -31.594 1 88.5 399 THR B O 1
ATOM 6647 N N . SER B 1 400 ? -8.43 -30.406 -31.75 1 85.81 400 SER B N 1
ATOM 6648 C CA . SER B 1 400 ? -9.031 -31.094 -32.875 1 85.81 400 SER B CA 1
ATOM 6649 C C . SER B 1 400 ? -9.234 -32.562 -32.562 1 85.81 400 SER B C 1
ATOM 6651 O O . SER B 1 400 ? -8.32 -33.375 -32.75 1 85.81 400 SER B O 1
ATOM 6653 N N . GLY B 1 401 ? -10.492 -32.938 -32.156 1 81.12 401 GLY B N 1
ATOM 6654 C CA . GLY B 1 401 ? -10.719 -34.281 -31.656 1 81.12 401 GLY B CA 1
ATOM 6655 C C . GLY B 1 401 ? -10.008 -34.562 -30.344 1 81.12 401 GLY B C 1
ATOM 6656 O O . GLY B 1 401 ? -10.234 -33.875 -29.344 1 81.12 401 GLY B O 1
ATOM 6657 N N . ASN B 1 402 ? -9.07 -35.531 -30.453 1 84.75 402 ASN B N 1
ATOM 6658 C CA . ASN B 1 402 ? -8.32 -35.875 -29.25 1 84.75 402 ASN B CA 1
ATOM 6659 C C . ASN B 1 402 ? -6.945 -35.219 -29.234 1 84.75 402 ASN B C 1
ATOM 6661 O O . ASN B 1 402 ? -6.176 -35.406 -28.281 1 84.75 402 ASN B O 1
ATOM 6665 N N . LYS B 1 403 ? -6.762 -34.344 -30.266 1 88.94 403 LYS B N 1
ATOM 6666 C CA . LYS B 1 403 ? -5.438 -33.75 -30.406 1 88.94 403 LYS B CA 1
ATOM 6667 C C . LYS B 1 403 ? -5.449 -32.281 -29.953 1 88.94 403 LYS B C 1
ATOM 6669 O O . LYS B 1 403 ? -6.414 -31.578 -30.219 1 88.94 403 LYS B O 1
ATOM 6674 N N . VAL B 1 404 ? -4.402 -31.984 -29.25 1 91.69 404 VAL B N 1
ATOM 6675 C CA . VAL B 1 404 ? -4.176 -30.594 -28.891 1 91.69 404 VAL B CA 1
ATOM 6676 C C . VAL B 1 404 ? -3.072 -30 -29.766 1 91.69 404 VAL B C 1
ATOM 6678 O O . VAL B 1 404 ? -1.969 -30.547 -29.828 1 91.69 404 VAL B O 1
ATOM 6681 N N . ILE B 1 405 ? -3.383 -28.938 -30.438 1 91.56 405 ILE B N 1
ATOM 6682 C CA . ILE B 1 405 ? -2.441 -28.328 -31.375 1 91.56 405 ILE B CA 1
ATOM 6683 C C . ILE B 1 405 ? -2.092 -26.906 -30.891 1 91.56 405 ILE B C 1
ATOM 6685 O O . ILE B 1 405 ? -2.98 -26.125 -30.578 1 91.56 405 ILE B O 1
ATOM 6689 N N . ILE B 1 406 ? -0.814 -26.656 -30.781 1 92.19 406 ILE B N 1
ATOM 6690 C CA . ILE B 1 406 ? -0.325 -25.328 -30.406 1 92.19 406 ILE B CA 1
ATOM 6691 C C . ILE B 1 406 ? 0.332 -24.656 -31.609 1 92.19 406 ILE B C 1
ATOM 6693 O O . ILE B 1 406 ? 1.146 -25.281 -32.312 1 92.19 406 ILE B O 1
ATOM 6697 N N . GLN B 1 407 ? -0.081 -23.406 -31.859 1 89.62 407 GLN B N 1
ATOM 6698 C CA . GLN B 1 407 ? 0.458 -22.672 -33 1 89.62 407 GLN B CA 1
ATOM 6699 C C . GLN B 1 407 ? 0.86 -21.266 -32.594 1 89.62 407 GLN B C 1
ATOM 6701 O O . GLN B 1 407 ? 0.25 -20.656 -31.719 1 89.62 407 GLN B O 1
ATOM 6706 N N . VAL B 1 408 ? 1.945 -20.797 -33.188 1 89.19 408 VAL B N 1
ATOM 6707 C CA . VAL B 1 408 ? 2.369 -19.406 -32.969 1 89.19 408 VAL B CA 1
ATOM 6708 C C . VAL B 1 408 ? 1.619 -18.5 -33.938 1 89.19 408 VAL B C 1
ATOM 6710 O O . VAL B 1 408 ? 1.517 -18.781 -35.125 1 89.19 408 VAL B O 1
ATOM 6713 N N . THR B 1 409 ? 0.779 -17.547 -33.312 1 78.88 409 THR B N 1
ATOM 6714 C CA . THR B 1 409 ? 0.03 -16.625 -34.156 1 78.88 409 THR B CA 1
ATOM 6715 C C . THR B 1 409 ? 0.904 -15.438 -34.594 1 78.88 409 THR B C 1
ATOM 6717 O O . THR B 1 409 ? 1.601 -14.852 -33.75 1 78.88 409 THR B O 1
ATOM 6720 N N . SER B 1 410 ? 1.472 -15.32 -35.719 1 61 410 SER B N 1
ATOM 6721 C CA . SER B 1 410 ? 2.238 -14.172 -36.188 1 61 410 SER B CA 1
ATOM 6722 C C . SER B 1 410 ? 1.381 -12.914 -36.219 1 61 410 SER B C 1
ATOM 6724 O O . SER B 1 410 ? 0.167 -12.992 -36.438 1 61 410 SER B O 1
ATOM 6726 N N . SER B 1 411 ? 1.621 -11.773 -35.562 1 51.88 411 SER B N 1
ATOM 6727 C CA . SER B 1 411 ? 1.004 -10.453 -35.594 1 51.88 411 SER B CA 1
ATOM 6728 C C . SER B 1 411 ? 0.486 -10.133 -37 1 51.88 411 SER B C 1
ATOM 6730 O O . SER B 1 411 ? -0.254 -9.164 -37.188 1 51.88 411 SER B O 1
ATOM 6732 N N . SER B 1 412 ? 0.834 -10.648 -38.031 1 46.88 412 SER B N 1
ATOM 6733 C CA . SER B 1 412 ? 0.436 -10.094 -39.312 1 46.88 412 SER B CA 1
ATOM 6734 C C . SER B 1 412 ? -1.059 -10.281 -39.562 1 46.88 412 SER B C 1
ATOM 6736 O O . SER B 1 412 ? -1.617 -9.695 -40.5 1 46.88 412 SER B O 1
ATOM 6738 N N . LEU B 1 413 ? -1.749 -11.07 -39.062 1 40.19 413 LEU B N 1
ATOM 6739 C CA . LEU B 1 413 ? -3.123 -11.219 -39.531 1 40.19 413 LEU B CA 1
ATOM 6740 C C . LEU B 1 413 ? -4.055 -10.273 -38.781 1 40.19 413 LEU B C 1
ATOM 6742 O O . LEU B 1 413 ? -5.258 -10.242 -39.062 1 40.19 413 LEU B O 1
ATOM 6746 N N . LYS B 1 414 ? -3.871 -9.656 -37.812 1 40.22 414 LYS B N 1
ATOM 6747 C CA . LYS B 1 414 ? -4.914 -8.766 -37.312 1 40.22 414 LYS B CA 1
ATOM 6748 C C . LYS B 1 414 ? -5.215 -7.652 -38.312 1 40.22 414 LYS B C 1
ATOM 6750 O O . LYS B 1 414 ? -6.203 -6.93 -38.156 1 40.22 414 LYS B O 1
ATOM 6755 N N . LYS B 1 415 ? -4.383 -7.094 -39.125 1 43.19 415 LYS B N 1
ATOM 6756 C CA . LYS B 1 415 ? -4.902 -5.898 -39.781 1 43.19 415 LYS B CA 1
ATOM 6757 C C . LYS B 1 415 ? -6.148 -6.223 -40.594 1 43.19 415 LYS B C 1
ATOM 6759 O O . LYS B 1 415 ? -6.836 -5.32 -41.062 1 43.19 415 LYS B O 1
ATOM 6764 N N . LYS B 1 416 ? -6.328 -7.242 -41.156 1 38.94 416 LYS B N 1
ATOM 6765 C CA . LYS B 1 416 ? -7.414 -7.102 -42.094 1 38.94 416 LYS B CA 1
ATOM 6766 C C . LYS B 1 416 ? -8.773 -7.188 -41.438 1 38.94 416 LYS B C 1
ATOM 6768 O O . LYS B 1 416 ? -9.812 -7.074 -42.062 1 38.94 416 LYS B O 1
ATOM 6773 N N . SER B 1 417 ? -8.914 -7.867 -40.25 1 26.83 417 SER B N 1
ATOM 6774 C CA . SER B 1 417 ? -10.344 -7.8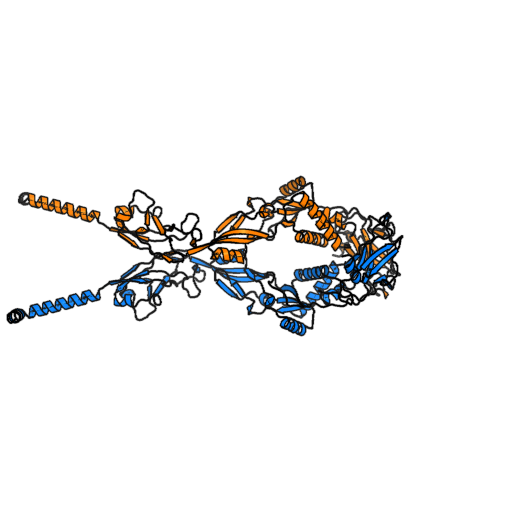75 -39.938 1 26.83 417 SER B CA 1
ATOM 6775 C C . SER B 1 417 ? -10.781 -6.559 -39.312 1 26.83 417 SER B C 1
ATOM 6777 O O . SER B 1 417 ? -11.914 -6.438 -38.844 1 26.83 417 SER B O 1
ATOM 6779 N N . SER B 1 418 ? -9.812 -5.613 -38.875 1 23.09 418 SER B N 1
ATOM 6780 C CA . SER B 1 418 ? -10.508 -4.336 -38.969 1 23.09 418 SER B CA 1
ATOM 6781 C C . SER B 1 418 ? -10.531 -3.814 -40.406 1 23.09 418 SER B C 1
ATOM 6783 O O . SER B 1 418 ? -9.539 -3.936 -41.125 1 23.09 418 SER B O 1
#

Foldseek 3Di:
DVVVVVVCPPPVVVVVVVVVVVVVVVVVVLQFDKDKDKAWFAWEAEPADDPFKDWQQQDPVRTRPDGWMKIWIWGPVQVVPDHSVFKYFYHYCHPPPFKDWDFGWQVRIDGNPPVHDSVVTTDTMHTDTDTTGMATWDKDKFKEAEDEADEAADPQKHWQDKPPGMFIAIDIDGPVLVVVCRVVGFYAHHHNVVPDPVVQVVQCVVLPVWQKGKAFDDQVSQWTARVSNRDIDGGPTPLNRVIITIMGGWDKDWLPDFAFEAEDEDPVCCVQAHPVQADEDQDPQWDADPNTTTGNFTKIKTDDTPLLSVLQSVQKHKYWYDDGDDVVDQKDWTDIDIDGPPLVVSLVVQLVVVVVSVCVVPVPHDDDSVSSSVSSVVCVVRIFMAGPVRHTWAKIWMDRRRYIYIDTDDVPPPPPVD/DVVVVVVCPPPVVVVVVVVVVVVVVVVVVLQFDKDKDKAWFAWEAEPAADPFKDWQQQDPVRTRVDGWMKIWIWGPVQVVPDHSVFKYFYHYCHPPPFKDWDFGWQVRIDGNPPVHDSVVTTDTMHTDTDTTGMATWDKDKFKEAEDEADEAADPQKHWQDKPPGMFIAIDIDGPVLVVVRRVVGFYAHHHNVVPDPVVQVVQCVVLPVWQKGKAFDDQVSQWTARVSNRDIDGGPTPLNRVIITIMGGWDKDWLPDFAFEAEDEDPVCCVQAHPVQADEDQDPQWDADPNTTTGNFTKIKTDDTPLLSVLQSVQKHKYWYDDGDDVVDQKDWTDIDIDGPPLVVSLVVQLVVVVVSVCVVPVPHDDDSVSSSVSSVVCVVRIFMAGPVRHTWAKIWMDRGRYIYIDTDDVPPPPPVD

Radius of gyration: 44.25 Å; Cα contacts (8 Å, |Δi|>4): 1513; chains: 2; bounding box: 59×156×114 Å

Solvent-accessible surface area (backbone atoms only — not comparable to full-atom values): 46437 Å² total; per-residue (Å²): 125,67,69,60,57,60,61,56,63,58,64,41,66,58,50,50,48,49,50,50,51,50,52,51,53,49,54,54,55,64,70,61,45,67,39,76,48,77,40,56,63,24,41,30,31,62,40,60,63,52,90,54,41,36,47,74,58,52,41,95,87,38,31,34,70,63,54,43,44,35,35,42,30,16,31,47,80,58,57,69,68,61,43,42,88,39,36,35,36,52,43,74,41,64,91,58,87,55,57,46,74,45,75,56,47,62,84,27,55,42,56,73,50,85,86,56,68,56,80,82,41,47,77,46,46,50,44,35,58,42,77,44,48,47,37,45,39,39,75,46,75,22,43,30,39,52,49,80,60,42,77,52,54,37,88,58,41,40,76,71,49,65,35,65,52,63,47,52,32,76,45,74,36,46,42,73,60,45,51,51,39,44,75,70,38,46,72,42,71,48,58,34,66,77,48,53,58,67,59,51,53,52,41,16,56,74,65,70,62,44,43,68,26,70,41,70,59,53,74,87,69,45,50,39,76,37,78,95,72,71,40,74,41,71,67,71,32,80,65,60,77,59,29,28,38,33,32,34,49,52,49,80,40,73,63,90,60,57,42,36,55,41,81,41,62,33,66,88,45,32,90,78,37,27,65,78,63,41,46,75,54,83,37,77,48,39,41,76,57,64,71,38,44,22,36,70,56,72,41,24,35,43,72,55,42,66,69,57,45,69,61,42,60,60,35,42,29,38,34,36,48,59,68,66,80,53,89,90,46,79,64,37,81,40,56,68,34,84,41,69,58,51,54,69,62,42,46,50,51,47,44,50,54,52,49,54,54,45,46,72,76,42,76,83,58,83,76,58,63,69,57,47,49,50,50,50,53,49,38,63,69,60,57,46,55,18,36,87,84,70,43,68,66,44,74,46,36,32,33,53,86,44,33,34,43,56,41,75,53,69,80,74,65,63,64,69,83,103,125,67,69,60,55,61,61,56,65,60,65,43,66,59,49,50,48,48,50,49,52,50,50,52,53,51,56,56,54,64,71,60,46,69,40,74,50,77,42,58,63,23,40,30,31,61,40,59,63,53,91,54,41,35,46,72,57,53,41,94,87,38,32,34,69,63,53,43,44,35,36,41,30,16,33,46,80,58,57,70,68,60,42,43,88,38,36,33,36,52,42,73,40,64,92,57,88,55,56,45,75,45,74,56,47,62,83,26,54,41,57,74,51,85,86,57,69,57,80,82,41,48,76,47,45,52,44,35,60,42,77,44,48,48,37,46,40,38,74,47,77,22,44,30,38,51,49,79,60,41,77,51,56,34,88,59,41,41,76,72,49,66,34,64,52,65,47,50,32,77,44,73,37,46,41,73,59,44,52,51,37,45,75,70,38,45,71,41,69,49,57,33,66,78,48,52,59,66,58,51,52,51,40,17,57,73,62,69,62,45,41,68,27,72,41,70,60,54,74,88,68,45,49,38,75,38,78,93,70,71,41,74,40,69,68,71,30,78,64,60,78,58,30,29,37,34,30,34,50,55,49,80,40,73,63,88,60,56,43,34,55,42,81,41,63,33,66,89,44,32,89,78,36,28,67,80,64,40,48,76,54,83,39,75,50,39,41,77,56,64,70,39,43,21,35,71,55,72,40,24,33,44,72,55,42,66,69,57,45,69,61,42,62,61,36,43,31,39,34,37,47,59,67,67,78,52,90,88,47,75,65,37,82,41,56,68,35,82,40,69,58,50,55,68,61,43,46,52,51,48,44,51,53,52,49,55,57,42,47,72,75,42,76,83,58,83,76,56,62,70,58,48,49,50,49,52,53,50,37,63,71,62,58,48,53,18,35,87,86,70,43,69,66,44,75,44,35,33,33,54,86,46,34,34,44,56,40,77,54,68,81,76,64,62,64,70,81,101

Secondary structure (DSSP, 8-state):
--HHHHHHHTTHHHHHHHHHHHHHHHHHHHHT-EEEEEEEEE-EEEE---TTEEETTB-TTSBBSS-EEEEEEEEHHHHTT--GGGEEEEEE-TT--S-EEEPP-GGGEEESSTT--HHHHEEEEEEPPEEE-EEEEEEEEEEEEEPPPBS-PPTTEEEEEEE-SEEEEEEEEEHHHHHHHHHH-EEE--BGGG--HHHHHHHHHHTTS-SEEEEEPPGGG-EEEETTTTEEEE---GGGGG-EEEEEE---EE--SPEEEEEE--GGGTTTS-TTT-EE---TTEEEETTEEEE-S--EE-SS-HHHHHHHGGGEEEEEE--PPPTT-SSEEE-EEEEESSHHHHHHHHHHHHHHHHHHH-TT----HHHHHHHHHHHHHH--EE-TTSPBP-EEEEEETTEEEEEE--GGGGGTT-/--HHHHHHHTTHHHHHHHHHHHHHHHHHHHHT-EEEEEEEEE-EEEE---TTEEETTB-TTSBBSS-EEEEEEEEHHHHTT--GGGEEEEEE-TT--S-EEEPP-GGGEEESSTT--HHHHEEEEEEPPEEE-EEEEEEEEEEEEEPPPBS-PPTTEEEEEEE-SEEEEEEEEEHHHHHHHHHH-EEE--BGGG--HHHHHHHHHHTTS-SEEEEEPPGGG-EEEETTTTEEEE---GGGGG-EEEEEE---EE--SPEEEEEE--GGGTTTS-TTT-EE---TTEEEETTEEEE-S--EE-SS-HHHHHHHGGGEEEEEE--PPPTT-S-EEE-EEEEESSHHHHHHHHHHHHHHHHHHH-TT----HHHHHHHHHHHHHH--EE-TTSPBP-EEEEEETTEEEEEE--GGGGGGT-

pLDDT: mean 83.64, std 11.89, range [22.91, 97.19]

Nearest PDB structures (foldseek):
  8bh1-assembly1_B  TM=9.597E-02  e=8.989E+00  Pseudomonas aeruginosa PAO1
  8bh1-assembly1_B  TM=9.599E-02  e=6.333E+00  Pseudomonas aeruginosa PAO1

Sequence (836 aa):
MINFVSWISRNWLQKLVSLGFAIIIWALANQSITVTRTFHNIPVRVIDLAPEQTVIGLQANGLLKKKVAMMITGNKSVVEKLRPSNLEIVISAKGRTESWIETIDPYNLVCLDTDIHLRKNIKSVTSEDIFIRLTQFVTEDVSVTITKPIGRAPKGYEYLDTWPKYLVQKVSGPKEYVSSLKDHGLELTFNLNKVSFEELDRNRLAQGNLDEVVYLVPEDWKKVYIPFDNSYMELNDPQADFLRLLFLKQEFIPLNINLPVLLFFPVENSQLVNPQNCYLEENAPLVLNHGIYQMDLPLYVKDVSHLFLDVVKNNIALTIIMEPPVKSQREHFIHWAVEFLDEKTLENTFVQAVMAQEQKTNKHMILDEAGIRHRFREYLRKLTLFDQNGEPLALTARTSGNKVIIQVTSSSLKKKSSMINFVSWISRNWLQKLVSLGFAIIIWALANQSITVTRTFHNIPVRVIDLAPEQTVIGLQANGLLKKKVAMMITGNKSVVEKLRPSNLEIVISAKGRTESWIETIDPYNLVCLDTDIHLRKNIKSVTSEDIFIRLTQFVTEDVSVTITKPIGRAPKGYEYLDTWPKYLVQKVSGPKEYVSSLKDHGLELTFNLNKVSFEELDRNRLAQGNLDEVVYLVPEDWKKVYIPFDNSYMELNDPQADFLRLLFLKQEFIPLNINLPVLLFFPVENSQLVNPQNCYLEENAPLVLNHGIYQMDLPLYVKDVSHLFLDVVKNNIALTIIMEPPVKSQREHFIHWAVEFLDEKTLENTFVQAVMAQEQKTNKHMILDEAGIRHRFREYLRKLTLFDQNGEPLALTARTSGNKVIIQVTSSSLKKKSS